Protein AF-0000000077058927 (afdb_homodimer)

InterPro domains:
  IPR011042 Six-bladed beta-propeller, TolB-like [G3DSA:2.120.10.30] (81-393)
  IPR013658 SMP-30/Gluconolactonase/LRE-like region [PF08450] (187-383)
  IPR052988 Oryzine biosynthesis lactonohydrolase [PTHR47064] (42-397)

pLDDT: mean 92.75, std 12.73, range [26.16, 98.88]

Sequence (802 aa):
MLQAVSLPLALSSAQLLPESVQLPLVRECGPSSARVVCVERYASVMPYHFSREPIINDTEVQFGNTSVPNDPSFDLVSSANFVVFDEERALDILGNNPTYEVVLNVSNTPHEAPVYVPSLNKIFLNDLAATLSQLVIDLNSEPPTISDFTSDPPVLIPNGGTFHNGLIYWATAAGNTTAPGGEQRPGIVTLDPHTNKSTVLLNNFFGYYFNSLDDLTVDSNGVVWFTDTEYGYLFHASDTAPVLKPSTYRFDPKTGNVRVVEDTLTVPNGIALSSDGKYAYIGDTGAHTLENPAVNQKGPRTVYKFDVVDDGTNLCCRRPFYFSQDWLPDGLREARNGMVVIAAGSGVDVVDSYGQLVLRIQTDFMVQNFVWAGNELKDLWLTGNGKIARVKWELQGPVLTMLQAVSLPLALSSAQLLPESVQLPLVRECGPSSARVVCVERYASVMPYHFSREPIINDTEVQFGNTSVPNDPSFDLVSSANFVVFDEERALDILGNNPTYEVVLNVSNTPHEAPVYVPSLNKIFLNDLAATLSQLVIDLNSEPPTISDFTSDPPVLIPNGGTFHNGLIYWATAAGNTTAPGGEQRPGIVTLDPHTNKSTVLLNNFFGYYFNSLDDLTVDSNGVVWFTDTEYGYLFHASDTAPVLKPSTYRFDPKTGNVRVVEDTLTVPNGIALSSDGKYAYIGDTGAHTLENPAVNQKGPRTVYKFDVVDDGTNLCCRRPFYFSQDWLPDGLREARNGMVVIAAGSGVDVVDSYGQLVLRIQTDFMVQNFVWAGNELKDLWLTGNGKIARVKWELQGPVLT

Solvent-accessible surface area (backbone atoms only — not comparable to full-atom values): 40060 Å² total; per-residue (Å²): 134,81,80,79,78,75,73,78,77,76,71,79,74,72,65,46,51,57,89,57,49,66,79,65,43,28,43,80,40,84,44,82,64,39,49,32,31,36,36,40,40,50,46,16,45,68,45,50,64,62,47,40,71,72,55,55,92,74,38,84,52,47,64,47,63,37,43,38,79,76,45,72,40,47,61,53,52,62,72,26,40,32,45,24,45,33,62,73,64,32,46,60,35,33,43,80,64,29,40,76,43,80,75,44,81,54,66,79,39,56,24,26,24,42,27,50,39,77,95,74,41,29,35,37,31,22,42,67,80,38,66,49,50,32,34,34,37,40,62,86,42,88,74,62,45,74,45,80,39,66,42,44,61,62,54,53,34,44,34,9,32,35,54,46,76,80,25,37,42,28,17,13,17,25,23,34,74,79,39,89,94,40,64,46,52,12,29,35,34,35,32,34,78,90,76,34,40,42,49,81,79,42,53,57,59,94,81,39,62,47,37,6,22,35,13,32,39,66,50,98,85,62,35,34,37,34,17,26,15,60,56,16,38,70,70,66,52,21,79,57,76,66,80,58,77,33,26,29,35,41,35,34,74,89,79,64,52,70,47,81,45,45,68,84,51,72,24,29,29,15,34,28,57,40,95,85,55,50,34,37,39,39,15,19,32,35,17,50,35,86,89,40,75,58,53,37,63,53,38,47,23,30,31,30,32,27,37,42,33,83,92,69,72,36,56,42,51,63,23,52,31,37,66,46,82,31,56,41,37,32,28,40,42,45,31,61,85,47,35,35,37,33,17,23,28,44,18,34,39,35,21,42,84,79,34,50,70,25,33,31,43,48,50,99,39,44,23,42,22,58,36,49,33,71,97,75,19,28,34,37,36,38,27,13,36,28,38,29,31,42,33,41,40,56,58,33,38,51,84,81,75,135,82,77,78,78,73,72,80,76,73,70,72,77,78,66,55,57,58,89,80,47,64,79,65,40,29,44,78,42,85,44,82,64,41,49,33,32,37,34,40,75,66,49,75,56,69,44,50,65,62,51,68,72,72,58,55,92,76,38,85,54,49,73,48,63,42,44,40,80,75,44,69,41,46,61,54,53,63,74,26,40,30,46,26,46,32,62,72,64,33,46,61,35,33,43,80,66,27,41,75,44,81,74,45,82,52,65,80,38,56,24,25,24,42,26,49,39,75,95,73,42,30,34,37,29,21,45,68,80,38,59,49,50,33,35,34,35,39,62,84,41,87,74,63,47,76,45,81,38,67,42,46,59,61,53,55,32,42,34,8,31,35,53,46,76,81,25,38,41,27,17,12,18,25,23,34,75,79,38,88,80,37,62,46,52,11,29,36,32,34,32,34,78,88,76,33,41,42,42,56,66,31,40,39,61,75,49,30,62,49,39,6,23,35,14,32,39,66,50,98,86,61,34,35,37,35,18,25,16,62,55,16,39,68,70,65,53,21,79,55,76,66,58,55,52,35,27,29,35,41,33,35,76,91,58,29,49,68,46,60,29,41,67,83,49,72,25,30,29,14,35,28,57,40,94,85,55,52,35,36,40,39,15,20,29,35,17,50,37,84,91,39,76,58,54,38,78,86,38,47,24,30,31,31,33,27,39,42,34,82,92,71,69,35,39,23,58,77,39,86,34,35,69,46,82,30,56,40,34,32,28,42,41,44,31,60,86,48,35,33,37,33,16,23,27,44,18,35,39,35,22,42,83,81,35,48,70,25,34,31,42,47,50,97,39,45,25,43,22,60,34,49,33,72,96,74,19,27,34,38,34,38,26,14,36,27,37,31,32,42,32,41,40,56,56,33,40,49,85,82,75

Foldseek 3Di:
DDDPPPPPPPPVPPPFADPPDDPPQKDFDAAPLFGEMEGDQQCPDATPPKDWDFDDPQDWTAPLNIDRPVHPNSVSVVRGQKYFHAPVVVNQFFDRRKDKDFQDFDAQAWKAAWEAQAVQQKIWIAGQVDAFWTKIWRVVDVVIDMDIDAAVVTDGAFQAWYFAPQKIKTFFFEFDQPGVSGTAATAIKIANPVVSYIDGQTQADVPHTQQGWAYWDAAPLRKIKTWTFHVCVLVVRYPDGHDDQTFIWIADSVVGDIDGAGRPARGWAAWEAFNVLFKIKIWGQNLDHSVDNHRHRPGGQFIWMWTQDPVNHHTDDIDTQEGDNIAHWHYWYAFPVQWIWTQGFQWIFTAHNRNHTGMIRGHPFRFRYWAFGDPQSQWIWTTTRGTIMIMGTNTHHHDRD/DPPPPPPPPPVPVPPWADPPDDPDQKDFDAAPLFGEMEGDQQPPGATPPKDWDFDDPQDWTAPLNIDRPVHPNSVSVVRGQKYFHAPVVVNQFFDRRKDKDFQDFDAQAWKAAWEAQAVQQKIWIAGQVDFQWTKIWHPVDVVIDMDIHAAVPTDGAFQAWYFAPQKIKTFFFEFDQPGVSGTAATAIKIANPVRSYIDGLTQADVPHTQAGWAYWDAAPLRKIKTWTFHVCVLVVRYPDGHDDQTFIWIADSVVRDIDGAGRPARGWAAWEAFNVLFKIKIWGQNLDHSVDNHRNSPGGQFIWMWTQDDVNHHTDDIDTQERDNMAHWHYWYAFPVQWIWTQGFQWIFTAHNRRHTGMIRGHPFRFRYWAFGDPQSQWIWTTTRGTIMIIGTNTHHDDRD

Radius of gyration: 30.83 Å; Cα contacts (8 Å, |Δi|>4): 2250; chains: 2; bounding box: 111×86×82 Å

Organism: Zymoseptoria tritici (strain CBS 115943 / IPO323) (NCBI:txid336722)

Nearest PDB structures (foldseek):
  3e5z-assembly2_B  TM=8.982E-01  e=2.829E-19  Deinococcus radiodurans
  3dr2-assembly1_B  TM=8.988E-01  e=4.084E-18  Xanthomonas campestris pv. campestris
  3dr2-assembly1_A  TM=8.978E-01  e=1.679E-17  Xanthomonas campestris pv. campestris
  8dk0-assembly1_A  TM=8.236E-01  e=3.684E-16  Rhodopseudomonas palustris CGA009
  7riz-assembly1_A  TM=7.817E-01  e=1.773E-14  Rhodopseudomonas palustris CGA009

Secondary structure (DSSP, 8-state):
-------------GGGS-TT--S-SEEE-S-TTS-EEEEGGGG-S-PSS-B-PPPBTTB---GGG-B-TT-GGGGHHHH-SEEESSHHHHHHHH-SS-EEEEEEE--SS-EEEEEEETTTTEEEEEETT-SS-EEEEETTSSS-EEEEE--BS----EEEEEEETTEEEEEE---BTT-TTS-B-S-EEEEETTTTEEEEEE--BTTBPPS-EEEEEE-TTS-EEEEE-SHHHHTT--SS---SPPEEEEEETTTTEEEEEE---SSEEEEEE-TTSSEEEEEE-TTS-SS--S--TTS--EEEEEEEETTTTEEEEEEEEEE-SSS-EEEEEE-TTS-EEEEESSEEEEE-TTS-EEEEEE-SS-EEEEEEETTTT-EEEEEESSEEEEEE-S-PPPP--/----------------S-TT--S-SEEE-S-TTS-EEEEGGGG-SPPSS-B-PPPBTTB---GGG-B-TT-GGGGHHHH-SEEESSHHHHHHHH-SS-EEEEEEE--SS-EEEEEEETTTTEEEEEETT-SS-EEEEETTSSS-EEEEE--BS----EEEEEEETTEEEEEE---BTT-TTS-B-S-EEEEETTTTEEEEEE--BTTBPP-EEEEEEE-TTS-EEEEEESHHHHTT--SS---S--EEEEEETTTTEEEEEE---SSEEEEEE-TTSSEEEEEE-TTS-SS--S--TTS--EEEEEEEETTTTEEEEEEEEEE-SSS-EEEEEE-TTS-EEEEESSEEEEE-TTS-EEEEEE-SS-EEEEEEETTTT-EEEEEESSEEEEEE-S-PPPP--

Structure (mmCIF, N/CA/C/O backbone):
data_AF-0000000077058927-model_v1
#
loop_
_entity.id
_entity.type
_entity.pdbx_description
1 polymer 'SMP-30/Gluconolactonase/LRE-like region domain-containing protein'
#
loop_
_atom_site.group_PDB
_atom_site.id
_atom_site.type_symbol
_atom_site.label_atom_id
_atom_site.label_alt_id
_atom_site.label_comp_id
_atom_site.label_asym_id
_atom_site.label_entity_id
_atom_site.label_seq_id
_atom_site.pdbx_PDB_ins_code
_atom_site.Cartn_x
_atom_site.Cartn_y
_atom_site.Cartn_z
_atom_site.occupancy
_atom_site.B_iso_or_equiv
_atom_site.auth_seq_id
_atom_site.auth_comp_id
_atom_site.auth_asym_id
_atom_site.auth_atom_id
_atom_site.pdbx_PDB_model_num
ATOM 1 N N . MET A 1 1 ? -42 -10.852 53.938 1 26.16 1 MET A N 1
ATOM 2 C CA . MET A 1 1 ? -42.25 -11.438 52.625 1 26.16 1 MET A CA 1
ATOM 3 C C . MET A 1 1 ? -41.938 -10.445 51.5 1 26.16 1 MET A C 1
ATOM 5 O O . MET A 1 1 ? -42.781 -9.609 51.156 1 26.16 1 MET A O 1
ATOM 9 N N . LEU A 1 2 ? -40.781 -9.812 51.531 1 30.83 2 LEU A N 1
ATOM 10 C CA . LEU A 1 2 ? -40.312 -8.695 50.688 1 30.83 2 LEU A CA 1
ATOM 11 C C . LEU A 1 2 ? -40.219 -9.102 49.219 1 30.83 2 LEU A C 1
ATOM 13 O O . LEU A 1 2 ? -39.531 -10.07 48.906 1 30.83 2 LEU A O 1
ATOM 17 N N . GLN A 1 3 ? -41.25 -8.727 48.406 1 28.47 3 GLN A N 1
ATOM 18 C CA . GLN A 1 3 ? -41.406 -9.031 47 1 28.47 3 GLN A CA 1
ATOM 19 C C . GLN A 1 3 ? -40.25 -8.469 46.188 1 28.47 3 GLN A C 1
ATOM 21 O O . GLN A 1 3 ? -39.938 -7.277 46.281 1 28.47 3 GLN A O 1
ATOM 26 N N . ALA A 1 4 ? -39.312 -9.383 45.688 1 32.81 4 ALA A N 1
ATOM 27 C CA . ALA A 1 4 ? -38.188 -9.18 44.812 1 32.81 4 ALA A CA 1
ATOM 28 C C . ALA A 1 4 ? -38.625 -8.547 43.5 1 32.81 4 ALA A C 1
ATOM 30 O O . ALA A 1 4 ? -39.344 -9.164 42.719 1 32.81 4 ALA A O 1
ATOM 31 N N . VAL A 1 5 ? -38.812 -7.219 43.469 1 34.38 5 VAL A N 1
ATOM 32 C CA . VAL A 1 5 ? -39.125 -6.559 42.188 1 34.38 5 VAL A CA 1
ATOM 33 C C . VAL A 1 5 ? -38 -6.816 41.188 1 34.38 5 VAL A C 1
ATOM 35 O O . VAL A 1 5 ? -36.875 -6.395 41.375 1 34.38 5 VAL A O 1
ATOM 38 N N . SER A 1 6 ? -38.031 -7.961 40.5 1 29.97 6 SER A N 1
ATOM 39 C CA . SER A 1 6 ? -37.125 -8.289 39.406 1 29.97 6 SER A CA 1
ATOM 40 C C . SER A 1 6 ? -37.25 -7.305 38.25 1 29.97 6 SER A C 1
ATOM 42 O O . SER A 1 6 ? -38.312 -7.266 37.594 1 29.97 6 SER A O 1
ATOM 44 N N . LEU A 1 7 ? -36.812 -6.074 38.406 1 32.19 7 LEU A N 1
ATOM 45 C CA . LEU A 1 7 ? -36.938 -5.234 37.219 1 32.19 7 LEU A CA 1
ATOM 46 C C . LEU A 1 7 ? -36.188 -5.863 36.031 1 32.19 7 LEU A C 1
ATOM 48 O O . LEU A 1 7 ? -35 -6.176 36.125 1 32.19 7 LEU A O 1
ATOM 52 N N . PRO A 1 8 ? -36.938 -6.379 35 1 33.81 8 PRO A N 1
ATOM 53 C CA . PRO A 1 8 ? -36.25 -6.875 33.781 1 33.81 8 PRO A CA 1
ATOM 54 C C . PRO A 1 8 ? -35.438 -5.805 33.094 1 33.81 8 PRO A C 1
ATOM 56 O O . PRO A 1 8 ? -35.938 -4.734 32.75 1 33.81 8 PRO A O 1
ATOM 59 N N . LEU A 1 9 ? -34.25 -5.555 33.469 1 28.72 9 LEU A N 1
ATOM 60 C CA . LEU A 1 9 ? -33.438 -4.68 32.625 1 28.72 9 LEU A CA 1
ATOM 61 C C . LEU A 1 9 ? -33.344 -5.234 31.203 1 28.72 9 LEU A C 1
ATOM 63 O O . LEU A 1 9 ? -32.656 -6.234 30.984 1 28.72 9 LEU A O 1
ATOM 67 N N . ALA A 1 10 ? -34.406 -5.18 30.359 1 31.91 10 ALA A N 1
ATOM 68 C CA . ALA A 1 10 ? -34.25 -5.363 28.922 1 31.91 10 ALA A CA 1
ATOM 69 C C . ALA A 1 10 ? -33.125 -4.488 28.391 1 31.91 10 ALA A C 1
ATOM 71 O O . ALA A 1 10 ? -33.25 -3.264 28.328 1 31.91 10 ALA A O 1
ATOM 72 N N . LEU A 1 11 ? -31.875 -4.816 28.594 1 32.41 11 LEU A N 1
ATOM 73 C CA . LEU A 1 11 ? -30.797 -4.219 27.812 1 32.41 11 LEU A CA 1
ATOM 74 C C . LEU A 1 11 ? -31.125 -4.258 26.312 1 32.41 11 LEU A C 1
ATOM 76 O O . LEU A 1 11 ? -31.344 -5.332 25.75 1 32.41 11 LEU A O 1
ATOM 80 N N . SER A 1 12 ? -31.812 -3.332 25.797 1 34.62 12 SER A N 1
ATOM 81 C CA . SER A 1 12 ? -31.984 -3.174 24.359 1 34.62 12 SER A CA 1
ATOM 82 C C . SER A 1 12 ? -30.672 -3.418 23.625 1 34.62 12 SER A C 1
ATOM 84 O O . SER A 1 12 ? -29.672 -2.752 23.891 1 34.62 12 SER A O 1
ATOM 86 N N . SER A 1 13 ? -30.297 -4.609 23.188 1 37.56 13 SER A N 1
ATOM 87 C CA . SER A 1 13 ? -29.234 -5.203 22.375 1 37.56 13 SER A CA 1
ATOM 88 C C . SER A 1 13 ? -29.016 -4.422 21.078 1 37.56 13 SER A C 1
ATOM 90 O O . SER A 1 13 ? -28.547 -4.977 20.094 1 37.56 13 SER A O 1
ATOM 92 N N . ALA A 1 14 ? -29.797 -3.328 20.734 1 37.75 14 ALA A N 1
ATOM 93 C CA . ALA A 1 14 ? -29.828 -2.779 19.375 1 37.75 14 ALA A CA 1
ATOM 94 C C . ALA A 1 14 ? -28.438 -2.342 18.938 1 37.75 14 ALA A C 1
ATOM 96 O O . ALA A 1 14 ? -28.25 -1.887 17.812 1 37.75 14 ALA A O 1
ATOM 97 N N . GLN A 1 15 ? -27.484 -1.947 19.703 1 48.22 15 GLN A N 1
ATOM 98 C CA . GLN A 1 15 ? -26.422 -1.093 19.172 1 48.22 15 GLN A CA 1
ATOM 99 C C . GLN A 1 15 ? -25.453 -1.893 18.312 1 48.22 15 GLN A C 1
ATOM 101 O O . GLN A 1 15 ? -24.328 -1.458 18.062 1 48.22 15 GLN A O 1
ATOM 106 N N . LEU A 1 16 ? -25.719 -3.156 17.859 1 54.84 16 LEU A N 1
ATOM 107 C CA . LEU A 1 16 ? -24.719 -4.082 17.344 1 54.84 16 LEU A CA 1
ATOM 108 C C . LEU A 1 16 ? -24.391 -3.768 15.883 1 54.84 16 LEU A C 1
ATOM 110 O O . LEU A 1 16 ? -23.422 -4.297 15.336 1 54.84 16 LEU A O 1
ATOM 114 N N . LEU A 1 17 ? -25.094 -2.914 15.18 1 61.5 17 LEU A N 1
ATOM 115 C CA . LEU A 1 17 ? -24.859 -2.828 13.75 1 61.5 17 LEU A CA 1
ATOM 116 C C . LEU A 1 17 ? -24.578 -1.388 13.328 1 61.5 17 LEU A C 1
ATOM 118 O O . LEU A 1 17 ? -25.344 -0.479 13.672 1 61.5 17 LEU A O 1
ATOM 122 N N . PRO A 1 18 ? -23.438 -1.275 12.727 1 69.62 18 PRO A N 1
ATOM 123 C CA . PRO A 1 18 ? -23.422 0.001 12.008 1 69.62 18 PRO A CA 1
ATOM 124 C C . PRO A 1 18 ? -24.594 0.131 11.023 1 69.62 18 PRO A C 1
ATOM 126 O O . PRO A 1 18 ? -24.984 -0.855 10.398 1 69.62 18 PRO A O 1
ATOM 129 N N . GLU A 1 19 ? -25.375 1.129 11.055 1 65.5 19 GLU A N 1
ATOM 130 C CA . GLU A 1 19 ? -26.562 1.355 10.227 1 65.5 19 GLU A CA 1
ATOM 131 C C . GLU A 1 19 ? -26.25 1.104 8.75 1 65.5 19 GLU A C 1
ATOM 133 O O . GLU A 1 19 ? -27.156 0.812 7.969 1 65.5 19 GLU A O 1
ATOM 138 N N . SER A 1 20 ? -24.969 1.075 8.391 1 74.5 20 SER A N 1
ATOM 139 C CA . SER A 1 20 ? -24.625 1.029 6.973 1 74.5 20 SER A CA 1
ATOM 140 C C . SER A 1 20 ? -24.344 -0.4 6.516 1 74.5 20 SER A C 1
ATOM 142 O O . SER A 1 20 ? -24.156 -0.65 5.324 1 74.5 20 SER A O 1
ATOM 144 N N . VAL A 1 21 ? -24.484 -1.238 7.426 1 80.81 21 VAL A N 1
ATOM 145 C CA . VAL A 1 21 ? -24.219 -2.621 7.043 1 80.81 21 VAL A CA 1
ATOM 146 C C . VAL A 1 21 ? -25.344 -3.131 6.141 1 80.81 21 VAL A C 1
ATOM 148 O O . VAL A 1 21 ? -26.531 -2.961 6.453 1 80.81 21 VAL A O 1
ATOM 151 N N . GLN A 1 22 ? -25 -3.621 5 1 85.06 22 GLN A N 1
ATOM 152 C CA . GLN A 1 22 ? -25.953 -4.293 4.117 1 85.06 22 GLN A CA 1
ATOM 153 C C . GLN A 1 22 ? -25.891 -5.805 4.305 1 85.06 22 GLN A C 1
ATOM 155 O O . GLN A 1 22 ? -24.891 -6.441 3.988 1 85.06 22 GLN A O 1
ATOM 160 N N . LEU A 1 23 ? -26.938 -6.316 4.832 1 91.31 23 LEU A N 1
ATOM 161 C CA . LEU A 1 23 ? -27.016 -7.754 5.07 1 91.31 23 LEU A CA 1
ATOM 162 C C . LEU A 1 23 ? -27.938 -8.422 4.051 1 91.31 23 LEU A C 1
ATOM 164 O O . LEU A 1 23 ? -28.891 -7.805 3.572 1 91.31 23 LEU A O 1
ATOM 168 N N . PRO A 1 24 ? -27.688 -9.734 3.684 1 96.81 24 PRO A N 1
ATOM 169 C CA . PRO A 1 24 ? -26.578 -10.555 4.168 1 96.81 24 PRO A CA 1
ATOM 170 C C . PRO A 1 24 ? -25.234 -10.164 3.525 1 96.81 24 PRO A C 1
ATOM 172 O O . PRO A 1 24 ? -25.203 -9.742 2.367 1 96.81 24 PRO A O 1
ATOM 175 N N . LEU A 1 25 ? -24.172 -10.352 4.219 1 97.81 25 LEU A N 1
ATOM 176 C CA . LEU A 1 25 ? -22.844 -10.07 3.682 1 97.81 25 LEU A CA 1
ATOM 177 C C . LEU A 1 25 ? -22.516 -11 2.514 1 97.81 25 LEU A C 1
ATOM 179 O O . LEU A 1 25 ? -21.766 -10.633 1.615 1 97.81 25 LEU A O 1
ATOM 183 N N . VAL A 1 26 ? -23.047 -12.211 2.637 1 98.56 26 VAL A N 1
ATOM 184 C CA . VAL A 1 26 ? -22.719 -13.227 1.639 1 98.56 26 VAL A CA 1
ATOM 185 C C . VAL A 1 26 ? -24 -13.945 1.197 1 98.56 26 VAL A C 1
ATOM 187 O O . VAL A 1 26 ? -24.875 -14.219 2.016 1 98.56 26 VAL A O 1
ATOM 190 N N . ARG A 1 27 ? -24.125 -14.195 -0.03 1 98.38 27 ARG A N 1
ATOM 191 C CA . ARG A 1 27 ? -25.234 -14.961 -0.575 1 98.38 27 ARG A CA 1
ATOM 192 C C . ARG A 1 27 ? -24.766 -15.906 -1.674 1 98.38 27 ARG A C 1
ATOM 194 O O . ARG A 1 27 ? -23.75 -15.656 -2.316 1 98.38 27 ARG A O 1
ATOM 201 N N . GLU A 1 28 ? -25.453 -17 -1.863 1 98.06 28 GLU A N 1
ATOM 202 C CA . GLU A 1 28 ? -25.219 -17.828 -3.041 1 98.06 28 GLU A CA 1
ATOM 203 C C . GLU A 1 28 ? -25.562 -17.078 -4.324 1 98.06 28 GLU A C 1
ATOM 205 O O . GLU A 1 28 ? -26.5 -16.281 -4.352 1 98.06 28 GLU A O 1
ATOM 210 N N . CYS A 1 29 ? -24.766 -17.297 -5.312 1 97.88 29 CYS A N 1
ATOM 211 C CA . CYS A 1 29 ? -25.016 -16.641 -6.586 1 97.88 29 CYS A CA 1
ATOM 212 C C . CYS A 1 29 ? -24.484 -17.469 -7.75 1 97.88 29 CYS A C 1
ATOM 214 O O . CYS A 1 29 ? -23.891 -18.531 -7.539 1 97.88 29 CYS A O 1
ATOM 216 N N . GLY A 1 30 ? -24.828 -17.016 -9.016 1 96.56 30 GLY A N 1
ATOM 217 C CA . GLY A 1 30 ? -24.234 -17.609 -10.211 1 96.56 30 GLY A CA 1
ATOM 218 C C . GLY A 1 30 ? -24.75 -19.016 -10.492 1 96.56 30 GLY A C 1
ATOM 219 O O . GLY A 1 30 ? -25.828 -19.391 -10.016 1 96.56 30 GLY A O 1
ATOM 220 N N . PRO A 1 31 ? -23.969 -19.734 -11.297 1 96.88 31 PRO A N 1
ATOM 221 C CA . PRO A 1 31 ? -24.391 -21.078 -11.719 1 96.88 31 PRO A CA 1
ATOM 222 C C . PRO A 1 31 ? -24.328 -22.094 -10.586 1 96.88 31 PRO A C 1
ATOM 224 O O . PRO A 1 31 ? -23.5 -21.969 -9.68 1 96.88 31 PRO A O 1
ATOM 227 N N . SER A 1 32 ? -25.094 -23.188 -10.742 1 96.5 32 SER A N 1
ATOM 228 C CA . SER A 1 32 ? -25.234 -24.172 -9.672 1 96.5 32 SER A CA 1
ATOM 229 C C . SER A 1 32 ? -24.266 -25.344 -9.875 1 96.5 32 SER A C 1
ATOM 231 O O . SER A 1 32 ? -24.188 -26.25 -9.039 1 96.5 32 SER A O 1
ATOM 233 N N . SER A 1 33 ? -23.484 -25.266 -10.961 1 97.31 33 SER A N 1
ATOM 234 C CA . SER A 1 33 ? -22.531 -26.344 -11.258 1 97.31 33 SER A CA 1
ATOM 235 C C . SER A 1 33 ? -21.391 -26.375 -10.25 1 97.31 33 SER A C 1
ATOM 237 O O . SER A 1 33 ? -20.625 -27.328 -10.195 1 97.31 33 SER A O 1
ATOM 239 N N . ALA A 1 34 ? -21.234 -25.359 -9.461 1 97.75 34 ALA A N 1
ATOM 240 C CA . ALA A 1 34 ? -20.281 -25.234 -8.359 1 97.75 34 ALA A CA 1
ATOM 241 C C . ALA A 1 34 ? -20.875 -24.406 -7.219 1 97.75 34 ALA A C 1
ATOM 243 O O . ALA A 1 34 ? -21.938 -23.812 -7.359 1 97.75 34 ALA A O 1
ATOM 244 N N . ARG A 1 35 ? -20.172 -24.469 -6.094 1 98.31 35 ARG A N 1
ATOM 245 C CA . ARG A 1 35 ? -20.578 -23.609 -4.988 1 98.31 35 ARG A CA 1
ATOM 246 C C . ARG A 1 35 ? -19.984 -22.203 -5.145 1 98.31 35 ARG A C 1
ATOM 248 O O . ARG A 1 35 ? -18.812 -21.969 -4.793 1 98.31 35 ARG A O 1
ATOM 255 N N . VAL A 1 36 ? -20.828 -21.328 -5.648 1 98.75 36 VAL A N 1
ATOM 256 C CA . VAL A 1 36 ? -20.422 -19.938 -5.895 1 98.75 36 VAL A CA 1
ATOM 257 C C . VAL A 1 36 ? -21.109 -19.016 -4.902 1 98.75 36 VAL A C 1
ATOM 259 O O . VAL A 1 36 ? -22.328 -19.094 -4.719 1 98.75 36 VAL A O 1
ATOM 262 N N . VAL A 1 37 ? -20.344 -18.172 -4.215 1 98.81 37 VAL A N 1
ATOM 263 C CA . VAL A 1 37 ? -20.953 -17.203 -3.314 1 98.81 37 VAL A CA 1
ATOM 264 C C . VAL A 1 37 ? -20.484 -15.789 -3.688 1 98.81 37 VAL A C 1
ATOM 266 O O . VAL A 1 37 ? -19.359 -15.617 -4.188 1 98.81 37 VAL A O 1
ATOM 269 N N . CYS A 1 38 ? -21.344 -14.797 -3.5 1 98.62 38 CYS A N 1
ATOM 270 C CA . CYS A 1 38 ? -21.047 -13.383 -3.727 1 98.62 38 CYS A CA 1
ATOM 271 C C . CYS A 1 38 ? -20.938 -12.633 -2.406 1 98.62 38 CYS A C 1
ATOM 273 O O . CYS A 1 38 ? -21.812 -12.742 -1.55 1 98.62 38 CYS A O 1
ATOM 275 N N . VAL A 1 39 ? -19.859 -11.953 -2.205 1 98.44 39 VAL A N 1
ATOM 276 C CA . VAL A 1 39 ? -19.641 -11.109 -1.034 1 98.44 39 VAL A CA 1
ATOM 277 C C . VAL A 1 39 ? -20.141 -9.703 -1.307 1 98.44 39 VAL A C 1
ATOM 279 O O . VAL A 1 39 ? -19.719 -9.047 -2.258 1 98.44 39 VAL A O 1
ATOM 282 N N . GLU A 1 40 ? -21.016 -9.281 -0.471 1 97.25 40 GLU A N 1
ATOM 283 C CA . GLU A 1 40 ? -21.609 -7.961 -0.641 1 97.25 40 GLU A CA 1
ATOM 284 C C . GLU A 1 40 ? -20.594 -6.855 -0.365 1 97.25 40 GLU A C 1
ATOM 286 O O . GLU A 1 40 ? -20.047 -6.773 0.735 1 97.25 40 GLU A O 1
ATOM 291 N N . ARG A 1 41 ? -20.328 -6.004 -1.386 1 96.88 41 ARG A N 1
ATOM 292 C CA . ARG A 1 41 ? -19.469 -4.82 -1.282 1 96.88 41 ARG A CA 1
ATOM 293 C C . ARG A 1 41 ? -18.156 -5.156 -0.598 1 96.88 41 ARG A C 1
ATOM 295 O O . ARG A 1 41 ? -17.734 -4.457 0.324 1 96.88 41 ARG A O 1
ATOM 302 N N . TYR A 1 42 ? -17.594 -6.27 -0.958 1 97.38 42 TYR A N 1
ATOM 303 C CA . TYR A 1 42 ? -16.312 -6.711 -0.441 1 97.38 42 TYR A CA 1
ATOM 304 C C . TYR A 1 42 ? -16.344 -6.832 1.078 1 97.38 42 TYR A C 1
ATOM 306 O O . TYR A 1 42 ? -15.297 -6.766 1.736 1 97.38 42 TYR A O 1
ATOM 314 N N . ALA A 1 43 ? -17.547 -6.883 1.663 1 97.06 43 ALA A N 1
ATOM 315 C CA . ALA A 1 43 ? -17.719 -6.918 3.113 1 97.06 43 ALA A CA 1
ATOM 316 C C . ALA A 1 43 ? -17.047 -5.723 3.777 1 97.06 43 ALA A C 1
ATOM 318 O O . ALA A 1 43 ? -16.438 -5.855 4.848 1 97.06 43 ALA A O 1
ATOM 319 N N . SER A 1 44 ? -17.109 -4.652 3.162 1 96.81 44 SER A N 1
ATOM 320 C CA . SER A 1 44 ? -16.422 -3.455 3.619 1 96.81 44 SER A CA 1
ATOM 321 C C . SER A 1 44 ? -16.891 -3.039 5.008 1 96.81 44 SER A C 1
ATOM 323 O O . SER A 1 44 ? -16.141 -2.389 5.75 1 96.81 44 SER A O 1
ATOM 325 N N . VAL A 1 45 ? -18.109 -3.258 5.336 1 97.06 45 VAL A N 1
ATOM 326 C CA . VAL A 1 45 ? -18.641 -3.035 6.68 1 97.06 45 VAL A CA 1
ATOM 327 C C . VAL A 1 45 ? -19.172 -4.348 7.246 1 97.06 45 VAL A C 1
ATOM 329 O O . VAL A 1 45 ? -20.125 -4.926 6.711 1 97.06 45 VAL A O 1
ATOM 332 N N . MET A 1 46 ? -18.578 -4.816 8.305 1 96.31 46 MET A N 1
ATOM 333 C CA . MET A 1 46 ? -19.047 -6.016 9 1 96.31 46 MET A CA 1
ATOM 334 C C . MET A 1 46 ? -19.75 -5.648 10.305 1 96.31 46 MET A C 1
ATOM 336 O O . MET A 1 46 ? -19.344 -4.699 10.984 1 96.31 46 MET A O 1
ATOM 340 N N . PRO A 1 47 ? -20.797 -6.379 10.609 1 95 47 PRO A N 1
ATOM 341 C CA . PRO A 1 47 ? -21.422 -6.133 11.906 1 95 47 PRO A CA 1
ATOM 342 C C . PRO A 1 47 ? -20.531 -6.527 13.078 1 95 47 PRO A C 1
ATOM 344 O O . PRO A 1 47 ? -19.812 -7.523 13 1 95 47 PRO A O 1
ATOM 347 N N . TYR A 1 48 ? -20.641 -5.68 14.125 1 91.69 48 TYR A N 1
ATOM 348 C CA . TYR A 1 48 ? -19.906 -6.008 15.336 1 91.69 48 TYR A CA 1
ATOM 349 C C . TYR A 1 48 ? -20.578 -7.141 16.094 1 91.69 48 TYR A C 1
ATOM 351 O O . TYR A 1 48 ? -21.797 -7.238 16.125 1 91.69 48 TYR A O 1
ATOM 359 N N . HIS A 1 49 ? -20 -8.062 16.703 1 93.19 49 HIS A N 1
ATOM 360 C CA . HIS A 1 49 ? -18.562 -8.234 16.75 1 93.19 49 HIS A CA 1
ATOM 361 C C . HIS A 1 49 ? -18.078 -9.07 15.562 1 93.19 49 HIS A C 1
ATOM 363 O O . HIS A 1 49 ? -18.75 -10.016 15.148 1 93.19 49 HIS A O 1
ATOM 369 N N . PHE A 1 50 ? -16.938 -8.719 14.961 1 96 50 PHE A N 1
ATOM 370 C CA . PHE A 1 50 ? -16.234 -9.586 14.023 1 96 50 PHE A CA 1
ATOM 371 C C . PHE A 1 50 ? -14.758 -9.688 14.398 1 96 50 PHE A C 1
ATOM 373 O O . PHE A 1 50 ? -14.234 -8.844 15.133 1 96 50 PHE A O 1
ATOM 380 N N . SER A 1 51 ? -14.125 -10.789 13.961 1 95.62 51 SER A N 1
ATOM 381 C CA . SER A 1 51 ? -12.703 -10.93 14.227 1 95.62 51 SER A CA 1
ATOM 382 C C . SER A 1 51 ? -12.062 -11.953 13.297 1 95.62 51 SER A C 1
ATOM 384 O O . SER A 1 51 ? -12.641 -13 13.023 1 95.62 51 SER A O 1
ATOM 386 N N . ARG A 1 52 ? -10.938 -11.625 12.789 1 96.31 52 ARG A N 1
ATOM 387 C CA . ARG A 1 52 ? -10.055 -12.547 12.07 1 96.31 52 ARG A CA 1
ATOM 388 C C . ARG A 1 52 ? -8.695 -12.633 12.742 1 96.31 52 ARG A C 1
ATOM 390 O O . ARG A 1 52 ? -8.008 -11.625 12.898 1 96.31 52 ARG A O 1
ATOM 397 N N . GLU A 1 53 ? -8.297 -13.828 13.125 1 94.62 53 GLU A N 1
ATOM 398 C CA . GLU A 1 53 ? -7.043 -14.031 13.844 1 94.62 53 GLU A CA 1
ATOM 399 C C . GLU A 1 53 ? -5.84 -13.828 12.922 1 94.62 53 GLU A C 1
ATOM 401 O O . GLU A 1 53 ? -5.91 -14.117 11.734 1 94.62 53 GLU A O 1
ATOM 406 N N . PRO A 1 54 ? -4.781 -13.258 13.492 1 92.19 54 PRO A N 1
ATOM 407 C CA . PRO A 1 54 ? -3.551 -13.211 12.695 1 92.19 54 PRO A CA 1
ATOM 408 C C . PRO A 1 54 ? -2.938 -14.594 12.477 1 92.19 54 PRO A C 1
ATOM 410 O O . PRO A 1 54 ? -3.379 -15.57 13.086 1 92.19 54 PRO A O 1
ATOM 413 N N . ILE A 1 55 ? -1.941 -14.625 11.57 1 89.19 55 ILE A N 1
ATOM 414 C CA . ILE A 1 55 ? -1.191 -15.852 11.336 1 89.19 55 ILE A CA 1
ATOM 415 C C . ILE A 1 55 ? -0.395 -16.219 12.586 1 89.19 55 ILE A C 1
ATOM 417 O O . ILE A 1 55 ? 0.395 -15.414 13.086 1 89.19 55 ILE A O 1
ATOM 421 N N . ILE A 1 56 ? -0.715 -17.359 13.125 1 84.88 56 ILE A N 1
ATOM 422 C CA . ILE A 1 56 ? 0.024 -17.891 14.273 1 84.88 56 ILE A CA 1
ATOM 423 C C . ILE A 1 56 ? 0.589 -19.266 13.93 1 84.88 56 ILE A C 1
ATOM 425 O O . ILE A 1 56 ? -0.103 -20.094 13.336 1 84.88 56 ILE A O 1
ATOM 429 N N . ASN A 1 57 ? 1.841 -19.5 14.234 1 83.5 57 ASN A N 1
ATOM 430 C CA . ASN A 1 57 ? 2.498 -20.781 14.055 1 83.5 57 ASN A CA 1
ATOM 431 C C . ASN A 1 57 ? 2.459 -21.234 12.602 1 83.5 57 ASN A C 1
ATOM 433 O O . ASN A 1 57 ? 2.154 -22.391 12.312 1 83.5 57 ASN A O 1
ATOM 437 N N . ASP A 1 58 ? 2.561 -20.297 11.719 1 88.06 58 ASP A N 1
ATOM 438 C CA . ASP A 1 58 ? 2.693 -20.578 10.297 1 88.06 58 ASP A CA 1
ATOM 439 C C . ASP A 1 58 ? 1.457 -21.297 9.75 1 88.06 58 ASP A C 1
ATOM 441 O O . ASP A 1 58 ? 1.569 -22.203 8.93 1 88.06 58 ASP A O 1
ATOM 445 N N . THR A 1 59 ? 0.365 -20.969 10.375 1 90.06 59 THR A N 1
ATOM 446 C CA . THR A 1 59 ? -0.906 -21.5 9.891 1 90.06 59 THR A CA 1
ATOM 447 C C . THR A 1 59 ? -1.701 -20.422 9.164 1 90.06 59 THR A C 1
ATOM 449 O O . THR A 1 59 ? -1.903 -19.328 9.688 1 90.06 59 THR A O 1
ATOM 452 N N . GLU A 1 60 ? -2.129 -20.844 8.047 1 92.94 60 GLU A N 1
ATOM 453 C CA . GLU A 1 60 ? -2.922 -19.906 7.242 1 92.94 60 GLU A CA 1
ATOM 454 C C . GLU A 1 60 ? -4.266 -19.609 7.906 1 92.94 60 GLU A C 1
ATOM 456 O O . GLU A 1 60 ? -4.945 -20.531 8.367 1 92.94 60 GLU A O 1
ATOM 461 N N . VAL A 1 61 ? -4.633 -18.359 8.016 1 94.88 61 VAL A N 1
ATOM 462 C CA . VAL A 1 61 ? -5.969 -17.922 8.398 1 94.88 61 VAL A CA 1
ATOM 463 C C . VAL A 1 61 ? -6.676 -17.297 7.195 1 94.88 61 VAL A C 1
ATOM 465 O O . VAL A 1 61 ? -6.32 -16.203 6.758 1 94.88 61 VAL A O 1
ATOM 468 N N . GLN A 1 62 ? -7.656 -17.969 6.734 1 96.38 62 GLN A N 1
ATOM 469 C CA . GLN A 1 62 ? -8.336 -17.562 5.512 1 96.38 62 GLN A CA 1
ATOM 470 C C . GLN A 1 62 ? -9.43 -16.531 5.809 1 96.38 62 GLN A C 1
ATOM 472 O O . GLN A 1 62 ? -9.891 -16.422 6.945 1 96.38 62 GLN A O 1
ATOM 477 N N . PHE A 1 63 ? -9.836 -15.75 4.738 1 97.88 63 PHE A N 1
ATOM 478 C CA . PHE A 1 63 ? -10.945 -14.812 4.836 1 97.88 63 PHE A CA 1
ATOM 479 C C . PHE A 1 63 ? -12.188 -15.492 5.398 1 97.88 63 PHE A C 1
ATOM 481 O O . PHE A 1 63 ? -12.891 -14.922 6.23 1 97.88 63 PHE A O 1
ATOM 488 N N . GLY A 1 64 ? -12.406 -16.719 5.027 1 97.12 64 GLY A N 1
ATOM 489 C CA . GLY A 1 64 ? -13.562 -17.469 5.48 1 97.12 64 GLY A CA 1
ATOM 490 C C . GLY A 1 64 ? -13.484 -17.859 6.949 1 97.12 64 GLY A C 1
ATOM 491 O O . GLY A 1 64 ? -14.484 -18.266 7.543 1 97.12 64 GLY A O 1
ATOM 492 N N . ASN A 1 65 ? -12.344 -17.719 7.512 1 96.62 65 ASN A N 1
ATOM 493 C CA . ASN A 1 65 ? -12.172 -18.031 8.93 1 96.62 65 ASN A CA 1
ATOM 494 C C . ASN A 1 65 ? -12.578 -16.859 9.812 1 96.62 65 ASN A C 1
ATOM 496 O O . ASN A 1 65 ? -12.547 -16.953 11.039 1 96.62 65 ASN A O 1
ATOM 500 N N . THR A 1 66 ? -12.992 -15.742 9.242 1 97.75 66 THR A N 1
ATOM 501 C CA . THR A 1 66 ? -13.438 -14.586 10.016 1 97.75 66 THR A CA 1
ATOM 502 C C . THR A 1 66 ? -14.695 -14.922 10.812 1 97.75 66 THR A C 1
ATOM 504 O O . THR A 1 66 ? -15.656 -15.477 10.266 1 97.75 66 THR A O 1
ATOM 507 N N . SER A 1 67 ? -14.617 -14.617 12.078 1 97.56 67 SER A N 1
ATOM 508 C CA . SER A 1 67 ? -15.805 -14.766 12.914 1 97.56 67 SER A CA 1
ATOM 509 C C . SER A 1 67 ? -16.75 -13.586 12.75 1 97.56 67 SER A C 1
ATOM 511 O O . SER A 1 67 ? -16.359 -12.438 12.961 1 97.56 67 SER A O 1
ATOM 513 N N . VAL A 1 68 ? -17.938 -13.8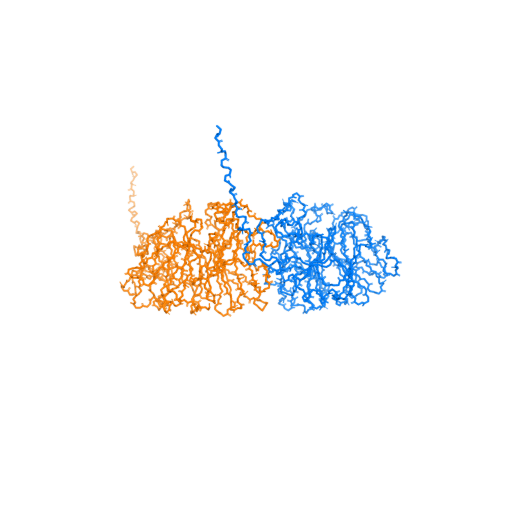67 12.258 1 96.94 68 VAL A N 1
ATOM 514 C CA . VAL A 1 68 ? -18.984 -12.867 12.125 1 96.94 68 VAL A CA 1
ATOM 515 C C . VAL A 1 68 ? -20.281 -13.398 12.734 1 96.94 68 VAL A C 1
ATOM 517 O O . VAL A 1 68 ? -21.266 -13.609 12.023 1 96.94 68 VAL A O 1
ATOM 520 N N . PRO A 1 69 ? -20.391 -13.422 13.992 1 96.06 69 PRO A N 1
ATOM 521 C CA . PRO A 1 69 ? -21.516 -14.109 14.641 1 96.06 69 PRO A CA 1
ATOM 522 C C . PRO A 1 69 ? -22.859 -13.43 14.367 1 96.06 69 PRO A C 1
ATOM 524 O O . PRO A 1 69 ? -23.891 -14.086 14.359 1 96.06 69 PRO A O 1
ATOM 527 N N . ASN A 1 70 ? -22.859 -12.141 14.094 1 94.62 70 ASN A N 1
ATOM 528 C CA . ASN A 1 70 ? -24.109 -11.414 13.922 1 94.62 70 ASN A CA 1
ATOM 529 C C . ASN A 1 70 ? -24.562 -11.43 12.469 1 94.62 70 ASN A C 1
ATOM 531 O O . ASN A 1 70 ? -25.5 -10.719 12.102 1 94.62 70 ASN A O 1
ATOM 535 N N . ASP A 1 71 ? -23.891 -12.188 11.562 1 96.38 71 ASP A N 1
ATOM 536 C CA . ASP A 1 71 ? -24.344 -12.477 10.203 1 96.38 71 ASP A CA 1
ATOM 537 C C . ASP A 1 71 ? -23.984 -13.898 9.797 1 96.38 71 ASP A C 1
ATOM 539 O O . ASP A 1 71 ? -22.969 -14.125 9.125 1 96.38 71 ASP A O 1
ATOM 543 N N . PRO A 1 72 ? -24.828 -14.805 10.016 1 96.38 72 PRO A N 1
ATOM 544 C CA . PRO A 1 72 ? -24.531 -16.219 9.742 1 96.38 72 PRO A CA 1
ATOM 545 C C . PRO A 1 72 ? -24.312 -16.5 8.258 1 96.38 72 PRO A C 1
ATOM 547 O O . PRO A 1 72 ? -23.781 -17.547 7.898 1 96.38 72 PRO A O 1
ATOM 550 N N . SER A 1 73 ? -24.703 -15.547 7.395 1 97.69 73 SER A N 1
ATOM 551 C CA . SER A 1 73 ? -24.469 -15.75 5.969 1 97.69 73 SER A CA 1
ATOM 552 C C . SER A 1 73 ? -22.984 -15.883 5.656 1 97.69 73 SER A C 1
ATOM 554 O O . SER A 1 73 ? -22.609 -16.5 4.664 1 97.69 73 SER A O 1
ATOM 556 N N . PHE A 1 74 ? -22.141 -15.375 6.496 1 98.25 74 PHE A N 1
ATOM 557 C CA . PHE A 1 74 ? -20.703 -15.352 6.234 1 98.25 74 PHE A CA 1
ATOM 558 C C . PHE A 1 74 ? -20.141 -16.766 6.223 1 98.25 74 PHE A C 1
ATOM 560 O O . PHE A 1 74 ? -19.094 -17 5.617 1 98.25 74 PHE A O 1
ATOM 567 N N . ASP A 1 75 ? -20.781 -17.703 6.816 1 97.31 75 ASP A N 1
ATOM 568 C CA . ASP A 1 75 ? -20.328 -19.094 6.891 1 97.31 75 ASP A CA 1
ATOM 569 C C . ASP A 1 75 ? -20.297 -19.734 5.504 1 97.31 75 ASP A C 1
ATOM 571 O O . ASP A 1 75 ? -19.625 -20.75 5.297 1 97.31 75 ASP A O 1
ATOM 575 N N . LEU A 1 76 ? -20.984 -19.109 4.598 1 98 76 LEU A N 1
ATOM 576 C CA . LEU A 1 76 ? -21.031 -19.641 3.238 1 98 76 LEU A CA 1
ATOM 577 C C . LEU A 1 76 ? -19.656 -19.562 2.582 1 98 76 LEU A C 1
ATOM 579 O O . LEU A 1 76 ? -19.359 -20.312 1.656 1 98 76 LEU A O 1
ATOM 583 N N . VAL A 1 77 ? -18.812 -18.656 3.025 1 98.44 77 VAL A N 1
ATOM 584 C CA . VAL A 1 77 ? -17.531 -18.406 2.391 1 98.44 77 VAL A CA 1
ATOM 585 C C . VAL A 1 77 ? -16.641 -19.656 2.5 1 98.44 77 VAL A C 1
ATOM 587 O O . VAL A 1 77 ? -16.031 -20.078 1.517 1 98.44 77 VAL A O 1
ATOM 590 N N . SER A 1 78 ? -16.625 -20.328 3.604 1 96.69 78 SER A N 1
ATOM 591 C CA . SER A 1 78 ? -15.672 -21.391 3.877 1 96.69 78 SER A CA 1
ATOM 592 C C . SER A 1 78 ? -15.961 -22.625 3.029 1 96.69 78 SER A C 1
ATOM 594 O O . SER A 1 78 ? -15.062 -23.406 2.746 1 96.69 78 SER A O 1
ATOM 596 N N . SER A 1 79 ? -17.156 -22.781 2.596 1 95.62 79 SER A N 1
ATOM 597 C CA . SER A 1 79 ? -17.5 -24 1.865 1 95.62 79 SER A CA 1
ATOM 598 C C . SER A 1 79 ? -17.562 -23.75 0.362 1 95.62 79 SER A C 1
ATOM 600 O O . SER A 1 79 ? -17.812 -24.672 -0.42 1 95.62 79 SER A O 1
ATOM 602 N N . ALA A 1 80 ? -17.312 -22.562 -0.018 1 98.38 80 ALA A N 1
ATOM 603 C CA . ALA A 1 80 ? -17.469 -22.188 -1.425 1 98.38 80 ALA A CA 1
ATOM 604 C C . ALA A 1 80 ? -16.25 -22.641 -2.24 1 98.38 80 ALA A C 1
ATOM 606 O O . ALA A 1 80 ? -15.141 -22.703 -1.72 1 98.38 80 ALA A O 1
ATOM 607 N N . ASN A 1 81 ? -16.484 -22.984 -3.51 1 98.62 81 ASN A N 1
ATOM 608 C CA . ASN A 1 81 ? -15.406 -23.172 -4.477 1 98.62 81 ASN A CA 1
ATOM 609 C C . ASN A 1 81 ? -14.906 -21.844 -5.023 1 98.62 81 ASN A C 1
ATOM 611 O O . ASN A 1 81 ? -13.703 -21.656 -5.227 1 98.62 81 ASN A O 1
ATOM 615 N N . PHE A 1 82 ? -15.922 -21 -5.301 1 98.88 82 PHE A N 1
ATOM 616 C CA . PHE A 1 82 ? -15.641 -19.688 -5.871 1 98.88 82 PHE A CA 1
ATOM 617 C C . PHE A 1 82 ? -16.234 -18.578 -5.004 1 98.88 82 PHE A C 1
ATOM 619 O O . PHE A 1 82 ? -17.422 -18.578 -4.707 1 98.88 82 PHE A O 1
ATOM 626 N N . VAL A 1 83 ? -15.406 -17.672 -4.535 1 98.81 83 VAL A N 1
ATOM 627 C CA . VAL A 1 83 ? -15.836 -16.484 -3.799 1 98.81 83 VAL A CA 1
ATOM 628 C C . VAL A 1 83 ? -15.766 -15.258 -4.703 1 98.81 83 VAL A C 1
ATOM 630 O O . VAL A 1 83 ? -14.68 -14.875 -5.156 1 98.81 83 VAL A O 1
ATOM 633 N N . VAL A 1 84 ? -16.906 -14.617 -4.914 1 98.81 84 VAL A N 1
ATOM 634 C CA . VAL A 1 84 ? -17.078 -13.555 -5.895 1 98.81 84 VAL A CA 1
ATOM 635 C C . VAL A 1 84 ? -17.125 -12.203 -5.184 1 98.81 84 VAL A C 1
ATOM 637 O O . VAL A 1 84 ? -17.922 -12.016 -4.254 1 98.81 84 VAL A O 1
ATOM 640 N N . PHE A 1 85 ? -16.359 -11.242 -5.633 1 98.56 85 PHE A N 1
ATOM 641 C CA . PHE A 1 85 ? -16.312 -9.914 -5.039 1 98.56 85 PHE A CA 1
ATOM 642 C C . PHE A 1 85 ? -16.859 -8.875 -6.004 1 98.56 85 PHE A C 1
ATOM 644 O O . PHE A 1 85 ? -17.391 -7.836 -5.582 1 98.56 85 PHE A O 1
ATOM 651 N N . ASP A 1 86 ? -16.688 -9.039 -7.254 1 98.31 86 ASP A N 1
ATOM 652 C CA . ASP A 1 86 ? -17.312 -8.289 -8.336 1 98.31 86 ASP A CA 1
ATOM 653 C C . ASP A 1 86 ? -18.219 -9.188 -9.172 1 98.31 86 ASP A C 1
ATOM 655 O O . ASP A 1 86 ? -17.734 -9.898 -10.062 1 98.31 86 ASP A O 1
ATOM 659 N N . GLU A 1 87 ? -19.469 -9.141 -8.969 1 97.88 87 GLU A N 1
ATOM 660 C CA . GLU A 1 87 ? -20.406 -10.141 -9.453 1 97.88 87 GLU A CA 1
ATOM 661 C C . GLU A 1 87 ? -20.469 -10.156 -10.977 1 97.88 87 GLU A C 1
ATOM 663 O O . GLU A 1 87 ? -20.344 -11.219 -11.602 1 97.88 87 GLU A O 1
ATOM 668 N N . GLU A 1 88 ? -20.609 -8.977 -11.531 1 97.69 88 GLU A N 1
ATOM 669 C CA . GLU A 1 88 ? -20.75 -8.914 -12.984 1 97.69 88 GLU A CA 1
ATOM 670 C C . GLU A 1 88 ? -19.531 -9.508 -13.68 1 97.69 88 GLU A C 1
ATOM 672 O O . GLU A 1 88 ? -19.656 -10.422 -14.492 1 97.69 88 GLU A O 1
ATOM 677 N N . ARG A 1 89 ? -18.406 -9.133 -13.375 1 98.12 89 ARG A N 1
ATOM 678 C CA . ARG A 1 89 ? -17.188 -9.578 -14.047 1 98.12 89 ARG A CA 1
ATOM 679 C C . ARG A 1 89 ? -16.859 -11.031 -13.695 1 98.12 89 ARG A C 1
ATOM 681 O O . ARG A 1 89 ? -16.391 -11.789 -14.547 1 98.12 89 ARG A O 1
ATOM 688 N N . ALA A 1 90 ? -17.047 -11.383 -12.453 1 98.75 90 ALA A N 1
ATOM 689 C CA . ALA A 1 90 ? -16.766 -12.75 -12.023 1 98.75 90 ALA A CA 1
ATOM 690 C C . ALA A 1 90 ? -17.656 -13.758 -12.758 1 98.75 90 ALA A C 1
ATOM 692 O O . ALA A 1 90 ? -17.188 -14.828 -13.148 1 98.75 90 ALA A O 1
ATOM 693 N N . LEU A 1 91 ? -18.891 -13.398 -12.906 1 98.19 91 LEU A N 1
ATOM 694 C CA . LEU A 1 91 ? -19.797 -14.336 -13.57 1 98.19 91 LEU A CA 1
ATOM 695 C C . LEU A 1 91 ? -19.438 -14.484 -15.047 1 98.19 91 LEU A C 1
ATOM 697 O O . LEU A 1 91 ? -19.594 -15.562 -15.617 1 98.19 91 LEU A O 1
ATOM 701 N N . ASP A 1 92 ? -18.922 -13.398 -15.633 1 98.25 92 ASP A N 1
ATOM 702 C CA . ASP A 1 92 ? -18.406 -13.5 -17 1 98.25 92 ASP A CA 1
ATOM 703 C C . ASP A 1 92 ? -17.219 -14.453 -17.062 1 98.25 92 ASP A C 1
ATOM 705 O O . ASP A 1 92 ? -17.094 -15.234 -18 1 98.25 92 ASP A O 1
ATOM 709 N N . ILE A 1 93 ? -16.375 -14.461 -16.109 1 98.56 93 ILE A N 1
ATOM 710 C CA . ILE A 1 93 ? -15.18 -15.297 -16.031 1 98.56 93 ILE A CA 1
ATOM 711 C C . ILE A 1 93 ? -15.586 -16.75 -15.812 1 98.56 93 ILE A C 1
ATOM 713 O O . ILE A 1 93 ? -15.031 -17.656 -16.438 1 98.56 93 ILE A O 1
ATOM 717 N N . LEU A 1 94 ? -16.516 -16.969 -14.953 1 98.56 94 LEU A N 1
ATOM 718 C CA . LEU A 1 94 ? -16.938 -18.312 -14.602 1 98.56 94 LEU A CA 1
ATOM 719 C C . LEU A 1 94 ? -17.688 -18.969 -15.75 1 98.56 94 LEU A C 1
ATOM 721 O O . LEU A 1 94 ? -17.547 -20.172 -15.992 1 98.56 94 LEU A O 1
ATOM 725 N N . GLY A 1 95 ? -18.531 -18.188 -16.438 1 98.25 95 GLY A N 1
ATOM 726 C CA . GLY A 1 95 ? -19.391 -18.75 -17.453 1 98.25 95 GLY A CA 1
ATOM 727 C C . GLY A 1 95 ? -20.594 -19.484 -16.891 1 98.25 95 GLY A C 1
ATOM 728 O O . GLY A 1 95 ? -20.953 -19.297 -15.727 1 98.25 95 GLY A O 1
ATOM 729 N N . ASN A 1 96 ? -21.188 -20.328 -17.734 1 97.69 96 ASN A N 1
ATOM 730 C CA . ASN A 1 96 ? -22.469 -20.922 -17.406 1 97.69 96 ASN A CA 1
ATOM 731 C C . ASN A 1 96 ? -22.312 -22.219 -16.609 1 97.69 96 ASN A C 1
ATOM 733 O O . ASN A 1 96 ? -23.234 -22.641 -15.906 1 97.69 96 ASN A O 1
ATOM 737 N N . ASN A 1 97 ? -21.156 -22.812 -16.734 1 98.19 97 ASN A N 1
ATOM 738 C CA . ASN A 1 97 ? -20.984 -24.109 -16.078 1 98.19 97 ASN A CA 1
ATOM 739 C C . ASN A 1 97 ? -19.562 -24.266 -15.516 1 98.19 97 ASN A C 1
ATOM 741 O O . ASN A 1 97 ? -18.859 -25.219 -15.844 1 98.19 97 ASN A O 1
ATOM 745 N N . PRO A 1 98 ? -19.141 -23.391 -14.641 1 98.62 98 PRO A N 1
ATOM 746 C CA . PRO A 1 98 ? -17.828 -23.578 -14.031 1 98.62 98 PRO A CA 1
ATOM 747 C C . PRO A 1 98 ? -17.734 -24.828 -13.164 1 98.62 98 PRO A C 1
ATOM 749 O O . PRO A 1 98 ? -18.734 -25.234 -12.562 1 98.62 98 PRO A O 1
ATOM 752 N N . THR A 1 99 ? -16.578 -25.469 -13.102 1 98.5 99 THR A N 1
ATOM 753 C CA . THR A 1 99 ? -16.391 -26.625 -12.242 1 98.5 99 THR A CA 1
ATOM 754 C C . THR A 1 99 ? -15.055 -26.531 -11.492 1 98.5 99 THR A C 1
ATOM 756 O O . THR A 1 99 ? -14.148 -25.812 -11.93 1 98.5 99 THR A O 1
ATOM 759 N N . TYR A 1 100 ? -14.945 -27.094 -10.422 1 98.44 100 TYR A N 1
ATOM 760 C CA . TYR A 1 100 ? -13.758 -27.375 -9.617 1 98.44 100 TYR A CA 1
ATOM 761 C C . TYR A 1 100 ? -13.68 -28.844 -9.242 1 98.44 100 TYR A C 1
ATOM 763 O O . TYR A 1 100 ? -14.648 -29.406 -8.719 1 98.44 100 TYR A O 1
ATOM 771 N N . GLU A 1 101 ? -12.555 -29.453 -9.516 1 97.69 101 GLU A N 1
ATOM 772 C CA . GLU A 1 101 ? -12.398 -30.859 -9.18 1 97.69 101 GLU A CA 1
ATOM 773 C C . GLU A 1 101 ? -10.961 -31.203 -8.82 1 97.69 101 GLU A C 1
ATOM 775 O O . GLU A 1 101 ? -10.031 -30.812 -9.531 1 97.69 101 GLU A O 1
ATOM 780 N N . VAL A 1 102 ? -10.734 -31.859 -7.703 1 98.12 102 VAL A N 1
ATOM 781 C CA . VAL A 1 102 ? -9.445 -32.5 -7.441 1 98.12 102 VAL A CA 1
ATOM 782 C C . VAL A 1 102 ? -9.266 -33.719 -8.352 1 98.12 102 VAL A C 1
ATOM 784 O O . VAL A 1 102 ? -10.039 -34.656 -8.281 1 98.12 102 VAL A O 1
ATOM 787 N N . VAL A 1 103 ? -8.258 -33.719 -9.125 1 98 103 VAL A N 1
ATOM 788 C CA . VAL A 1 103 ? -8.109 -34.719 -10.164 1 98 103 VAL A CA 1
ATOM 789 C C . VAL A 1 103 ? -7.078 -35.781 -9.727 1 98 103 VAL A C 1
ATOM 791 O O . VAL A 1 103 ? -7.219 -36.969 -10.023 1 98 103 VAL A O 1
ATOM 794 N N . LEU A 1 104 ? -6.027 -35.312 -9.086 1 97.75 104 LEU A N 1
ATOM 795 C CA . LEU A 1 104 ? -4.934 -36.219 -8.711 1 97.75 104 LEU A CA 1
ATOM 796 C C . LEU A 1 104 ? -4.512 -35.969 -7.266 1 97.75 104 LEU A C 1
ATOM 798 O O . LEU A 1 104 ? -4.5 -34.812 -6.801 1 97.75 104 LEU A O 1
ATOM 802 N N . ASN A 1 105 ? -4.141 -37.031 -6.574 1 97.19 105 ASN A N 1
ATOM 803 C CA . ASN A 1 105 ? -3.428 -36.969 -5.305 1 97.19 105 ASN A CA 1
ATOM 804 C C . ASN A 1 105 ? -1.926 -37.156 -5.488 1 97.19 105 ASN A C 1
ATOM 806 O O . ASN A 1 105 ? -1.497 -38.062 -6.215 1 97.19 105 ASN A O 1
ATOM 810 N N . VAL A 1 106 ? -1.205 -36.25 -4.914 1 95.81 106 VAL A N 1
ATOM 811 C CA . VAL A 1 106 ? 0.25 -36.312 -5.02 1 95.81 106 VAL A CA 1
ATOM 812 C C . VAL A 1 106 ? 0.873 -36.156 -3.631 1 95.81 106 VAL A C 1
ATOM 814 O O . VAL A 1 106 ? 0.167 -36.219 -2.619 1 95.81 106 VAL A O 1
ATOM 817 N N . SER A 1 107 ? 2.256 -36.156 -3.588 1 94.38 107 SER A N 1
ATOM 818 C CA . SER A 1 107 ? 2.941 -36 -2.311 1 94.38 107 SER A CA 1
ATOM 819 C C . SER A 1 107 ? 2.57 -34.688 -1.638 1 94.38 107 SER A C 1
ATOM 821 O O . SER A 1 107 ? 2.201 -33.719 -2.311 1 94.38 107 SER A O 1
ATOM 823 N N . ASN A 1 108 ? 2.66 -34.656 -0.302 1 94.94 108 ASN A N 1
ATOM 824 C CA . ASN A 1 108 ? 2.328 -33.438 0.443 1 94.94 108 ASN A CA 1
ATOM 825 C C . ASN A 1 108 ? 3.498 -32.469 0.479 1 94.94 108 ASN A C 1
ATOM 827 O O . ASN A 1 108 ? 3.861 -31.953 1.544 1 94.94 108 ASN A O 1
ATOM 831 N N . THR A 1 109 ? 4.203 -32.281 -0.597 1 93.5 109 THR A N 1
ATOM 832 C CA . THR A 1 109 ? 5.238 -31.281 -0.856 1 93.5 109 THR A CA 1
ATOM 833 C C . THR A 1 109 ? 4.773 -30.281 -1.911 1 93.5 109 THR A C 1
ATOM 835 O O . THR A 1 109 ? 3.781 -30.516 -2.604 1 93.5 109 THR A O 1
ATOM 838 N N . PRO A 1 110 ? 5.449 -29.172 -1.944 1 94.25 110 PRO A N 1
ATOM 839 C CA . PRO A 1 110 ? 5.059 -28.219 -2.988 1 94.25 110 PRO A CA 1
ATOM 840 C C . PRO A 1 110 ? 5.289 -28.766 -4.398 1 94.25 110 PRO A C 1
ATOM 842 O O . PRO A 1 110 ? 6.293 -29.438 -4.648 1 94.25 110 PRO A O 1
ATOM 845 N N . HIS A 1 111 ? 4.344 -28.562 -5.27 1 96.81 111 HIS A N 1
ATOM 846 C CA . HIS A 1 111 ? 4.469 -28.875 -6.688 1 96.81 111 HIS A CA 1
ATOM 847 C C . HIS A 1 111 ? 4.543 -27.609 -7.527 1 96.81 111 HIS A C 1
ATOM 849 O O . HIS A 1 111 ? 3.6 -26.812 -7.547 1 96.81 111 HIS A O 1
ATOM 855 N N . GLU A 1 112 ? 5.605 -27.469 -8.281 1 97.25 112 GLU A N 1
ATOM 856 C CA . GLU A 1 112 ? 5.973 -26.203 -8.93 1 97.25 112 GLU A CA 1
ATOM 857 C C . GLU A 1 112 ? 6.297 -26.422 -10.406 1 97.25 112 GLU A C 1
ATOM 859 O O . GLU A 1 112 ? 6.332 -27.562 -10.883 1 97.25 112 GLU A O 1
ATOM 864 N N . ALA A 1 113 ? 6.422 -25.344 -11.117 1 97.88 113 ALA A N 1
ATOM 865 C CA . ALA A 1 113 ? 6.891 -25.25 -12.5 1 97.88 113 ALA A CA 1
ATOM 866 C C . ALA A 1 113 ? 5.953 -26 -13.453 1 97.88 113 ALA A C 1
ATOM 868 O O . ALA A 1 113 ? 6.406 -26.75 -14.312 1 97.88 113 ALA A O 1
ATOM 869 N N . PRO A 1 114 ? 4.723 -25.844 -13.234 1 98.56 114 PRO A N 1
ATOM 870 C CA . PRO A 1 114 ? 3.834 -26.453 -14.227 1 98.56 114 PRO A CA 1
ATOM 871 C C . PRO A 1 114 ? 3.936 -25.781 -15.602 1 98.56 114 PRO A C 1
ATOM 873 O O . PRO A 1 114 ? 3.936 -24.562 -15.695 1 98.56 114 PRO A O 1
ATOM 876 N N . VAL A 1 115 ? 4.035 -26.625 -16.625 1 98.62 115 VAL A N 1
ATOM 877 C CA . VAL A 1 115 ? 4.102 -26.156 -18.016 1 98.62 115 VAL A CA 1
ATOM 878 C C . VAL A 1 115 ? 3.238 -27.047 -18.906 1 98.62 115 VAL A C 1
ATOM 880 O O . VAL A 1 115 ? 3.41 -28.266 -18.922 1 98.62 115 VAL A O 1
ATOM 883 N N . TYR A 1 116 ? 2.311 -26.422 -19.594 1 98.69 116 TYR A N 1
ATOM 884 C CA . TYR A 1 116 ? 1.496 -27.125 -20.562 1 98.69 116 TYR A CA 1
ATOM 885 C C . TYR A 1 116 ? 2.178 -27.141 -21.938 1 98.69 116 TYR A C 1
ATOM 887 O O . TYR A 1 116 ? 2.627 -26.094 -22.422 1 98.69 116 TYR A O 1
ATOM 895 N N . VAL A 1 117 ? 2.246 -28.297 -22.484 1 98.31 117 VAL A N 1
ATOM 896 C CA . VAL A 1 117 ? 2.758 -28.484 -23.844 1 98.31 117 VAL A CA 1
ATOM 897 C C . VAL A 1 117 ? 1.617 -28.875 -24.766 1 98.31 117 VAL A C 1
ATOM 899 O O . VAL A 1 117 ? 1.232 -30.047 -24.828 1 98.31 117 VAL A O 1
ATOM 902 N N . PRO A 1 118 ? 1.223 -27.953 -25.609 1 97.5 118 PRO A N 1
ATOM 903 C CA . PRO A 1 118 ? 0.02 -28.203 -26.406 1 97.5 118 PRO A CA 1
ATOM 904 C C . PRO A 1 118 ? 0.201 -29.359 -27.391 1 97.5 118 PRO A C 1
ATOM 906 O O . PRO A 1 118 ? -0.706 -30.172 -27.578 1 97.5 118 PRO A O 1
ATOM 909 N N . SER A 1 119 ? 1.3 -29.484 -28.078 1 97.25 119 SER A N 1
ATOM 910 C CA . SER A 1 119 ? 1.512 -30.484 -29.109 1 97.25 119 SER A CA 1
ATOM 911 C C . SER A 1 119 ? 1.459 -31.891 -28.547 1 97.25 119 SER A C 1
ATOM 913 O O . SER A 1 119 ? 1.197 -32.844 -29.281 1 97.25 119 SER A O 1
ATOM 915 N N . LEU A 1 120 ? 1.711 -32 -27.266 1 97.81 120 LEU A N 1
ATOM 916 C CA . LEU A 1 120 ? 1.677 -33.312 -26.625 1 97.81 120 LEU A CA 1
ATOM 917 C C . LEU A 1 120 ? 0.419 -33.469 -25.781 1 97.81 120 LEU A C 1
ATOM 919 O O . LEU A 1 120 ? 0.095 -34.594 -25.344 1 97.81 120 LEU A O 1
ATOM 923 N N . ASN A 1 121 ? -0.239 -32.344 -25.531 1 98.12 121 ASN A N 1
ATOM 924 C CA . ASN A 1 121 ? -1.36 -32.281 -24.594 1 98.12 121 ASN A CA 1
ATOM 925 C C . ASN A 1 121 ? -0.99 -32.875 -23.234 1 98.12 121 ASN A C 1
ATOM 927 O O . ASN A 1 121 ? -1.68 -33.75 -22.719 1 98.12 121 ASN A O 1
ATOM 931 N N . LYS A 1 122 ? 0.111 -32.375 -22.734 1 98.5 122 LYS A N 1
ATOM 932 C CA . LYS A 1 122 ? 0.655 -32.812 -21.453 1 98.5 122 LYS A CA 1
ATOM 933 C C . LYS A 1 122 ? 1.07 -31.625 -20.594 1 98.5 122 LYS A C 1
ATOM 935 O O . LYS A 1 122 ? 1.375 -30.547 -21.109 1 98.5 122 LYS A O 1
ATOM 940 N N . ILE A 1 123 ? 1.044 -31.844 -19.281 1 98.62 123 ILE A N 1
ATOM 941 C CA . ILE A 1 123 ? 1.561 -30.875 -18.328 1 98.62 123 ILE A CA 1
ATOM 942 C C . ILE A 1 123 ? 2.801 -31.438 -17.641 1 98.62 123 ILE A C 1
ATOM 944 O O . ILE A 1 123 ? 2.754 -32.5 -17.047 1 98.62 123 ILE A O 1
ATOM 948 N N . PHE A 1 124 ? 3.883 -30.719 -17.781 1 98.25 124 PHE A N 1
ATOM 949 C CA . PHE A 1 124 ? 5.094 -31.031 -17.031 1 98.25 124 PHE A CA 1
ATOM 950 C C . PHE A 1 124 ? 5.141 -30.234 -15.734 1 98.25 124 PHE A C 1
ATOM 952 O O . PHE A 1 124 ? 4.754 -29.062 -15.703 1 98.25 124 PHE A O 1
ATOM 959 N N . LEU A 1 125 ? 5.602 -30.844 -14.617 1 97.81 125 LEU A N 1
ATOM 960 C CA . LEU A 1 125 ? 5.727 -30.156 -13.336 1 97.81 125 LEU A CA 1
ATOM 961 C C . LEU A 1 125 ? 6.762 -30.828 -12.453 1 97.81 125 LEU A C 1
ATOM 963 O O . LEU A 1 125 ? 7.324 -31.859 -12.828 1 97.81 125 LEU A O 1
ATOM 967 N N . ASN A 1 126 ? 7.023 -30.156 -11.336 1 96.12 126 ASN A N 1
ATOM 968 C CA . ASN A 1 126 ? 8.062 -30.688 -10.453 1 96.12 126 ASN A CA 1
ATOM 969 C C . ASN A 1 126 ? 7.574 -30.781 -9.016 1 96.12 126 ASN A C 1
ATOM 971 O O . ASN A 1 126 ? 6.883 -29.891 -8.523 1 96.12 126 ASN A O 1
ATOM 975 N N . ASP A 1 127 ? 7.906 -31.906 -8.406 1 93.75 127 ASP A N 1
ATOM 976 C CA . ASP A 1 127 ? 7.809 -32.062 -6.961 1 93.75 127 ASP A CA 1
ATOM 977 C C . ASP A 1 127 ? 9.078 -31.578 -6.258 1 93.75 127 ASP A C 1
ATOM 979 O O . ASP A 1 127 ? 10.164 -32.125 -6.48 1 93.75 127 ASP A O 1
ATOM 983 N N . LEU A 1 128 ? 8.984 -30.656 -5.34 1 89.56 128 LEU A N 1
ATOM 984 C CA . LEU A 1 128 ? 10.172 -30.031 -4.766 1 89.56 128 LEU A CA 1
ATOM 985 C C . LEU A 1 128 ? 10.891 -31 -3.828 1 89.56 128 LEU A C 1
ATOM 987 O O . LEU A 1 128 ? 12.023 -30.75 -3.42 1 89.56 128 LEU A O 1
ATOM 991 N N . ALA A 1 129 ? 10.242 -32.094 -3.5 1 78.38 129 ALA A N 1
ATOM 992 C CA . ALA A 1 129 ? 10.906 -33.125 -2.711 1 78.38 129 ALA A CA 1
ATOM 993 C C . ALA A 1 129 ? 11.758 -34.031 -3.596 1 78.38 129 ALA A C 1
ATOM 995 O O . ALA A 1 129 ? 12.625 -34.75 -3.102 1 78.38 129 ALA A O 1
ATOM 996 N N . ALA A 1 130 ? 11.406 -34 -4.859 1 63.75 130 ALA A N 1
ATOM 997 C CA . ALA A 1 130 ? 12.031 -34.938 -5.777 1 63.75 130 ALA A CA 1
ATOM 998 C C . ALA A 1 130 ? 13.43 -34.469 -6.184 1 63.75 130 ALA A C 1
ATOM 1000 O O . ALA A 1 130 ? 13.664 -33.25 -6.32 1 63.75 130 ALA A O 1
ATOM 1001 N N . THR A 1 131 ? 14.305 -35.406 -6.203 1 66.06 131 THR A N 1
ATOM 1002 C CA . THR A 1 131 ? 15.688 -35.031 -6.453 1 66.06 131 THR A CA 1
ATOM 1003 C C . THR A 1 131 ? 15.953 -34.938 -7.953 1 66.06 131 THR A C 1
ATOM 1005 O O . THR A 1 131 ? 16.453 -33.906 -8.43 1 66.06 131 THR A O 1
ATOM 1008 N N . LEU A 1 132 ? 15.609 -35.875 -8.805 1 75.81 132 LEU A N 1
ATOM 1009 C CA . LEU A 1 132 ? 16.031 -35.719 -10.195 1 75.81 132 LEU A CA 1
ATOM 1010 C C . LEU A 1 132 ? 14.875 -36.031 -11.148 1 75.81 132 LEU A C 1
ATOM 1012 O O . LEU A 1 132 ? 14.93 -35.656 -12.32 1 75.81 132 LEU A O 1
ATOM 1016 N N . SER A 1 133 ? 13.797 -36.594 -10.664 1 85.69 133 SER A N 1
ATOM 1017 C CA . SER A 1 133 ? 12.656 -36.844 -11.531 1 85.69 133 SER A CA 1
ATOM 1018 C C . SER A 1 133 ? 11.594 -35.781 -11.414 1 85.69 133 SER A C 1
ATOM 1020 O O . SER A 1 133 ? 11.312 -35.281 -10.32 1 85.69 133 SER A O 1
ATOM 1022 N N . GLN A 1 134 ? 11.094 -35.438 -12.617 1 93.25 134 GLN A N 1
ATOM 1023 C CA . GLN A 1 134 ? 9.922 -34.562 -12.695 1 93.25 134 GLN A CA 1
ATOM 1024 C C . GLN A 1 134 ? 8.648 -35.375 -12.891 1 93.25 134 GLN A C 1
ATOM 1026 O O . GLN A 1 134 ? 8.648 -36.594 -12.703 1 93.25 134 GLN A O 1
ATOM 1031 N N . LEU A 1 135 ? 7.582 -34.656 -12.945 1 96.75 135 LEU A N 1
ATOM 1032 C CA . LEU A 1 135 ? 6.293 -35.312 -13.164 1 96.75 135 LEU A CA 1
ATOM 1033 C C . LEU A 1 135 ? 5.66 -34.844 -14.469 1 96.75 135 LEU A C 1
ATOM 1035 O O . LEU A 1 135 ? 5.887 -33.719 -14.906 1 96.75 135 LEU A O 1
ATOM 1039 N N . VAL A 1 136 ? 4.883 -35.75 -15.094 1 97.81 136 VAL A N 1
ATOM 1040 C CA . VAL A 1 136 ? 4.117 -35.406 -16.297 1 97.81 136 VAL A CA 1
ATOM 1041 C C . VAL A 1 136 ? 2.678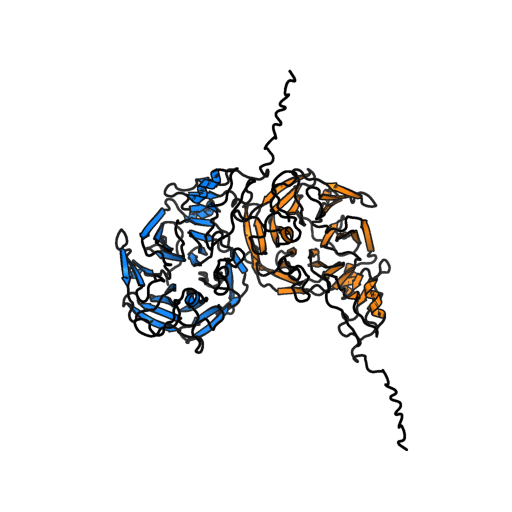 -35.875 -16.125 1 97.81 136 VAL A C 1
ATOM 1043 O O . VAL A 1 136 ? 2.434 -37.031 -15.766 1 97.81 136 VAL A O 1
ATOM 1046 N N . ILE A 1 137 ? 1.788 -35 -16.344 1 98.44 137 ILE A N 1
ATOM 1047 C CA . ILE A 1 137 ? 0.373 -35.344 -16.406 1 98.44 137 ILE A CA 1
ATOM 1048 C C . ILE A 1 137 ? -0.049 -35.531 -17.859 1 98.44 137 ILE A C 1
ATOM 1050 O O . ILE A 1 137 ? 0.084 -34.594 -18.656 1 98.44 137 ILE A O 1
ATOM 1054 N N . ASP A 1 138 ? -0.56 -36.688 -18.219 1 98.56 138 ASP A N 1
ATOM 1055 C CA . ASP A 1 138 ? -1.051 -36.969 -19.562 1 98.56 138 ASP A CA 1
ATOM 1056 C C . ASP A 1 138 ? -2.541 -36.656 -19.688 1 98.56 138 ASP A C 1
ATOM 1058 O O . ASP A 1 138 ? -3.373 -37.344 -19.078 1 98.56 138 ASP A O 1
ATOM 1062 N N . LEU A 1 139 ? -2.848 -35.656 -20.516 1 98.19 139 LEU A N 1
ATOM 1063 C CA . LEU A 1 139 ? -4.227 -35.219 -20.641 1 98.19 139 LEU A CA 1
ATOM 1064 C C . LEU A 1 139 ? -4.934 -35.938 -21.781 1 98.19 139 LEU A C 1
ATOM 1066 O O . LEU A 1 139 ? -6.102 -35.625 -22.078 1 98.19 139 LEU A O 1
ATOM 1070 N N . ASN A 1 140 ? -4.27 -36.844 -22.406 1 97.25 140 ASN A N 1
ATOM 1071 C CA . ASN A 1 140 ? -4.879 -37.625 -23.5 1 97.25 140 ASN A CA 1
ATOM 1072 C C . ASN A 1 140 ? -5.742 -38.75 -22.953 1 97.25 140 ASN A C 1
ATOM 1074 O O . ASN A 1 140 ? -6.473 -39.406 -23.719 1 97.25 140 ASN A O 1
ATOM 1078 N N . SER A 1 141 ? -5.656 -38.969 -21.734 1 92.81 141 SER A N 1
ATOM 1079 C CA . SER A 1 141 ? -6.477 -39.969 -21.078 1 92.81 141 SER A CA 1
ATOM 1080 C C . SER A 1 141 ? -7.484 -39.344 -20.125 1 92.81 141 SER A C 1
ATOM 1082 O O . SER A 1 141 ? -7.25 -38.219 -19.625 1 92.81 141 SER A O 1
ATOM 1084 N N . GLU A 1 142 ? -8.641 -39.969 -19.969 1 90.19 142 GLU A N 1
ATOM 1085 C CA . GLU A 1 142 ? -9.641 -39.562 -18.984 1 90.19 142 GLU A CA 1
ATOM 1086 C C . GLU A 1 142 ? -10.023 -40.719 -18.062 1 90.19 142 GLU A C 1
ATOM 1088 O O . GLU A 1 142 ? -10.578 -41.719 -18.5 1 90.19 142 GLU A O 1
ATOM 1093 N N . PRO A 1 143 ? -9.695 -40.719 -16.797 1 93.31 143 PRO A N 1
ATOM 1094 C CA . PRO A 1 143 ? -9.07 -39.562 -16.125 1 93.31 143 PRO A CA 1
ATOM 1095 C C . PRO A 1 143 ? -7.594 -39.406 -16.484 1 93.31 143 PRO A C 1
ATOM 1097 O O . PRO A 1 143 ? -6.957 -40.375 -16.922 1 93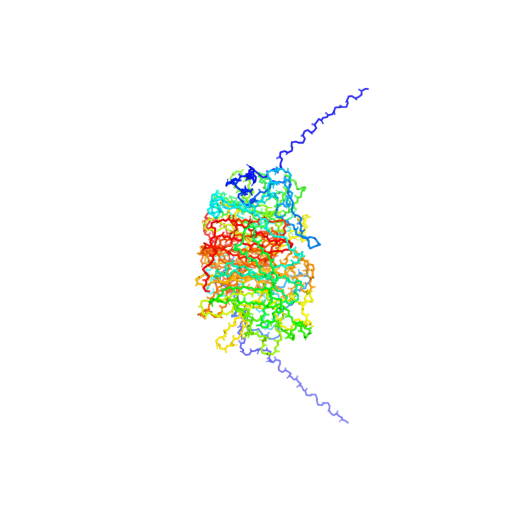.31 143 PRO A O 1
ATOM 1100 N N . PRO A 1 144 ? -7.094 -38.188 -16.328 1 96.94 144 PRO A N 1
ATOM 1101 C CA . PRO A 1 144 ? -5.672 -37.969 -16.594 1 96.94 144 PRO A CA 1
ATOM 1102 C C . PRO A 1 144 ? -4.77 -38.844 -15.734 1 96.94 144 PRO A C 1
ATOM 1104 O O . PRO A 1 144 ? -5.152 -39.25 -14.633 1 96.94 144 PRO A O 1
ATOM 1107 N N . THR A 1 145 ? -3.615 -39.188 -16.328 1 97.31 145 THR A N 1
ATOM 1108 C CA . THR A 1 145 ? -2.633 -39.969 -15.586 1 97.31 145 THR A CA 1
ATOM 1109 C C . THR A 1 145 ? -1.377 -39.156 -15.312 1 97.31 145 THR A C 1
ATOM 1111 O O . THR A 1 145 ? -1.089 -38.188 -16.016 1 97.31 145 THR A O 1
ATOM 1114 N N . ILE A 1 146 ? -0.698 -39.531 -14.219 1 97.12 146 ILE A N 1
ATOM 1115 C CA . ILE A 1 146 ? 0.544 -38.875 -13.844 1 97.12 146 ILE A CA 1
ATOM 1116 C C . ILE A 1 146 ? 1.678 -39.906 -13.781 1 97.12 146 ILE A C 1
ATOM 1118 O O . ILE A 1 146 ? 1.482 -41.031 -13.312 1 97.12 146 ILE A O 1
ATOM 1122 N N . SER A 1 147 ? 2.842 -39.562 -14.297 1 96.19 147 SER A N 1
ATOM 1123 C CA . SER A 1 147 ? 4 -40.469 -14.281 1 96.19 147 SER A CA 1
ATOM 1124 C C . SER A 1 147 ? 5.289 -39.688 -14.031 1 96.19 147 SER A C 1
ATOM 1126 O O . SER A 1 147 ? 5.32 -38.469 -14.195 1 96.19 147 SER A O 1
ATOM 1128 N N . ASP A 1 148 ? 6.344 -40.375 -13.641 1 94.88 148 ASP A N 1
ATOM 1129 C CA . ASP A 1 148 ? 7.68 -39.781 -13.523 1 94.88 148 ASP A CA 1
ATOM 1130 C C . ASP A 1 148 ? 8.281 -39.5 -14.898 1 94.88 148 ASP A C 1
ATOM 1132 O O . ASP A 1 148 ? 7.973 -40.219 -15.867 1 94.88 148 ASP A O 1
ATOM 1136 N N . PHE A 1 149 ? 9.047 -38.469 -14.852 1 93.44 149 PHE A N 1
ATOM 1137 C CA . PHE A 1 149 ? 9.758 -38.062 -16.062 1 93.44 149 PHE A CA 1
ATOM 1138 C C . PHE A 1 149 ? 11.172 -37.594 -15.727 1 93.44 149 PHE A C 1
ATOM 1140 O O . PHE A 1 149 ? 11.391 -36.906 -14.742 1 93.44 149 PHE A O 1
ATOM 1147 N N . THR A 1 150 ? 12.156 -38.094 -16.5 1 93.62 150 THR A N 1
ATOM 1148 C CA . THR A 1 150 ? 13.523 -37.594 -16.344 1 93.62 150 THR A CA 1
ATOM 1149 C C . THR A 1 150 ? 14.078 -37.094 -17.672 1 93.62 150 THR A C 1
ATOM 1151 O O . THR A 1 150 ? 14.047 -37.781 -18.672 1 93.62 150 THR A O 1
ATOM 1154 N N . SER A 1 151 ? 14.516 -35.906 -17.625 1 94.25 151 SER A N 1
ATOM 1155 C CA . SER A 1 151 ? 15.156 -35.312 -18.781 1 94.25 151 SER A CA 1
ATOM 1156 C C . SER A 1 151 ? 16.562 -35.875 -19 1 94.25 151 SER A C 1
ATOM 1158 O O . SER A 1 151 ? 17.094 -36.562 -18.125 1 94.25 151 SER A O 1
ATOM 1160 N N . ASP A 1 152 ? 17.094 -35.562 -20.188 1 94 152 ASP A N 1
ATOM 1161 C CA . ASP A 1 152 ? 18.453 -35.938 -20.531 1 94 152 ASP A CA 1
ATOM 1162 C C . ASP A 1 152 ? 19.297 -34.75 -20.938 1 94 152 ASP A C 1
ATOM 1164 O O . ASP A 1 152 ? 19.125 -34.219 -22.047 1 94 152 ASP A O 1
ATOM 1168 N N . PRO A 1 153 ? 20.312 -34.406 -20.25 1 93.06 153 PRO A N 1
ATOM 1169 C CA . PRO A 1 153 ? 20.594 -34.844 -18.891 1 93.06 153 PRO A CA 1
ATOM 1170 C C . PRO A 1 153 ? 19.5 -34.5 -17.891 1 93.06 153 PRO A C 1
ATOM 1172 O O . PRO A 1 153 ? 18.625 -33.688 -18.203 1 93.06 153 PRO A O 1
ATOM 1175 N N . PRO A 1 154 ? 19.562 -35.094 -16.703 1 93.31 154 PRO A N 1
ATOM 1176 C CA . PRO A 1 154 ? 18.578 -34.781 -15.672 1 93.31 154 PRO A CA 1
ATOM 1177 C C . PRO A 1 154 ? 18.703 -33.344 -15.172 1 93.31 154 PRO A C 1
ATOM 1179 O O . PRO A 1 154 ? 19.797 -32.781 -15.172 1 93.31 154 PRO A O 1
ATOM 1182 N N . VAL A 1 155 ? 17.594 -32.75 -14.766 1 93.19 155 VAL A N 1
ATOM 1183 C CA . VAL A 1 155 ? 17.562 -31.391 -14.258 1 93.19 155 VAL A CA 1
ATOM 1184 C C . VAL A 1 155 ? 17.156 -31.391 -12.789 1 93.19 155 VAL A C 1
ATOM 1186 O O . VAL A 1 155 ? 16.172 -32.031 -12.406 1 93.19 155 VAL A O 1
ATOM 1189 N N . LEU A 1 156 ? 17.938 -30.672 -12.023 1 91.88 156 LEU A N 1
ATOM 1190 C CA . LEU A 1 156 ? 17.75 -30.656 -10.578 1 91.88 156 LEU A CA 1
ATOM 1191 C C . LEU A 1 156 ? 16.719 -29.594 -10.188 1 91.88 156 LEU A C 1
ATOM 1193 O O . LEU A 1 156 ? 16.953 -28.406 -10.344 1 91.88 156 LEU A O 1
ATOM 1197 N N . ILE A 1 157 ? 15.539 -29.906 -9.719 1 92.25 157 ILE A N 1
ATOM 1198 C CA . ILE A 1 157 ? 14.477 -29.219 -9 1 92.25 157 ILE A CA 1
ATOM 1199 C C . ILE A 1 157 ? 14.07 -27.969 -9.773 1 92.25 157 ILE A C 1
ATOM 1201 O O . ILE A 1 157 ? 14.281 -26.844 -9.305 1 92.25 157 ILE A O 1
ATOM 1205 N N . PRO A 1 158 ? 13.422 -28.016 -10.883 1 95.75 158 PRO A N 1
ATOM 1206 C CA . PRO A 1 158 ? 12.711 -26.891 -11.477 1 95.75 158 PRO A CA 1
ATOM 1207 C C . PRO A 1 158 ? 11.648 -26.297 -10.547 1 95.75 158 PRO A C 1
ATOM 1209 O O . PRO A 1 158 ? 10.812 -27.047 -10.016 1 95.75 158 PRO A O 1
ATOM 1212 N N . ASN A 1 159 ? 11.742 -25.016 -10.328 1 96.81 159 ASN A N 1
ATOM 1213 C CA . ASN A 1 159 ? 10.758 -24.344 -9.484 1 96.81 159 ASN A CA 1
ATOM 1214 C C . ASN A 1 159 ? 9.836 -23.438 -10.297 1 96.81 159 ASN A C 1
ATOM 1216 O O . ASN A 1 159 ? 8.641 -23.344 -10.008 1 96.81 159 ASN A O 1
ATOM 1220 N N . GLY A 1 160 ? 10.352 -22.75 -11.25 1 98.19 160 GLY A N 1
ATOM 1221 C CA . GLY A 1 160 ? 9.586 -21.969 -12.211 1 98.19 160 GLY A CA 1
ATOM 1222 C C . GLY A 1 160 ? 9.586 -22.578 -13.602 1 98.19 160 GLY A C 1
ATOM 1223 O O . GLY A 1 160 ? 10.539 -23.266 -13.984 1 98.19 160 GLY A O 1
ATOM 1224 N N . GLY A 1 161 ? 8.531 -22.25 -14.398 1 98.25 161 GLY A N 1
ATOM 1225 C CA . GLY A 1 161 ? 8.484 -22.797 -15.75 1 98.25 161 GLY A CA 1
ATOM 1226 C C . GLY A 1 161 ? 7.559 -22.016 -16.672 1 98.25 161 GLY A C 1
ATOM 1227 O O . GLY A 1 161 ? 6.562 -21.453 -16.219 1 98.25 161 GLY A O 1
ATOM 1228 N N . THR A 1 162 ? 7.934 -22.031 -17.906 1 98.12 162 THR A N 1
ATOM 1229 C CA . THR A 1 162 ? 7.066 -21.5 -18.953 1 98.12 162 THR A CA 1
ATOM 1230 C C . THR A 1 162 ? 7.336 -22.172 -20.297 1 98.12 162 THR A C 1
ATOM 1232 O O . THR A 1 162 ? 8.352 -22.859 -20.453 1 98.12 162 THR A O 1
ATOM 1235 N N . PHE A 1 163 ? 6.375 -22.141 -21.156 1 97.94 163 PHE A N 1
ATOM 1236 C CA . PHE A 1 163 ? 6.504 -22.672 -22.5 1 97.94 163 PHE A CA 1
ATOM 1237 C C . PHE A 1 163 ? 6.781 -21.547 -23.5 1 97.94 163 PHE A C 1
ATOM 1239 O O . PHE A 1 163 ? 6.074 -20.531 -23.516 1 97.94 163 PHE A O 1
ATOM 1246 N N . HIS A 1 164 ? 7.762 -21.719 -24.328 1 97.38 164 HIS A N 1
ATOM 1247 C CA . HIS A 1 164 ? 8.102 -20.719 -25.328 1 97.38 164 HIS A CA 1
ATOM 1248 C C . HIS A 1 164 ? 8.789 -21.344 -26.531 1 97.38 164 HIS A C 1
ATOM 1250 O O . HIS A 1 164 ? 9.766 -22.094 -26.375 1 97.38 164 HIS A O 1
ATOM 1256 N N . ASN A 1 165 ? 8.273 -21.078 -27.719 1 96.12 165 ASN A N 1
ATOM 1257 C CA . ASN A 1 165 ? 8.844 -21.516 -28.984 1 96.12 165 ASN A CA 1
ATOM 1258 C C . ASN A 1 165 ? 9.141 -23.016 -28.969 1 96.12 165 ASN A C 1
ATOM 1260 O O . ASN A 1 165 ? 10.242 -23.438 -29.328 1 96.12 165 ASN A O 1
ATOM 1264 N N . GLY A 1 166 ? 8.266 -23.734 -28.469 1 97 166 GLY A N 1
ATOM 1265 C CA . GLY A 1 166 ? 8.32 -25.188 -28.547 1 97 166 GLY A CA 1
ATOM 1266 C C . GLY A 1 166 ? 9.148 -25.812 -27.438 1 97 166 GLY A C 1
ATOM 1267 O O . GLY A 1 166 ? 9.289 -27.047 -27.391 1 97 166 GLY A O 1
ATOM 1268 N N . LEU A 1 167 ? 9.656 -24.984 -26.578 1 98.31 167 LEU A N 1
ATOM 1269 C CA . LEU A 1 167 ? 10.492 -25.484 -25.516 1 98.31 167 LEU A CA 1
ATOM 1270 C C . LEU A 1 167 ? 9.906 -25.141 -24.141 1 98.31 167 LEU A C 1
ATOM 1272 O O . LEU A 1 167 ? 9.18 -24.156 -24.016 1 98.31 167 LEU A O 1
ATOM 1276 N N . ILE A 1 168 ? 10.25 -25.984 -23.188 1 98.5 168 ILE A N 1
ATOM 1277 C CA . ILE A 1 168 ? 10.031 -25.656 -21.781 1 98.5 168 ILE A CA 1
ATOM 1278 C C . ILE A 1 168 ? 11.25 -24.906 -21.234 1 98.5 168 ILE A C 1
ATOM 1280 O O . ILE A 1 168 ? 12.391 -25.328 -21.438 1 98.5 168 ILE A O 1
ATOM 1284 N N . TYR A 1 169 ? 11.031 -23.75 -20.672 1 98.69 169 TYR A N 1
ATOM 1285 C CA . TYR A 1 169 ? 12.039 -23.047 -19.906 1 98.69 169 TYR A CA 1
ATOM 1286 C C . TYR A 1 169 ? 11.828 -23.234 -18.406 1 98.69 169 TYR A C 1
ATOM 1288 O O . TYR A 1 169 ? 10.719 -23.031 -17.906 1 98.69 169 TYR A O 1
ATOM 1296 N N . TRP A 1 170 ? 12.891 -23.641 -17.703 1 98.44 170 TRP A N 1
ATOM 1297 C CA . TRP A 1 170 ? 12.82 -23.859 -16.25 1 98.44 170 TRP A CA 1
ATOM 1298 C C . TRP A 1 170 ? 13.789 -22.938 -15.523 1 98.44 170 TRP A C 1
ATOM 1300 O O . TRP A 1 170 ? 14.922 -22.734 -15.977 1 98.44 170 TRP A O 1
ATOM 1310 N N . ALA A 1 171 ? 13.375 -22.359 -14.43 1 98.56 171 ALA A N 1
ATOM 1311 C CA . ALA A 1 171 ? 14.219 -21.828 -13.367 1 98.56 171 ALA A CA 1
ATOM 1312 C C . ALA A 1 171 ? 14.461 -22.875 -12.281 1 98.56 171 ALA A C 1
ATOM 1314 O O . ALA A 1 171 ? 13.508 -23.391 -11.68 1 98.56 171 ALA A O 1
ATOM 1315 N N . THR A 1 172 ? 15.711 -23.156 -12.008 1 96.19 172 THR A N 1
ATOM 1316 C CA . THR A 1 172 ? 16 -24.234 -11.062 1 96.19 172 THR A CA 1
ATOM 1317 C C . THR A 1 172 ? 16.406 -23.656 -9.703 1 96.19 172 THR A C 1
ATOM 1319 O O . THR A 1 172 ? 17.109 -22.656 -9.641 1 96.19 172 THR A O 1
ATOM 1322 N N . ALA A 1 173 ? 16.047 -24.344 -8.641 1 94.56 173 ALA A N 1
ATOM 1323 C CA . ALA A 1 173 ? 16.141 -23.766 -7.312 1 94.56 173 ALA A CA 1
ATOM 1324 C C . ALA A 1 173 ? 17.312 -24.359 -6.531 1 94.56 173 ALA A C 1
ATOM 1326 O O . ALA A 1 173 ? 17.75 -23.797 -5.531 1 94.56 173 ALA A O 1
ATOM 1327 N N . ALA A 1 174 ? 17.859 -25.438 -6.988 1 90.88 174 ALA A N 1
ATOM 1328 C CA . ALA A 1 174 ? 18.781 -26.172 -6.113 1 90.88 174 ALA A CA 1
ATOM 1329 C C . ALA A 1 174 ? 20.188 -26.219 -6.719 1 90.88 174 ALA A C 1
ATOM 1331 O O . ALA A 1 174 ? 20.344 -26.266 -7.941 1 90.88 174 ALA A O 1
ATOM 1332 N N . GLY A 1 175 ? 21.125 -26.219 -5.777 1 90 175 GLY A N 1
ATOM 1333 C CA . GLY A 1 175 ? 22.516 -26.484 -6.109 1 90 175 GLY A CA 1
ATOM 1334 C C . GLY A 1 175 ? 23.141 -27.547 -5.238 1 90 175 GLY A C 1
ATOM 1335 O O . GLY A 1 175 ? 23.031 -27.5 -4.012 1 90 175 GLY A O 1
ATOM 1336 N N . ASN A 1 176 ? 23.703 -28.438 -5.977 1 89.81 176 ASN A N 1
ATOM 1337 C CA . ASN A 1 176 ? 24.312 -29.531 -5.238 1 89.81 176 ASN A CA 1
ATOM 1338 C C . ASN A 1 176 ? 25.484 -30.141 -6.008 1 89.81 176 ASN A C 1
ATOM 1340 O O . ASN A 1 176 ? 25.391 -30.375 -7.211 1 89.81 176 ASN A O 1
ATOM 1344 N N . THR A 1 177 ? 26.547 -30.438 -5.344 1 88.31 177 THR A N 1
ATOM 1345 C CA . THR A 1 177 ? 27.75 -31.016 -5.949 1 88.31 177 THR A CA 1
ATOM 1346 C C . THR A 1 177 ? 27.609 -32.531 -6.109 1 88.31 177 THR A C 1
ATOM 1348 O O . THR A 1 177 ? 28.297 -33.125 -6.926 1 88.31 177 THR A O 1
ATOM 1351 N N . THR A 1 178 ? 26.812 -33.156 -5.363 1 79.75 178 THR A N 1
ATOM 1352 C CA . THR A 1 178 ? 26.75 -34.594 -5.328 1 79.75 178 THR A CA 1
ATOM 1353 C C . THR A 1 178 ? 25.391 -35.094 -5.793 1 79.75 178 THR A C 1
ATOM 1355 O O . THR A 1 178 ? 24.938 -36.156 -5.379 1 79.75 178 THR A O 1
ATOM 1358 N N . ALA A 1 179 ? 24.719 -34.312 -6.605 1 73.69 179 ALA A N 1
ATOM 1359 C CA . ALA A 1 179 ? 23.422 -34.75 -7.129 1 73.69 179 ALA A CA 1
ATOM 1360 C C . ALA A 1 179 ? 23.594 -35.906 -8.102 1 73.69 179 ALA A C 1
ATOM 1362 O O . ALA A 1 179 ? 24.656 -36.094 -8.695 1 73.69 179 ALA A O 1
ATOM 1363 N N . PRO A 1 180 ? 22.5 -36.75 -8.117 1 72.25 180 PRO A N 1
ATOM 1364 C CA . PRO A 1 180 ? 22.547 -37.75 -9.203 1 72.25 180 PRO A CA 1
ATOM 1365 C C . PRO A 1 180 ? 22.703 -37.094 -10.578 1 72.25 180 PRO A C 1
ATOM 1367 O O . PRO A 1 180 ? 22.031 -36.125 -10.883 1 72.25 180 PRO A O 1
ATOM 1370 N N . GLY A 1 181 ? 23.641 -37.469 -11.352 1 75.06 181 GLY A N 1
ATOM 1371 C CA . GLY A 1 181 ? 23.875 -36.875 -12.664 1 75.06 181 GLY A CA 1
ATOM 1372 C C . GLY A 1 181 ? 25.016 -35.875 -12.68 1 75.06 181 GLY A C 1
ATOM 1373 O O . GLY A 1 181 ? 25.391 -35.375 -13.742 1 75.06 181 GLY A O 1
ATOM 1374 N N . GLY A 1 182 ? 25.391 -35.531 -11.469 1 85.06 182 GLY A N 1
ATOM 1375 C CA . GLY A 1 182 ? 26.531 -34.656 -11.344 1 85.06 182 GLY A CA 1
ATOM 1376 C C . GLY A 1 182 ? 26.172 -33.281 -10.758 1 85.06 182 GLY A C 1
ATOM 1377 O O . GLY A 1 182 ? 25.031 -33.062 -10.391 1 85.06 182 GLY A O 1
ATOM 1378 N N . GLU A 1 183 ? 27.188 -32.531 -10.672 1 91.19 183 GLU A N 1
ATOM 1379 C CA . GLU A 1 183 ? 27.016 -31.203 -10.062 1 91.19 183 GLU A CA 1
ATOM 1380 C C . GLU A 1 183 ? 26.047 -30.344 -10.875 1 91.19 183 GLU A C 1
ATOM 1382 O O . GLU A 1 183 ? 26.125 -30.328 -12.102 1 91.19 183 GLU A O 1
ATOM 1387 N N . GLN A 1 184 ? 25.172 -29.688 -10.203 1 92.69 184 GLN A N 1
ATOM 1388 C CA . GLN A 1 184 ? 24.281 -28.688 -10.781 1 92.69 184 GLN A CA 1
ATOM 1389 C C . GLN A 1 184 ? 24.125 -27.484 -9.867 1 92.69 184 GLN A C 1
ATOM 1391 O O . GLN A 1 184 ? 24.234 -27.609 -8.641 1 92.69 184 GLN A O 1
ATOM 1396 N N . ARG A 1 185 ? 23.984 -26.359 -10.438 1 94.69 185 ARG A N 1
ATOM 1397 C CA . ARG A 1 185 ? 23.75 -25.094 -9.734 1 94.69 185 ARG A CA 1
ATOM 1398 C C . ARG A 1 185 ? 22.5 -24.391 -10.266 1 94.69 185 ARG A C 1
ATOM 1400 O O . ARG A 1 185 ? 22.109 -24.594 -11.414 1 94.69 185 ARG A O 1
ATOM 1407 N N . PRO A 1 186 ? 21.891 -23.578 -9.359 1 96.38 186 PRO A N 1
ATOM 1408 C CA . PRO A 1 186 ? 20.688 -22.891 -9.828 1 96.38 186 PRO A CA 1
ATOM 1409 C C . PRO A 1 186 ? 20.922 -22.109 -11.117 1 96.38 186 PRO A C 1
ATOM 1411 O O . PRO A 1 186 ? 21.984 -21.516 -11.297 1 96.38 186 PRO A O 1
ATOM 1414 N N . GLY A 1 187 ? 19.938 -22.172 -11.992 1 98.06 187 GLY A N 1
ATOM 1415 C CA . GLY A 1 187 ? 20.078 -21.5 -13.281 1 98.06 187 GLY A CA 1
ATOM 1416 C C . GLY A 1 187 ? 18.859 -21.688 -14.172 1 98.06 187 GLY A C 1
ATOM 1417 O O . GLY A 1 187 ? 17.766 -21.953 -13.68 1 98.06 187 GLY A O 1
ATOM 1418 N N . ILE A 1 188 ? 19.047 -21.359 -15.469 1 98.81 188 ILE A N 1
ATOM 1419 C CA . ILE A 1 188 ? 18.016 -21.484 -16.484 1 98.81 188 ILE A CA 1
ATOM 1420 C C . ILE A 1 188 ? 18.328 -22.656 -17.406 1 98.81 188 ILE A C 1
ATOM 1422 O O . ILE A 1 188 ? 19.422 -22.75 -17.953 1 98.81 188 ILE A O 1
ATOM 1426 N N . VAL A 1 189 ? 17.312 -23.516 -17.5 1 98.25 189 VAL A N 1
ATOM 1427 C CA . VAL A 1 189 ? 17.453 -24.719 -18.312 1 98.25 189 VAL A CA 1
ATOM 1428 C C . VAL A 1 189 ? 16.266 -24.844 -19.266 1 98.25 189 VAL A C 1
ATOM 1430 O O . VAL A 1 189 ? 15.125 -24.562 -18.875 1 98.25 189 VAL A O 1
ATOM 1433 N N . THR A 1 190 ? 16.531 -25.281 -20.516 1 98.69 190 THR A N 1
ATOM 1434 C CA . THR A 1 190 ? 15.438 -25.609 -21.406 1 98.69 190 THR A CA 1
ATOM 1435 C C . THR A 1 190 ? 15.281 -27.125 -21.547 1 98.69 190 THR A C 1
ATOM 1437 O O . THR A 1 190 ? 16.219 -27.875 -21.312 1 98.69 190 THR A O 1
ATOM 1440 N N . LEU A 1 191 ? 14.094 -27.484 -21.875 1 98.56 191 LEU A N 1
ATOM 1441 C CA . LEU A 1 191 ? 13.742 -28.859 -22.203 1 98.56 191 LEU A CA 1
ATOM 1442 C C . LEU A 1 191 ? 12.953 -28.938 -23.5 1 98.56 191 LEU A C 1
ATOM 1444 O O . LEU A 1 191 ? 11.961 -28.219 -23.672 1 98.56 191 LEU A O 1
ATOM 1448 N N . ASP A 1 192 ? 13.438 -29.734 -24.406 1 98.62 192 ASP A N 1
ATOM 1449 C CA . ASP A 1 192 ? 12.609 -30.156 -25.531 1 98.62 192 ASP A CA 1
ATOM 1450 C C . ASP A 1 192 ? 11.68 -31.297 -25.141 1 98.62 192 ASP A C 1
ATOM 1452 O O . ASP A 1 192 ? 12.133 -32.438 -24.938 1 98.62 192 ASP A O 1
ATOM 1456 N N . PRO A 1 193 ? 10.445 -30.969 -25.031 1 97.62 193 PRO A N 1
ATOM 1457 C CA . PRO A 1 193 ? 9.539 -31.984 -24.484 1 97.62 193 PRO A CA 1
ATOM 1458 C C . PRO A 1 193 ? 9.344 -33.188 -25.438 1 97.62 193 PRO A C 1
ATOM 1460 O O . PRO A 1 193 ? 8.844 -34.219 -25.031 1 97.62 193 PRO A O 1
ATOM 1463 N N . HIS A 1 194 ? 9.727 -33.062 -26.672 1 97.62 194 HIS A N 1
ATOM 1464 C CA . HIS A 1 194 ? 9.562 -34.125 -27.641 1 97.62 194 HIS A CA 1
ATOM 1465 C C . HIS A 1 194 ? 10.766 -35.094 -27.625 1 97.62 194 HIS A C 1
ATOM 1467 O O . HIS A 1 194 ? 10.625 -36.281 -27.922 1 97.62 194 HIS A O 1
ATOM 1473 N N . THR A 1 195 ? 11.898 -34.562 -27.234 1 97.94 195 THR A N 1
ATOM 1474 C CA . THR A 1 195 ? 13.109 -35.375 -27.297 1 97.94 195 THR A CA 1
ATOM 1475 C C . THR A 1 195 ? 13.633 -35.688 -25.891 1 97.94 195 THR A C 1
ATOM 1477 O O . THR A 1 195 ? 14.492 -36.531 -25.703 1 97.94 195 THR A O 1
ATOM 1480 N N . ASN A 1 196 ? 13.18 -34.969 -24.922 1 97 196 ASN A N 1
ATOM 1481 C CA . ASN A 1 196 ? 13.586 -35.062 -23.531 1 97 196 ASN A CA 1
ATOM 1482 C C . ASN A 1 196 ? 14.977 -34.469 -23.312 1 97 196 ASN A C 1
ATOM 1484 O O . ASN A 1 196 ? 15.594 -34.688 -22.266 1 97 196 ASN A O 1
ATOM 1488 N N . LYS A 1 197 ? 15.453 -33.75 -24.312 1 98.06 197 LYS A N 1
ATOM 1489 C CA . LYS A 1 197 ? 16.781 -33.156 -24.203 1 98.06 197 LYS A CA 1
ATOM 1490 C C . LYS A 1 197 ? 16.719 -31.844 -23.422 1 98.06 197 LYS A C 1
ATOM 1492 O O . LYS A 1 197 ? 15.922 -30.953 -23.734 1 98.06 197 LYS A O 1
ATOM 1497 N N . SER A 1 198 ? 17.562 -31.812 -22.391 1 97.06 198 SER A N 1
ATOM 1498 C CA . SER A 1 198 ? 17.672 -30.562 -21.625 1 97.06 198 SER A CA 1
ATOM 1499 C C . SER A 1 198 ? 18.984 -29.844 -21.938 1 97.06 198 SER A C 1
ATOM 1501 O O . SER A 1 198 ? 19.969 -30.469 -22.297 1 97.06 198 SER A O 1
ATOM 1503 N N . THR A 1 199 ? 18.969 -28.484 -21.891 1 97.88 199 THR A N 1
ATOM 1504 C CA . THR A 1 199 ? 20.125 -27.641 -22.172 1 97.88 199 THR A CA 1
ATOM 1505 C C . THR A 1 199 ? 20.234 -26.516 -21.141 1 97.88 199 THR A C 1
ATOM 1507 O O . THR A 1 199 ? 19.281 -25.766 -20.922 1 97.88 199 THR A O 1
ATOM 1510 N N . VAL A 1 200 ? 21.438 -26.391 -20.484 1 97.88 200 VAL A N 1
ATOM 1511 C CA . VAL A 1 200 ? 21.703 -25.281 -19.562 1 97.88 200 VAL A CA 1
ATOM 1512 C C . VAL A 1 200 ? 21.984 -24.016 -20.359 1 97.88 200 VAL A C 1
ATOM 1514 O O . VAL A 1 200 ? 22.891 -24 -21.188 1 97.88 200 VAL A O 1
ATOM 1517 N N . LEU A 1 201 ? 21.25 -22.938 -20.062 1 98.62 201 LEU A N 1
ATOM 1518 C CA . LEU A 1 201 ? 21.469 -21.656 -20.75 1 98.62 201 LEU A CA 1
ATOM 1519 C C . LEU A 1 201 ? 22.234 -20.703 -19.859 1 98.62 201 LEU A C 1
ATOM 1521 O O . LEU A 1 201 ? 22.969 -19.828 -20.359 1 98.62 201 LEU A O 1
ATOM 1525 N N . LEU A 1 202 ? 22.047 -20.781 -18.547 1 98.75 202 LEU A N 1
ATOM 1526 C CA . LEU A 1 202 ? 22.625 -19.891 -17.547 1 98.75 202 LEU A CA 1
ATOM 1527 C C . LEU A 1 202 ? 22.812 -20.625 -16.219 1 98.75 202 LEU A C 1
ATOM 1529 O O . LEU A 1 202 ? 21.906 -21.312 -15.758 1 98.75 202 LEU A O 1
ATOM 1533 N N . ASN A 1 203 ? 24.062 -20.484 -15.617 1 98 203 ASN A N 1
ATOM 1534 C CA . ASN A 1 203 ? 24.25 -21.219 -14.367 1 98 203 ASN A CA 1
ATOM 1535 C C . ASN A 1 203 ? 25.062 -20.406 -13.359 1 98 203 ASN A C 1
ATOM 1537 O O . ASN A 1 203 ? 25.516 -20.938 -12.344 1 98 203 ASN A O 1
ATOM 1541 N N . ASN A 1 204 ? 25.281 -19.156 -13.625 1 97.5 204 ASN A N 1
ATOM 1542 C CA . ASN A 1 204 ? 26.031 -18.297 -12.695 1 97.5 204 ASN A CA 1
ATOM 1543 C C . ASN A 1 204 ? 25.828 -16.828 -13.008 1 97.5 204 ASN A C 1
ATOM 1545 O O . ASN A 1 204 ? 25.312 -16.469 -14.07 1 97.5 204 ASN A O 1
ATOM 1549 N N . PHE A 1 205 ? 26.156 -15.969 -12.109 1 97.56 205 PHE A N 1
ATOM 1550 C CA . PHE A 1 205 ? 26.266 -14.523 -12.273 1 97.56 205 PHE A CA 1
ATOM 1551 C C . PHE A 1 205 ? 27.703 -14.055 -12.094 1 97.56 205 PHE A C 1
ATOM 1553 O O . PHE A 1 205 ? 28.125 -13.766 -10.977 1 97.56 205 PHE A O 1
ATOM 1560 N N . PHE A 1 206 ? 28.422 -13.969 -13.102 1 95.5 206 PHE A N 1
ATOM 1561 C CA . PHE A 1 206 ? 29.828 -13.594 -13.109 1 95.5 206 PHE A CA 1
ATOM 1562 C C . PHE A 1 206 ? 30.625 -14.445 -12.117 1 95.5 206 PHE A C 1
ATOM 1564 O O . PHE A 1 206 ? 31.391 -13.914 -11.32 1 95.5 206 PHE A O 1
ATOM 1571 N N . GLY A 1 207 ? 30.344 -15.641 -12.055 1 96.56 207 GLY A N 1
ATOM 1572 C CA . GLY A 1 207 ? 31.109 -16.594 -11.258 1 96.56 207 GLY A CA 1
ATOM 1573 C C . GLY A 1 207 ? 30.453 -16.906 -9.93 1 96.56 207 GLY A C 1
ATOM 1574 O O . GLY A 1 207 ? 30.828 -17.891 -9.273 1 96.56 207 GLY A O 1
ATOM 1575 N N . TYR A 1 208 ? 29.531 -16.141 -9.508 1 96.69 208 TYR A N 1
ATOM 1576 C CA . TYR A 1 208 ? 28.781 -16.453 -8.297 1 96.69 208 TYR A CA 1
ATOM 1577 C C . TYR A 1 208 ? 27.625 -17.406 -8.594 1 96.69 208 TYR A C 1
ATOM 1579 O O . TYR A 1 208 ? 26.969 -17.297 -9.633 1 96.69 208 TYR A O 1
ATOM 1587 N N . TYR A 1 209 ? 27.391 -18.344 -7.645 1 96.56 209 TYR A N 1
ATOM 1588 C CA . TYR A 1 209 ? 26.172 -19.125 -7.734 1 96.56 209 TYR A CA 1
ATOM 1589 C C . TYR A 1 209 ? 24.953 -18.234 -7.52 1 96.56 209 TYR A C 1
ATOM 1591 O O . TYR A 1 209 ? 24.938 -17.391 -6.621 1 96.56 209 TYR A O 1
ATOM 1599 N N . PHE A 1 210 ? 23.938 -18.422 -8.406 1 97.69 210 PHE A N 1
ATOM 1600 C CA . PHE A 1 210 ? 22.641 -17.906 -8.016 1 97.69 210 PHE A CA 1
ATOM 1601 C C . PHE A 1 210 ? 22.156 -18.547 -6.719 1 97.69 210 PHE A C 1
ATOM 1603 O O . PHE A 1 210 ? 22.625 -19.625 -6.348 1 97.69 210 PHE A O 1
ATOM 1610 N N . ASN A 1 211 ? 21.281 -17.875 -5.996 1 96.62 211 ASN A N 1
ATOM 1611 C CA . ASN A 1 211 ? 20.797 -18.391 -4.719 1 96.62 211 ASN A CA 1
ATOM 1612 C C . ASN A 1 211 ? 19.828 -19.562 -4.91 1 96.62 211 ASN A C 1
ATOM 1614 O O . ASN A 1 211 ? 20.141 -20.688 -4.551 1 96.62 211 ASN A O 1
ATOM 1618 N N . SER A 1 212 ? 18.719 -19.297 -5.445 1 96.75 212 SER A N 1
ATOM 1619 C CA . SER A 1 212 ? 17.609 -20.219 -5.691 1 96.75 212 SER A CA 1
ATOM 1620 C C . SER A 1 212 ? 16.578 -19.609 -6.641 1 96.75 212 SER A C 1
ATOM 1622 O O . SER A 1 212 ? 15.648 -18.922 -6.199 1 96.75 212 SER A O 1
ATOM 1624 N N . LEU A 1 213 ? 16.734 -19.906 -7.922 1 98.12 213 LEU A N 1
ATOM 1625 C CA . LEU A 1 213 ? 15.789 -19.297 -8.852 1 98.12 213 LEU A CA 1
ATOM 1626 C C . LEU A 1 213 ? 14.367 -19.766 -8.562 1 98.12 213 LEU A C 1
ATOM 1628 O O . LEU A 1 213 ? 14.133 -20.953 -8.336 1 98.12 213 LEU A O 1
ATOM 1632 N N . ASP A 1 214 ? 13.477 -18.812 -8.5 1 98.06 214 ASP A N 1
ATOM 1633 C CA . ASP A 1 214 ? 12.125 -19.109 -8.055 1 98.06 214 ASP A CA 1
ATOM 1634 C C . ASP A 1 214 ? 11.164 -19.219 -9.234 1 98.06 214 ASP A C 1
ATOM 1636 O O . ASP A 1 214 ? 10.359 -20.156 -9.305 1 98.06 214 ASP A O 1
ATOM 1640 N N . ASP A 1 215 ? 11.156 -18.266 -10.125 1 98.81 215 ASP A N 1
ATOM 1641 C CA . ASP A 1 215 ? 10.242 -18.234 -11.266 1 98.81 215 ASP A CA 1
ATOM 1642 C C . ASP A 1 215 ? 10.859 -17.5 -12.453 1 98.81 215 ASP A C 1
ATOM 1644 O O . ASP A 1 215 ? 11.906 -16.859 -12.32 1 98.81 215 ASP A O 1
ATOM 1648 N N . LEU A 1 216 ? 10.188 -17.688 -13.648 1 98.81 216 LEU A N 1
ATOM 1649 C CA . LEU A 1 216 ? 10.664 -16.984 -14.836 1 98.81 216 LEU A CA 1
ATOM 1650 C C . LEU A 1 216 ? 9.523 -16.766 -15.828 1 98.81 216 LEU A C 1
ATOM 1652 O O . LEU A 1 216 ? 8.477 -17.406 -15.719 1 98.81 216 LEU A O 1
ATOM 1656 N N . THR A 1 217 ? 9.711 -15.859 -16.703 1 98.19 217 THR A N 1
ATOM 1657 C CA . THR A 1 217 ? 8.922 -15.648 -17.906 1 98.19 217 THR A CA 1
ATOM 1658 C C . THR A 1 217 ? 9.812 -15.266 -19.078 1 98.19 217 THR A C 1
ATOM 1660 O O . THR A 1 217 ? 10.977 -14.898 -18.891 1 98.19 217 THR A O 1
ATOM 1663 N N . VAL A 1 218 ? 9.344 -15.508 -20.281 1 97.75 218 VAL A N 1
ATOM 1664 C CA . VAL A 1 218 ? 10.086 -15.172 -21.5 1 97.75 218 VAL A CA 1
ATOM 1665 C C . VAL A 1 218 ? 9.289 -14.156 -22.312 1 97.75 218 VAL A C 1
ATOM 1667 O O . VAL A 1 218 ? 8.109 -14.359 -22.594 1 97.75 218 VAL A O 1
ATOM 1670 N N . ASP A 1 219 ? 9.93 -13.055 -22.656 1 96 219 ASP A N 1
ATOM 1671 C CA . ASP A 1 219 ? 9.211 -12.031 -23.406 1 96 219 ASP A CA 1
ATOM 1672 C C . ASP A 1 219 ? 9.211 -12.359 -24.906 1 96 219 ASP A C 1
ATOM 1674 O O . ASP A 1 219 ? 9.719 -13.398 -25.328 1 96 219 ASP A O 1
ATOM 1678 N N . SER A 1 220 ? 8.609 -11.484 -25.719 1 93.44 220 SER A N 1
ATOM 1679 C CA . SER A 1 220 ? 8.383 -11.75 -27.141 1 93.44 220 SER A CA 1
ATOM 1680 C C . SER A 1 220 ? 9.703 -11.789 -27.906 1 93.44 220 SER A C 1
ATOM 1682 O O . SER A 1 220 ? 9.773 -12.344 -29 1 93.44 220 SER A O 1
ATOM 1684 N N . ASN A 1 221 ? 10.75 -11.25 -27.328 1 93.62 221 ASN A N 1
ATOM 1685 C CA . ASN A 1 221 ? 12.062 -11.242 -27.984 1 93.62 221 ASN A CA 1
ATOM 1686 C C . ASN A 1 221 ? 12.922 -12.422 -27.531 1 93.62 221 ASN A C 1
ATOM 1688 O O . ASN A 1 221 ? 14.086 -12.531 -27.922 1 93.62 221 ASN A O 1
ATOM 1692 N N . GLY A 1 222 ? 12.352 -13.242 -26.719 1 96.38 222 GLY A N 1
ATOM 1693 C CA . GLY A 1 222 ? 13.07 -14.414 -26.25 1 96.38 222 GLY A CA 1
ATOM 1694 C C . GLY A 1 222 ? 13.945 -14.133 -25.031 1 96.38 222 GLY A C 1
ATOM 1695 O O . GLY A 1 222 ? 14.742 -14.977 -24.625 1 96.38 222 GLY A O 1
ATOM 1696 N N . VAL A 1 223 ? 13.844 -12.969 -24.484 1 97.94 223 VAL A N 1
ATOM 1697 C CA . VAL A 1 223 ? 14.609 -12.602 -23.297 1 97.94 223 VAL A CA 1
ATOM 1698 C C . VAL A 1 223 ? 13.938 -13.172 -22.047 1 97.94 223 VAL A C 1
ATOM 1700 O O . VAL A 1 223 ? 12.711 -13.125 -21.922 1 97.94 223 VAL A O 1
ATOM 1703 N N . VAL A 1 224 ? 14.758 -13.688 -21.141 1 98.69 224 VAL A N 1
ATOM 1704 C CA . VAL A 1 224 ? 14.25 -14.352 -19.938 1 98.69 224 VAL A CA 1
ATOM 1705 C C . VAL A 1 224 ? 14.297 -13.398 -18.75 1 98.69 224 VAL A C 1
ATOM 1707 O O . VAL A 1 224 ? 15.336 -12.781 -18.484 1 98.69 224 VAL A O 1
ATOM 1710 N N . TRP A 1 225 ? 13.203 -13.211 -18.094 1 98.88 225 TRP A N 1
ATOM 1711 C CA . TRP A 1 225 ? 13.102 -12.516 -16.812 1 98.88 225 TRP A CA 1
ATOM 1712 C C . TRP A 1 225 ? 12.883 -13.508 -15.672 1 98.88 225 TRP A C 1
ATOM 1714 O O . TRP A 1 225 ? 12.016 -14.383 -15.758 1 98.88 225 TRP A O 1
ATOM 1724 N N . PHE A 1 226 ? 13.719 -13.359 -14.602 1 98.88 226 PHE A N 1
ATOM 1725 C CA . PHE A 1 226 ? 13.586 -14.391 -13.586 1 98.88 226 PHE A CA 1
ATOM 1726 C C . PHE A 1 226 ? 13.883 -13.836 -12.195 1 98.88 226 PHE A C 1
ATOM 1728 O O . PHE A 1 226 ? 14.523 -12.781 -12.07 1 98.88 226 PHE A O 1
ATOM 1735 N N . THR A 1 227 ? 13.344 -14.461 -11.188 1 98.88 227 THR A N 1
ATOM 1736 C CA . THR A 1 227 ? 13.555 -14.086 -9.797 1 98.88 227 THR A CA 1
ATOM 1737 C C . THR A 1 227 ? 14.492 -15.062 -9.102 1 98.88 227 THR A C 1
ATOM 1739 O O . THR A 1 227 ? 14.438 -16.266 -9.352 1 98.88 227 THR A O 1
ATOM 1742 N N . ASP A 1 228 ? 15.391 -14.539 -8.312 1 98.44 228 ASP A N 1
ATOM 1743 C CA . ASP A 1 228 ? 16.344 -15.289 -7.504 1 98.44 228 ASP A CA 1
ATOM 1744 C C . ASP A 1 228 ? 16.141 -15.023 -6.016 1 98.44 228 ASP A C 1
ATOM 1746 O O . ASP A 1 228 ? 16.359 -13.906 -5.543 1 98.44 228 ASP A O 1
ATOM 1750 N N . THR A 1 229 ? 15.695 -16.062 -5.297 1 96.62 229 THR A N 1
ATOM 1751 C CA . THR A 1 229 ? 15.336 -15.906 -3.893 1 96.62 229 THR A CA 1
ATOM 1752 C C . THR A 1 229 ? 16.25 -16.734 -3.002 1 96.62 229 THR A C 1
ATOM 1754 O O . THR A 1 229 ? 17.328 -17.156 -3.43 1 96.62 229 THR A O 1
ATOM 1757 N N . GLU A 1 230 ? 15.805 -17.016 -1.74 1 92.12 230 GLU A N 1
ATOM 1758 C CA . GLU A 1 230 ? 16.703 -17.703 -0.809 1 92.12 230 GLU A CA 1
ATOM 1759 C C . GLU A 1 230 ? 16.109 -19.047 -0.382 1 92.12 230 GLU A C 1
ATOM 1761 O O . GLU A 1 230 ? 16.641 -19.703 0.533 1 92.12 230 GLU A O 1
ATOM 1766 N N . TYR A 1 231 ? 15.188 -19.531 -0.976 1 89.06 231 TYR A N 1
ATOM 1767 C CA . TYR A 1 231 ? 14.398 -20.656 -0.472 1 89.06 231 TYR A CA 1
ATOM 1768 C C . TYR A 1 231 ? 15.148 -21.969 -0.627 1 89.06 231 TYR A C 1
ATOM 1770 O O . TYR A 1 231 ? 14.961 -22.891 0.16 1 89.06 231 TYR A O 1
ATOM 1778 N N . GLY A 1 232 ? 15.969 -22.062 -1.624 1 88.5 232 GLY A N 1
ATOM 1779 C CA . GLY A 1 232 ? 16.734 -23.281 -1.793 1 88.5 232 GLY A CA 1
ATOM 1780 C C . GLY A 1 232 ? 17.578 -23.641 -0.582 1 88.5 232 GLY A C 1
ATOM 1781 O O . GLY A 1 232 ? 17.672 -24.797 -0.193 1 88.5 232 GLY A O 1
ATOM 1782 N N . TYR A 1 233 ? 18.156 -22.656 -0.074 1 88 233 TYR A N 1
ATOM 1783 C CA . TYR A 1 233 ? 18.969 -22.875 1.119 1 88 233 TYR A CA 1
ATOM 1784 C C . TYR A 1 233 ? 18.094 -23.047 2.354 1 88 233 TYR A C 1
ATOM 1786 O O . TYR A 1 233 ? 18.359 -23.906 3.199 1 88 233 TYR A O 1
ATOM 1794 N N . LEU A 1 234 ? 17.078 -22.25 2.453 1 83.38 234 LEU A N 1
ATOM 1795 C CA . LEU A 1 234 ? 16.156 -22.281 3.59 1 83.38 234 LEU A CA 1
ATOM 1796 C C . LEU A 1 234 ? 15.547 -23.672 3.752 1 83.38 234 LEU A C 1
ATOM 1798 O O . LEU A 1 234 ? 15.383 -24.156 4.875 1 83.38 234 LEU A O 1
ATOM 1802 N N . PHE A 1 235 ? 15.289 -24.359 2.58 1 82.44 235 PHE A N 1
ATOM 1803 C CA . PHE A 1 235 ? 14.609 -25.641 2.637 1 82.44 235 PHE A CA 1
ATOM 1804 C C . PHE A 1 235 ? 15.586 -26.781 2.379 1 82.44 235 PHE A C 1
ATOM 1806 O O . PHE A 1 235 ? 15.18 -27.875 1.999 1 82.44 235 PHE A O 1
ATOM 1813 N N . HIS A 1 236 ? 16.859 -26.547 2.375 1 84.06 236 HIS A N 1
ATOM 1814 C CA . HIS A 1 236 ? 17.969 -27.5 2.359 1 84.06 236 HIS A CA 1
ATOM 1815 C C . HIS A 1 236 ? 18.062 -28.203 1.01 1 84.06 236 HIS A C 1
ATOM 1817 O O . HIS A 1 236 ? 18.469 -29.359 0.938 1 84.06 236 HIS A O 1
ATOM 1823 N N . ALA A 1 237 ? 17.625 -27.484 0.003 1 85.31 237 ALA A N 1
ATOM 1824 C CA . ALA A 1 237 ? 17.766 -28 -1.354 1 85.31 237 ALA A CA 1
ATOM 1825 C C . ALA A 1 237 ? 19.125 -27.641 -1.94 1 85.31 237 ALA A C 1
ATOM 1827 O O . ALA A 1 237 ? 19.625 -28.328 -2.846 1 85.31 237 ALA A O 1
ATOM 1828 N N . SER A 1 238 ? 19.703 -26.594 -1.415 1 89.62 238 SER A N 1
ATOM 1829 C CA . SER A 1 238 ? 21.016 -26.156 -1.874 1 89.62 238 SER A CA 1
ATOM 1830 C C . SER A 1 238 ? 22.078 -26.359 -0.796 1 89.62 238 SER A C 1
ATOM 1832 O O . SER A 1 238 ? 21.828 -26.109 0.386 1 89.62 238 SER A O 1
ATOM 1834 N N . ASP A 1 239 ? 23.25 -26.656 -1.246 1 91.38 239 ASP A N 1
ATOM 1835 C CA . ASP A 1 239 ? 24.344 -26.938 -0.324 1 91.38 239 ASP A CA 1
ATOM 1836 C C . ASP A 1 239 ? 25.156 -25.688 -0.018 1 91.38 239 ASP A C 1
ATOM 1838 O O . ASP A 1 239 ? 26.109 -25.719 0.758 1 91.38 239 ASP A O 1
ATOM 1842 N N . THR A 1 240 ? 24.797 -24.625 -0.653 1 91.12 240 THR A N 1
ATOM 1843 C CA . THR A 1 240 ? 25.547 -23.375 -0.46 1 91.12 240 THR A CA 1
ATOM 1844 C C . THR A 1 240 ? 24.609 -22.266 0.008 1 91.12 240 THR A C 1
ATOM 1846 O O . THR A 1 240 ? 23.516 -22.078 -0.547 1 91.12 240 THR A O 1
ATOM 1849 N N . ALA A 1 241 ? 25.062 -21.484 0.974 1 92.88 241 ALA A N 1
ATOM 1850 C CA . ALA A 1 241 ? 24.297 -20.359 1.467 1 92.88 241 ALA A CA 1
ATOM 1851 C C . ALA A 1 241 ? 24.234 -19.234 0.422 1 92.88 241 ALA A C 1
ATOM 1853 O O . ALA A 1 241 ? 25.156 -19.062 -0.369 1 92.88 241 ALA A O 1
ATOM 1854 N N . PRO A 1 242 ? 23.172 -18.453 0.44 1 93.38 242 PRO A N 1
ATOM 1855 C CA . PRO A 1 242 ? 23.078 -17.344 -0.51 1 93.38 242 PRO A CA 1
ATOM 1856 C C . PRO A 1 242 ? 24.219 -16.359 -0.385 1 93.38 242 PRO A C 1
ATOM 1858 O O . PRO A 1 242 ? 24.625 -15.992 0.728 1 93.38 242 PRO A O 1
ATOM 1861 N N . VAL A 1 243 ? 24.719 -15.945 -1.562 1 93.06 243 VAL A N 1
ATOM 1862 C CA . VAL A 1 243 ? 25.797 -14.977 -1.545 1 93.06 243 VAL A CA 1
ATOM 1863 C C . VAL A 1 243 ? 25.375 -13.703 -2.279 1 93.06 243 VAL A C 1
ATOM 1865 O O . VAL A 1 243 ? 26.016 -12.656 -2.146 1 93.06 243 VAL A O 1
ATOM 1868 N N . LEU A 1 244 ? 24.312 -13.812 -3.062 1 94.81 244 LEU A N 1
ATOM 1869 C CA . LEU A 1 244 ? 23.75 -12.672 -3.779 1 94.81 244 LEU A CA 1
ATOM 1870 C C . LEU A 1 244 ? 22.484 -12.164 -3.09 1 94.81 244 LEU A C 1
ATOM 1872 O O . LEU A 1 244 ? 21.781 -12.93 -2.432 1 94.81 244 LEU A O 1
ATOM 1876 N N . LYS A 1 245 ? 22.188 -10.844 -3.197 1 95.5 245 LYS A N 1
ATOM 1877 C CA . LYS A 1 245 ? 20.906 -10.305 -2.729 1 95.5 245 LYS A CA 1
ATOM 1878 C C . LYS A 1 245 ? 19.75 -10.859 -3.543 1 95.5 245 LYS A C 1
ATOM 1880 O O . LYS A 1 245 ? 19.828 -10.945 -4.77 1 95.5 245 LYS A O 1
ATOM 1885 N N . PRO A 1 246 ? 18.703 -11.312 -2.877 1 97.12 246 PRO A N 1
ATOM 1886 C CA . PRO A 1 246 ? 17.531 -11.648 -3.672 1 97.12 246 PRO A CA 1
ATOM 1887 C C . PRO A 1 246 ? 17.141 -10.539 -4.648 1 97.12 246 PRO A C 1
ATOM 1889 O O . PRO A 1 246 ? 17.047 -9.367 -4.262 1 97.12 246 PRO A O 1
ATOM 1892 N N . SER A 1 247 ? 17 -10.898 -5.922 1 98.38 247 SER A N 1
ATOM 1893 C CA . SER A 1 247 ? 16.781 -9.898 -6.961 1 98.38 247 SER A CA 1
ATOM 1894 C C . SER A 1 247 ? 16.031 -10.492 -8.148 1 98.38 247 SER A C 1
ATOM 1896 O O . SER A 1 247 ? 15.844 -11.703 -8.227 1 98.38 247 SER A O 1
ATOM 1898 N N . THR A 1 248 ? 15.594 -9.633 -8.984 1 98.81 248 THR A N 1
ATOM 1899 C CA . THR A 1 248 ? 15.062 -10 -10.289 1 98.81 248 THR A CA 1
ATOM 1900 C C . THR A 1 248 ? 16.078 -9.695 -11.391 1 98.81 248 THR A C 1
ATOM 1902 O O . THR A 1 248 ? 16.703 -8.633 -11.383 1 98.81 248 THR A O 1
ATOM 1905 N N . TYR A 1 249 ? 16.188 -10.664 -12.281 1 98.81 249 TYR A N 1
ATOM 1906 C CA . TYR A 1 249 ? 17.203 -10.578 -13.328 1 98.81 249 TYR A CA 1
ATOM 1907 C C . TYR A 1 249 ? 16.562 -10.609 -14.711 1 98.81 249 TYR A C 1
ATOM 1909 O O . TYR A 1 249 ? 15.43 -11.078 -14.875 1 98.81 249 TYR A O 1
ATOM 1917 N N . ARG A 1 250 ? 17.281 -10.078 -15.664 1 98.62 250 ARG A N 1
ATOM 1918 C CA . ARG A 1 250 ? 17.031 -10.18 -17.109 1 98.62 250 ARG A CA 1
ATOM 1919 C C . ARG A 1 250 ? 18.203 -10.867 -17.812 1 98.62 250 ARG A C 1
ATOM 1921 O O . ARG A 1 250 ? 19.359 -10.469 -17.641 1 98.62 250 ARG A O 1
ATOM 1928 N N . PHE A 1 251 ? 17.891 -11.938 -18.578 1 98.75 251 PHE A N 1
ATOM 1929 C CA . PHE A 1 251 ? 18.906 -12.734 -19.266 1 98.75 251 PHE A CA 1
ATOM 1930 C C . PHE A 1 251 ? 18.594 -12.852 -20.75 1 98.75 251 PHE A C 1
ATOM 1932 O O . PHE A 1 251 ? 17.5 -13.312 -21.125 1 98.75 251 PHE A O 1
ATOM 1939 N N . ASP A 1 252 ? 19.516 -12.438 -21.594 1 97.88 252 ASP A N 1
ATOM 1940 C CA . ASP A 1 252 ? 19.406 -12.594 -23.047 1 97.88 252 ASP A CA 1
ATOM 1941 C C . ASP A 1 252 ? 20.172 -13.82 -23.531 1 97.88 252 ASP A C 1
ATOM 1943 O O . ASP A 1 252 ? 21.406 -13.797 -23.625 1 97.88 252 ASP A O 1
ATOM 1947 N N . PRO A 1 253 ? 19.453 -14.852 -23.859 1 97.94 253 PRO A N 1
ATOM 1948 C CA . PRO A 1 253 ? 20.141 -16.078 -24.266 1 97.94 253 PRO A CA 1
ATOM 1949 C C . PRO A 1 253 ? 20.969 -15.906 -25.531 1 97.94 253 PRO A C 1
ATOM 1951 O O . PRO A 1 253 ? 21.906 -16.672 -25.781 1 97.94 253 PRO A O 1
ATOM 1954 N N . LYS A 1 254 ? 20.703 -14.961 -26.344 1 96.81 254 LYS A N 1
ATOM 1955 C CA . LYS A 1 254 ? 21.438 -14.75 -27.594 1 96.81 254 LYS A CA 1
ATOM 1956 C C . LYS A 1 254 ? 22.844 -14.219 -27.344 1 96.81 254 LYS A C 1
ATOM 1958 O O . LYS A 1 254 ? 23.781 -14.586 -28.031 1 96.81 254 LYS A O 1
ATOM 1963 N N . THR A 1 255 ? 22.953 -13.406 -26.359 1 97.06 255 THR A N 1
ATOM 1964 C CA . THR A 1 255 ? 24.25 -12.758 -26.141 1 97.06 255 THR A CA 1
ATOM 1965 C C . THR A 1 255 ? 24.922 -13.312 -24.891 1 97.06 255 THR A C 1
ATOM 1967 O O . THR A 1 255 ? 26.125 -13.148 -24.703 1 97.06 255 THR A O 1
ATOM 1970 N N . GLY A 1 256 ? 24.109 -13.836 -24.016 1 97.75 256 GLY A N 1
ATOM 1971 C CA . GLY A 1 256 ? 24.609 -14.297 -22.734 1 97.75 256 GLY A CA 1
ATOM 1972 C C . GLY A 1 256 ? 24.578 -13.219 -21.656 1 97.75 256 GLY A C 1
ATOM 1973 O O . GLY A 1 256 ? 24.953 -13.469 -20.516 1 97.75 256 GLY A O 1
ATOM 1974 N N . ASN A 1 257 ? 24.062 -12.086 -21.969 1 97.38 257 ASN A N 1
ATOM 1975 C CA . ASN A 1 257 ? 24.016 -10.977 -21.031 1 97.38 257 ASN A CA 1
ATOM 1976 C C . ASN A 1 257 ? 22.984 -11.211 -19.938 1 97.38 257 ASN A C 1
ATOM 1978 O O . ASN A 1 257 ? 21.828 -11.531 -20.219 1 97.38 257 ASN A O 1
ATOM 1982 N N . VAL A 1 258 ? 23.391 -11.078 -18.641 1 98.38 258 VAL A N 1
ATOM 1983 C CA . VAL A 1 258 ? 22.516 -11.188 -17.484 1 98.38 258 VAL A CA 1
ATOM 1984 C C . VAL A 1 258 ? 22.734 -10 -16.547 1 98.38 258 VAL A C 1
ATOM 1986 O O . VAL A 1 258 ? 23.875 -9.594 -16.312 1 98.38 258 VAL A O 1
ATOM 1989 N N . ARG A 1 259 ? 21.688 -9.352 -16.094 1 97.62 259 ARG A N 1
ATOM 1990 C CA . ARG A 1 259 ? 21.812 -8.203 -15.203 1 97.62 259 ARG A CA 1
ATOM 1991 C C . ARG A 1 259 ? 20.625 -8.117 -14.242 1 97.62 259 ARG A C 1
ATOM 1993 O O . ARG A 1 259 ? 19.547 -8.633 -14.539 1 97.62 259 ARG A O 1
ATOM 2000 N N . VAL A 1 260 ? 20.844 -7.445 -13.117 1 98.31 260 VAL A N 1
ATOM 2001 C CA . VAL A 1 260 ? 19.797 -7.16 -12.148 1 98.31 260 VAL A CA 1
ATOM 2002 C C . VAL A 1 260 ? 18.906 -6.043 -12.672 1 98.31 260 VAL A C 1
ATOM 2004 O O . VAL A 1 260 ? 19.391 -5.023 -13.164 1 98.31 260 VAL A O 1
ATOM 2007 N N . VAL A 1 261 ? 17.547 -6.262 -12.562 1 98.25 261 VAL A N 1
ATOM 2008 C CA . VAL A 1 261 ? 16.641 -5.23 -13.055 1 98.25 261 VAL A CA 1
ATOM 2009 C C . VAL A 1 261 ? 15.727 -4.766 -11.93 1 98.25 261 VAL A C 1
ATOM 2011 O O . VAL A 1 261 ? 15.039 -3.746 -12.055 1 98.25 261 VAL A O 1
ATOM 2014 N N . GLU A 1 262 ? 15.68 -5.371 -10.891 1 97.81 262 GLU A N 1
ATOM 2015 C CA . GLU A 1 262 ? 14.906 -5.023 -9.703 1 97.81 262 GLU A CA 1
ATOM 2016 C C . GLU A 1 262 ? 15.492 -5.664 -8.453 1 97.81 262 GLU A C 1
ATOM 2018 O O . GLU A 1 262 ? 15.766 -6.867 -8.43 1 97.81 262 GLU A O 1
ATOM 2023 N N . ASP A 1 263 ? 15.766 -4.863 -7.375 1 97 263 ASP A N 1
ATOM 2024 C CA . ASP A 1 263 ? 16.453 -5.402 -6.203 1 97 263 ASP A CA 1
ATOM 2025 C C . ASP A 1 263 ? 15.812 -4.891 -4.914 1 97 263 ASP A C 1
ATOM 2027 O O . ASP A 1 263 ? 16.438 -4.93 -3.85 1 97 263 ASP A O 1
ATOM 2031 N N . THR A 1 264 ? 14.562 -4.367 -4.988 1 95.75 264 THR A N 1
ATOM 2032 C CA . THR A 1 264 ? 13.984 -3.721 -3.816 1 95.75 264 THR A CA 1
ATOM 2033 C C . THR A 1 264 ? 13.07 -4.688 -3.059 1 95.75 264 THR A C 1
ATOM 2035 O O . THR A 1 264 ? 12.695 -4.422 -1.915 1 95.75 264 THR A O 1
ATOM 2038 N N . LEU A 1 265 ? 12.688 -5.773 -3.604 1 97.31 265 LEU A N 1
ATOM 2039 C CA . LEU A 1 265 ? 11.789 -6.723 -2.945 1 97.31 265 LEU A CA 1
ATOM 2040 C C . LEU A 1 265 ? 12.555 -7.578 -1.938 1 97.31 265 LEU A C 1
ATOM 2042 O O . LEU A 1 265 ? 13.734 -7.871 -2.135 1 97.31 265 LEU A O 1
ATOM 2046 N N . THR A 1 266 ? 11.883 -7.961 -0.903 1 96.12 266 THR A N 1
ATOM 2047 C CA . THR A 1 266 ? 12.516 -8.758 0.142 1 96.12 266 THR A CA 1
ATOM 2048 C C . THR A 1 266 ? 12.781 -10.18 -0.347 1 96.12 266 THR A C 1
ATOM 2050 O O . THR A 1 266 ? 13.906 -10.672 -0.261 1 96.12 266 THR A O 1
ATOM 2053 N N . VAL A 1 267 ? 11.812 -10.875 -0.829 1 96.69 267 VAL A N 1
ATOM 2054 C CA . VAL A 1 267 ? 11.922 -12.211 -1.396 1 96.69 267 VAL A CA 1
ATOM 2055 C C . VAL A 1 267 ? 11.094 -12.305 -2.676 1 96.69 267 VAL A C 1
ATOM 2057 O O . VAL A 1 267 ? 9.93 -12.703 -2.643 1 96.69 267 VAL A O 1
ATOM 2060 N N . PRO A 1 268 ? 11.719 -11.938 -3.818 1 98.31 268 PRO A N 1
ATOM 2061 C CA . PRO A 1 268 ? 10.977 -12.047 -5.074 1 98.31 268 PRO A CA 1
ATOM 2062 C C . PRO A 1 268 ? 10.57 -13.484 -5.398 1 98.31 268 PRO A C 1
ATOM 2064 O O . PRO A 1 268 ? 11.359 -14.406 -5.199 1 98.31 268 PRO A O 1
ATOM 2067 N N . ASN A 1 269 ? 9.344 -13.656 -5.809 1 98.12 269 ASN A N 1
ATOM 2068 C CA . ASN A 1 269 ? 8.766 -14.977 -6.055 1 98.12 269 ASN A CA 1
ATOM 2069 C C . ASN A 1 269 ? 8.211 -15.094 -7.469 1 98.12 269 ASN A C 1
ATOM 2071 O O . ASN A 1 269 ? 8.938 -14.914 -8.445 1 98.12 269 ASN A O 1
ATOM 2075 N N . GLY A 1 270 ? 6.941 -15.203 -7.652 1 98.75 270 GLY A N 1
ATOM 2076 C CA . GLY A 1 270 ? 6.348 -15.297 -8.977 1 98.75 270 GLY A CA 1
ATOM 2077 C C . GLY A 1 270 ? 6.582 -14.062 -9.828 1 98.75 270 GLY A C 1
ATOM 2078 O O . GLY A 1 270 ? 6.59 -12.945 -9.312 1 98.75 270 GLY A O 1
ATOM 2079 N N . ILE A 1 271 ? 6.668 -14.289 -11.18 1 98.81 271 ILE A N 1
ATOM 2080 C CA . ILE A 1 271 ? 6.875 -13.172 -12.094 1 98.81 271 ILE A CA 1
ATOM 2081 C C . ILE A 1 271 ? 6.066 -13.398 -13.375 1 98.81 271 ILE A C 1
ATOM 2083 O O . ILE A 1 271 ? 5.977 -14.531 -13.867 1 98.81 271 ILE A O 1
ATOM 2087 N N . ALA A 1 272 ? 5.48 -12.352 -13.883 1 98.44 272 ALA A N 1
ATOM 2088 C CA . ALA A 1 272 ? 4.785 -12.344 -15.164 1 98.44 272 ALA A CA 1
ATOM 2089 C C . ALA A 1 272 ? 4.953 -11 -15.867 1 98.44 272 ALA A C 1
ATOM 2091 O O . ALA A 1 272 ? 5.109 -9.961 -15.219 1 98.44 272 ALA A O 1
ATOM 2092 N N . LEU A 1 273 ? 4.969 -11.055 -17.188 1 97.5 273 LEU A N 1
ATOM 2093 C CA . LEU A 1 273 ? 4.883 -9.859 -18.016 1 97.5 273 LEU A CA 1
ATOM 2094 C C . LEU A 1 273 ? 3.488 -9.711 -18.609 1 97.5 273 LEU A C 1
ATOM 2096 O O . LEU A 1 273 ? 2.838 -10.703 -18.938 1 97.5 273 LEU A O 1
ATOM 2100 N N . SER A 1 274 ? 3.09 -8.438 -18.688 1 97.19 274 SER A N 1
ATOM 2101 C CA . SER A 1 274 ? 1.84 -8.219 -19.406 1 97.19 274 SER A CA 1
ATOM 2102 C C . SER A 1 274 ? 1.973 -8.586 -20.891 1 97.19 274 SER A C 1
ATOM 2104 O O . SER A 1 274 ? 3.074 -8.562 -21.438 1 97.19 274 SER A O 1
ATOM 2106 N N . SER A 1 275 ? 0.825 -8.891 -21.484 1 93.62 275 SER A N 1
ATOM 2107 C CA . SER A 1 275 ? 0.823 -9.375 -22.859 1 93.62 275 SER A CA 1
ATOM 2108 C C . SER A 1 275 ? 1.39 -8.328 -23.812 1 93.62 275 SER A C 1
ATOM 2110 O O . SER A 1 275 ? 2 -8.672 -24.828 1 93.62 275 SER A O 1
ATOM 2112 N N . ASP A 1 276 ? 1.164 -7.047 -23.516 1 93.75 276 ASP A N 1
ATOM 2113 C CA . ASP A 1 276 ? 1.641 -5.98 -24.391 1 93.75 276 ASP A CA 1
ATOM 2114 C C . ASP A 1 276 ? 3.076 -5.59 -24.047 1 93.75 276 ASP A C 1
ATOM 2116 O O . ASP A 1 276 ? 3.65 -4.703 -24.672 1 93.75 276 ASP A O 1
ATOM 2120 N N . GLY A 1 277 ? 3.639 -6.211 -23.062 1 95 277 GLY A N 1
ATOM 2121 C CA . GLY A 1 277 ? 5.035 -6.012 -22.719 1 95 277 GLY A CA 1
ATOM 2122 C C . GLY A 1 277 ? 5.281 -4.723 -21.953 1 95 277 GLY A C 1
ATOM 2123 O O . GLY A 1 277 ? 6.43 -4.332 -21.734 1 95 277 GLY A O 1
ATOM 2124 N N . LYS A 1 278 ? 4.273 -4.047 -21.406 1 96.81 278 LYS A N 1
ATOM 2125 C CA . LYS A 1 278 ? 4.414 -2.721 -20.812 1 96.81 278 LYS A CA 1
ATOM 2126 C C . LYS A 1 278 ? 4.586 -2.809 -19.297 1 96.81 278 LYS A C 1
ATOM 2128 O O . LYS A 1 278 ? 5.047 -1.858 -18.672 1 96.81 278 LYS A O 1
ATOM 2133 N N . TYR A 1 279 ? 4.188 -3.938 -18.75 1 98.12 279 TYR A N 1
ATOM 2134 C CA . TYR A 1 279 ? 4.207 -4.062 -17.297 1 98.12 279 TYR A CA 1
ATOM 2135 C C . TYR A 1 279 ? 4.793 -5.402 -16.875 1 98.12 279 TYR A C 1
ATOM 2137 O O . TYR A 1 279 ? 4.754 -6.375 -17.641 1 98.12 279 TYR A O 1
ATOM 2145 N N . ALA A 1 280 ? 5.379 -5.395 -15.703 1 98.56 280 ALA A N 1
ATOM 2146 C CA . ALA A 1 280 ? 5.785 -6.617 -15.008 1 98.56 280 ALA A CA 1
ATOM 2147 C C . ALA A 1 280 ? 5.094 -6.734 -13.656 1 98.56 280 ALA A C 1
ATOM 2149 O O . ALA A 1 280 ? 4.898 -5.734 -12.961 1 98.56 280 ALA A O 1
ATOM 2150 N N . TYR A 1 281 ? 4.672 -7.902 -13.32 1 98.81 281 TYR A N 1
ATOM 2151 C CA . TYR A 1 281 ? 4.133 -8.258 -12.016 1 98.81 281 TYR A CA 1
ATOM 2152 C C . TYR A 1 281 ? 5.07 -9.211 -11.281 1 98.81 281 TYR A C 1
ATOM 2154 O O . TYR A 1 281 ? 5.445 -10.25 -11.812 1 98.81 281 TYR A O 1
ATOM 2162 N N . ILE A 1 282 ? 5.516 -8.852 -10.062 1 98.88 282 ILE A N 1
ATOM 2163 C CA . ILE A 1 282 ? 6.43 -9.695 -9.297 1 98.88 282 ILE A CA 1
ATOM 2164 C C . ILE A 1 282 ? 5.918 -9.836 -7.863 1 98.88 282 ILE A C 1
ATOM 2166 O O . ILE A 1 282 ? 5.648 -8.844 -7.188 1 98.88 282 ILE A O 1
ATOM 2170 N N . GLY A 1 283 ? 5.773 -11.078 -7.422 1 98.69 283 GLY A N 1
ATOM 2171 C CA . GLY A 1 283 ? 5.391 -11.328 -6.043 1 98.69 283 GLY A CA 1
ATOM 2172 C C . GLY A 1 283 ? 6.531 -11.141 -5.062 1 98.69 283 GLY A C 1
ATOM 2173 O O . GLY A 1 283 ? 7.691 -11.398 -5.395 1 98.69 283 GLY A O 1
ATOM 2174 N N . ASP A 1 284 ? 6.203 -10.688 -3.871 1 98.38 284 ASP A N 1
ATOM 2175 C CA . ASP A 1 284 ? 7.129 -10.625 -2.744 1 98.38 284 ASP A CA 1
ATOM 2176 C C . ASP A 1 284 ? 6.598 -11.43 -1.555 1 98.38 284 ASP A C 1
ATOM 2178 O O . ASP A 1 284 ? 5.574 -11.07 -0.966 1 98.38 284 ASP A O 1
ATOM 2182 N N . THR A 1 285 ? 7.273 -12.469 -1.214 1 97 285 THR A N 1
ATOM 2183 C CA . THR A 1 285 ? 6.887 -13.312 -0.094 1 97 285 THR A CA 1
ATOM 2184 C C . THR A 1 285 ? 7.801 -13.086 1.105 1 97 285 THR A C 1
ATOM 2186 O O . THR A 1 285 ? 8.125 -14.023 1.832 1 97 285 THR A O 1
ATOM 2189 N N . GLY A 1 286 ? 8.164 -11.867 1.316 1 95 286 GLY A N 1
ATOM 2190 C CA . GLY A 1 286 ? 9.094 -11.469 2.367 1 95 286 GLY A CA 1
ATOM 2191 C C . GLY A 1 286 ? 8.523 -11.648 3.762 1 95 286 GLY A C 1
ATOM 2192 O O . GLY A 1 286 ? 9.227 -11.445 4.754 1 95 286 GLY A O 1
ATOM 2193 N N . ALA A 1 287 ? 7.309 -11.977 3.887 1 93.12 287 ALA A N 1
ATOM 2194 C CA . ALA A 1 287 ? 6.754 -12.383 5.176 1 93.12 287 ALA A CA 1
ATOM 2195 C C . ALA A 1 287 ? 7.422 -13.656 5.688 1 93.12 287 ALA A C 1
ATOM 2197 O O . ALA A 1 287 ? 7.383 -13.945 6.887 1 93.12 287 ALA A O 1
ATOM 2198 N N . HIS A 1 288 ? 7.941 -14.383 4.793 1 90.62 288 HIS A N 1
ATOM 2199 C CA . HIS A 1 288 ? 8.727 -15.57 5.102 1 90.62 288 HIS A CA 1
ATOM 2200 C C . HIS A 1 288 ? 10.164 -15.422 4.613 1 90.62 288 HIS A C 1
ATOM 2202 O O . HIS A 1 288 ? 10.422 -15.438 3.406 1 90.62 288 HIS A O 1
ATOM 2208 N N . THR A 1 289 ? 11.086 -15.297 5.578 1 89.19 289 THR A N 1
ATOM 2209 C CA . THR A 1 289 ? 12.477 -15.062 5.203 1 89.19 289 THR A CA 1
ATOM 2210 C C . THR A 1 289 ? 13.398 -16.062 5.895 1 89.19 289 THR A C 1
ATOM 2212 O O . THR A 1 289 ? 12.977 -16.766 6.816 1 89.19 289 THR A O 1
ATOM 2215 N N . LEU A 1 290 ? 14.625 -16.141 5.336 1 85.19 290 LEU A N 1
ATOM 2216 C CA . LEU A 1 290 ? 15.664 -16.953 5.965 1 85.19 290 LEU A CA 1
ATOM 2217 C C . LEU A 1 290 ? 15.961 -16.453 7.375 1 85.19 290 LEU A C 1
ATOM 2219 O O . LEU A 1 290 ? 16.203 -17.25 8.281 1 85.19 290 LEU A O 1
ATOM 2223 N N . GLU A 1 291 ? 15.852 -15.188 7.551 1 83.75 291 GLU A N 1
ATOM 2224 C CA . GLU A 1 291 ? 16.156 -14.586 8.844 1 83.75 291 GLU A CA 1
ATOM 2225 C C . GLU A 1 291 ? 15.039 -14.852 9.852 1 83.75 291 GLU A C 1
ATOM 2227 O O . GLU A 1 291 ? 15.305 -15.023 11.047 1 83.75 291 GLU A O 1
ATOM 2232 N N . ASN A 1 292 ? 13.867 -14.852 9.414 1 82.25 292 ASN A N 1
ATOM 2233 C CA . ASN A 1 292 ? 12.688 -15.141 10.227 1 82.25 292 ASN A CA 1
ATOM 2234 C C . ASN A 1 292 ? 11.867 -16.281 9.633 1 82.25 292 ASN A C 1
ATOM 2236 O O . ASN A 1 292 ? 10.922 -16.047 8.883 1 82.25 292 ASN A O 1
ATOM 2240 N N . PRO A 1 293 ? 12.094 -17.422 10.125 1 79 293 PRO A N 1
ATOM 2241 C CA . PRO A 1 293 ? 11.469 -18.562 9.453 1 79 293 PRO A CA 1
ATOM 2242 C C . PRO A 1 293 ? 9.977 -18.688 9.773 1 79 293 PRO A C 1
ATOM 2244 O O . PRO A 1 293 ? 9.258 -19.406 9.086 1 79 293 PRO A O 1
ATOM 2247 N N . ALA A 1 294 ? 9.625 -17.953 10.82 1 86.19 294 ALA A N 1
ATOM 2248 C CA . ALA A 1 294 ? 8.18 -17.875 11.047 1 86.19 294 ALA A CA 1
ATOM 2249 C C . ALA A 1 294 ? 7.547 -16.797 10.188 1 86.19 294 ALA A C 1
ATOM 2251 O O . ALA A 1 294 ? 8.117 -15.711 10.023 1 86.19 294 ALA A O 1
ATOM 2252 N N . VAL A 1 295 ? 6.406 -17.125 9.695 1 90.06 295 VAL A N 1
ATOM 2253 C CA . VAL A 1 295 ? 5.734 -16.156 8.836 1 90.06 295 VAL A CA 1
ATOM 2254 C C . VAL A 1 295 ? 5.359 -14.922 9.648 1 90.06 295 VAL A C 1
ATOM 2256 O O . VAL A 1 295 ? 4.727 -15.023 10.703 1 90.06 295 VAL A O 1
ATOM 2259 N N . ASN A 1 296 ? 5.758 -13.797 9.18 1 90.06 296 ASN A N 1
ATOM 2260 C CA . ASN A 1 296 ? 5.484 -12.5 9.789 1 90.06 296 ASN A CA 1
ATOM 2261 C C . ASN A 1 296 ? 4.207 -11.883 9.227 1 90.06 296 ASN A C 1
ATOM 2263 O O . ASN A 1 296 ? 4.172 -11.477 8.062 1 90.06 296 ASN A O 1
ATOM 2267 N N . GLN A 1 297 ? 3.215 -11.719 10.055 1 88.25 297 GLN A N 1
ATOM 2268 C CA . GLN A 1 297 ? 1.899 -11.195 9.695 1 88.25 297 GLN A CA 1
ATOM 2269 C C . GLN A 1 297 ? 2.014 -9.828 9.023 1 88.25 297 GLN A C 1
ATOM 2271 O O . GLN A 1 297 ? 1.227 -9.5 8.133 1 88.25 297 GLN A O 1
ATOM 2276 N N . LYS A 1 298 ? 2.936 -9.055 9.398 1 90.06 298 LYS A N 1
ATOM 2277 C CA . LYS A 1 298 ? 3.047 -7.684 8.906 1 90.06 298 LYS A CA 1
ATOM 2278 C C . LYS A 1 298 ? 4.043 -7.59 7.754 1 90.06 298 LYS A C 1
ATOM 2280 O O . LYS A 1 298 ? 4.289 -6.508 7.223 1 90.06 298 LYS A O 1
ATOM 2285 N N . GLY A 1 299 ? 4.668 -8.75 7.375 1 92.5 299 GLY A N 1
ATOM 2286 C CA . GLY A 1 299 ? 5.641 -8.766 6.293 1 92.5 299 GLY A CA 1
ATOM 2287 C C . GLY A 1 299 ? 5 -8.711 4.918 1 92.5 299 GLY A C 1
ATOM 2288 O O . GLY A 1 299 ? 3.783 -8.852 4.789 1 92.5 299 GLY A O 1
ATOM 2289 N N . PRO A 1 300 ? 5.895 -8.539 3.963 1 94.56 300 PRO A N 1
ATOM 2290 C CA . PRO A 1 300 ? 5.367 -8.43 2.6 1 94.56 300 PRO A CA 1
ATOM 2291 C C . PRO A 1 300 ? 4.695 -9.719 2.127 1 94.56 300 PRO A C 1
ATOM 2293 O O . PRO A 1 300 ? 5.281 -10.797 2.219 1 94.56 300 PRO A O 1
ATOM 2296 N N . ARG A 1 301 ? 3.539 -9.664 1.643 1 96.81 301 ARG A N 1
ATOM 2297 C CA . ARG A 1 301 ? 2.775 -10.664 0.908 1 96.81 301 ARG A CA 1
ATOM 2298 C C . ARG A 1 301 ? 1.994 -10.031 -0.237 1 96.81 301 ARG A C 1
ATOM 2300 O O . ARG A 1 301 ? 0.779 -10.211 -0.343 1 96.81 301 ARG A O 1
ATOM 2307 N N . THR A 1 302 ? 2.771 -9.352 -1.03 1 98.31 302 THR A N 1
ATOM 2308 C CA . THR A 1 302 ? 2.223 -8.43 -2.016 1 98.31 302 THR A CA 1
ATOM 2309 C C . THR A 1 302 ? 2.756 -8.75 -3.41 1 98.31 302 THR A C 1
ATOM 2311 O O . THR A 1 302 ? 3.938 -9.055 -3.572 1 98.31 302 THR A O 1
ATOM 2314 N N . VAL A 1 303 ? 1.898 -8.75 -4.414 1 98.75 303 VAL A N 1
ATOM 2315 C CA . VAL A 1 303 ? 2.354 -8.625 -5.797 1 98.75 303 VAL A CA 1
ATOM 2316 C C . VAL A 1 303 ? 2.555 -7.156 -6.145 1 98.75 303 VAL A C 1
ATOM 2318 O O . VAL A 1 303 ? 1.668 -6.332 -5.918 1 98.75 303 VAL A O 1
ATOM 2321 N N . TYR A 1 304 ? 3.709 -6.863 -6.652 1 98.69 304 TYR A N 1
ATOM 2322 C CA . TYR A 1 304 ? 4.004 -5.504 -7.102 1 98.69 304 TYR A CA 1
ATOM 2323 C C . TYR A 1 304 ? 3.943 -5.406 -8.617 1 98.69 304 TYR A C 1
ATOM 2325 O O . TYR A 1 304 ? 4.23 -6.375 -9.32 1 98.69 304 TYR A O 1
ATOM 2333 N N . LYS A 1 305 ? 3.568 -4.215 -9.07 1 98.56 305 LYS A N 1
ATOM 2334 C CA . LYS A 1 305 ? 3.539 -3.877 -10.492 1 98.56 305 LYS A CA 1
ATOM 2335 C C . LYS A 1 305 ? 4.652 -2.898 -10.844 1 98.56 305 LYS A C 1
ATOM 2337 O O . LYS A 1 305 ? 4.977 -2.006 -10.062 1 98.56 305 LYS A O 1
ATOM 2342 N N . PHE A 1 306 ? 5.266 -3.064 -11.992 1 98.62 306 PHE A N 1
ATOM 2343 C CA . PHE A 1 306 ? 6.328 -2.217 -12.523 1 98.62 306 PHE A CA 1
ATOM 2344 C C . PHE A 1 306 ? 6.027 -1.806 -13.961 1 98.62 306 PHE A C 1
ATOM 2346 O O . PHE A 1 306 ? 5.355 -2.535 -14.695 1 98.62 306 PHE A O 1
ATOM 2353 N N . ASP A 1 307 ? 6.559 -0.641 -14.328 1 98.12 307 ASP A N 1
ATOM 2354 C CA . ASP A 1 307 ? 6.613 -0.294 -15.75 1 98.12 307 ASP A CA 1
ATOM 2355 C C . ASP A 1 307 ? 7.867 -0.866 -16.406 1 98.12 307 ASP A C 1
ATOM 2357 O O . ASP A 1 307 ? 8.953 -0.821 -15.82 1 98.12 307 ASP A O 1
ATOM 2361 N N . VAL A 1 308 ? 7.676 -1.448 -17.562 1 97.81 308 VAL A N 1
ATOM 2362 C CA . VAL A 1 308 ? 8.828 -1.787 -18.391 1 97.81 308 VAL A CA 1
ATOM 2363 C C . VAL A 1 308 ? 9.273 -0.558 -19.172 1 97.81 308 VAL A C 1
ATOM 2365 O O . VAL A 1 308 ? 8.5 0.017 -19.938 1 97.81 308 VAL A O 1
ATOM 2368 N N . VAL A 1 309 ? 10.539 -0.231 -18.906 1 97 309 VAL A N 1
ATOM 2369 C CA . VAL A 1 309 ? 11.008 1.038 -19.453 1 97 309 VAL A CA 1
ATOM 2370 C C . VAL A 1 309 ? 12.305 0.824 -20.219 1 97 309 VAL A C 1
ATOM 2372 O O . VAL A 1 309 ? 12.75 -0.313 -20.406 1 97 309 VAL A O 1
ATOM 2375 N N . ASP A 1 310 ? 12.883 1.93 -20.828 1 95.81 310 ASP A N 1
ATOM 2376 C CA . ASP A 1 310 ? 14.156 1.929 -21.531 1 95.81 310 ASP A CA 1
ATOM 2377 C C . ASP A 1 310 ? 14.164 0.903 -22.672 1 95.81 310 ASP A C 1
ATOM 2379 O O . ASP A 1 310 ? 15.062 0.064 -22.75 1 95.81 310 ASP A O 1
ATOM 2383 N N . ASP A 1 311 ? 13.094 0.936 -23.453 1 94.25 311 ASP A N 1
ATOM 2384 C CA . ASP A 1 311 ? 12.93 0.096 -24.641 1 94.25 311 ASP A CA 1
ATOM 2385 C C . ASP A 1 311 ? 12.852 -1.381 -24.266 1 94.25 311 ASP A C 1
ATOM 2387 O O . ASP A 1 311 ? 13.492 -2.225 -24.906 1 94.25 311 ASP A O 1
ATOM 2391 N N . GLY A 1 312 ? 12.258 -1.612 -23.109 1 94.56 312 GLY A N 1
ATOM 2392 C CA . GLY A 1 312 ? 11.961 -2.984 -22.734 1 94.56 312 GLY A CA 1
ATOM 2393 C C . GLY A 1 312 ? 13.07 -3.639 -21.938 1 94.56 312 GLY A C 1
ATOM 2394 O O . GLY A 1 312 ? 13.094 -4.863 -21.781 1 94.56 312 GLY A O 1
ATOM 2395 N N . THR A 1 313 ? 14.008 -2.85 -21.359 1 94.94 313 THR A N 1
ATOM 2396 C CA . THR A 1 313 ? 15.188 -3.504 -20.812 1 94.94 313 THR A CA 1
ATOM 2397 C C . THR A 1 313 ? 15.258 -3.303 -19.297 1 94.94 313 THR A C 1
ATOM 2399 O O . THR A 1 313 ? 16.047 -3.953 -18.609 1 94.94 313 THR A O 1
ATOM 2402 N N . ASN A 1 314 ? 14.43 -2.383 -18.766 1 96.69 314 ASN A N 1
ATOM 2403 C CA . ASN A 1 314 ? 14.5 -2.061 -17.359 1 96.69 314 ASN A CA 1
ATOM 2404 C C . ASN A 1 314 ? 13.109 -1.971 -16.734 1 96.69 314 ASN A C 1
ATOM 2406 O O . ASN A 1 314 ? 12.109 -1.926 -17.438 1 96.69 314 ASN A O 1
ATOM 2410 N N . LEU A 1 315 ? 13.062 -2.041 -15.375 1 97.88 315 LEU A N 1
ATOM 2411 C CA . LEU A 1 315 ? 11.836 -1.885 -14.609 1 97.88 315 LEU A CA 1
ATOM 2412 C C . LEU A 1 315 ? 11.898 -0.641 -13.727 1 97.88 315 LEU A C 1
ATOM 2414 O O . LEU A 1 315 ? 12.945 -0.325 -13.164 1 97.88 315 LEU A O 1
ATOM 2418 N N . CYS A 1 316 ? 10.797 0.042 -13.656 1 95.75 316 CYS A N 1
ATOM 2419 C CA . CYS A 1 316 ? 10.703 1.187 -12.758 1 95.75 316 CYS A CA 1
ATOM 2420 C C . CYS A 1 316 ? 9.273 1.367 -12.258 1 95.75 316 CYS A C 1
ATOM 2422 O O . CYS A 1 316 ? 8.391 0.561 -12.57 1 95.75 316 CYS A O 1
ATOM 2424 N N . CYS A 1 317 ? 9.07 2.307 -11.312 1 96.19 317 CYS A N 1
ATOM 2425 C CA . CYS A 1 317 ? 7.75 2.707 -10.836 1 96.19 317 CYS A CA 1
ATOM 2426 C C . CYS A 1 317 ? 7.078 1.57 -10.07 1 96.19 317 CYS A C 1
ATOM 2428 O O . CYS A 1 317 ? 5.938 1.203 -10.375 1 96.19 317 CYS A O 1
ATOM 2430 N N . ARG A 1 318 ? 7.805 1.068 -9.133 1 97.06 318 ARG A N 1
ATOM 2431 C CA . ARG A 1 318 ? 7.238 0.027 -8.281 1 97.06 318 ARG A CA 1
ATOM 2432 C C . ARG A 1 318 ? 6.012 0.536 -7.535 1 97.06 318 ARG A C 1
ATOM 2434 O O . ARG A 1 318 ? 6.023 1.638 -6.984 1 97.06 318 ARG A O 1
ATOM 2441 N N . ARG A 1 319 ? 4.973 -0.279 -7.555 1 97 319 ARG A N 1
ATOM 2442 C CA . ARG A 1 319 ? 3.787 0.031 -6.766 1 97 319 ARG A CA 1
ATOM 2443 C C . ARG A 1 319 ? 3.086 -1.244 -6.309 1 97 319 ARG A C 1
ATOM 2445 O O . ARG A 1 319 ? 3.072 -2.244 -7.027 1 97 319 ARG A O 1
ATOM 2452 N N . PRO A 1 320 ? 2.469 -1.195 -5.043 1 97.81 320 PRO A N 1
ATOM 2453 C CA . PRO A 1 320 ? 1.646 -2.352 -4.68 1 97.81 320 PRO A CA 1
ATOM 2454 C C . PRO A 1 320 ? 0.484 -2.574 -5.645 1 97.81 320 PRO A C 1
ATOM 2456 O O . PRO A 1 320 ? -0.247 -1.634 -5.965 1 97.81 320 PRO A O 1
ATOM 2459 N N . PHE A 1 321 ? 0.415 -3.729 -6.18 1 97.88 321 PHE A N 1
ATOM 2460 C CA . PHE A 1 321 ? -0.627 -4.098 -7.129 1 97.88 321 PHE A CA 1
ATOM 2461 C C . PHE A 1 321 ? -1.735 -4.883 -6.441 1 97.88 321 PHE A C 1
ATOM 2463 O O . PHE A 1 321 ? -2.916 -4.559 -6.582 1 97.88 321 PHE A O 1
ATOM 2470 N N . TYR A 1 322 ? -1.286 -5.836 -5.59 1 97.81 322 TYR A N 1
ATOM 2471 C CA . TYR A 1 322 ? -2.244 -6.684 -4.891 1 97.81 322 TYR A CA 1
ATOM 2472 C C . TYR A 1 322 ? -1.639 -7.242 -3.605 1 97.81 322 TYR A C 1
ATOM 2474 O O . TYR A 1 322 ? -0.664 -7.996 -3.648 1 97.81 322 TYR A O 1
ATOM 2482 N N . PHE A 1 323 ? -2.176 -6.84 -2.484 1 97.44 323 PHE A N 1
ATOM 2483 C CA . PHE A 1 323 ? -1.867 -7.434 -1.188 1 97.44 323 PHE A CA 1
ATOM 2484 C C . PHE A 1 323 ? -2.729 -8.664 -0.937 1 97.44 323 PHE A C 1
ATOM 2486 O O . PHE A 1 323 ? -3.947 -8.555 -0.788 1 97.44 323 PHE A O 1
ATOM 2493 N N . SER A 1 324 ? -2.121 -9.781 -0.872 1 95.5 324 SER A N 1
ATOM 2494 C CA . SER A 1 324 ? -2.854 -11.047 -0.825 1 95.5 324 SER A CA 1
ATOM 2495 C C . SER A 1 324 ? -3.791 -11.094 0.377 1 95.5 324 SER A C 1
ATOM 2497 O O . SER A 1 324 ? -3.377 -10.82 1.505 1 95.5 324 SER A O 1
ATOM 2499 N N . GLN A 1 325 ? -4.992 -11.5 0.035 1 91.38 325 GLN A N 1
ATOM 2500 C CA . GLN A 1 325 ? -6.004 -11.641 1.08 1 91.38 325 GLN A CA 1
ATOM 2501 C C . GLN A 1 325 ? -5.66 -12.781 2.031 1 91.38 325 GLN A C 1
ATOM 2503 O O . GLN A 1 325 ? -5.848 -12.664 3.244 1 91.38 325 GLN A O 1
ATOM 2508 N N . ASP A 1 326 ? -5.223 -13.844 1.428 1 92.06 326 ASP A N 1
ATOM 2509 C CA . ASP A 1 326 ? -4.852 -15.023 2.209 1 92.06 326 ASP A CA 1
ATOM 2510 C C . ASP A 1 326 ? -3.41 -15.438 1.926 1 92.06 326 ASP A C 1
ATOM 2512 O O . ASP A 1 326 ? -3.033 -15.641 0.77 1 92.06 326 ASP A O 1
ATOM 2516 N N . TRP A 1 327 ? -2.613 -15.508 2.936 1 94.19 327 TRP A N 1
ATOM 2517 C CA . TRP A 1 327 ? -1.267 -16.062 2.895 1 94.19 327 TRP A CA 1
ATOM 2518 C C . TRP A 1 327 ? -0.395 -15.32 1.89 1 94.19 327 TRP A C 1
ATOM 2520 O O . TRP A 1 327 ? -0.517 -14.102 1.735 1 94.19 327 TRP A O 1
ATOM 2530 N N . LEU A 1 328 ? 0.552 -16.031 1.227 1 96.31 328 LEU A N 1
ATOM 2531 C CA . LEU A 1 328 ? 1.568 -15.383 0.4 1 96.31 328 LEU A CA 1
ATOM 2532 C C . LEU A 1 328 ? 1.317 -15.664 -1.079 1 96.31 328 LEU A C 1
ATOM 2534 O O . LEU A 1 328 ? 0.922 -16.766 -1.451 1 96.31 328 LEU A O 1
ATOM 2538 N N . PRO A 1 329 ? 1.567 -14.633 -1.939 1 98 329 PRO A N 1
ATOM 2539 C CA . PRO A 1 329 ? 1.479 -14.883 -3.381 1 98 329 PRO A CA 1
ATOM 2540 C C . PRO A 1 329 ? 2.65 -15.711 -3.908 1 98 329 PRO A C 1
ATOM 2542 O O . PRO A 1 329 ? 3.797 -15.484 -3.514 1 98 329 PRO A O 1
ATOM 2545 N N . ASP A 1 330 ? 2.389 -16.688 -4.691 1 97.62 330 ASP A N 1
ATOM 2546 C CA . ASP A 1 330 ? 3.406 -17.562 -5.254 1 97.62 330 ASP A CA 1
ATOM 2547 C C . ASP A 1 330 ? 3.434 -17.469 -6.777 1 97.62 330 ASP A C 1
ATOM 2549 O O . ASP A 1 330 ? 3.758 -16.422 -7.332 1 97.62 330 ASP A O 1
ATOM 2553 N N . GLY A 1 331 ? 2.947 -18.453 -7.5 1 98.5 331 GLY A N 1
ATOM 2554 C CA . GLY A 1 331 ? 2.887 -18.359 -8.953 1 98.5 331 GLY A CA 1
ATOM 2555 C C . GLY A 1 331 ? 1.872 -17.344 -9.445 1 98.5 331 GLY A C 1
ATOM 2556 O O . GLY A 1 331 ? 0.796 -17.203 -8.859 1 98.5 331 GLY A O 1
ATOM 2557 N N . LEU A 1 332 ? 2.191 -16.625 -10.57 1 98.19 332 LEU A N 1
ATOM 2558 C CA . LEU A 1 332 ? 1.23 -15.703 -11.148 1 98.19 332 LEU A CA 1
ATOM 2559 C C . LEU A 1 332 ? 1.409 -15.609 -12.664 1 98.19 332 LEU A C 1
ATOM 2561 O O . LEU A 1 332 ? 2.492 -15.883 -13.18 1 98.19 332 LEU A O 1
ATOM 2565 N N . ARG A 1 333 ? 0.342 -15.328 -13.336 1 97.94 333 ARG A N 1
ATOM 2566 C CA . ARG A 1 333 ? 0.298 -15.156 -14.781 1 97.94 333 ARG A CA 1
ATOM 2567 C C . ARG A 1 333 ? -0.794 -14.164 -15.188 1 97.94 333 ARG A C 1
ATOM 2569 O O . ARG A 1 333 ? -1.762 -13.969 -14.445 1 97.94 333 ARG A O 1
ATOM 2576 N N . GLU A 1 334 ? -0.598 -13.516 -16.297 1 97.88 334 GLU A N 1
ATOM 2577 C CA . GLU A 1 334 ? -1.66 -12.695 -16.859 1 97.88 334 GLU A CA 1
ATOM 2578 C C . GLU A 1 334 ? -2.488 -13.484 -17.875 1 97.88 334 GLU A C 1
ATOM 2580 O O . GLU A 1 334 ? -1.936 -14.156 -18.734 1 97.88 334 GLU A O 1
ATOM 2585 N N . ALA A 1 335 ? -3.766 -13.438 -17.734 1 98.25 335 ALA A N 1
ATOM 2586 C CA . ALA A 1 335 ? -4.688 -14.023 -18.703 1 98.25 335 ALA A CA 1
ATOM 2587 C C . ALA A 1 335 ? -4.746 -13.195 -19.984 1 98.25 335 ALA A C 1
ATOM 2589 O O . ALA A 1 335 ? -4.219 -12.078 -20.031 1 98.25 335 ALA A O 1
ATOM 2590 N N . ARG A 1 336 ? -5.426 -13.773 -20.938 1 96.44 336 ARG A N 1
ATOM 2591 C CA . ARG A 1 336 ? -5.484 -13.164 -22.25 1 96.44 336 ARG A CA 1
ATOM 2592 C C . ARG A 1 336 ? -6.156 -11.797 -22.203 1 96.44 336 ARG A C 1
ATOM 2594 O O . ARG A 1 336 ? -5.789 -10.891 -22.938 1 96.44 336 ARG A O 1
ATOM 2601 N N . ASN A 1 337 ? -7.105 -11.625 -21.312 1 96.56 337 ASN A N 1
ATOM 2602 C CA . ASN A 1 337 ? -7.887 -10.391 -21.281 1 96.56 337 ASN A CA 1
ATOM 2603 C C . ASN A 1 337 ? -7.285 -9.375 -20.312 1 96.56 337 ASN A C 1
ATOM 2605 O O . ASN A 1 337 ? -7.918 -8.367 -19.984 1 96.56 337 ASN A O 1
ATOM 2609 N N . GLY A 1 338 ? -6.195 -9.688 -19.75 1 96.94 338 GLY A N 1
ATOM 2610 C CA . GLY A 1 338 ? -5.5 -8.719 -18.922 1 96.94 338 GLY A CA 1
ATOM 2611 C C . GLY A 1 338 ? -5.676 -8.969 -17.438 1 96.94 338 GLY A C 1
ATOM 2612 O O . GLY A 1 338 ? -5.016 -8.336 -16.609 1 96.94 338 GLY A O 1
ATOM 2613 N N . MET A 1 339 ? -6.559 -9.906 -17.062 1 98.25 339 MET A N 1
ATOM 2614 C CA . MET A 1 339 ? -6.652 -10.297 -15.648 1 98.25 339 MET A CA 1
ATOM 2615 C C . MET A 1 339 ? -5.367 -10.984 -15.195 1 98.25 339 MET A C 1
ATOM 2617 O O . MET A 1 339 ? -4.75 -11.734 -15.953 1 98.25 339 MET A O 1
ATOM 2621 N N . VAL A 1 340 ? -4.996 -10.672 -14.031 1 98.62 340 VAL A N 1
ATOM 2622 C CA . VAL A 1 340 ? -3.838 -11.336 -13.445 1 98.62 340 VAL A CA 1
ATOM 2623 C C . VAL A 1 340 ? -4.297 -12.414 -12.461 1 98.62 340 VAL A C 1
ATOM 2625 O O . VAL A 1 340 ? -5.094 -12.133 -11.562 1 98.62 340 VAL A O 1
ATOM 2628 N N . VAL A 1 341 ? -3.826 -13.586 -12.68 1 98.88 341 VAL A N 1
ATOM 2629 C CA . VAL A 1 341 ? -4.172 -14.742 -11.852 1 98.88 341 VAL A CA 1
ATOM 2630 C C . VAL A 1 341 ? -3.01 -15.078 -10.922 1 98.88 341 VAL A C 1
ATOM 2632 O O . VAL A 1 341 ? -1.861 -15.172 -11.359 1 98.88 341 VAL A O 1
ATOM 2635 N N . ILE A 1 342 ? -3.316 -15.234 -9.602 1 98.88 342 ILE A N 1
ATOM 2636 C CA . ILE A 1 342 ? -2.273 -15.32 -8.586 1 98.88 342 ILE A CA 1
ATOM 2637 C C . ILE A 1 342 ? -2.561 -16.5 -7.645 1 98.88 342 ILE A C 1
ATOM 2639 O O . ILE A 1 342 ? -3.588 -16.516 -6.965 1 98.88 342 ILE A O 1
ATOM 2643 N N . ALA A 1 343 ? -1.671 -17.484 -7.629 1 98.81 343 ALA A N 1
ATOM 2644 C CA . ALA A 1 343 ? -1.741 -18.484 -6.574 1 98.81 343 ALA A CA 1
ATOM 2645 C C . ALA A 1 343 ? -1.385 -17.875 -5.219 1 98.81 343 ALA A C 1
ATOM 2647 O O . ALA A 1 343 ? -0.343 -17.234 -5.07 1 98.81 343 ALA A O 1
ATOM 2648 N N . ALA A 1 344 ? -2.225 -18.062 -4.273 1 97.62 344 ALA A N 1
ATOM 2649 C CA . ALA A 1 344 ? -2.002 -17.516 -2.936 1 97.62 344 ALA A CA 1
ATOM 2650 C C . ALA A 1 344 ? -2.688 -18.375 -1.876 1 97.62 344 ALA A C 1
ATOM 2652 O O . ALA A 1 344 ? -3.916 -18.469 -1.84 1 97.62 344 ALA A O 1
ATOM 2653 N N . GLY A 1 345 ? -1.893 -18.938 -0.995 1 96.94 345 GLY A N 1
ATOM 2654 C CA . GLY A 1 345 ? -2.469 -19.781 0.032 1 96.94 345 GLY A CA 1
ATOM 2655 C C . GLY A 1 345 ? -3.307 -20.922 -0.535 1 96.94 345 GLY A C 1
ATOM 2656 O O . GLY A 1 345 ? -2.91 -21.562 -1.508 1 96.94 345 GLY A O 1
ATOM 2657 N N . SER A 1 346 ? -4.398 -21.156 0.152 1 97.62 346 SER A N 1
ATOM 2658 C CA . SER A 1 346 ? -5.301 -22.219 -0.269 1 97.62 346 SER A CA 1
ATOM 2659 C C . SER A 1 346 ? -6.258 -21.734 -1.355 1 97.62 346 SER A C 1
ATOM 2661 O O . SER A 1 346 ? -7.477 -21.781 -1.183 1 97.62 346 SER A O 1
ATOM 2663 N N . GLY A 1 347 ? -5.633 -21.344 -2.434 1 98.25 347 GLY A N 1
ATOM 2664 C CA . GLY A 1 347 ? -6.48 -20.891 -3.523 1 98.25 347 GLY A CA 1
ATOM 2665 C C . GLY A 1 347 ? -5.738 -20.047 -4.547 1 98.25 347 GLY A C 1
ATOM 2666 O O . GLY A 1 347 ? -4.508 -20.094 -4.617 1 98.25 347 GLY A O 1
ATOM 2667 N N . VAL A 1 348 ? -6.531 -19.469 -5.426 1 98.81 348 VAL A N 1
ATOM 2668 C CA . VAL A 1 348 ? -6.062 -18.625 -6.52 1 98.81 348 VAL A CA 1
ATOM 2669 C C . VAL A 1 348 ? -6.93 -17.375 -6.613 1 98.81 348 VAL A C 1
ATOM 2671 O O . VAL A 1 348 ? -8.156 -17.469 -6.59 1 98.81 348 VAL A O 1
ATOM 2674 N N . ASP A 1 349 ? -6.281 -16.25 -6.645 1 98.81 349 ASP A N 1
ATOM 2675 C CA . ASP A 1 349 ? -6.973 -14.969 -6.77 1 98.81 349 ASP A CA 1
ATOM 2676 C C . ASP A 1 349 ? -6.914 -14.453 -8.203 1 98.81 349 ASP A C 1
ATOM 2678 O O . ASP A 1 349 ? -5.875 -14.555 -8.859 1 98.81 349 ASP A O 1
ATOM 2682 N N . VAL A 1 350 ? -8.039 -13.953 -8.727 1 98.81 350 VAL A N 1
ATOM 2683 C CA . VAL A 1 350 ? -8.117 -13.281 -10.016 1 98.81 350 VAL A CA 1
ATOM 2684 C C . VAL A 1 350 ? -8.328 -11.781 -9.797 1 98.81 350 VAL A C 1
ATOM 2686 O O . VAL A 1 350 ? -9.328 -11.375 -9.195 1 98.81 350 VAL A O 1
ATOM 2689 N N . VAL A 1 351 ? -7.414 -11.008 -10.297 1 98.25 351 VAL A N 1
ATOM 2690 C CA . VAL A 1 351 ? -7.43 -9.562 -10.086 1 98.25 351 VAL A CA 1
ATOM 2691 C C . VAL A 1 351 ? -7.363 -8.844 -11.43 1 98.25 351 VAL A C 1
ATOM 2693 O O . VAL A 1 351 ? -6.805 -9.367 -12.391 1 98.25 351 VAL A O 1
ATOM 2696 N N . ASP A 1 352 ? -7.953 -7.641 -11.484 1 97.69 352 ASP A N 1
ATOM 2697 C CA . ASP A 1 352 ? -7.906 -6.926 -12.758 1 97.69 352 ASP A CA 1
ATOM 2698 C C . ASP A 1 352 ? -6.586 -6.176 -12.914 1 97.69 352 ASP A C 1
ATOM 2700 O O . ASP A 1 352 ? -5.703 -6.277 -12.062 1 97.69 352 ASP A O 1
ATOM 2704 N N . SER A 1 353 ? -6.453 -5.48 -14.055 1 95.94 353 SER A N 1
ATOM 2705 C CA . SER A 1 353 ? -5.172 -4.883 -14.43 1 95.94 353 SER A CA 1
ATOM 2706 C C . SER A 1 353 ? -4.805 -3.74 -13.484 1 95.94 353 SER A C 1
ATOM 2708 O O . SER A 1 353 ? -3.676 -3.246 -13.516 1 95.94 353 SER A O 1
ATOM 2710 N N . TYR A 1 354 ? -5.723 -3.41 -12.57 1 94.06 354 TYR A N 1
ATOM 2711 C CA . TYR A 1 354 ? -5.473 -2.322 -11.633 1 94.06 354 TYR A CA 1
ATOM 2712 C C . TYR A 1 354 ? -5.301 -2.855 -10.211 1 94.06 354 TYR A C 1
ATOM 2714 O O . TYR A 1 354 ? -5.07 -2.086 -9.281 1 94.06 354 TYR A O 1
ATOM 2722 N N . GLY A 1 355 ? -5.438 -4.141 -10.055 1 96.38 355 GLY A N 1
ATOM 2723 C CA . GLY A 1 355 ? -5.176 -4.746 -8.758 1 96.38 355 GLY A CA 1
ATOM 2724 C C . GLY A 1 355 ? -6.434 -5.008 -7.953 1 96.38 355 GLY A C 1
ATOM 2725 O O . GLY A 1 355 ? -6.363 -5.355 -6.773 1 96.38 355 GLY A O 1
ATOM 2726 N N . GLN A 1 356 ? -7.609 -4.832 -8.516 1 97 356 GLN A N 1
ATOM 2727 C CA . GLN A 1 356 ? -8.859 -5.094 -7.82 1 97 356 GLN A CA 1
ATOM 2728 C C . GLN A 1 356 ? -9.211 -6.578 -7.859 1 97 356 GLN A C 1
ATOM 2730 O O . GLN A 1 356 ? -9.273 -7.18 -8.93 1 97 356 GLN A O 1
ATOM 2735 N N . LEU A 1 357 ? -9.469 -7.168 -6.684 1 98.44 357 LEU A N 1
ATOM 2736 C CA . LEU A 1 357 ? -9.867 -8.562 -6.586 1 98.44 357 LEU A CA 1
ATOM 2737 C C . LEU A 1 357 ? -11.25 -8.773 -7.191 1 98.44 357 LEU A C 1
ATOM 2739 O O . LEU A 1 357 ? -12.203 -8.078 -6.836 1 98.44 357 LEU A O 1
ATOM 2743 N N . VAL A 1 358 ? -11.375 -9.727 -8.07 1 98.62 358 VAL A N 1
ATOM 2744 C CA . VAL A 1 358 ? -12.648 -10 -8.742 1 98.62 358 VAL A CA 1
ATOM 2745 C C . VAL A 1 358 ? -13.25 -11.297 -8.211 1 98.62 358 VAL A C 1
ATOM 2747 O O . VAL A 1 358 ? -14.453 -11.359 -7.93 1 98.62 358 VAL A O 1
ATOM 2750 N N . LEU A 1 359 ? -12.414 -12.281 -8.102 1 97.81 359 LEU A N 1
ATOM 2751 C CA . LEU A 1 359 ? -12.883 -13.586 -7.637 1 97.81 359 LEU A CA 1
ATOM 2752 C C . LEU A 1 359 ? -11.727 -14.406 -7.07 1 97.81 359 LEU A C 1
ATOM 2754 O O . LEU A 1 359 ? -10.562 -14.156 -7.398 1 97.81 359 LEU A O 1
ATOM 2758 N N . ARG A 1 360 ? -12.078 -15.328 -6.141 1 98.62 360 ARG A N 1
ATOM 2759 C CA . ARG A 1 360 ? -11.125 -16.281 -5.582 1 98.62 360 ARG A CA 1
ATOM 2760 C C . ARG A 1 360 ? -11.609 -17.719 -5.789 1 98.62 360 ARG A C 1
ATOM 2762 O O . ARG A 1 360 ? -12.781 -18.031 -5.555 1 98.62 360 ARG A O 1
ATOM 2769 N N . ILE A 1 361 ? -10.703 -18.578 -6.309 1 98.88 361 ILE A N 1
ATOM 2770 C CA . ILE A 1 361 ? -10.883 -20.016 -6.238 1 98.88 361 ILE A CA 1
ATOM 2771 C C . ILE A 1 361 ? -10.406 -20.531 -4.883 1 98.88 361 ILE A C 1
ATOM 2773 O O . ILE A 1 361 ? -9.266 -20.266 -4.477 1 98.88 361 ILE A O 1
ATOM 2777 N N . GLN A 1 362 ? -11.227 -21.25 -4.238 1 98.56 362 GLN A N 1
ATOM 2778 C CA . GLN A 1 362 ? -10.812 -21.797 -2.953 1 98.56 362 GLN A CA 1
ATOM 2779 C C . GLN A 1 362 ? -10.508 -23.281 -3.068 1 98.56 362 GLN A C 1
ATOM 2781 O O . GLN A 1 362 ? -11.203 -24.016 -3.779 1 98.56 362 GLN A O 1
ATOM 2786 N N . THR A 1 363 ? -9.477 -23.656 -2.445 1 98.25 363 THR A N 1
ATOM 2787 C CA . THR A 1 363 ? -9.07 -25.062 -2.344 1 98.25 363 THR A CA 1
ATOM 2788 C C . THR A 1 363 ? -8.891 -25.469 -0.885 1 98.25 363 THR A C 1
ATOM 2790 O O . THR A 1 363 ? -8.898 -24.609 0.008 1 98.25 363 THR A O 1
ATOM 2793 N N . ASP A 1 364 ? -8.805 -26.734 -0.647 1 96.62 364 ASP A N 1
ATOM 2794 C CA . ASP A 1 364 ? -8.531 -27.234 0.697 1 96.62 364 ASP A CA 1
ATOM 2795 C C . ASP A 1 364 ? -7.055 -27.609 0.848 1 96.62 364 ASP A C 1
ATOM 2797 O O . ASP A 1 364 ? -6.691 -28.359 1.746 1 96.62 364 ASP A O 1
ATOM 2801 N N . PHE A 1 365 ? -6.238 -27.188 -0.109 1 97.19 365 PHE A N 1
ATOM 2802 C CA . PHE A 1 365 ? -4.789 -27.359 -0.066 1 97.19 365 PHE A CA 1
ATOM 2803 C C . PHE A 1 365 ? -4.078 -26.094 -0.508 1 97.19 365 PHE A C 1
ATOM 2805 O O . PHE A 1 365 ? -4.672 -25.234 -1.18 1 97.19 365 PHE A O 1
ATOM 2812 N N . MET A 1 366 ? -2.816 -25.938 -0.131 1 97.12 366 MET A N 1
ATOM 2813 C CA . MET A 1 366 ? -2.016 -24.797 -0.552 1 97.12 366 MET A CA 1
ATOM 2814 C C . MET A 1 366 ? -1.649 -24.891 -2.029 1 97.12 366 MET A C 1
ATOM 2816 O O . MET A 1 366 ? -1.144 -25.922 -2.475 1 97.12 366 MET A O 1
ATOM 2820 N N . VAL A 1 367 ? -1.928 -23.859 -2.771 1 98.44 367 VAL A N 1
ATOM 2821 C CA . VAL A 1 367 ? -1.626 -23.828 -4.199 1 98.44 367 VAL A CA 1
ATOM 2822 C C . VAL A 1 367 ? -0.364 -23 -4.441 1 98.44 367 VAL A C 1
ATOM 2824 O O . VAL A 1 367 ? -0.332 -21.812 -4.148 1 98.44 367 VAL A O 1
ATOM 2827 N N . GLN A 1 368 ? 0.643 -23.594 -4.957 1 97.81 368 GLN A N 1
ATOM 2828 C CA . GLN A 1 368 ? 1.878 -22.875 -5.242 1 97.81 368 GLN A CA 1
ATOM 2829 C C . GLN A 1 368 ? 1.859 -22.281 -6.648 1 97.81 368 GLN A C 1
ATOM 2831 O O . GLN A 1 368 ? 2.463 -21.234 -6.898 1 97.81 368 GLN A O 1
ATOM 2836 N N . ASN A 1 369 ? 1.263 -23 -7.531 1 98.75 369 ASN A N 1
ATOM 2837 C CA . ASN A 1 369 ? 1.292 -22.562 -8.922 1 98.75 369 ASN A CA 1
ATOM 2838 C C . ASN A 1 369 ? 0.108 -23.125 -9.711 1 98.75 369 ASN A C 1
ATOM 2840 O O . ASN A 1 369 ? -0.734 -23.828 -9.148 1 98.75 369 ASN A O 1
ATOM 2844 N N . PHE A 1 370 ? 0.013 -22.688 -10.992 1 98.88 370 PHE A N 1
ATOM 2845 C CA . PHE A 1 370 ? -1.048 -23.141 -11.891 1 98.88 370 PHE A CA 1
ATOM 2846 C C . PHE A 1 370 ? -0.623 -22.984 -13.344 1 98.88 370 PHE A C 1
ATOM 2848 O O . PHE A 1 370 ? 0.38 -22.328 -13.641 1 98.88 370 PHE A O 1
ATOM 2855 N N . VAL A 1 371 ? -1.396 -23.641 -14.211 1 98.75 371 VAL A N 1
ATOM 2856 C CA . VAL A 1 371 ? -1.153 -23.5 -15.648 1 98.75 371 VAL A CA 1
ATOM 2857 C C . VAL A 1 371 ? -2.457 -23.719 -16.406 1 98.75 371 VAL A C 1
ATOM 2859 O O . VAL A 1 371 ? -3.271 -24.562 -16.047 1 98.75 371 VAL A O 1
ATOM 2862 N N . TRP A 1 372 ? -2.672 -22.891 -17.453 1 98.69 372 TRP A N 1
ATOM 2863 C CA . TRP A 1 372 ? -3.762 -23.156 -18.375 1 98.69 372 TRP A CA 1
ATOM 2864 C C . TRP A 1 372 ? -3.418 -24.312 -19.312 1 98.69 372 TRP A C 1
ATOM 2866 O O . TRP A 1 372 ? -2.268 -24.453 -19.734 1 98.69 372 TRP A O 1
ATOM 2876 N N . ALA A 1 373 ? -4.41 -25.109 -19.625 1 98.25 373 ALA A N 1
ATOM 2877 C CA . ALA A 1 373 ? -4.254 -26.219 -20.578 1 98.25 373 ALA A CA 1
ATOM 2878 C C . ALA A 1 373 ? -5.516 -26.406 -21.406 1 98.25 373 ALA A C 1
ATOM 2880 O O . ALA A 1 373 ? -6.496 -25.688 -21.234 1 98.25 373 ALA A O 1
ATOM 2881 N N . GLY A 1 374 ? -5.406 -27.297 -22.375 1 95.88 374 GLY A N 1
ATOM 2882 C CA . GLY A 1 374 ? -6.523 -27.594 -23.266 1 95.88 374 GLY A CA 1
ATOM 2883 C C . GLY A 1 374 ? -6.5 -26.781 -24.531 1 95.88 374 GLY A C 1
ATOM 2884 O O . GLY A 1 374 ? -5.793 -25.781 -24.625 1 95.88 374 GLY A O 1
ATOM 2885 N N . ASN A 1 375 ? -7.324 -27.125 -25.484 1 92.88 375 ASN A N 1
ATOM 2886 C CA . ASN A 1 375 ? -7.309 -26.531 -26.828 1 92.88 375 ASN A CA 1
ATOM 2887 C C . ASN A 1 375 ? -7.645 -25.047 -26.781 1 92.88 375 ASN A C 1
ATOM 2889 O O . ASN A 1 375 ? -7.082 -24.25 -27.547 1 92.88 375 ASN A O 1
ATOM 2893 N N . GLU A 1 376 ? -8.508 -24.641 -25.891 1 95.25 376 GLU A N 1
ATOM 2894 C CA . GLU A 1 376 ? -8.922 -23.25 -25.812 1 95.25 376 GLU A CA 1
ATOM 2895 C C . GLU A 1 376 ? -8.211 -22.5 -24.688 1 95.25 376 GLU A C 1
ATOM 2897 O O . GLU A 1 376 ? -8.43 -21.312 -24.484 1 95.25 376 GLU A O 1
ATOM 2902 N N . LEU A 1 377 ? -7.434 -23.234 -23.953 1 97.88 377 LEU A N 1
ATOM 2903 C CA . LEU A 1 377 ? -6.711 -22.688 -22.812 1 97.88 377 LEU A CA 1
ATOM 2904 C C . LEU A 1 377 ? -7.68 -22.094 -21.797 1 97.88 377 LEU A C 1
ATOM 2906 O O . LEU A 1 377 ? -7.484 -20.969 -21.328 1 97.88 377 LEU A O 1
ATOM 2910 N N . LYS A 1 378 ? -8.688 -22.875 -21.484 1 98.12 378 LYS A N 1
ATOM 2911 C CA . LYS A 1 378 ? -9.68 -22.422 -20.516 1 98.12 378 LYS A CA 1
ATOM 2912 C C . LYS A 1 378 ? -9.711 -23.328 -19.297 1 98.12 378 LYS A C 1
ATOM 2914 O O . LYS A 1 378 ? -10.422 -23.047 -18.328 1 98.12 378 LYS A O 1
ATOM 2919 N N . ASP A 1 379 ? -8.906 -24.438 -19.375 1 98.31 379 ASP A N 1
ATOM 2920 C CA . ASP A 1 379 ? -8.75 -25.297 -18.203 1 98.31 379 ASP A CA 1
ATOM 2921 C C . ASP A 1 379 ? -7.578 -24.828 -17.344 1 98.31 379 ASP A C 1
ATOM 2923 O O . ASP A 1 379 ? -6.434 -24.797 -17.797 1 98.31 379 ASP A O 1
ATOM 2927 N N . LEU A 1 380 ? -7.863 -24.5 -16.109 1 98.88 380 LEU A N 1
ATOM 2928 C CA . LEU A 1 380 ? -6.809 -24.094 -15.195 1 98.88 380 LEU A CA 1
ATOM 2929 C C . LEU A 1 380 ? -6.441 -25.234 -14.25 1 98.88 380 LEU A C 1
ATOM 2931 O O . LEU A 1 380 ? -7.289 -25.719 -13.492 1 98.88 380 LEU A O 1
ATOM 2935 N N . TRP A 1 381 ? -5.246 -25.672 -14.344 1 98.88 381 TRP A N 1
ATOM 2936 C CA . TRP A 1 381 ? -4.742 -26.719 -13.477 1 98.88 381 TRP A CA 1
ATOM 2937 C C . TRP A 1 381 ? -3.953 -26.141 -12.305 1 98.88 381 TRP A C 1
ATOM 2939 O O . TRP A 1 381 ? -2.975 -25.422 -12.516 1 98.88 381 TRP A O 1
ATOM 2949 N N . LEU A 1 382 ? -4.367 -26.438 -11.102 1 98.88 382 LEU A N 1
ATOM 2950 C CA . LEU A 1 382 ? -3.762 -25.953 -9.867 1 98.88 382 LEU A CA 1
ATOM 2951 C C . LEU A 1 382 ? -2.822 -27 -9.266 1 98.88 382 LEU A C 1
ATOM 2953 O O . LEU A 1 382 ? -3.205 -28.156 -9.094 1 98.88 382 LEU A O 1
ATOM 2957 N N . THR A 1 383 ? -1.604 -26.625 -9.008 1 98.69 383 THR A N 1
ATOM 2958 C CA . THR A 1 383 ? -0.617 -27.547 -8.453 1 98.69 383 THR A CA 1
ATOM 2959 C C . THR A 1 383 ? -0.208 -27.109 -7.047 1 98.69 383 THR A C 1
ATOM 2961 O O . THR A 1 383 ? 0.135 -25.953 -6.82 1 98.69 383 THR A O 1
ATOM 2964 N N . GLY A 1 384 ? -0.348 -28.031 -6.117 1 97.5 384 GLY A N 1
ATOM 2965 C CA . GLY A 1 384 ? -0.058 -27.625 -4.75 1 97.5 384 GLY A CA 1
ATOM 2966 C C . GLY A 1 384 ? 0.38 -28.797 -3.873 1 97.5 384 GLY A C 1
ATOM 2967 O O . GLY A 1 384 ? 0.967 -29.75 -4.363 1 97.5 384 GLY A O 1
ATOM 2968 N N . ASN A 1 385 ? 0.261 -28.609 -2.568 1 96.94 385 ASN A N 1
ATOM 2969 C CA . ASN A 1 385 ? 0.613 -29.625 -1.579 1 96.94 385 ASN A CA 1
ATOM 2970 C C . ASN A 1 385 ? -0.433 -30.734 -1.517 1 96.94 385 ASN A C 1
ATOM 2972 O O . ASN A 1 385 ? -1.574 -30.5 -1.119 1 96.94 385 ASN A O 1
ATOM 2976 N N . GLY A 1 386 ? -0.069 -31.875 -2.014 1 96.94 386 GLY A N 1
ATOM 2977 C CA . GLY A 1 386 ? -0.906 -33.031 -1.801 1 96.94 386 GLY A CA 1
ATOM 2978 C C . GLY A 1 386 ? -1.893 -33.281 -2.928 1 96.94 386 GLY A C 1
ATOM 2979 O O . GLY A 1 386 ? -2.359 -34.406 -3.121 1 96.94 386 GLY A O 1
ATOM 2980 N N . LYS A 1 387 ? -2.225 -32.25 -3.633 1 98.19 387 LYS A N 1
ATOM 2981 C CA . LYS A 1 387 ? -3.297 -32.406 -4.609 1 98.19 387 LYS A CA 1
ATOM 2982 C C . LYS A 1 387 ? -3.023 -31.578 -5.867 1 98.19 387 LYS A C 1
ATOM 2984 O O . LYS A 1 387 ? -2.285 -30.594 -5.828 1 98.19 387 LYS A O 1
ATOM 2989 N N . ILE A 1 388 ? -3.613 -32.031 -6.973 1 98.56 388 ILE A N 1
ATOM 2990 C CA . ILE A 1 388 ? -3.742 -31.297 -8.227 1 98.56 388 ILE A CA 1
ATOM 2991 C C . ILE A 1 388 ? -5.215 -31.188 -8.609 1 98.56 388 ILE A C 1
ATOM 2993 O O . ILE A 1 388 ? -5.926 -32.188 -8.656 1 98.56 388 ILE A O 1
ATOM 2997 N N . ALA A 1 389 ? -5.609 -29.953 -8.844 1 98.75 389 ALA A N 1
ATOM 2998 C CA . ALA A 1 389 ? -7.016 -29.719 -9.164 1 98.75 389 ALA A CA 1
ATOM 2999 C C . ALA A 1 389 ? -7.16 -29.078 -10.539 1 98.75 389 ALA A C 1
ATOM 3001 O O . ALA A 1 389 ? -6.188 -28.562 -11.102 1 98.75 389 ALA A O 1
ATOM 3002 N N . ARG A 1 390 ? -8.352 -29.219 -11.07 1 98.69 390 ARG A N 1
ATOM 3003 C CA . ARG A 1 390 ? -8.711 -28.625 -12.352 1 98.69 390 ARG A CA 1
ATOM 3004 C C . ARG A 1 390 ? -9.938 -27.719 -12.211 1 98.69 390 ARG A C 1
ATOM 3006 O O . ARG A 1 390 ? -10.922 -28.109 -11.562 1 98.69 390 ARG A O 1
ATOM 3013 N N . VAL A 1 391 ? -9.844 -26.516 -12.742 1 98.81 391 VAL A N 1
ATOM 3014 C CA . VAL A 1 391 ? -10.945 -25.562 -12.844 1 98.81 391 VAL A CA 1
ATOM 3015 C C . VAL A 1 391 ? -11.32 -25.359 -14.312 1 98.81 391 VAL A C 1
ATOM 3017 O O . VAL A 1 391 ? -10.453 -25.109 -15.148 1 98.81 391 VAL A O 1
ATOM 3020 N N . LYS A 1 392 ? -12.57 -25.562 -14.609 1 98.38 392 LYS A N 1
ATOM 3021 C CA . LYS A 1 392 ? -13.109 -25.203 -15.922 1 98.38 392 LYS A CA 1
ATOM 3022 C C . LYS A 1 392 ? -13.914 -23.922 -15.852 1 98.38 392 LYS A C 1
ATOM 3024 O O . LYS A 1 392 ? -14.844 -23.797 -15.055 1 98.38 392 LYS A O 1
ATOM 3029 N N . TRP A 1 393 ? -13.547 -22.953 -16.609 1 98.62 393 TRP A N 1
ATOM 3030 C CA . TRP A 1 393 ? -14.188 -21.641 -16.672 1 98.62 393 TRP A CA 1
ATOM 3031 C C . TRP A 1 393 ? -13.969 -20.984 -18.031 1 98.62 393 TRP A C 1
ATOM 3033 O O . TRP A 1 393 ? -13.656 -21.672 -19 1 98.62 393 TRP A O 1
ATOM 3043 N N . GLU A 1 394 ? -14.242 -19.625 -18.141 1 98.56 394 GLU A N 1
ATOM 3044 C CA . GLU A 1 394 ? -14.188 -18.969 -19.438 1 98.56 394 GLU A CA 1
ATOM 3045 C C . GLU A 1 394 ? -12.969 -18.062 -19.547 1 98.56 394 GLU A C 1
ATOM 3047 O O . GLU A 1 394 ? -12.742 -17.438 -20.578 1 98.56 394 GLU A O 1
ATOM 3052 N N . LEU A 1 395 ? -12.195 -17.984 -18.438 1 98.56 395 LEU A N 1
ATOM 3053 C CA . LEU A 1 395 ? -11.008 -17.125 -18.484 1 98.56 395 LEU A CA 1
ATOM 3054 C C . LEU A 1 395 ? -9.883 -17.797 -19.266 1 98.56 395 LEU A C 1
ATOM 3056 O O . LEU A 1 395 ? -9.273 -18.766 -18.781 1 98.56 395 LEU A O 1
ATOM 3060 N N . GLN A 1 396 ? -9.516 -17.234 -20.406 1 98.25 396 GLN A N 1
ATOM 3061 C CA . GLN A 1 396 ? -8.531 -17.828 -21.312 1 98.25 396 GLN A CA 1
ATOM 3062 C C . GLN A 1 396 ? -7.109 -17.453 -20.891 1 98.25 396 GLN A C 1
ATOM 3064 O O . GLN A 1 396 ? -6.844 -16.297 -20.562 1 98.25 396 GLN A O 1
ATOM 3069 N N . GLY A 1 397 ? -6.262 -18.484 -20.875 1 97.69 397 GLY A N 1
ATOM 3070 C CA . GLY A 1 397 ? -4.855 -18.219 -20.625 1 97.69 397 GLY A CA 1
ATOM 3071 C C . GLY A 1 397 ? -4.164 -17.484 -21.75 1 97.69 397 GLY A C 1
ATOM 3072 O O . GLY A 1 397 ? -4.738 -17.312 -22.828 1 97.69 397 GLY A O 1
ATOM 3073 N N . PRO A 1 398 ? -3 -17 -21.531 1 94.38 398 PRO A N 1
ATOM 3074 C CA . PRO A 1 398 ? -2.246 -16.281 -22.578 1 94.38 398 PRO A CA 1
ATOM 3075 C C . PRO A 1 398 ? -1.925 -17.172 -23.766 1 94.38 398 PRO A C 1
ATOM 3077 O O . PRO A 1 398 ? -1.902 -18.406 -23.656 1 94.38 398 PRO A O 1
ATOM 3080 N N . VAL A 1 399 ? -1.61 -16.5 -24.859 1 86.94 399 VAL A N 1
ATOM 3081 C CA . VAL A 1 399 ? -1.21 -17.234 -26.047 1 86.94 399 VAL A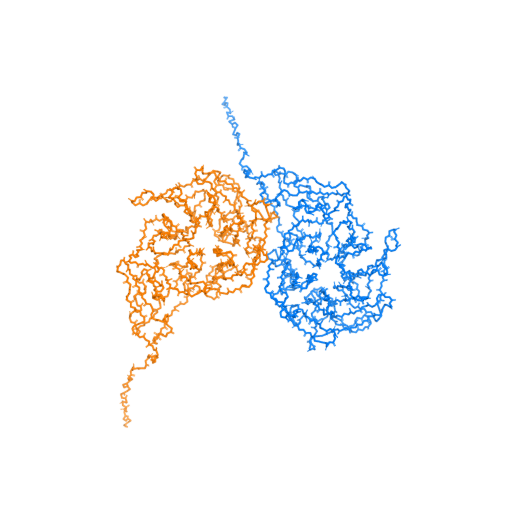 CA 1
ATOM 3082 C C . VAL A 1 399 ? 0.153 -17.891 -25.828 1 86.94 399 VAL A C 1
ATOM 3084 O O . VAL A 1 399 ? 1.08 -17.25 -25.328 1 86.94 399 VAL A O 1
ATOM 3087 N N . LEU A 1 400 ? 0.165 -19.172 -26.109 1 84.5 400 LEU A N 1
ATOM 3088 C CA . LEU A 1 400 ? 1.426 -19.891 -25.969 1 84.5 400 LEU A CA 1
ATOM 3089 C C . LEU A 1 400 ? 2.287 -19.719 -27.219 1 84.5 400 LEU A C 1
ATOM 3091 O O . LEU A 1 400 ? 1.809 -19.906 -28.328 1 84.5 400 LEU A O 1
ATOM 3095 N N . THR A 1 401 ? 3.359 -18.938 -27.172 1 72 401 THR A N 1
ATOM 3096 C CA . THR A 1 401 ? 4.23 -18.688 -28.312 1 72 401 THR A CA 1
ATOM 3097 C C . THR A 1 401 ? 5.379 -19.703 -28.344 1 72 401 THR A C 1
ATOM 3099 O O . THR A 1 401 ? 5.789 -20.219 -27.297 1 72 401 THR A O 1
ATOM 3102 N N . MET B 1 1 ? 69.375 32.344 33.062 1 31.09 1 MET B N 1
ATOM 3103 C CA . MET B 1 1 ? 68.562 33.531 32.938 1 31.09 1 MET B CA 1
ATOM 3104 C C . MET B 1 1 ? 67.688 33.531 31.672 1 31.09 1 MET B C 1
ATOM 3106 O O . MET B 1 1 ? 68.188 33.875 30.594 1 31.09 1 MET B O 1
ATOM 3110 N N . LEU B 1 2 ? 66.875 32.438 31.484 1 39.44 2 LEU B N 1
ATOM 3111 C CA . LEU B 1 2 ? 66 32.125 30.359 1 39.44 2 LEU B CA 1
ATOM 3112 C C . LEU B 1 2 ? 64.938 33.188 30.188 1 39.44 2 LEU B C 1
ATOM 3114 O O . LEU B 1 2 ? 64.188 33.438 31.094 1 39.44 2 LEU B O 1
ATOM 3118 N N . GLN B 1 3 ? 65.312 34.219 29.359 1 37.28 3 GLN B N 1
ATOM 3119 C CA . GLN B 1 3 ? 64.375 35.312 29.031 1 37.28 3 GLN B CA 1
ATOM 3120 C C . GLN B 1 3 ? 63.062 34.812 28.469 1 37.28 3 GLN B C 1
ATOM 3122 O O . GLN B 1 3 ? 63.062 33.969 27.562 1 37.28 3 GLN B O 1
ATOM 3127 N N . ALA B 1 4 ? 61.969 34.969 29.25 1 36.72 4 ALA B N 1
ATOM 3128 C CA . ALA B 1 4 ? 60.562 34.781 28.969 1 36.72 4 ALA B CA 1
ATOM 3129 C C . ALA B 1 4 ? 60.094 35.594 27.766 1 36.72 4 ALA B C 1
ATOM 3131 O O . ALA B 1 4 ? 60 36.812 27.828 1 36.72 4 ALA B O 1
ATOM 3132 N N . VAL B 1 5 ? 60.531 35.188 26.516 1 41.03 5 VAL B N 1
ATOM 3133 C CA . VAL B 1 5 ? 59.969 35.875 25.344 1 41.03 5 VAL B CA 1
ATOM 3134 C C . VAL B 1 5 ? 58.469 35.844 25.375 1 41.03 5 VAL B C 1
ATOM 3136 O O . VAL B 1 5 ? 57.844 34.75 25.312 1 41.03 5 VAL B O 1
ATOM 3139 N N . SER B 1 6 ? 57.875 36.75 26.125 1 33.88 6 SER B N 1
ATOM 3140 C CA . SER B 1 6 ? 56.406 36.875 26.109 1 33.88 6 SER B CA 1
ATOM 3141 C C . SER B 1 6 ? 55.906 37.281 24.734 1 33.88 6 SER B C 1
ATOM 3143 O O . SER B 1 6 ? 56.156 38.406 24.281 1 33.88 6 SER B O 1
ATOM 3145 N N . LEU B 1 7 ? 56 36.344 23.703 1 41.16 7 LEU B N 1
ATOM 3146 C CA . LEU B 1 7 ? 55.344 36.75 22.453 1 41.16 7 LEU B CA 1
ATOM 3147 C C . LEU B 1 7 ? 53.906 37.156 22.703 1 41.16 7 LEU B C 1
ATOM 3149 O O . LEU B 1 7 ? 53.125 36.406 23.281 1 41.16 7 LEU B O 1
ATOM 3153 N N . PRO B 1 8 ? 53.594 38.438 22.672 1 39.81 8 PRO B N 1
ATOM 3154 C CA . PRO B 1 8 ? 52.188 38.812 22.719 1 39.81 8 PRO B CA 1
ATOM 3155 C C . PRO B 1 8 ? 51.375 38.188 21.594 1 39.81 8 PRO B C 1
ATOM 3157 O O . PRO B 1 8 ? 51.719 38.344 20.422 1 39.81 8 PRO B O 1
ATOM 3160 N N . LEU B 1 9 ? 50.906 36.938 21.719 1 36.38 9 LEU B N 1
ATOM 3161 C CA . LEU B 1 9 ? 49.938 36.375 20.766 1 36.38 9 LEU B CA 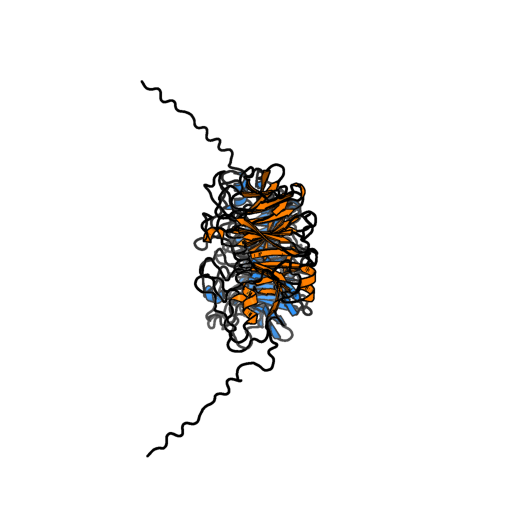1
ATOM 3162 C C . LEU B 1 9 ? 48.688 37.281 20.688 1 36.38 9 LEU B C 1
ATOM 3164 O O . LEU B 1 9 ? 47.875 37.281 21.594 1 36.38 9 LEU B O 1
ATOM 3168 N N . ALA B 1 10 ? 48.875 38.594 20.344 1 39.34 10 ALA B N 1
ATOM 3169 C CA . ALA B 1 10 ? 47.625 39.188 19.906 1 39.34 10 ALA B CA 1
ATOM 3170 C C . ALA B 1 10 ? 46.938 38.344 18.844 1 39.34 10 ALA B C 1
ATOM 3172 O O . ALA B 1 10 ? 47.438 38.219 17.719 1 39.34 10 ALA B O 1
ATOM 3173 N N . LEU B 1 11 ? 46.312 37.219 19.156 1 36.59 11 LEU B N 1
ATOM 3174 C CA . LEU B 1 11 ? 45.375 36.562 18.281 1 36.59 11 LEU B CA 1
ATOM 3175 C C . LEU B 1 11 ? 44.406 37.562 17.641 1 36.59 11 LEU B C 1
ATOM 3177 O O . LEU B 1 11 ? 43.688 38.25 18.328 1 36.59 11 LEU B O 1
ATOM 3181 N N . SER B 1 12 ? 44.875 38.344 16.672 1 39.62 12 SER B N 1
ATOM 3182 C CA . SER B 1 12 ? 43.844 38.969 15.859 1 39.62 12 SER B CA 1
ATOM 3183 C C . SER B 1 12 ? 42.656 38.031 15.641 1 39.62 12 SER B C 1
ATOM 3185 O O . SER B 1 12 ? 42.844 36.938 15.086 1 39.62 12 SER B O 1
ATOM 3187 N N . SER B 1 13 ? 41.75 37.844 16.469 1 41.16 13 SER B N 1
ATOM 3188 C CA . SER B 1 13 ? 40.469 37.125 16.438 1 41.16 13 SER B CA 1
ATOM 3189 C C . SER B 1 13 ? 39.75 37.375 15.109 1 41.16 13 SER B C 1
ATOM 3191 O O . SER B 1 13 ? 38.531 37.438 15.062 1 41.16 13 SER B O 1
ATOM 3193 N N . ALA B 1 14 ? 40.375 38.156 14.133 1 45.28 14 ALA B N 1
ATOM 3194 C CA . ALA B 1 14 ? 39.562 38.375 12.938 1 45.28 14 ALA B CA 1
ATOM 3195 C C . ALA B 1 14 ? 39.156 37.062 12.297 1 45.28 14 ALA B C 1
ATOM 3197 O O . ALA B 1 14 ? 39.188 36.938 11.07 1 45.28 14 ALA B O 1
ATOM 3198 N N . GLN B 1 15 ? 39.531 35.812 12.672 1 47.72 15 GLN B N 1
ATOM 3199 C CA . GLN B 1 15 ? 39.406 34.562 11.961 1 47.72 15 GLN B CA 1
ATOM 3200 C C . GLN B 1 15 ? 38 34.406 11.328 1 47.72 15 GLN B C 1
ATOM 3202 O O . GLN B 1 15 ? 37.875 33.875 10.227 1 47.72 15 GLN B O 1
ATOM 3207 N N . LEU B 1 16 ? 36.812 34.344 12.094 1 54.12 16 LEU B N 1
ATOM 3208 C CA . LEU B 1 16 ? 35.938 33.188 12.078 1 54.12 16 LEU B CA 1
ATOM 3209 C C . LEU B 1 16 ? 34.969 33.25 10.891 1 54.12 16 LEU B C 1
ATOM 3211 O O . LEU B 1 16 ? 34.062 32.438 10.797 1 54.12 16 LEU B O 1
ATOM 3215 N N . LEU B 1 17 ? 34.844 34.344 10.172 1 65.75 17 LEU B N 1
ATOM 3216 C CA . LEU B 1 17 ? 33.75 34.375 9.203 1 65.75 17 LEU B CA 1
ATOM 3217 C C . LEU B 1 17 ? 34.188 33.812 7.863 1 65.75 17 LEU B C 1
ATOM 3219 O O . LEU B 1 17 ? 35.25 34.156 7.344 1 65.75 17 LEU B O 1
ATOM 3223 N N . PRO B 1 18 ? 33.5 32.781 7.457 1 71.25 18 PRO B N 1
ATOM 3224 C CA . PRO B 1 18 ? 33.719 32.531 6.031 1 71.25 18 PRO B CA 1
ATOM 3225 C C . PRO B 1 18 ? 33.5 33.75 5.16 1 71.25 18 PRO B C 1
ATOM 3227 O O . PRO B 1 18 ? 32.625 34.562 5.465 1 71.25 18 PRO B O 1
ATOM 3230 N N . GLU B 1 19 ? 34.375 34.125 4.273 1 72.81 19 GLU B N 1
ATOM 3231 C CA . GLU B 1 19 ? 34.312 35.312 3.422 1 72.81 19 GLU B CA 1
ATOM 3232 C C . GLU B 1 19 ? 32.969 35.438 2.699 1 72.81 19 GLU B C 1
ATOM 3234 O O . GLU B 1 19 ? 32.562 36.531 2.346 1 72.81 19 GLU B O 1
ATOM 3239 N N . SER B 1 20 ? 32.25 34.344 2.646 1 78.75 20 SER B N 1
ATOM 3240 C CA . SER B 1 20 ? 31.047 34.312 1.823 1 78.75 20 SER B CA 1
ATOM 3241 C C . SER B 1 20 ? 29.797 34.562 2.664 1 78.75 20 SER B C 1
ATOM 3243 O O . SER B 1 20 ? 28.688 34.656 2.129 1 78.75 20 SER B O 1
ATOM 3245 N N . VAL B 1 21 ? 30.016 34.844 3.904 1 80.75 21 VAL B N 1
ATOM 3246 C CA . VAL B 1 21 ? 28.844 35.031 4.766 1 80.75 21 VAL B CA 1
ATOM 3247 C C . VAL B 1 21 ? 28.25 36.406 4.508 1 80.75 21 VAL B C 1
ATOM 3249 O O . VAL B 1 21 ? 28.969 37.406 4.426 1 80.75 21 VAL B O 1
ATOM 3252 N N . GLN B 1 22 ? 27 36.438 4.188 1 84.62 22 GLN B N 1
ATOM 3253 C CA . GLN B 1 22 ? 26.25 37.688 4.078 1 84.62 22 GLN B CA 1
ATOM 3254 C C . GLN B 1 22 ? 25.484 38 5.367 1 84.62 22 GLN B C 1
ATOM 3256 O O . GLN B 1 22 ? 24.562 37.281 5.73 1 84.62 22 GLN B O 1
ATOM 3261 N N . LEU B 1 23 ? 25.891 39 6.031 1 90.12 23 LEU B N 1
ATOM 3262 C CA . LEU B 1 23 ? 25.266 39.438 7.281 1 90.12 23 LEU B CA 1
ATOM 3263 C C . LEU B 1 23 ? 24.422 40.688 7.074 1 90.12 23 LEU B C 1
ATOM 3265 O O . LEU B 1 23 ? 24.734 41.5 6.207 1 90.12 23 LEU B O 1
ATOM 3269 N N . PRO B 1 24 ? 23.328 40.906 7.871 1 96 24 PRO B N 1
ATOM 3270 C CA . PRO B 1 24 ? 22.828 39.969 8.883 1 96 24 PRO B CA 1
ATOM 3271 C C . PRO B 1 24 ? 22.141 38.75 8.273 1 96 24 PRO B C 1
ATOM 3273 O O . PRO B 1 24 ? 21.547 38.844 7.195 1 96 24 PRO B O 1
ATOM 3276 N N . LEU B 1 25 ? 22.172 37.688 8.953 1 97.12 25 LEU B N 1
ATOM 3277 C CA . LEU B 1 25 ? 21.5 36.469 8.484 1 97.12 25 LEU B CA 1
ATOM 3278 C C . LEU B 1 25 ? 19.984 36.625 8.461 1 97.12 25 LEU B C 1
ATOM 3280 O O . LEU B 1 25 ? 19.297 36.031 7.648 1 97.12 25 LEU B O 1
ATOM 3284 N N . VAL B 1 26 ? 19.547 37.406 9.422 1 98.38 26 VAL B N 1
ATOM 3285 C CA . VAL B 1 26 ? 18.109 37.594 9.586 1 98.38 26 VAL B CA 1
ATOM 3286 C C . VAL B 1 26 ? 17.781 39.062 9.758 1 98.38 26 VAL B C 1
ATOM 3288 O O . VAL B 1 26 ? 18.531 39.812 10.414 1 98.38 26 VAL B O 1
ATOM 3291 N N . ARG B 1 27 ? 16.766 39.562 9.188 1 98.19 27 ARG B N 1
ATOM 3292 C CA . ARG B 1 27 ? 16.281 40.938 9.352 1 98.19 27 ARG B CA 1
ATOM 3293 C C . ARG B 1 27 ? 14.758 40.969 9.414 1 98.19 27 ARG B C 1
ATOM 3295 O O . ARG B 1 27 ? 14.086 40.094 8.883 1 98.19 27 ARG B O 1
ATOM 3302 N N . GLU B 1 28 ? 14.234 41.938 10.07 1 97.88 28 GLU B N 1
ATOM 3303 C CA . GLU B 1 28 ? 12.805 42.188 9.984 1 97.88 28 GLU B CA 1
ATOM 3304 C C . GLU B 1 28 ? 12.406 42.594 8.562 1 97.88 28 GLU B C 1
ATOM 3306 O O . GLU B 1 28 ? 13.156 43.281 7.871 1 97.88 28 GLU B O 1
ATOM 3311 N N . CYS B 1 29 ? 11.281 42.156 8.172 1 97.69 29 CYS B N 1
ATOM 3312 C CA . CYS B 1 29 ? 10.812 42.5 6.832 1 97.69 29 CYS B CA 1
ATOM 3313 C C . CYS B 1 29 ? 9.289 42.469 6.766 1 97.69 29 CYS B C 1
ATOM 3315 O O . CYS B 1 29 ? 8.625 42.125 7.75 1 97.69 29 CYS B O 1
ATOM 3317 N N . GLY B 1 30 ? 8.703 42.938 5.586 1 95.94 30 GLY B N 1
ATOM 3318 C CA . GLY B 1 30 ? 7.277 42.781 5.324 1 95.94 30 GLY B CA 1
ATOM 3319 C C . GLY B 1 30 ? 6.418 43.688 6.184 1 95.94 30 GLY B C 1
ATOM 3320 O O . GLY B 1 30 ? 6.906 44.719 6.715 1 95.94 30 GLY B O 1
ATOM 3321 N N . PRO B 1 31 ? 5.164 43.281 6.266 1 96.44 31 PRO B N 1
ATOM 3322 C CA . PRO B 1 31 ? 4.211 44.125 6.992 1 96.44 31 PRO B CA 1
ATOM 3323 C C . PRO B 1 31 ? 4.438 44.125 8.5 1 96.44 31 PRO B C 1
ATOM 3325 O O . PRO B 1 31 ? 4.906 43.125 9.047 1 96.44 31 PRO B O 1
ATOM 3328 N N . SER B 1 32 ? 3.934 45.188 9.211 1 96.25 32 SER B N 1
ATOM 3329 C CA . SER B 1 32 ? 4.199 45.344 10.633 1 96.25 32 SER B CA 1
ATOM 3330 C C . SER B 1 32 ? 3.053 44.781 11.477 1 96.25 32 SER B C 1
ATOM 3332 O O . SER B 1 32 ? 3.117 44.812 12.711 1 96.25 32 SER B O 1
ATOM 3334 N N . SER B 1 33 ? 2.037 44.281 10.789 1 96.81 33 SER B N 1
ATOM 3335 C CA . SER B 1 33 ? 0.877 43.75 11.492 1 96.81 33 SER B CA 1
ATOM 3336 C C . SER B 1 33 ? 1.226 42.469 12.242 1 96.81 33 SER B C 1
ATOM 3338 O O . SER B 1 33 ? 0.449 42 13.078 1 96.81 33 SER B O 1
ATOM 3340 N N . ALA B 1 34 ? 2.369 41.906 11.969 1 97.56 34 ALA B N 1
ATOM 3341 C CA . ALA B 1 34 ? 2.932 40.75 12.656 1 97.56 34 ALA B CA 1
ATOM 3342 C C . ALA B 1 34 ? 4.457 40.812 12.695 1 97.56 34 ALA B C 1
ATOM 3344 O O . ALA B 1 34 ? 5.059 41.688 12.07 1 97.56 34 ALA B O 1
ATOM 3345 N N . ARG B 1 35 ? 5.016 39.906 13.508 1 98.19 35 ARG B N 1
ATOM 3346 C CA . ARG B 1 35 ? 6.469 39.812 13.516 1 98.19 35 ARG B CA 1
ATOM 3347 C C . ARG B 1 35 ? 6.965 38.906 12.383 1 98.19 35 ARG B C 1
ATOM 3349 O O . ARG B 1 35 ? 6.969 37.688 12.508 1 98.19 35 ARG B O 1
ATOM 3356 N N . VAL B 1 36 ? 7.398 39.562 11.328 1 98.75 36 VAL B N 1
ATOM 3357 C CA . VAL B 1 36 ? 7.879 38.875 10.133 1 98.75 36 VAL B CA 1
ATOM 3358 C C . VAL B 1 36 ? 9.391 39.062 10 1 98.75 36 VAL B C 1
ATOM 3360 O O . VAL B 1 36 ? 9.891 40.188 10.086 1 98.75 36 VAL B O 1
ATOM 3363 N N . VAL B 1 37 ? 10.117 37.969 9.828 1 98.75 37 VAL B N 1
ATOM 3364 C CA . VAL B 1 37 ? 11.555 38.094 9.609 1 98.75 37 VAL B CA 1
ATOM 3365 C C . VAL B 1 37 ? 11.938 37.375 8.32 1 98.75 37 VAL B C 1
ATOM 3367 O O . VAL B 1 37 ? 11.297 36.375 7.941 1 98.75 37 VAL B O 1
ATOM 3370 N N . CYS B 1 38 ? 12.938 37.844 7.617 1 98.62 38 CYS B N 1
ATOM 3371 C CA . CYS B 1 38 ? 13.492 37.25 6.414 1 98.62 38 CYS B CA 1
ATOM 3372 C C . CYS B 1 38 ? 14.867 36.656 6.688 1 98.62 38 CYS B C 1
ATOM 3374 O O . CYS B 1 38 ? 15.727 37.312 7.273 1 98.62 38 CYS B O 1
ATOM 3376 N N . VAL B 1 39 ? 15.023 35.406 6.312 1 98.25 39 VAL B N 1
ATOM 3377 C CA . VAL B 1 39 ? 16.312 34.719 6.434 1 98.25 39 VAL B CA 1
ATOM 3378 C C . VAL B 1 39 ? 17.109 34.875 5.141 1 98.25 39 VAL B C 1
ATOM 3380 O O . VAL B 1 39 ? 16.672 34.438 4.074 1 98.25 39 VAL B O 1
ATOM 3383 N N . GLU B 1 40 ? 18.234 35.406 5.336 1 96.56 40 GLU B N 1
ATOM 3384 C CA . GLU B 1 40 ? 19.078 35.688 4.176 1 96.56 40 GLU B CA 1
ATOM 3385 C C . GLU B 1 40 ? 19.609 34.406 3.566 1 96.56 40 GLU B C 1
ATOM 3387 O O . GLU B 1 40 ? 20.297 33.625 4.242 1 96.56 40 GLU B O 1
ATOM 3392 N N . ARG B 1 41 ? 19.266 34.156 2.262 1 96.06 41 ARG B N 1
ATOM 3393 C CA . ARG B 1 41 ? 19.766 33 1.485 1 96.06 41 ARG B CA 1
ATOM 3394 C C . ARG B 1 41 ? 19.625 31.703 2.264 1 96.06 41 ARG B C 1
ATOM 3396 O O . ARG B 1 41 ? 20.562 30.906 2.324 1 96.06 41 ARG B O 1
ATOM 3403 N N . TYR B 1 42 ? 18.547 31.562 2.912 1 96.5 42 TYR B N 1
ATOM 3404 C CA . TYR B 1 42 ? 18.25 30.359 3.668 1 96.5 42 TYR B CA 1
ATOM 3405 C C . TYR B 1 42 ? 19.312 30.078 4.723 1 96.5 42 TYR B C 1
ATOM 3407 O O . TYR B 1 42 ? 19.5 28.938 5.137 1 96.5 42 TYR B O 1
ATOM 3415 N N . ALA B 1 43 ? 20.094 31.094 5.055 1 95.62 43 ALA B N 1
ATOM 3416 C CA . ALA B 1 43 ? 21.203 30.969 5.996 1 95.62 43 ALA B CA 1
ATOM 3417 C C . ALA B 1 43 ? 22.188 29.906 5.531 1 95.62 43 ALA B C 1
ATOM 3419 O O . ALA B 1 43 ? 22.734 29.156 6.348 1 95.62 43 ALA B O 1
ATOM 3420 N N . SER B 1 44 ? 22.438 29.828 4.297 1 94.94 44 SER B N 1
ATOM 3421 C CA . SER B 1 44 ? 23.234 28.766 3.699 1 94.94 44 SER B CA 1
ATOM 3422 C C . SER B 1 44 ? 24.672 28.797 4.207 1 94.94 44 SER B C 1
ATOM 3424 O O . SER B 1 44 ? 25.359 27.781 4.199 1 94.94 44 SER B O 1
ATOM 3426 N N . VAL B 1 45 ? 25.156 29.969 4.566 1 94.06 45 VAL B N 1
ATOM 3427 C CA . VAL B 1 45 ? 26.469 30.109 5.199 1 94.06 45 VAL B CA 1
ATOM 3428 C C . VAL B 1 45 ? 26.328 30.844 6.531 1 94.06 45 VAL B C 1
ATOM 3430 O O . VAL B 1 45 ? 25.953 32 6.562 1 94.06 45 VAL B O 1
ATOM 3433 N N . MET B 1 46 ? 26.594 30.203 7.641 1 93.81 46 MET B N 1
ATOM 3434 C CA . MET B 1 46 ? 26.578 30.781 8.984 1 93.81 46 MET B CA 1
ATOM 3435 C C . MET B 1 46 ? 28 31.047 9.469 1 93.81 46 MET B C 1
ATOM 3437 O O . MET B 1 46 ? 28.922 30.281 9.164 1 93.81 46 MET B O 1
ATOM 3441 N N . PRO B 1 47 ? 28.125 32.125 10.156 1 93.62 47 PRO B N 1
ATOM 3442 C CA . PRO B 1 47 ? 29.453 32.344 10.727 1 93.62 47 PRO B CA 1
ATOM 3443 C C . PRO B 1 47 ? 29.797 31.328 11.812 1 93.62 47 PRO B C 1
ATOM 3445 O O . PRO B 1 47 ? 28.922 30.922 12.594 1 93.62 47 PRO B O 1
ATOM 3448 N N . TYR B 1 48 ? 31.062 30.953 11.758 1 89.88 48 TYR B N 1
ATOM 3449 C CA . TYR B 1 48 ? 31.547 30.078 12.828 1 89.88 48 TYR B CA 1
ATOM 3450 C C . TYR B 1 48 ? 31.625 30.828 14.148 1 89.88 48 TYR B C 1
ATOM 3452 O O . TYR B 1 48 ? 31.984 32 14.18 1 89.88 48 TYR B O 1
ATOM 3460 N N . HIS B 1 49 ? 31.422 30.297 15.203 1 92.19 49 HIS B N 1
ATOM 3461 C CA . HIS B 1 49 ? 30.891 28.953 15.492 1 92.19 49 HIS B CA 1
ATOM 3462 C C . HIS B 1 49 ? 29.375 28.953 15.453 1 92.19 49 HIS B C 1
ATOM 3464 O O . HIS B 1 49 ? 28.734 29.906 15.914 1 92.19 49 HIS B O 1
ATOM 3470 N N . PHE B 1 50 ? 28.766 27.969 14.906 1 95.94 50 PHE B N 1
ATOM 3471 C CA . PHE B 1 50 ? 27.328 27.734 15.008 1 95.94 50 PHE B CA 1
ATOM 3472 C C . PHE B 1 50 ? 27.047 26.281 15.398 1 95.94 50 PHE B C 1
ATOM 3474 O O . PHE B 1 50 ? 27.891 25.406 15.203 1 95.94 50 PHE B O 1
ATOM 3481 N N . SER B 1 51 ? 25.812 26.094 16.094 1 96.75 51 SER B N 1
ATOM 3482 C CA . SER B 1 51 ? 25.422 24.734 16.469 1 96.75 51 SER B CA 1
ATOM 3483 C C . SER B 1 51 ? 23.922 24.641 16.734 1 96.75 51 SER B C 1
ATOM 3485 O O . SER B 1 51 ? 23.328 25.547 17.312 1 96.75 51 SER B O 1
ATOM 3487 N N . ARG B 1 52 ? 23.359 23.562 16.266 1 95.25 52 ARG B N 1
ATOM 3488 C CA . ARG B 1 52 ? 22 23.172 16.609 1 95.25 52 ARG B CA 1
ATOM 3489 C C . ARG B 1 52 ? 21.969 21.766 17.203 1 95.25 52 ARG B C 1
ATOM 3491 O O . ARG B 1 52 ? 22.422 20.812 16.562 1 95.25 52 ARG B O 1
ATOM 3498 N N . GLU B 1 53 ? 21.469 21.656 18.422 1 93.06 53 GLU B N 1
ATOM 3499 C CA . GLU B 1 53 ? 21.469 20.375 19.125 1 93.06 53 GLU B CA 1
ATOM 3500 C C . GLU B 1 53 ? 20.516 19.391 18.469 1 93.06 53 GLU B C 1
ATOM 3502 O O . GLU B 1 53 ? 19.5 19.781 17.906 1 93.06 53 GLU B O 1
ATOM 3507 N N . PRO B 1 54 ? 20.844 18.109 18.531 1 90.31 54 PRO B N 1
ATOM 3508 C CA . PRO B 1 54 ? 19.875 17.109 18.078 1 90.31 54 PRO B CA 1
ATOM 3509 C C . PRO B 1 54 ? 18.688 16.953 19.031 1 90.31 54 PRO B C 1
ATOM 3511 O O . PRO B 1 54 ? 18.719 17.5 20.141 1 90.31 54 PRO B O 1
ATOM 3514 N N . ILE B 1 55 ? 17.672 16.266 18.531 1 85.94 55 ILE B N 1
ATOM 3515 C CA . ILE B 1 55 ? 16.531 15.945 19.375 1 85.94 55 ILE B CA 1
ATOM 3516 C C . ILE B 1 55 ? 16.953 15.008 20.5 1 85.94 55 ILE B C 1
ATOM 3518 O O . ILE B 1 55 ? 17.531 13.945 20.25 1 85.94 55 ILE B O 1
ATOM 3522 N N . ILE B 1 56 ? 16.797 15.523 21.703 1 81.19 56 ILE B N 1
ATOM 3523 C CA . ILE B 1 56 ? 17.078 14.727 22.891 1 81.19 56 ILE B CA 1
ATOM 3524 C C . ILE B 1 56 ? 15.828 14.648 23.766 1 81.19 56 ILE B C 1
ATOM 3526 O O . ILE B 1 56 ? 15.141 15.656 23.969 1 81.19 56 ILE B O 1
ATOM 3530 N N . ASN B 1 57 ? 15.5 13.438 24.234 1 80.25 57 ASN B N 1
ATOM 3531 C CA . ASN B 1 57 ? 14.391 13.211 25.156 1 80.25 57 ASN B CA 1
ATOM 3532 C C . ASN B 1 57 ? 13.07 13.703 24.578 1 80.25 57 ASN B C 1
ATOM 3534 O O . ASN B 1 57 ? 12.289 14.359 25.266 1 80.25 57 ASN B O 1
ATOM 3538 N N . ASP B 1 58 ? 12.914 13.531 23.281 1 86.62 58 ASP B N 1
ATOM 3539 C CA . ASP B 1 58 ? 11.656 13.805 22.594 1 86.62 58 ASP B CA 1
ATOM 3540 C C . ASP B 1 58 ? 11.273 15.281 22.719 1 86.62 58 ASP B C 1
ATOM 3542 O O . ASP B 1 58 ? 10.102 15.609 22.891 1 86.62 58 ASP B O 1
ATOM 3546 N N . THR B 1 59 ? 12.336 16.109 22.766 1 88.56 59 THR B N 1
ATOM 3547 C CA . THR B 1 59 ? 12.109 17.547 22.781 1 88.56 59 THR B CA 1
ATOM 3548 C C . THR B 1 59 ? 12.461 18.156 21.438 1 88.56 59 THR B C 1
ATOM 3550 O O . THR B 1 59 ? 13.555 17.953 20.922 1 88.56 59 THR B O 1
ATOM 3553 N N . GLU B 1 60 ? 11.578 18.938 21 1 92 60 GLU B N 1
ATOM 3554 C CA . GLU B 1 60 ? 11.781 19.609 19.703 1 92 60 GLU B CA 1
ATOM 3555 C C . GLU B 1 60 ? 12.891 20.641 19.797 1 92 60 GLU B C 1
ATOM 3557 O O . GLU B 1 60 ? 12.953 21.422 20.766 1 92 60 GLU B O 1
ATOM 3562 N N . VAL B 1 61 ? 13.797 20.641 18.875 1 93.12 61 VAL B N 1
ATOM 3563 C CA . VAL B 1 61 ? 14.797 21.688 18.672 1 93.12 61 VAL B CA 1
ATOM 3564 C C . VAL B 1 61 ? 14.516 22.438 17.375 1 93.12 61 VAL B C 1
ATOM 3566 O O . VAL B 1 61 ? 14.742 21.906 16.281 1 93.12 61 VAL B O 1
ATOM 3569 N N . GLN B 1 62 ? 14.133 23.625 17.516 1 95.69 62 GLN B N 1
ATOM 3570 C CA . GLN B 1 62 ? 13.688 24.422 16.375 1 95.69 62 GLN B CA 1
ATOM 3571 C C . GLN B 1 62 ? 14.867 25.094 15.688 1 95.69 62 GLN B C 1
ATOM 3573 O O . GLN B 1 62 ? 15.945 25.219 16.266 1 95.69 62 GLN B O 1
ATOM 3578 N N . PHE B 1 63 ? 14.641 25.531 14.422 1 96.62 63 PHE B N 1
ATOM 3579 C CA . PHE B 1 63 ? 15.633 26.312 13.672 1 96.62 63 PHE B CA 1
ATOM 3580 C C . PHE B 1 63 ? 16.078 27.531 14.477 1 96.62 63 PHE B C 1
ATOM 3582 O O . PHE B 1 63 ? 17.266 27.844 14.516 1 96.62 63 PHE B O 1
ATOM 3589 N N . GLY B 1 64 ? 15.156 28.125 15.148 1 96.31 64 GLY B N 1
ATOM 3590 C CA . GLY B 1 64 ? 15.445 29.312 15.938 1 96.31 64 GLY B CA 1
ATOM 3591 C C . GLY B 1 64 ? 16.297 29.031 17.156 1 96.31 64 GLY B C 1
ATOM 3592 O O . GLY B 1 64 ? 16.828 29.953 17.781 1 96.31 64 GLY B O 1
ATOM 3593 N N . ASN B 1 65 ? 16.422 27.781 17.469 1 95.69 65 ASN B N 1
ATOM 3594 C CA . ASN B 1 65 ? 17.234 27.406 18.625 1 95.69 65 ASN B CA 1
ATOM 3595 C C . ASN B 1 65 ? 18.703 27.281 18.25 1 95.69 65 ASN B C 1
ATOM 3597 O O . ASN B 1 65 ? 19.547 27 19.109 1 95.69 65 ASN B O 1
ATOM 3601 N N . THR B 1 66 ? 19.062 27.5 17.047 1 96.69 66 THR B N 1
ATOM 3602 C CA . THR B 1 66 ? 20.469 27.438 16.625 1 96.69 66 THR B CA 1
ATOM 3603 C C . THR B 1 66 ? 21.281 28.531 17.297 1 96.69 66 THR B C 1
ATOM 3605 O O . THR B 1 66 ? 20.891 29.703 17.281 1 96.69 66 THR B O 1
ATOM 3608 N N . SER B 1 67 ? 22.359 28.094 17.812 1 96.69 67 SER B N 1
ATOM 3609 C CA . SER B 1 67 ? 23.297 29.062 18.375 1 96.69 67 SER B CA 1
ATOM 3610 C C . SER B 1 67 ? 24.172 29.688 17.297 1 96.69 67 SER B C 1
ATOM 3612 O O . SER B 1 67 ? 24.859 28.969 16.547 1 96.69 67 SER B O 1
ATOM 3614 N N . VAL B 1 68 ? 24.016 30.953 17.188 1 95.94 68 VAL B N 1
ATOM 3615 C CA . VAL B 1 68 ? 24.844 31.703 16.25 1 95.94 68 VAL B CA 1
ATOM 3616 C C . VAL B 1 68 ? 25.422 32.938 16.953 1 95.94 68 VAL B C 1
ATOM 3618 O O . VAL B 1 68 ? 25.109 34.062 16.594 1 95.94 68 VAL B O 1
ATOM 3621 N N . PRO B 1 69 ? 26.391 32.781 17.734 1 95.5 69 PRO B N 1
ATOM 3622 C CA . PRO B 1 69 ? 26.844 33.875 18.594 1 95.5 69 PRO B CA 1
ATOM 3623 C C . PRO B 1 69 ? 27.484 35.031 17.812 1 95.5 69 PRO B C 1
ATOM 3625 O O . PRO B 1 69 ? 27.438 36.188 18.25 1 95.5 69 PRO B O 1
ATOM 3628 N N . ASN B 1 70 ? 28.016 34.719 16.641 1 93.75 70 ASN B N 1
ATOM 3629 C CA . ASN B 1 70 ? 28.719 35.719 15.891 1 93.75 70 ASN B CA 1
ATOM 3630 C C . ASN B 1 70 ? 27.797 36.5 14.953 1 93.75 70 ASN B C 1
ATOM 3632 O O . ASN B 1 70 ? 28.25 37.281 14.125 1 93.75 70 ASN B O 1
ATOM 3636 N N . ASP B 1 71 ? 26.484 36.25 15.008 1 95.25 71 ASP B N 1
ATOM 3637 C CA . ASP B 1 71 ? 25.453 37.062 14.336 1 95.25 71 ASP B CA 1
ATOM 3638 C C . ASP B 1 71 ? 24.203 37.156 15.195 1 95.25 71 ASP B C 1
ATOM 3640 O O . ASP B 1 71 ? 23.25 36.406 15.008 1 95.25 71 ASP B O 1
ATOM 3644 N N . PRO B 1 72 ? 24.078 38.156 15.992 1 95.81 72 PRO B N 1
ATOM 3645 C CA . PRO B 1 72 ? 22.969 38.312 16.922 1 95.81 72 PRO B CA 1
ATOM 3646 C C . PRO B 1 72 ? 21.625 38.5 16.203 1 95.81 72 PRO B C 1
ATOM 3648 O O . PRO B 1 72 ? 20.562 38.375 16.812 1 95.81 72 PRO B O 1
ATOM 3651 N N . SER B 1 73 ? 21.672 38.812 14.93 1 97.25 73 SER B N 1
ATOM 3652 C CA . SER B 1 73 ? 20.422 38.969 14.195 1 97.25 73 SER B CA 1
ATOM 3653 C C . SER B 1 73 ? 19.625 37.688 14.188 1 97.25 73 SER B C 1
ATOM 3655 O O . SER B 1 73 ? 18.391 37.688 14.062 1 97.25 73 SER B O 1
ATOM 3657 N N . PHE B 1 74 ? 20.234 36.594 14.375 1 97.88 74 PHE B N 1
ATOM 3658 C CA . PHE B 1 74 ? 19.594 35.281 14.297 1 97.88 74 PHE B CA 1
ATOM 3659 C C . PHE B 1 74 ? 18.578 35.125 15.422 1 97.88 74 PHE B C 1
ATOM 3661 O O . PHE B 1 74 ? 17.641 34.344 15.297 1 97.88 74 PHE B O 1
ATOM 3668 N N . ASP B 1 75 ? 18.688 35.812 16.453 1 97.19 75 ASP B N 1
ATOM 3669 C CA . ASP B 1 75 ? 17.781 35.75 17.594 1 97.19 75 ASP B CA 1
ATOM 3670 C C . ASP B 1 75 ? 16.375 36.219 17.219 1 97.19 75 ASP B C 1
ATOM 3672 O O . ASP B 1 75 ? 15.406 35.875 17.906 1 97.19 75 ASP B O 1
ATOM 3676 N N . LEU B 1 76 ? 16.328 36.906 16.141 1 97.81 76 LEU B N 1
ATOM 3677 C CA . LEU B 1 76 ? 15.031 37.375 15.672 1 97.81 76 LEU B CA 1
ATOM 3678 C C . LEU B 1 76 ? 14.133 36.219 15.273 1 97.81 76 LEU B C 1
ATOM 3680 O O . LEU B 1 76 ? 12.906 36.344 15.289 1 97.81 76 LEU B O 1
ATOM 3684 N N . VAL B 1 77 ? 14.68 35.094 14.945 1 98.25 77 VAL B N 1
ATOM 3685 C CA . VAL B 1 77 ? 13.922 33.969 14.445 1 98.25 77 VAL B CA 1
ATOM 3686 C C . VAL B 1 77 ? 12.984 33.438 15.539 1 98.25 77 VAL B C 1
ATOM 3688 O O . VAL B 1 77 ? 11.805 33.188 15.289 1 98.25 77 VAL B O 1
ATOM 3691 N N . SER B 1 78 ? 13.391 33.344 16.719 1 96.56 78 SER B N 1
ATOM 3692 C CA . SER B 1 78 ? 12.664 32.656 17.781 1 96.56 78 SER B CA 1
ATOM 3693 C C . SER B 1 78 ? 11.414 33.469 18.172 1 96.56 78 SER B C 1
ATOM 3695 O O . SER B 1 78 ? 10.445 32.875 18.672 1 96.56 78 SER B O 1
ATOM 3697 N N . SER B 1 79 ? 11.414 34.719 17.969 1 95.31 79 SER B N 1
ATOM 3698 C CA . SER B 1 79 ? 10.281 35.531 18.406 1 95.31 79 SER B CA 1
ATOM 3699 C C . SER B 1 79 ? 9.344 35.844 17.234 1 95.31 79 SER B C 1
ATOM 3701 O O . SER B 1 79 ? 8.305 36.469 17.422 1 95.31 79 SER B O 1
ATOM 3703 N N . ALA B 1 80 ? 9.703 35.406 16.094 1 98.25 80 ALA B N 1
ATOM 3704 C CA . ALA B 1 80 ? 8.922 35.75 14.906 1 98.25 80 ALA B CA 1
ATOM 3705 C C . ALA B 1 80 ? 7.656 34.906 14.828 1 98.25 80 ALA B C 1
ATOM 3707 O O . ALA B 1 80 ? 7.629 33.781 15.289 1 98.25 80 ALA B O 1
ATOM 3708 N N . ASN B 1 81 ? 6.582 35.469 14.266 1 98.56 81 ASN B N 1
ATOM 3709 C CA . ASN B 1 81 ? 5.395 34.719 13.875 1 98.56 81 ASN B CA 1
ATOM 3710 C C . ASN B 1 81 ? 5.59 34.031 12.539 1 98.56 81 ASN B C 1
ATOM 3712 O O . ASN B 1 81 ? 5.141 32.906 12.352 1 98.56 81 ASN B O 1
ATOM 3716 N N . PHE B 1 82 ? 6.219 34.781 11.641 1 98.88 82 PHE B N 1
ATOM 3717 C CA . PHE B 1 82 ? 6.457 34.281 10.289 1 98.88 82 PHE B CA 1
ATOM 3718 C C . PHE B 1 82 ? 7.941 34.375 9.945 1 98.88 82 PHE B C 1
ATOM 3720 O O . PHE B 1 82 ? 8.562 35.406 10.047 1 98.88 82 PHE B O 1
ATOM 3727 N N . VAL B 1 83 ? 8.508 33.25 9.578 1 98.81 83 VAL B N 1
ATOM 3728 C CA . VAL B 1 83 ? 9.891 33.156 9.102 1 98.81 83 VAL B CA 1
ATOM 3729 C C . VAL B 1 83 ? 9.906 32.969 7.59 1 98.81 83 VAL B C 1
ATOM 3731 O O . VAL B 1 83 ? 9.43 31.953 7.082 1 98.81 83 VAL B O 1
ATOM 3734 N N . VAL B 1 84 ? 10.516 33.906 6.91 1 98.75 84 VAL B N 1
ATOM 3735 C CA . VAL B 1 84 ? 10.461 34 5.453 1 98.75 84 VAL B CA 1
ATOM 3736 C C . VAL B 1 84 ? 11.789 33.531 4.859 1 98.75 84 VAL B C 1
ATOM 3738 O O . VAL B 1 84 ? 12.852 34 5.25 1 98.75 84 VAL B O 1
ATOM 3741 N N . PHE B 1 85 ? 11.703 32.656 3.896 1 98.5 85 PHE B N 1
ATOM 3742 C CA . PHE B 1 85 ? 12.898 32.125 3.252 1 98.5 85 PHE B CA 1
ATOM 3743 C C . PHE B 1 85 ? 12.969 32.562 1.794 1 98.5 85 PHE B C 1
ATOM 3745 O O . PHE B 1 85 ? 14.055 32.688 1.227 1 98.5 85 PHE B O 1
ATOM 3752 N N . ASP B 1 86 ? 11.859 32.719 1.152 1 98.38 86 ASP B N 1
ATOM 3753 C CA . ASP B 1 86 ? 11.703 33.344 -0.161 1 98.38 86 ASP B CA 1
ATOM 3754 C C . ASP B 1 86 ? 10.852 34.594 -0.074 1 98.38 86 ASP B C 1
ATOM 3756 O O . ASP B 1 86 ? 9.617 34.531 -0.085 1 98.38 86 ASP B O 1
ATOM 3760 N N . GLU B 1 87 ? 11.5 35.719 -0.063 1 98.06 87 GLU B N 1
ATOM 3761 C CA . GLU B 1 87 ? 10.875 36.969 0.334 1 98.06 87 GLU B CA 1
ATOM 3762 C C . GLU B 1 87 ? 9.742 37.344 -0.618 1 98.06 87 GLU B C 1
ATOM 3764 O O . GLU B 1 87 ? 8.625 37.656 -0.182 1 98.06 87 GLU B O 1
ATOM 3769 N N . GLU B 1 88 ? 10.031 37.281 -1.872 1 97.75 88 GLU B N 1
ATOM 3770 C CA . GLU B 1 88 ? 9.023 37.719 -2.838 1 97.75 88 GLU B CA 1
ATOM 3771 C C . GLU B 1 88 ? 7.758 36.844 -2.73 1 97.75 88 GLU B C 1
ATOM 3773 O O . GLU B 1 88 ? 6.656 37.406 -2.574 1 97.75 88 GLU B O 1
ATOM 3778 N N . ARG B 1 89 ? 7.879 35.625 -2.793 1 97.88 89 ARG B N 1
ATOM 3779 C CA . ARG B 1 89 ? 6.723 34.719 -2.771 1 97.88 89 ARG B CA 1
ATOM 3780 C C . ARG B 1 89 ? 6.039 34.75 -1.408 1 97.88 89 ARG B C 1
ATOM 3782 O O . ARG B 1 89 ? 4.809 34.688 -1.322 1 97.88 89 ARG B O 1
ATOM 3789 N N . ALA B 1 90 ? 6.781 34.781 -0.391 1 98.75 90 ALA B N 1
ATOM 3790 C CA . ALA B 1 90 ? 6.227 34.781 0.961 1 98.75 90 ALA B CA 1
ATOM 3791 C C . ALA B 1 90 ? 5.398 36.031 1.205 1 98.75 90 ALA B C 1
ATOM 3793 O O . ALA B 1 90 ? 4.332 35.969 1.82 1 98.75 90 ALA B O 1
ATOM 3794 N N . LEU B 1 91 ? 5.926 37.156 0.783 1 98.06 91 LEU B N 1
ATOM 3795 C CA . LEU B 1 91 ? 5.199 38.406 1.021 1 98.06 91 LEU B CA 1
ATOM 3796 C C . LEU B 1 91 ? 3.895 38.438 0.233 1 98.06 91 LEU B C 1
ATOM 3798 O O . LEU B 1 91 ? 2.9 39 0.691 1 98.06 91 LEU B O 1
ATOM 3802 N N . ASP B 1 92 ? 3.895 37.812 -0.948 1 98.19 92 ASP B N 1
ATOM 3803 C CA . ASP B 1 92 ? 2.648 37.656 -1.69 1 98.19 92 ASP B CA 1
ATOM 3804 C C . ASP B 1 92 ? 1.651 36.812 -0.907 1 98.19 92 ASP B C 1
ATOM 3806 O O . ASP B 1 92 ? 0.455 37.094 -0.887 1 98.19 92 ASP B O 1
ATOM 3810 N N . ILE B 1 93 ? 2.061 35.781 -0.251 1 98.5 93 ILE B N 1
ATOM 3811 C CA . ILE B 1 93 ? 1.236 34.844 0.533 1 98.5 93 ILE B CA 1
ATOM 3812 C C . ILE B 1 93 ? 0.698 35.562 1.767 1 98.5 93 ILE B C 1
ATOM 3814 O O . ILE B 1 93 ? -0.479 35.438 2.109 1 98.5 93 ILE B O 1
ATOM 3818 N N . LEU B 1 94 ? 1.51 36.344 2.393 1 98.5 94 LEU B N 1
ATOM 3819 C CA . LEU B 1 94 ? 1.137 37 3.627 1 98.5 94 LEU B CA 1
ATOM 3820 C C . LEU B 1 94 ? 0.158 38.156 3.346 1 98.5 94 LEU B C 1
ATOM 3822 O O . LEU B 1 94 ? -0.767 38.375 4.129 1 98.5 94 LEU B O 1
ATOM 3826 N N . GLY B 1 95 ? 0.403 38.875 2.236 1 98.19 95 GLY B N 1
ATOM 3827 C CA . GLY B 1 95 ? -0.394 40.062 1.957 1 98.19 95 GLY B CA 1
ATOM 3828 C C . GLY B 1 95 ? 0.014 41.25 2.787 1 98.19 95 GLY B C 1
ATOM 3829 O O . GLY B 1 95 ? 1.122 41.312 3.326 1 98.19 95 GLY B O 1
ATOM 3830 N N . ASN B 1 96 ? -0.93 42.219 2.875 1 97.56 96 ASN B N 1
ATOM 3831 C CA . ASN B 1 96 ? -0.589 43.531 3.445 1 97.56 96 ASN B CA 1
ATOM 3832 C C . ASN B 1 96 ? -0.793 43.531 4.957 1 97.56 96 ASN B C 1
ATOM 3834 O O . ASN B 1 96 ? -0.212 44.375 5.656 1 97.56 96 ASN B O 1
ATOM 3838 N N . ASN B 1 97 ? -1.611 42.656 5.434 1 98.06 97 ASN B N 1
ATOM 3839 C CA . ASN B 1 97 ? -1.935 42.688 6.855 1 98.06 97 ASN B CA 1
ATOM 3840 C C . ASN B 1 97 ? -2.07 41.281 7.43 1 98.06 97 ASN B C 1
ATOM 3842 O O . ASN B 1 97 ? -3.104 40.938 8.008 1 98.06 97 ASN B O 1
ATOM 3846 N N . PRO B 1 98 ? -1.07 40.469 7.348 1 98.56 98 PRO B N 1
ATOM 3847 C CA . PRO B 1 98 ? -1.162 39.156 7.977 1 98.56 98 PRO B CA 1
ATOM 3848 C C . PRO B 1 98 ? -1.268 39.219 9.5 1 98.56 98 PRO B C 1
ATOM 3850 O O . PRO B 1 98 ? -0.726 40.156 10.109 1 98.56 98 PRO B O 1
ATOM 3853 N N . THR B 1 99 ? -1.963 38.312 10.117 1 98.44 99 THR B N 1
ATOM 3854 C CA . THR B 1 99 ? -2.049 38.25 11.57 1 98.44 99 THR B CA 1
ATOM 3855 C C . THR B 1 99 ? -1.879 36.812 12.062 1 98.44 99 THR B C 1
ATOM 3857 O O . THR B 1 99 ? -2.09 35.844 11.312 1 98.44 99 THR B O 1
ATOM 3860 N N . TYR B 1 100 ? -1.431 36.656 13.203 1 98.31 100 TYR B N 1
ATOM 3861 C CA . TYR B 1 100 ? -1.389 35.438 14.008 1 98.31 100 TYR B CA 1
ATOM 3862 C C . TYR B 1 100 ? -1.98 35.688 15.391 1 98.31 100 TYR B C 1
ATOM 3864 O O . TYR B 1 100 ? -1.59 36.625 16.078 1 98.31 100 TYR B O 1
ATOM 3872 N N . GLU B 1 101 ? -2.914 34.844 15.758 1 97.62 101 GLU B N 1
ATOM 3873 C CA . GLU B 1 101 ? -3.525 35.031 17.078 1 97.62 101 GLU B CA 1
ATOM 3874 C C . GLU B 1 101 ? -3.938 33.688 17.672 1 97.62 101 GLU B C 1
ATOM 3876 O O . GLU B 1 101 ? -4.555 32.844 16.984 1 97.62 101 GLU B O 1
ATOM 3881 N N . VAL B 1 102 ? -3.586 33.406 18.922 1 98.06 102 VAL B N 1
ATOM 3882 C CA . VAL B 1 102 ? -4.191 32.312 19.672 1 98.06 102 VAL B CA 1
ATOM 3883 C C . VAL B 1 102 ? -5.629 32.688 20.047 1 98.06 102 VAL B C 1
ATOM 3885 O O . VAL B 1 102 ? -5.867 33.656 20.75 1 98.06 102 VAL B O 1
ATOM 3888 N N . VAL B 1 103 ? -6.535 31.891 19.625 1 97.94 103 VAL B N 1
ATOM 3889 C CA . VAL B 1 103 ? -7.941 32.25 19.75 1 97.94 103 VAL B CA 1
ATOM 3890 C C . VAL B 1 103 ? -8.57 31.484 20.906 1 97.94 103 VAL B C 1
ATOM 3892 O O . VAL B 1 103 ? -9.43 32 21.625 1 97.94 103 VAL B O 1
ATOM 3895 N N . LEU B 1 104 ? -8.203 30.234 21.047 1 97.62 104 LEU B N 1
ATOM 3896 C CA . LEU B 1 104 ? -8.805 29.375 22.062 1 97.62 104 LEU B CA 1
ATOM 3897 C C . LEU B 1 104 ? -7.727 28.609 22.828 1 97.62 104 LEU B C 1
ATOM 3899 O O . LEU B 1 104 ? -6.73 28.188 22.234 1 97.62 104 LEU B O 1
ATOM 3903 N N . ASN B 1 105 ? -7.961 28.438 24.125 1 97.06 105 ASN B N 1
ATOM 3904 C CA . ASN B 1 105 ? -7.211 27.484 24.938 1 97.06 105 ASN B CA 1
ATOM 3905 C C . ASN B 1 105 ? -7.969 26.156 25.078 1 97.06 105 ASN B C 1
ATOM 3907 O O . ASN B 1 105 ? -9.172 26.156 25.344 1 97.06 105 ASN B O 1
ATOM 3911 N N . VAL B 1 106 ? -7.273 25.062 24.828 1 95.5 106 VAL B N 1
ATOM 3912 C CA . VAL B 1 106 ? -7.867 23.734 24.906 1 95.5 106 VAL B CA 1
ATOM 3913 C C . VAL B 1 106 ? -6.961 22.812 25.719 1 95.5 106 VAL B C 1
ATOM 3915 O O . VAL B 1 106 ? -5.988 23.266 26.312 1 95.5 106 VAL B O 1
ATOM 3918 N N . SER B 1 107 ? -7.398 21.531 25.875 1 93.69 107 SER B N 1
ATOM 3919 C CA . SER B 1 107 ? -6.586 20.562 26.609 1 93.69 107 SER B CA 1
ATOM 3920 C C . SER B 1 107 ? -5.203 20.406 25.984 1 93.69 107 SER B C 1
ATOM 3922 O O . SER B 1 107 ? -5.031 20.656 24.781 1 93.69 107 SER B O 1
ATOM 3924 N N . ASN B 1 108 ? -4.207 20.016 26.781 1 94.62 108 ASN B N 1
ATOM 3925 C CA . ASN B 1 108 ? -2.848 19.844 26.297 1 94.62 108 ASN B CA 1
ATOM 3926 C C . ASN B 1 108 ? -2.658 18.469 25.656 1 94.62 108 ASN B C 1
ATOM 3928 O O . ASN B 1 108 ? -1.686 17.781 25.938 1 94.62 108 ASN B O 1
ATOM 3932 N N . THR B 1 109 ? -3.604 17.969 24.891 1 92.81 109 THR B N 1
ATOM 3933 C CA . THR B 1 109 ? -3.58 16.797 24.047 1 92.81 109 THR B CA 1
ATOM 3934 C C . THR B 1 109 ? -3.629 17.188 22.562 1 92.81 109 THR B C 1
ATOM 3936 O O . THR B 1 109 ? -3.941 18.328 22.234 1 92.81 109 THR B O 1
ATOM 3939 N N . PRO B 1 110 ? -3.238 16.266 21.734 1 93.5 110 PRO B N 1
ATOM 3940 C CA . PRO B 1 110 ? -3.34 16.594 20.312 1 93.5 110 PRO B CA 1
ATOM 3941 C C . PRO B 1 110 ? -4.777 16.844 19.859 1 93.5 110 PRO B C 1
ATOM 3943 O O . PRO B 1 110 ? -5.691 16.141 20.297 1 93.5 110 PRO B O 1
ATOM 3946 N N . HIS B 1 111 ? -4.988 17.859 19.094 1 96.38 111 HIS B N 1
ATOM 3947 C CA . HIS B 1 111 ? -6.27 18.141 18.438 1 96.38 111 HIS B CA 1
ATOM 3948 C C . HIS B 1 111 ? -6.191 17.906 16.938 1 96.38 111 HIS B C 1
ATOM 3950 O O . HIS B 1 111 ? -5.43 18.578 16.234 1 96.38 111 HIS B O 1
ATOM 3956 N N . GLU B 1 112 ? -7.031 17 16.453 1 96.88 112 GLU B N 1
ATOM 3957 C CA . GLU B 1 112 ? -6.918 16.453 15.102 1 96.88 112 GLU B CA 1
ATOM 3958 C C . GLU B 1 112 ? -8.25 16.531 14.352 1 96.88 112 GLU B C 1
ATOM 3960 O O . GLU B 1 112 ? -9.266 16.906 14.93 1 96.88 112 GLU B O 1
ATOM 3965 N N . ALA B 1 113 ? -8.195 16.281 13.078 1 97.81 113 ALA B N 1
ATOM 3966 C CA . ALA B 1 113 ? -9.328 16.125 12.164 1 97.81 113 ALA B CA 1
ATOM 3967 C C . ALA B 1 113 ? -10.141 17.406 12.062 1 97.81 113 ALA B C 1
ATOM 3969 O O . ALA B 1 113 ? -11.375 17.375 12.148 1 97.81 113 ALA B O 1
ATOM 3970 N N . PRO B 1 114 ? -9.492 18.469 12.008 1 98.5 114 PRO B N 1
ATOM 3971 C CA . PRO B 1 114 ? -10.281 19.688 11.781 1 98.5 114 PRO B CA 1
ATOM 3972 C C . PRO B 1 114 ? -10.953 19.703 10.406 1 98.5 114 PRO B C 1
ATOM 3974 O O . PRO B 1 114 ? -10.32 19.391 9.398 1 98.5 114 PRO B O 1
ATOM 3977 N N . VAL B 1 115 ? -12.227 20.047 10.398 1 98.62 115 VAL B N 1
ATOM 3978 C CA . VAL B 1 115 ? -13.008 20.141 9.172 1 98.62 115 VAL B CA 1
ATOM 3979 C C . VAL B 1 115 ? -13.891 21.391 9.219 1 98.62 115 VAL B C 1
ATOM 3981 O O . VAL B 1 115 ? -14.672 21.562 10.148 1 98.62 115 VAL B O 1
ATOM 3984 N N . TYR B 1 116 ? -13.727 22.25 8.227 1 98.62 116 TYR B N 1
ATOM 3985 C CA . TYR B 1 116 ? -14.586 23.422 8.078 1 98.62 116 TYR B CA 1
ATOM 3986 C C . TYR B 1 116 ? -15.836 23.078 7.285 1 98.62 116 TYR B C 1
ATOM 3988 O O . TYR B 1 116 ? -15.758 22.469 6.215 1 98.62 116 TYR B O 1
ATOM 3996 N N . VAL B 1 117 ? -16.938 23.422 7.82 1 98.31 117 VAL B N 1
ATOM 3997 C CA . VAL B 1 117 ? -18.219 23.281 7.152 1 98.3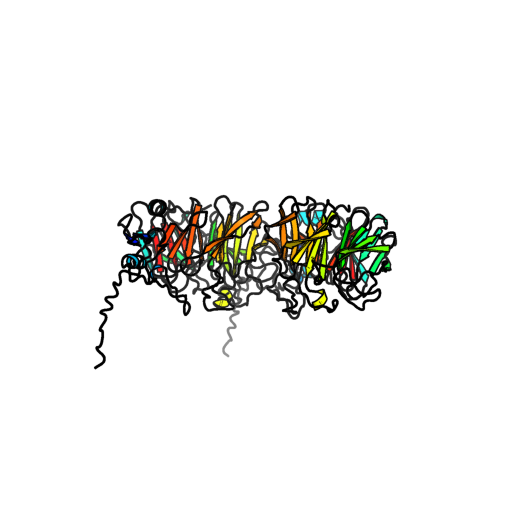1 117 VAL B CA 1
ATOM 3998 C C . VAL B 1 117 ? -18.766 24.656 6.773 1 98.31 117 VAL B C 1
ATOM 4000 O O . VAL B 1 117 ? -19.344 25.359 7.613 1 98.31 117 VAL B O 1
ATOM 4003 N N . PRO B 1 118 ? -18.719 24.969 5.512 1 97.5 118 PRO B N 1
ATOM 4004 C CA . PRO B 1 118 ? -19.062 26.328 5.105 1 97.5 118 PRO B CA 1
ATOM 4005 C C . PRO B 1 118 ? -20.516 26.688 5.379 1 97.5 118 PRO B C 1
ATOM 4007 O O . PRO B 1 118 ? -20.812 27.797 5.828 1 97.5 118 PRO B O 1
ATOM 4010 N N . SER B 1 119 ? -21.453 25.844 5.141 1 97.25 119 SER B N 1
ATOM 4011 C CA . SER B 1 119 ? -22.875 26.141 5.266 1 97.25 119 SER B CA 1
ATOM 4012 C C . SER B 1 119 ? -23.25 26.453 6.711 1 97.25 119 SER B C 1
ATOM 4014 O O . SER B 1 119 ? -24.25 27.125 6.969 1 97.25 119 SER B O 1
ATOM 4016 N N . LEU B 1 120 ? -22.406 25.984 7.629 1 97.81 120 LEU B N 1
ATOM 4017 C CA . LEU B 1 120 ? -22.672 26.234 9.039 1 97.81 120 LEU B CA 1
ATOM 4018 C C . LEU B 1 120 ? -21.703 27.281 9.594 1 97.81 120 LEU B C 1
ATOM 4020 O O . LEU B 1 120 ? -21.906 27.797 10.703 1 97.81 120 LEU B O 1
ATOM 4024 N N . ASN B 1 121 ? -20.672 27.531 8.844 1 98.06 121 ASN B N 1
ATOM 4025 C CA . ASN B 1 121 ? -19.562 28.375 9.289 1 98.06 121 ASN B CA 1
ATOM 4026 C C . ASN B 1 121 ? -19 27.891 10.625 1 98.06 121 ASN B C 1
ATOM 4028 O O . ASN B 1 121 ? -18.891 28.656 11.578 1 98.06 121 ASN B O 1
ATOM 4032 N N . LYS B 1 122 ? -18.703 26.609 10.648 1 98.5 122 LYS B N 1
ATOM 4033 C CA . LYS B 1 122 ? -18.188 25.953 11.836 1 98.5 122 LYS B CA 1
ATOM 4034 C C . LYS B 1 122 ? -17 25.047 11.492 1 98.5 122 LYS B C 1
ATOM 4036 O O . LYS B 1 122 ? -16.875 24.578 10.359 1 98.5 122 LYS B O 1
ATOM 4041 N N . ILE B 1 123 ? -16.172 24.859 12.484 1 98.62 123 ILE B N 1
ATOM 4042 C CA . ILE B 1 123 ? -15.07 23.906 12.375 1 98.62 123 ILE B CA 1
ATOM 4043 C C . ILE B 1 123 ? -15.297 22.75 13.344 1 98.62 123 ILE B C 1
ATOM 4045 O O . ILE B 1 123 ? -15.469 22.953 14.547 1 98.62 123 ILE B O 1
ATOM 4049 N N . PHE B 1 124 ? -15.375 21.562 12.789 1 98.25 124 PHE B N 1
ATOM 4050 C CA . PHE B 1 124 ? -15.398 20.344 13.602 1 98.25 124 PHE B CA 1
ATOM 4051 C C . PHE B 1 124 ? -13.992 19.812 13.82 1 98.25 124 PHE B C 1
ATOM 4053 O O . PHE B 1 124 ? -13.164 19.844 12.906 1 98.25 124 PHE B O 1
ATOM 4060 N N . LEU B 1 125 ? -13.664 19.297 15.023 1 97.69 125 LEU B N 1
ATOM 4061 C CA . LEU B 1 125 ? -12.352 18.719 15.312 1 97.69 125 LEU B CA 1
ATOM 4062 C C . LEU B 1 125 ? -12.438 17.75 16.469 1 97.69 125 LEU B C 1
ATOM 4064 O O . LEU B 1 125 ? -13.5 17.578 17.078 1 97.69 125 LEU B O 1
ATOM 4068 N N . ASN B 1 126 ? -11.328 17.062 16.688 1 95.88 126 ASN B N 1
ATOM 4069 C CA . ASN B 1 126 ? -11.328 16.047 17.734 1 95.88 126 ASN B CA 1
ATOM 4070 C C . ASN B 1 126 ? -10.141 16.234 18.688 1 95.88 126 ASN B C 1
ATOM 4072 O O . ASN B 1 126 ? -9.031 16.531 18.25 1 95.88 126 ASN B O 1
ATOM 4076 N N . ASP B 1 127 ? -10.453 16.078 19.969 1 93.12 127 ASP B N 1
ATOM 4077 C CA . ASP B 1 127 ? -9.438 15.93 21.016 1 93.12 127 ASP B CA 1
ATOM 4078 C C . ASP B 1 127 ? -9.055 14.461 21.203 1 93.12 127 ASP B C 1
ATOM 4080 O O . ASP B 1 127 ? -9.898 13.633 21.547 1 93.12 127 ASP B O 1
ATOM 4084 N N . LEU B 1 128 ? -7.805 14.086 21.047 1 88.5 128 LEU B N 1
ATOM 4085 C CA . LEU B 1 128 ? -7.414 12.68 21.062 1 88.5 128 LEU B CA 1
ATOM 4086 C C . LEU B 1 128 ? -7.477 12.109 22.469 1 88.5 128 LEU B C 1
ATOM 4088 O O . LEU B 1 128 ? -7.383 10.891 22.656 1 88.5 128 LEU B O 1
ATOM 4092 N N . ALA B 1 129 ? -7.543 12.984 23.516 1 77.44 129 ALA B N 1
ATOM 4093 C CA . ALA B 1 129 ? -7.754 12.508 24.875 1 77.44 129 ALA B CA 1
ATOM 4094 C C . ALA B 1 129 ? -9.195 12.055 25.078 1 77.44 129 ALA B C 1
ATOM 4096 O O . ALA B 1 129 ? -9.492 11.281 26 1 77.44 129 ALA B O 1
ATOM 4097 N N . ALA B 1 130 ? -10.062 12.648 24.312 1 62 130 ALA B N 1
ATOM 4098 C CA . ALA B 1 130 ? -11.484 12.414 24.531 1 62 130 ALA B CA 1
ATOM 4099 C C . ALA B 1 130 ? -11.953 11.164 23.781 1 62 130 ALA B C 1
ATOM 4101 O O . ALA B 1 130 ? -11.383 10.797 22.766 1 62 130 ALA B O 1
ATOM 4102 N N . THR B 1 131 ? -12.891 10.461 24.5 1 66.94 131 THR B N 1
ATOM 4103 C CA . THR B 1 131 ? -13.359 9.234 23.844 1 66.94 131 THR B CA 1
ATOM 4104 C C . THR B 1 131 ? -14.531 9.531 22.922 1 66.94 131 THR B C 1
ATOM 4106 O O . THR B 1 131 ? -14.414 10.32 21.984 1 66.94 131 THR B O 1
ATOM 4109 N N . LEU B 1 132 ? -15.766 9.672 23.188 1 74.19 132 LEU B N 1
ATOM 4110 C CA . LEU B 1 132 ? -16.922 9.578 22.297 1 74.19 132 LEU B CA 1
ATOM 4111 C C . LEU B 1 132 ? -17.391 10.969 21.875 1 74.19 132 LEU B C 1
ATOM 4113 O O . LEU B 1 132 ? -18.141 11.102 20.906 1 74.19 132 LEU B O 1
ATOM 4117 N N . SER B 1 133 ? -16.828 12.141 22.5 1 85.38 133 SER B N 1
ATOM 4118 C CA . SER B 1 133 ? -17.266 13.469 22.094 1 85.38 133 SER B CA 1
ATOM 4119 C C . SER B 1 133 ? -16.203 14.164 21.234 1 85.38 133 SER B C 1
ATOM 4121 O O . SER B 1 133 ? -15.008 14.023 21.5 1 85.38 133 SER B O 1
ATOM 4123 N N . GLN B 1 134 ? -16.719 14.93 20.25 1 92.69 134 GLN B N 1
ATOM 4124 C CA . GLN B 1 134 ? -15.883 15.812 19.438 1 92.69 134 GLN B CA 1
ATOM 4125 C C . GLN B 1 134 ? -16.062 17.266 19.844 1 92.69 134 GLN B C 1
ATOM 4127 O O . GLN B 1 134 ? -16.641 17.562 20.891 1 92.69 134 GLN B O 1
ATOM 4132 N N . LEU B 1 135 ? -15.328 18.125 19.188 1 96.31 135 LEU B N 1
ATOM 4133 C CA . LEU B 1 135 ? -15.422 19.562 19.453 1 96.31 135 LEU B CA 1
ATOM 4134 C C . LEU B 1 135 ? -15.906 20.297 18.219 1 96.31 135 LEU B C 1
ATOM 4136 O O . LEU B 1 135 ? -15.648 19.875 17.094 1 96.31 135 LEU B O 1
ATOM 4140 N N . VAL B 1 136 ? -16.609 21.406 18.453 1 97.69 136 VAL B N 1
ATOM 4141 C CA . VAL B 1 136 ? -17.047 22.281 17.375 1 97.69 136 VAL B CA 1
ATOM 4142 C C . VAL B 1 136 ? -16.719 23.734 17.719 1 97.69 136 VAL B C 1
ATOM 4144 O O . VAL B 1 136 ? -17.016 24.203 18.828 1 97.69 136 VAL B O 1
ATOM 4147 N N . ILE B 1 137 ? -16.062 24.375 16.844 1 98.38 137 ILE B N 1
ATOM 4148 C CA . ILE B 1 137 ? -15.836 25.812 16.969 1 98.38 137 ILE B CA 1
ATOM 4149 C C . ILE B 1 137 ? -16.875 26.578 16.141 1 98.38 137 ILE B C 1
ATOM 4151 O O . ILE B 1 137 ? -16.984 26.375 14.922 1 98.38 137 ILE B O 1
ATOM 4155 N N . ASP B 1 138 ? -17.594 27.438 16.75 1 98.5 138 ASP B N 1
ATOM 4156 C CA . ASP B 1 138 ? -18.594 28.281 16.078 1 98.5 138 ASP B CA 1
ATOM 4157 C C . ASP B 1 138 ? -18 29.609 15.641 1 98.5 138 ASP B C 1
ATOM 4159 O O . ASP B 1 138 ? -17.641 30.438 16.484 1 98.5 138 ASP B O 1
ATOM 4163 N N . LEU B 1 139 ? -17.953 29.828 14.352 1 98.19 139 LEU B N 1
ATOM 4164 C CA . LEU B 1 139 ? -17.328 31.016 13.805 1 98.19 139 LEU B CA 1
ATOM 4165 C C . LEU B 1 139 ? -18.344 32.125 13.57 1 98.19 139 LEU B C 1
ATOM 4167 O O . LEU B 1 139 ? -18 33.188 13.055 1 98.19 139 LEU B O 1
ATOM 4171 N N . ASN B 1 140 ? -19.547 31.875 13.945 1 97.25 140 ASN B N 1
ATOM 4172 C CA . ASN B 1 140 ? -20.594 32.875 13.805 1 97.25 140 ASN B CA 1
ATOM 4173 C C . ASN B 1 140 ? -20.547 33.906 14.945 1 97.25 140 ASN B C 1
ATOM 4175 O O . ASN B 1 140 ? -21.25 34.906 14.898 1 97.25 140 ASN B O 1
ATOM 4179 N N . SER B 1 141 ? -19.781 33.625 15.891 1 93 141 SER B N 1
ATOM 4180 C CA . SER B 1 141 ? -19.594 34.531 17 1 93 141 SER B CA 1
ATOM 4181 C C . SER B 1 141 ? -18.172 35.094 17.031 1 93 141 SER B C 1
ATOM 4183 O O . SER B 1 141 ? -17.25 34.438 16.547 1 93 141 SER B O 1
ATOM 4185 N N . GLU B 1 142 ? -18.016 36.312 17.531 1 90.31 142 GLU B N 1
ATOM 4186 C CA . GLU B 1 142 ? -16.703 36.906 17.766 1 90.31 142 GLU B CA 1
ATOM 4187 C C . GLU B 1 142 ? -16.562 37.375 19.203 1 90.31 142 GLU B C 1
ATOM 4189 O O . GLU B 1 142 ? -17.281 38.281 19.641 1 90.31 142 GLU B O 1
ATOM 4194 N N . PRO B 1 143 ? -15.734 36.844 20.047 1 93.38 143 PRO B N 1
ATOM 4195 C CA . PRO B 1 143 ? -14.797 35.812 19.656 1 93.38 143 PRO B CA 1
ATOM 4196 C C . PRO B 1 143 ? -15.484 34.469 19.422 1 93.38 143 PRO B C 1
ATOM 4198 O O . PRO B 1 143 ? -16.578 34.219 19.938 1 93.38 143 PRO B O 1
ATOM 4201 N N . PRO B 1 144 ? -14.852 33.594 18.609 1 96.88 144 PRO B N 1
ATOM 4202 C CA . PRO B 1 144 ? -15.414 32.25 18.391 1 96.88 144 PRO B CA 1
ATOM 4203 C C . PRO B 1 144 ? -15.586 31.469 19.688 1 96.88 144 PRO B C 1
ATOM 4205 O O . PRO B 1 144 ? -14.867 31.703 20.656 1 96.88 144 PRO B O 1
ATOM 4208 N N . THR B 1 145 ? -16.594 30.594 19.672 1 97.31 145 THR B N 1
ATOM 4209 C CA . THR B 1 145 ? -16.828 29.734 20.828 1 97.31 145 THR B CA 1
ATOM 4210 C C . THR B 1 145 ? -16.578 28.266 20.469 1 97.31 145 THR B C 1
ATOM 4212 O O . THR B 1 145 ? -16.641 27.891 19.297 1 97.31 145 THR B O 1
ATOM 4215 N N . ILE B 1 146 ? -16.219 27.484 21.5 1 97 146 ILE B N 1
ATOM 4216 C CA . ILE B 1 146 ? -15.969 26.062 21.328 1 97 146 ILE B CA 1
ATOM 4217 C C . ILE B 1 146 ? -16.891 25.266 22.25 1 97 146 ILE B C 1
ATOM 4219 O O . ILE B 1 146 ? -17.125 25.656 23.391 1 97 146 ILE B O 1
ATOM 4223 N N . SER B 1 147 ? -17.484 24.203 21.766 1 95.88 147 SER B N 1
ATOM 4224 C CA . SER B 1 147 ? -18.375 23.359 22.547 1 95.88 147 SER B CA 1
ATOM 4225 C C . SER B 1 147 ? -18.188 21.875 22.203 1 95.88 147 SER B C 1
ATOM 4227 O O . SER B 1 147 ? -17.609 21.547 21.156 1 95.88 147 SER B O 1
ATOM 4229 N N . ASP B 1 148 ? -18.656 20.984 23.062 1 94.31 148 ASP B N 1
ATOM 4230 C CA . ASP B 1 148 ? -18.688 19.547 22.797 1 94.31 148 ASP B CA 1
ATOM 4231 C C . ASP B 1 148 ? -19.766 19.203 21.766 1 94.31 148 ASP B C 1
ATOM 4233 O O . ASP B 1 148 ? -20.781 19.891 21.656 1 94.31 148 ASP B O 1
ATOM 4237 N N . PHE B 1 149 ? -19.406 18.156 21.016 1 93.12 149 PHE B N 1
ATOM 4238 C CA . PHE B 1 149 ? -20.312 17.641 20 1 93.12 149 PHE B CA 1
ATOM 4239 C C . PHE B 1 149 ? -20.281 16.125 19.969 1 93.12 149 PHE B C 1
ATOM 4241 O O . PHE B 1 149 ? -19.219 15.516 20.062 1 93.12 149 PHE B O 1
ATOM 4248 N N . THR B 1 150 ? -21.484 15.5 19.938 1 93 150 THR B N 1
ATOM 4249 C CA . THR B 1 150 ? -21.547 14.055 19.797 1 93 150 THR B CA 1
ATOM 4250 C C . THR B 1 150 ? -22.438 13.672 18.609 1 93 150 THR B C 1
ATOM 4252 O O . THR B 1 150 ? -23.578 14.117 18.5 1 93 150 THR B O 1
ATOM 4255 N N . SER B 1 151 ? -21.859 12.93 17.734 1 93.25 151 SER B N 1
ATOM 4256 C CA . SER B 1 151 ? -22.594 12.414 16.594 1 93.25 151 SER B CA 1
ATOM 4257 C C . SER B 1 151 ? -23.547 11.297 17.016 1 93.25 151 SER B C 1
ATOM 4259 O O . SER B 1 151 ? -23.484 10.812 18.141 1 93.25 151 SER B O 1
ATOM 4261 N N . ASP B 1 152 ? -24.453 10.992 16.078 1 92.06 152 ASP B N 1
ATOM 4262 C CA . ASP B 1 152 ? -25.391 9.891 16.281 1 92.06 152 ASP B CA 1
ATOM 4263 C C . ASP B 1 152 ? -25.281 8.867 15.141 1 92.06 152 ASP B C 1
ATOM 4265 O O . ASP B 1 152 ? -25.766 9.117 14.031 1 92.06 152 ASP B O 1
ATOM 4269 N N . PRO B 1 153 ? -24.891 7.668 15.422 1 91.5 153 PRO B N 1
ATOM 4270 C CA . PRO B 1 153 ? -24.234 7.227 16.656 1 91.5 153 PRO B CA 1
ATOM 4271 C C . PRO B 1 153 ? -22.906 7.945 16.906 1 91.5 153 PRO B C 1
ATOM 4273 O O . PRO B 1 153 ? -22.391 8.625 16.031 1 91.5 153 PRO B O 1
ATOM 4276 N N . PRO B 1 154 ? -22.406 7.801 18.156 1 92.12 154 PRO B N 1
ATOM 4277 C CA . PRO B 1 154 ? -21.109 8.422 18.453 1 92.12 154 PRO B CA 1
ATOM 4278 C C . PRO B 1 154 ? -19.953 7.801 17.672 1 92.12 154 PRO B C 1
ATOM 4280 O O . PRO B 1 154 ? -20.016 6.617 17.312 1 92.12 154 PRO B O 1
ATOM 4283 N N . VAL B 1 155 ? -18.938 8.594 17.359 1 92.5 155 VAL B N 1
ATOM 4284 C CA . VAL B 1 155 ? -17.766 8.141 16.625 1 92.5 155 VAL B CA 1
ATOM 4285 C C . VAL B 1 155 ? -16.531 8.18 17.516 1 92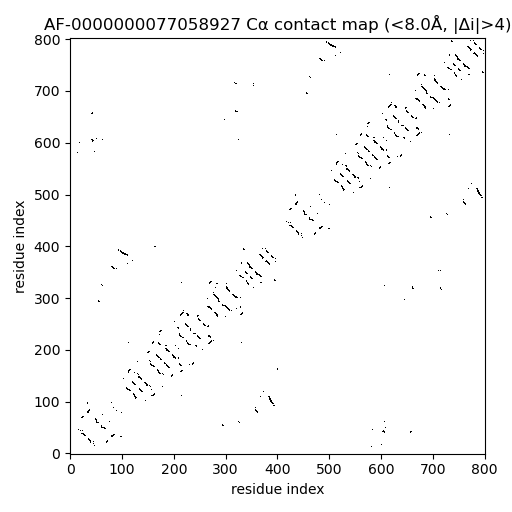.5 155 VAL B C 1
ATOM 4287 O O . VAL B 1 155 ? -16.266 9.195 18.172 1 92.5 155 VAL B O 1
ATOM 4290 N N . LEU B 1 156 ? -15.859 7.086 17.484 1 91.19 156 LEU B N 1
ATOM 4291 C CA . LEU B 1 156 ? -14.703 6.941 18.375 1 91.19 156 LEU B CA 1
ATOM 4292 C C . LEU B 1 156 ? -13.461 7.543 17.734 1 91.19 156 LEU B C 1
ATOM 4294 O O . LEU B 1 156 ? -12.969 7.035 16.719 1 91.19 156 LEU B O 1
ATOM 4298 N N . ILE B 1 157 ? -12.922 8.656 18.172 1 91.62 157 ILE B N 1
ATOM 4299 C CA . ILE B 1 157 ? -11.633 9.32 18 1 91.62 157 ILE B CA 1
ATOM 4300 C C . ILE B 1 157 ? -11.352 9.539 16.531 1 91.62 157 ILE B C 1
ATOM 4302 O O . ILE B 1 157 ? -10.422 8.938 15.969 1 91.62 157 ILE B O 1
ATOM 4306 N N . PRO B 1 158 ? -11.969 10.398 15.82 1 95.62 158 PRO B N 1
ATOM 4307 C CA . PRO B 1 158 ? -11.508 10.883 14.516 1 95.62 158 PRO B CA 1
ATOM 4308 C C . PRO B 1 158 ? -10.125 11.516 14.57 1 95.62 158 PRO B C 1
ATOM 4310 O O . PRO B 1 158 ? -9.867 12.375 15.422 1 95.62 158 PRO B O 1
ATOM 4313 N N . ASN B 1 159 ? -9.242 11.031 13.742 1 96.56 159 ASN B N 1
ATOM 4314 C CA . ASN B 1 159 ? -7.895 11.578 13.688 1 96.56 159 ASN B CA 1
ATOM 4315 C C . ASN B 1 159 ? -7.672 12.375 12.398 1 96.56 159 ASN B C 1
ATOM 4317 O O . ASN B 1 159 ? -6.98 13.398 12.414 1 96.56 159 ASN B O 1
ATOM 4321 N N . GLY B 1 160 ? -8.156 11.914 11.297 1 98.06 160 GLY B N 1
ATOM 4322 C CA . GLY B 1 160 ? -8.164 12.625 10.031 1 98.06 160 GLY B CA 1
ATOM 4323 C C . GLY B 1 160 ? -9.547 13.086 9.617 1 98.06 160 GLY B C 1
ATOM 4324 O O . GLY B 1 160 ? -10.547 12.469 9.984 1 98.06 160 GLY B O 1
ATOM 4325 N N . GLY B 1 161 ? -9.578 14.195 8.789 1 98.25 161 GLY B N 1
ATOM 4326 C CA . GLY B 1 161 ? -10.883 14.672 8.344 1 98.25 161 GLY B CA 1
ATOM 4327 C C . GLY B 1 161 ? -10.805 15.531 7.102 1 98.25 161 GLY B C 1
ATOM 4328 O O . GLY B 1 161 ? -9.812 16.219 6.871 1 98.25 161 GLY B O 1
ATOM 4329 N N . THR B 1 162 ? -11.875 15.461 6.359 1 98.12 162 THR B N 1
ATOM 4330 C CA . THR B 1 162 ? -12.039 16.359 5.219 1 98.12 162 THR B CA 1
ATOM 4331 C C . THR B 1 162 ? -13.523 16.578 4.918 1 98.12 162 THR B C 1
ATOM 4333 O O . THR B 1 162 ? -14.375 15.844 5.418 1 98.12 162 THR B O 1
ATOM 4336 N N . PHE B 1 163 ? -13.812 17.625 4.281 1 97.94 163 PHE B N 1
ATOM 4337 C CA . PHE B 1 163 ? -15.164 17.953 3.842 1 97.94 163 PHE B CA 1
ATOM 4338 C C . PHE B 1 163 ? -15.359 17.594 2.371 1 97.94 163 PHE B C 1
ATOM 4340 O O . PHE B 1 163 ? -14.539 17.969 1.526 1 97.94 163 PHE B O 1
ATOM 4347 N N . HIS B 1 164 ? -16.406 16.875 2.045 1 97.44 164 HIS B N 1
ATOM 4348 C CA . HIS B 1 164 ? -16.688 16.5 0.667 1 97.44 164 HIS B CA 1
ATOM 4349 C C . HIS B 1 164 ? -18.188 16.281 0.45 1 97.44 164 HIS B C 1
ATOM 4351 O O . HIS B 1 164 ? -18.828 15.547 1.196 1 97.44 164 HIS B O 1
ATOM 4357 N N . ASN B 1 165 ? -18.75 16.953 -0.566 1 96.25 165 ASN B N 1
ATOM 4358 C CA . ASN B 1 165 ? -20.141 16.812 -0.979 1 96.25 165 ASN B CA 1
ATOM 4359 C C . ASN B 1 165 ? -21.094 16.938 0.205 1 96.25 165 ASN B C 1
ATOM 4361 O O . ASN B 1 165 ? -21.984 16.109 0.39 1 96.25 165 ASN B O 1
ATOM 4365 N N . GLY B 1 166 ? -20.844 17.859 1.014 1 97.12 166 GLY B N 1
ATOM 4366 C CA . GLY B 1 166 ? -21.75 18.219 2.086 1 97.12 166 GLY B CA 1
ATOM 4367 C C . GLY B 1 166 ? -21.562 17.375 3.336 1 97.12 166 GLY B C 1
ATOM 4368 O O . GLY B 1 166 ? -22.281 17.562 4.324 1 97.12 166 GLY B O 1
ATOM 4369 N N . LEU B 1 167 ? -20.594 16.453 3.289 1 98.25 167 LEU B N 1
ATOM 4370 C CA . LEU B 1 167 ? -20.375 15.578 4.43 1 98.25 167 LEU B CA 1
ATOM 4371 C C . LEU B 1 167 ? -18.969 15.734 4.969 1 98.25 167 LEU B C 1
ATOM 4373 O O . LEU B 1 167 ? -18.047 16.125 4.234 1 98.25 167 LEU B O 1
ATOM 4377 N N . ILE B 1 168 ? -18.859 15.477 6.262 1 98.44 168 ILE B N 1
ATOM 4378 C CA . ILE B 1 168 ? -17.547 15.281 6.871 1 98.44 168 ILE B CA 1
ATOM 4379 C C . ILE B 1 168 ? -17.141 13.812 6.73 1 98.44 168 ILE B C 1
ATOM 4381 O O . ILE B 1 168 ? -17.922 12.906 7.023 1 98.44 168 ILE B O 1
ATOM 4385 N N . TYR B 1 169 ? -15.992 13.57 6.199 1 98.62 169 TYR B N 1
ATOM 4386 C CA . TYR B 1 169 ? -15.352 12.258 6.219 1 98.62 169 TYR B CA 1
ATOM 4387 C C . TYR B 1 169 ? -14.281 12.188 7.301 1 98.62 169 TYR B C 1
ATOM 4389 O O . TYR B 1 169 ? -13.406 13.047 7.371 1 98.62 169 TYR B O 1
ATOM 4397 N N . TRP B 1 170 ? -14.336 11.164 8.133 1 98.25 170 TRP B N 1
ATOM 4398 C CA . TRP B 1 170 ? -13.367 10.977 9.203 1 98.25 170 TRP B CA 1
ATOM 4399 C C . TRP B 1 170 ? -12.625 9.656 9.039 1 98.25 170 TRP B C 1
ATOM 4401 O O . TRP B 1 170 ? -13.227 8.641 8.688 1 98.25 170 TRP B O 1
ATOM 4411 N N . ALA B 1 171 ? -11.359 9.656 9.227 1 98.44 171 ALA B N 1
ATOM 4412 C CA . ALA B 1 171 ? -10.547 8.484 9.555 1 98.44 171 ALA B CA 1
ATOM 4413 C C . ALA B 1 171 ? -10.422 8.312 11.062 1 98.44 171 ALA B C 1
ATOM 4415 O O . ALA B 1 171 ? -9.953 9.211 11.766 1 98.44 171 ALA B O 1
ATOM 4416 N N . THR B 1 172 ? -10.781 7.145 11.555 1 96 172 THR B N 1
ATOM 4417 C CA . THR B 1 172 ? -10.797 6.969 13 1 96 172 THR B CA 1
ATOM 4418 C C . THR B 1 172 ? -9.602 6.129 13.453 1 96 172 THR B C 1
ATOM 4420 O O . THR B 1 172 ? -9.219 5.172 12.781 1 96 172 THR B O 1
ATOM 4423 N N . ALA B 1 173 ? -9.109 6.449 14.625 1 94.19 173 ALA B N 1
ATOM 4424 C CA . ALA B 1 173 ? -7.812 5.906 15.031 1 94.19 173 ALA B CA 1
ATOM 4425 C C . ALA B 1 173 ? -7.977 4.805 16.062 1 94.19 173 ALA B C 1
ATOM 4427 O O . ALA B 1 173 ? -7.055 4.02 16.312 1 94.19 173 ALA B O 1
ATOM 4428 N N . ALA B 1 174 ? -9.141 4.672 16.641 1 90.38 174 ALA B N 1
ATOM 4429 C CA . ALA B 1 174 ? -9.227 3.812 17.812 1 90.38 174 ALA B CA 1
ATOM 4430 C C . ALA B 1 174 ? -10.195 2.656 17.578 1 90.38 174 ALA B C 1
ATOM 4432 O O . ALA B 1 174 ? -11.18 2.799 16.859 1 90.38 174 ALA B O 1
ATOM 4433 N N . GLY B 1 175 ? -9.852 1.553 18.203 1 89.88 175 GLY B N 1
ATOM 4434 C CA . GLY B 1 175 ? -10.727 0.398 18.297 1 89.88 175 GLY B CA 1
ATOM 4435 C C . GLY B 1 175 ? -10.922 -0.106 19.719 1 89.88 175 GLY B C 1
ATOM 4436 O O . GLY B 1 175 ? -9.953 -0.244 20.469 1 89.88 175 GLY B O 1
ATOM 4437 N N . ASN B 1 176 ? -12.148 -0.264 20 1 89.31 176 ASN B N 1
ATOM 4438 C CA . ASN B 1 176 ? -12.445 -0.71 21.359 1 89.31 176 ASN B CA 1
ATOM 4439 C C . ASN B 1 176 ? -13.75 -1.496 21.422 1 89.31 176 ASN B C 1
ATOM 4441 O O . ASN B 1 176 ? -14.75 -1.091 20.812 1 89.31 176 ASN B O 1
ATOM 4445 N N . THR B 1 177 ? -13.719 -2.58 22.125 1 87.12 177 THR B N 1
ATOM 4446 C CA . THR B 1 177 ? -14.898 -3.432 22.25 1 87.12 177 THR B CA 1
ATOM 4447 C C . THR B 1 177 ? -15.859 -2.867 23.297 1 87.12 177 THR B C 1
ATOM 4449 O O . THR B 1 177 ? -17.047 -3.199 23.297 1 87.12 177 THR B O 1
ATOM 4452 N N . THR B 1 178 ? -15.406 -2.027 24.188 1 79.62 178 THR B N 1
ATOM 4453 C CA . THR B 1 178 ? -16.219 -1.606 25.328 1 79.62 178 THR B CA 1
ATOM 4454 C C . THR B 1 178 ? -16.406 -0.093 25.328 1 79.62 178 THR B C 1
ATOM 4456 O O . THR B 1 178 ? -16.609 0.518 26.375 1 79.62 178 THR B O 1
ATOM 4459 N N . ALA B 1 179 ? -16.328 0.512 24.125 1 74.44 179 ALA B N 1
ATOM 4460 C CA . ALA B 1 179 ? -16.547 1.955 24.047 1 74.44 179 ALA B CA 1
ATOM 4461 C C . ALA B 1 179 ? -18 2.309 24.359 1 74.44 179 ALA B C 1
ATOM 4463 O O . ALA B 1 179 ? -18.891 1.479 24.188 1 74.44 179 ALA B O 1
ATOM 4464 N N . PRO B 1 180 ? -18.141 3.535 24.953 1 70.88 180 PRO B N 1
ATOM 4465 C CA . PRO B 1 180 ? -19.516 3.994 25.062 1 70.88 180 PRO B CA 1
ATOM 4466 C C . PRO B 1 180 ? -20.234 3.996 23.703 1 70.88 180 PRO B C 1
ATOM 4468 O O . PRO B 1 180 ? -19.672 4.441 22.703 1 70.88 180 PRO B O 1
ATOM 4471 N N . GLY B 1 181 ? -21.297 3.344 23.547 1 72.44 181 GLY B N 1
ATOM 4472 C CA . GLY B 1 181 ? -22.016 3.232 22.281 1 72.44 181 GLY B CA 1
ATOM 4473 C C . GLY B 1 181 ? -21.812 1.896 21.594 1 72.44 181 GLY B C 1
ATOM 4474 O O . GLY B 1 181 ? -22.438 1.615 20.562 1 72.44 181 GLY B O 1
ATOM 4475 N N . GLY B 1 182 ? -20.828 1.19 22.172 1 83.69 182 GLY B N 1
ATOM 4476 C CA . GLY B 1 182 ? -20.594 -0.149 21.656 1 83.69 182 GLY B CA 1
ATOM 4477 C C . GLY B 1 182 ? -19.266 -0.285 20.953 1 83.69 182 GLY B C 1
ATOM 4478 O O . GLY B 1 182 ? -18.469 0.661 20.906 1 83.69 182 GLY B O 1
ATOM 4479 N N . GLU B 1 183 ? -19.078 -1.398 20.422 1 89.81 183 GLU B N 1
ATOM 4480 C CA . GLU B 1 183 ? -17.812 -1.725 19.766 1 89.81 183 GLU B CA 1
ATOM 4481 C C . GLU B 1 183 ? -17.609 -0.871 18.516 1 89.81 183 GLU B C 1
ATOM 4483 O O . GLU B 1 183 ? -18.547 -0.639 17.75 1 89.81 183 GLU B O 1
ATOM 4488 N N . GLN B 1 184 ? -16.453 -0.39 18.391 1 91.62 184 GLN B N 1
ATOM 4489 C CA . GLN B 1 184 ? -16.016 0.311 17.188 1 91.62 184 GLN B CA 1
ATOM 4490 C C . GLN B 1 184 ? -14.594 -0.084 16.812 1 91.62 184 GLN B C 1
ATOM 4492 O O . GLN B 1 184 ? -13.773 -0.384 17.688 1 91.62 184 GLN B O 1
ATOM 4497 N N . ARG B 1 185 ? -14.32 -0.152 15.57 1 94.5 185 ARG B N 1
ATOM 4498 C CA . ARG B 1 185 ? -12.992 -0.427 15.023 1 94.5 185 ARG B CA 1
ATOM 4499 C C . ARG B 1 185 ? -12.547 0.684 14.078 1 94.5 185 ARG B C 1
ATOM 4501 O O . ARG B 1 185 ? -13.383 1.374 13.492 1 94.5 185 ARG B O 1
ATOM 4508 N N . PRO B 1 186 ? -11.219 0.874 14.008 1 96.19 186 PRO B N 1
ATOM 4509 C CA . PRO B 1 186 ? -10.758 1.923 13.102 1 96.19 186 PRO B CA 1
ATOM 4510 C C . PRO B 1 186 ? -11.336 1.781 11.695 1 96.19 186 PRO B C 1
ATOM 4512 O O . PRO B 1 186 ? -11.477 0.664 11.188 1 96.19 186 PRO B O 1
ATOM 4515 N N . GLY B 1 187 ? -11.672 2.92 11.117 1 97.81 187 GLY B N 1
ATOM 4516 C CA . GLY B 1 187 ? -12.289 2.902 9.797 1 97.81 187 GLY B CA 1
ATOM 4517 C C . GLY B 1 187 ? -12.633 4.289 9.289 1 97.81 187 GLY B C 1
ATOM 4518 O O . GLY B 1 187 ? -12.047 5.281 9.719 1 97.81 187 GLY B O 1
ATOM 4519 N N . ILE B 1 188 ? -13.453 4.316 8.234 1 98.69 188 ILE B N 1
ATOM 4520 C CA . ILE B 1 188 ? -13.93 5.551 7.625 1 98.69 188 ILE B CA 1
ATOM 4521 C C . ILE B 1 188 ? -15.391 5.777 7.996 1 98.69 188 ILE B C 1
ATOM 4523 O O . ILE B 1 188 ? -16.234 4.895 7.809 1 98.69 188 ILE B O 1
ATOM 4527 N N . VAL B 1 189 ? -15.633 6.953 8.516 1 97.5 189 VAL B N 1
ATOM 4528 C CA . VAL B 1 189 ? -16.984 7.332 8.945 1 97.5 189 VAL B CA 1
ATOM 4529 C C . VAL B 1 189 ? -17.344 8.688 8.344 1 97.5 189 VAL B C 1
ATOM 4531 O O . VAL B 1 189 ? -16.516 9.594 8.289 1 97.5 189 VAL B O 1
ATOM 4534 N N . THR B 1 190 ? -18.609 8.805 7.906 1 98.12 190 THR B N 1
ATOM 4535 C CA . THR B 1 190 ? -19.094 10.125 7.508 1 98.12 190 THR B CA 1
ATOM 4536 C C . THR B 1 190 ? -20.016 10.711 8.57 1 98.12 190 THR B C 1
ATOM 4538 O O . THR B 1 190 ? -20.594 9.977 9.375 1 98.12 190 THR B O 1
ATOM 4541 N N . LEU B 1 191 ? -20.062 11.984 8.547 1 98.06 191 LEU B N 1
ATOM 4542 C CA . LEU B 1 191 ? -20.984 12.758 9.375 1 98.06 191 LEU B CA 1
ATOM 4543 C C . LEU B 1 191 ? -21.734 13.797 8.547 1 98.06 191 LEU B C 1
ATOM 4545 O O . LEU B 1 191 ? -21.109 14.57 7.809 1 98.06 191 LEU B O 1
ATOM 4549 N N . ASP B 1 192 ? -23 13.758 8.625 1 98.31 192 ASP B N 1
ATOM 4550 C CA . ASP B 1 192 ? -23.797 14.891 8.172 1 98.31 192 ASP B CA 1
ATOM 4551 C C . ASP B 1 192 ? -23.844 15.984 9.234 1 98.31 192 ASP B C 1
ATOM 4553 O O . ASP B 1 192 ? -24.516 15.836 10.266 1 98.31 192 ASP B O 1
ATOM 4557 N N . PRO B 1 193 ? -23.141 17.031 8.953 1 97.5 193 PRO B N 1
ATOM 4558 C CA . PRO B 1 193 ? -23.016 18.031 10.008 1 97.5 193 PRO B CA 1
ATOM 4559 C C . PRO B 1 193 ? -24.344 18.734 10.297 1 97.5 193 PRO B C 1
ATOM 4561 O O . PRO B 1 193 ? -24.484 19.406 11.328 1 97.5 193 PRO B O 1
ATOM 4564 N N . HIS B 1 194 ? -25.328 18.641 9.453 1 97.56 194 HIS B N 1
ATOM 4565 C CA . HIS B 1 194 ? -26.609 19.297 9.648 1 97.56 194 HIS B CA 1
ATOM 4566 C C . HIS B 1 194 ? -27.547 18.422 10.484 1 97.56 194 HIS B C 1
ATOM 4568 O O . HIS B 1 194 ? -28.406 18.938 11.195 1 97.56 194 HIS B O 1
ATOM 4574 N N . THR B 1 195 ? -27.375 17.109 10.438 1 97.56 195 THR B N 1
ATOM 4575 C CA . THR B 1 195 ? -28.281 16.203 11.125 1 97.56 195 THR B CA 1
ATOM 4576 C C . THR B 1 195 ? -27.578 15.5 12.281 1 97.56 195 THR B C 1
ATOM 4578 O O . THR B 1 195 ? -28.219 14.898 13.141 1 97.56 195 THR B O 1
ATOM 4581 N N . ASN B 1 196 ? -26.281 15.562 12.305 1 96.44 196 ASN B N 1
ATOM 4582 C CA . ASN B 1 196 ? -25.422 14.898 13.281 1 96.44 196 ASN B CA 1
ATOM 4583 C C . ASN B 1 196 ? -25.406 13.383 13.086 1 96.44 196 ASN B C 1
ATOM 4585 O O . ASN B 1 196 ? -24.969 12.641 13.961 1 96.44 196 ASN B O 1
ATOM 4589 N N . LYS B 1 197 ? -25.922 12.938 11.953 1 96.75 197 LYS B N 1
ATOM 4590 C CA . LYS B 1 197 ? -25.938 11.508 11.664 1 96.75 197 LYS B CA 1
ATOM 4591 C C . LYS B 1 197 ? -24.594 11.031 11.141 1 96.75 197 LYS B C 1
ATOM 4593 O O . LYS B 1 197 ? -24.047 11.617 10.203 1 96.75 197 LYS B O 1
ATOM 4598 N N . SER B 1 198 ? -24.078 10.016 11.828 1 95.75 198 SER B N 1
ATOM 4599 C CA . SER B 1 198 ? -22.828 9.398 11.359 1 95.75 198 SER B CA 1
ATOM 4600 C C . SER B 1 198 ? -23.094 8.055 10.703 1 95.75 198 SER B C 1
ATOM 4602 O O . SER B 1 198 ? -24.047 7.363 11.047 1 95.75 198 SER B O 1
ATOM 4604 N N . THR B 1 199 ? -22.25 7.711 9.68 1 96.31 199 THR B N 1
ATOM 4605 C CA . THR B 1 199 ? -22.375 6.457 8.945 1 96.31 199 THR B CA 1
ATOM 4606 C C . THR B 1 199 ? -21 5.828 8.727 1 96.31 199 THR B C 1
ATOM 4608 O O . THR B 1 199 ? -20.078 6.477 8.219 1 96.31 199 THR B O 1
ATOM 4611 N N . VAL B 1 200 ? -20.859 4.531 9.156 1 96.69 200 VAL B N 1
ATOM 4612 C CA . VAL B 1 200 ? -19.641 3.791 8.906 1 96.69 200 VAL B CA 1
ATOM 4613 C C . VAL B 1 200 ? -19.594 3.338 7.445 1 96.69 200 VAL B C 1
ATOM 4615 O O . VAL B 1 200 ? -20.5 2.668 6.969 1 96.69 200 VAL B O 1
ATOM 4618 N N . LEU B 1 201 ? -18.5 3.699 6.719 1 97.75 201 LEU B N 1
ATOM 4619 C CA . LEU B 1 201 ? -18.359 3.311 5.32 1 97.75 201 LEU B CA 1
ATOM 4620 C C . LEU B 1 201 ? -17.406 2.129 5.184 1 97.75 201 LEU B C 1
ATOM 4622 O O . LEU B 1 201 ? -17.469 1.384 4.203 1 97.75 201 LEU B O 1
ATOM 4626 N N . LEU B 1 202 ? -16.516 2 6.105 1 98.44 202 LEU B N 1
ATOM 4627 C CA . LEU B 1 202 ? -15.453 0.997 6.09 1 98.44 202 LEU B CA 1
ATOM 4628 C C . LEU B 1 202 ? -14.961 0.702 7.504 1 98.44 202 LEU B C 1
ATOM 4630 O O . LEU B 1 202 ? -14.688 1.624 8.273 1 98.44 202 LEU B O 1
ATOM 4634 N N . ASN B 1 203 ? -14.844 -0.629 7.895 1 97.5 203 ASN B N 1
ATOM 4635 C CA . ASN B 1 203 ? -14.383 -0.863 9.258 1 97.5 203 ASN B CA 1
ATOM 4636 C C . ASN B 1 203 ? -13.453 -2.064 9.336 1 97.5 203 ASN B C 1
ATOM 4638 O O . ASN B 1 203 ? -13.148 -2.553 10.43 1 97.5 203 ASN B O 1
ATOM 4642 N N . ASN B 1 204 ? -13 -2.594 8.133 1 97.56 204 ASN B N 1
ATOM 4643 C CA . ASN B 1 204 ? -12.094 -3.734 8.125 1 97.56 204 ASN B CA 1
ATOM 4644 C C . ASN B 1 204 ? -11.367 -3.859 6.789 1 97.56 204 ASN B C 1
ATOM 4646 O O . ASN B 1 204 ? -11.75 -3.221 5.809 1 97.56 204 ASN B O 1
ATOM 4650 N N . PHE B 1 205 ? -10.336 -4.551 6.758 1 98.12 205 PHE B N 1
ATOM 4651 C CA . PHE B 1 205 ? -9.656 -4.996 5.547 1 98.12 205 PHE B CA 1
ATOM 4652 C C . PHE B 1 205 ? -9.734 -6.512 5.41 1 98.12 205 PHE B C 1
ATOM 4654 O O . PHE B 1 205 ? -8.875 -7.234 5.918 1 98.12 205 PHE B O 1
ATOM 4661 N N . PHE B 1 206 ? -10.727 -6.965 4.684 1 96.56 206 PHE B N 1
ATOM 4662 C CA . PHE B 1 206 ? -11.008 -8.383 4.523 1 96.56 206 PHE B CA 1
ATOM 4663 C C . PHE B 1 206 ? -11.008 -9.094 5.871 1 96.56 206 PHE B C 1
ATOM 4665 O O . PHE B 1 206 ? -10.336 -10.109 6.047 1 96.56 206 PHE B O 1
ATOM 4672 N N . GLY B 1 207 ? -11.695 -8.523 6.859 1 96.56 207 GLY B N 1
ATOM 4673 C CA . GLY B 1 207 ? -11.898 -9.148 8.156 1 96.56 207 GLY B CA 1
ATOM 4674 C C . GLY B 1 207 ? -10.883 -8.711 9.195 1 96.56 207 GLY B C 1
ATOM 4675 O O . GLY B 1 207 ? -11.102 -8.867 10.398 1 96.56 207 GLY B O 1
ATOM 4676 N N . TYR B 1 208 ? -9.727 -8.258 8.773 1 97.12 208 TYR B N 1
ATOM 4677 C CA . TYR B 1 208 ? -8.727 -7.742 9.711 1 97.12 208 TYR B CA 1
ATOM 4678 C C . TYR B 1 208 ? -9.086 -6.332 10.156 1 97.12 208 TYR B C 1
ATOM 4680 O O . TYR B 1 208 ? -9.594 -5.531 9.375 1 97.12 208 TYR B O 1
ATOM 4688 N N . TYR B 1 209 ? -8.758 -6.055 11.469 1 96.81 209 TYR B N 1
ATOM 4689 C CA . TYR B 1 209 ? -8.859 -4.672 11.922 1 96.81 209 TYR B CA 1
ATOM 4690 C C . TYR B 1 209 ? -7.77 -3.812 11.289 1 96.81 209 TYR B C 1
ATOM 4692 O O . TYR B 1 209 ? -6.609 -4.227 11.203 1 96.81 209 TYR B O 1
ATOM 4700 N N . PHE B 1 210 ? -8.203 -2.643 10.781 1 97.75 210 PHE B N 1
ATOM 4701 C CA . PHE B 1 210 ? -7.172 -1.638 10.547 1 97.75 210 PHE B CA 1
ATOM 4702 C C . PHE B 1 210 ? -6.434 -1.303 11.836 1 97.75 210 PHE B C 1
ATOM 4704 O O . PHE B 1 210 ? -6.949 -1.537 12.93 1 97.75 210 PHE B O 1
ATOM 4711 N N . ASN B 1 211 ? -5.223 -0.793 11.719 1 96.81 211 ASN B N 1
ATOM 4712 C CA . ASN B 1 211 ? -4.41 -0.485 12.898 1 96.81 211 ASN B CA 1
ATOM 4713 C C . ASN B 1 211 ? -4.902 0.776 13.602 1 96.81 211 ASN B C 1
ATOM 4715 O O . ASN B 1 211 ? -5.422 0.706 14.719 1 96.81 211 ASN B O 1
ATOM 4719 N N . SER B 1 212 ? -4.727 1.877 12.969 1 96.62 212 SER B N 1
ATOM 4720 C CA . SER B 1 212 ? -5.055 3.217 13.445 1 96.62 212 SER B CA 1
ATOM 4721 C C . SER B 1 212 ? -5.051 4.227 12.305 1 96.62 212 SER B C 1
ATOM 4723 O O . SER B 1 212 ? -4.012 4.816 12 1 96.62 212 SER B O 1
ATOM 4725 N N . LEU B 1 213 ? -6.246 4.445 11.734 1 98.06 213 LEU B N 1
ATOM 4726 C CA . LEU B 1 213 ? -6.25 5.371 10.609 1 98.06 213 LEU B CA 1
ATOM 4727 C C . LEU B 1 213 ? -5.82 6.766 11.047 1 98.06 213 LEU B C 1
ATOM 4729 O O . LEU B 1 213 ? -6.238 7.246 12.102 1 98.06 213 LEU B O 1
ATOM 4733 N N . ASP B 1 214 ? -4.922 7.367 10.242 1 97.94 214 ASP B N 1
ATOM 4734 C CA . ASP B 1 214 ? -4.301 8.625 10.656 1 97.94 214 ASP B CA 1
ATOM 4735 C C . ASP B 1 214 ? -4.922 9.812 9.922 1 97.94 214 ASP B C 1
ATOM 4737 O O . ASP B 1 214 ? -5.25 10.828 10.539 1 97.94 214 ASP B O 1
ATOM 4741 N N . ASP B 1 215 ? -5 9.742 8.625 1 98.75 215 ASP B N 1
ATOM 4742 C CA . ASP B 1 215 ? -5.523 10.836 7.816 1 98.75 215 ASP B CA 1
ATOM 4743 C C . ASP B 1 215 ? -6.195 10.32 6.547 1 98.75 215 ASP B C 1
ATOM 4745 O O . ASP B 1 215 ? -6.09 9.133 6.223 1 98.75 215 ASP B O 1
ATOM 4749 N N . LEU B 1 216 ? -6.984 11.219 5.898 1 98.81 216 LEU B N 1
ATOM 4750 C CA . LEU B 1 216 ? -7.629 10.844 4.645 1 98.81 216 LEU B CA 1
ATOM 4751 C C . LEU B 1 216 ? -7.852 12.062 3.758 1 98.81 216 LEU B C 1
ATOM 4753 O O . LEU B 1 216 ? -7.789 13.195 4.234 1 98.81 216 LEU B O 1
ATOM 4757 N N . THR B 1 217 ? -8.023 11.867 2.506 1 98.19 217 THR B N 1
ATOM 4758 C CA . THR B 1 217 ? -8.531 12.812 1.521 1 98.19 217 THR B CA 1
ATOM 4759 C C . THR B 1 217 ? -9.484 12.117 0.55 1 98.19 217 THR B C 1
ATOM 4761 O O . THR B 1 217 ? -9.531 10.891 0.487 1 98.19 217 THR B O 1
ATOM 4764 N N . VAL B 1 218 ? -10.367 12.852 -0.052 1 97.81 218 VAL B N 1
ATOM 4765 C CA . VAL B 1 218 ? -11.328 12.336 -1.017 1 97.81 218 VAL B CA 1
ATOM 4766 C C . VAL B 1 218 ? -11.086 12.977 -2.383 1 97.81 218 VAL B C 1
ATOM 4768 O O . VAL B 1 218 ? -11 14.195 -2.494 1 97.81 218 VAL B O 1
ATOM 4771 N N . ASP B 1 219 ? -10.922 12.133 -3.389 1 96.31 219 ASP B N 1
ATOM 4772 C CA . ASP B 1 219 ? -10.664 12.695 -4.711 1 96.31 219 ASP B CA 1
ATOM 4773 C C . ASP B 1 219 ? -11.961 13.109 -5.398 1 96.31 219 ASP B C 1
ATOM 4775 O O . ASP B 1 219 ? -13.039 13 -4.816 1 96.31 219 ASP B O 1
ATOM 4779 N N . SER B 1 220 ? -11.844 13.625 -6.656 1 93.62 220 SER B N 1
ATOM 4780 C CA . SER B 1 220 ? -12.984 14.211 -7.359 1 93.62 220 SER B CA 1
ATOM 4781 C C . SER B 1 220 ? -14.016 13.148 -7.711 1 93.62 220 SER B C 1
ATOM 4783 O O . SER B 1 220 ? -15.18 13.477 -7.977 1 93.62 220 SER B O 1
ATOM 4785 N N . ASN B 1 221 ? -13.641 11.859 -7.695 1 94.25 221 ASN B N 1
ATOM 4786 C CA . ASN B 1 221 ? -14.562 10.766 -8.008 1 94.25 221 ASN B CA 1
ATOM 4787 C C . ASN B 1 221 ? -15.195 10.195 -6.742 1 94.25 221 ASN B C 1
ATOM 4789 O O . ASN B 1 221 ? -15.945 9.219 -6.809 1 94.25 221 ASN B O 1
ATOM 4793 N N . GLY B 1 222 ? -14.883 10.781 -5.633 1 96.69 222 GLY B N 1
ATOM 4794 C CA . GLY B 1 222 ? -15.453 10.328 -4.371 1 96.69 222 GLY B CA 1
ATOM 4795 C C . GLY B 1 222 ? -14.688 9.172 -3.754 1 96.69 222 GLY B C 1
ATOM 4796 O O . GLY B 1 222 ? -15.148 8.562 -2.785 1 96.69 222 GLY B O 1
ATOM 4797 N N . VAL B 1 223 ? -13.578 8.812 -4.309 1 98.06 223 VAL B N 1
ATOM 4798 C CA . VAL B 1 223 ? -12.75 7.742 -3.781 1 98.06 223 VAL B CA 1
ATOM 4799 C C . VAL B 1 223 ? -11.914 8.258 -2.609 1 98.06 223 VAL B C 1
ATOM 4801 O O . VAL B 1 223 ? -11.367 9.367 -2.67 1 98.06 223 VAL B O 1
ATOM 4804 N N . VAL B 1 224 ? -11.82 7.465 -1.538 1 98.69 224 VAL B N 1
ATOM 4805 C CA . VAL B 1 224 ? -11.141 7.871 -0.316 1 98.69 224 VAL B CA 1
ATOM 4806 C C . VAL B 1 224 ? -9.719 7.297 -0.301 1 98.69 224 VAL B C 1
ATOM 4808 O O . VAL B 1 224 ? -9.531 6.098 -0.498 1 98.69 224 VAL B O 1
ATOM 4811 N N . TRP B 1 225 ? -8.75 8.125 -0.138 1 98.88 225 TRP B N 1
ATOM 4812 C CA . TRP B 1 225 ? -7.363 7.738 0.12 1 98.88 225 TRP B CA 1
ATOM 4813 C C . TRP B 1 225 ? -6.996 7.973 1.581 1 98.88 225 TRP B C 1
ATOM 4815 O O . TRP B 1 225 ? -7.266 9.047 2.129 1 98.88 225 TRP B O 1
ATOM 4825 N N . PHE B 1 226 ? -6.406 6.922 2.246 1 98.88 226 PHE B N 1
ATOM 4826 C CA . PHE B 1 226 ? -6.191 7.113 3.676 1 98.88 226 PHE B CA 1
ATOM 4827 C C . PHE B 1 226 ? -4.941 6.375 4.141 1 98.88 226 PHE B C 1
ATOM 4829 O O . PHE B 1 226 ? -4.477 5.453 3.467 1 98.88 226 PHE B O 1
ATOM 4836 N N . THR B 1 227 ? -4.363 6.859 5.223 1 98.88 227 THR B N 1
ATOM 4837 C CA . THR B 1 227 ? -3.176 6.258 5.82 1 98.88 227 THR B CA 1
ATOM 4838 C C . THR B 1 227 ? -3.541 5.496 7.094 1 98.88 227 THR B C 1
ATOM 4840 O O . THR B 1 227 ? -4.398 5.938 7.863 1 98.88 227 THR B O 1
ATOM 4843 N N . ASP B 1 228 ? -2.996 4.32 7.258 1 98.44 228 ASP B N 1
ATOM 4844 C CA . ASP B 1 228 ? -3.148 3.455 8.422 1 98.44 228 ASP B CA 1
ATOM 4845 C C . ASP B 1 228 ? -1.813 3.262 9.141 1 98.44 228 ASP B C 1
ATOM 4847 O O . ASP B 1 228 ? -0.887 2.664 8.594 1 98.44 228 ASP B O 1
ATOM 4851 N N . THR B 1 229 ? -1.719 3.773 10.352 1 96.38 229 THR B N 1
ATOM 4852 C CA . THR B 1 229 ? -0.47 3.768 11.109 1 96.38 229 THR B CA 1
ATOM 4853 C C . THR B 1 229 ? -0.613 2.945 12.383 1 96.38 229 THR B C 1
ATOM 4855 O O . THR B 1 229 ? -1.534 2.137 12.508 1 96.38 229 THR B O 1
ATOM 4858 N N . GLU B 1 230 ? 0.291 3.109 13.359 1 91.56 230 GLU B N 1
ATOM 4859 C CA . GLU B 1 230 ? 0.271 2.264 14.547 1 91.56 230 GLU B CA 1
ATOM 4860 C C . GLU B 1 230 ? 0.015 3.088 15.812 1 91.56 230 GLU B C 1
ATOM 4862 O O . GLU B 1 230 ? 0.15 2.582 16.922 1 91.56 230 GLU B O 1
ATOM 4867 N N . TYR B 1 231 ? -0.39 4.25 15.742 1 87.94 231 TYR B N 1
ATOM 4868 C CA . TYR B 1 231 ? -0.394 5.188 16.859 1 87.94 231 TYR B CA 1
ATOM 4869 C C . TYR B 1 231 ? -1.526 4.871 17.828 1 87.94 231 TYR B C 1
ATOM 4871 O O . TYR B 1 231 ? -1.413 5.125 19.031 1 87.94 231 TYR B O 1
ATOM 4879 N N . GLY B 1 232 ? -2.619 4.324 17.328 1 86.81 232 GLY B N 1
ATOM 4880 C CA . GLY B 1 232 ? -3.715 3.98 18.219 1 86.81 232 GLY B CA 1
ATOM 4881 C C . GLY B 1 232 ? -3.312 3.01 19.312 1 86.81 232 GLY B C 1
ATOM 4882 O O . GLY B 1 232 ? -3.729 3.158 20.469 1 86.81 232 GLY B O 1
ATOM 4883 N N . TYR B 1 233 ? -2.568 2.08 18.938 1 86.5 233 TYR B N 1
ATOM 4884 C CA . TYR B 1 233 ? -2.09 1.104 19.906 1 86.5 233 TYR B CA 1
ATOM 4885 C C . TYR B 1 233 ? -0.978 1.693 20.766 1 86.5 233 TYR B C 1
ATOM 4887 O O . TYR B 1 233 ? -0.949 1.483 21.984 1 86.5 233 TYR B O 1
ATOM 4895 N N . LEU B 1 234 ? -0.098 2.438 20.156 1 81.06 234 LEU B N 1
ATOM 4896 C CA . LEU B 1 234 ? 1.031 3.051 20.844 1 81.06 234 LEU B CA 1
ATOM 4897 C C . LEU B 1 234 ? 0.55 3.965 21.969 1 81.06 234 LEU B C 1
ATOM 4899 O O . LEU B 1 234 ? 1.143 3.992 23.047 1 81.06 234 LEU B O 1
ATOM 4903 N N . PHE B 1 235 ? -0.599 4.66 21.703 1 80.06 235 PHE B N 1
ATOM 4904 C CA . PHE B 1 235 ? -1.073 5.633 22.688 1 80.06 235 PHE B CA 1
ATOM 4905 C C . PHE B 1 235 ? -2.258 5.078 23.469 1 80.06 235 PHE B C 1
ATOM 4907 O O . PHE B 1 235 ? -3.045 5.84 24.031 1 80.06 235 PHE B O 1
ATOM 4914 N N . HIS B 1 236 ? -2.533 3.766 23.375 1 82.56 236 HIS B N 1
ATOM 4915 C CA . HIS B 1 236 ? -3.473 2.992 24.172 1 82.56 236 HIS B CA 1
ATOM 4916 C C . HIS B 1 236 ? -4.914 3.383 23.875 1 82.56 236 HIS B C 1
ATOM 4918 O O . HIS B 1 236 ? -5.785 3.307 24.734 1 82.56 236 HIS B O 1
ATOM 4924 N N . ALA B 1 237 ? -5.105 3.863 22.656 1 84.62 237 ALA B N 1
ATOM 4925 C CA . ALA B 1 237 ? -6.457 4.172 22.203 1 84.62 237 ALA B CA 1
ATOM 4926 C C . ALA B 1 237 ? -7.141 2.926 21.641 1 84.62 237 ALA B C 1
ATOM 4928 O O . ALA B 1 237 ? -8.375 2.84 21.625 1 84.62 237 ALA B O 1
ATOM 4929 N N . SER B 1 238 ? -6.367 1.986 21.203 1 89.31 238 SER B N 1
ATOM 4930 C CA . SER B 1 238 ? -6.898 0.738 20.672 1 89.31 238 SER B CA 1
ATOM 4931 C C . SER B 1 238 ? -6.582 -0.439 21.578 1 89.31 238 SER B C 1
ATOM 4933 O O . SER B 1 238 ? -5.48 -0.525 22.141 1 89.31 238 SER B O 1
ATOM 4935 N N . ASP B 1 239 ? -7.469 -1.337 21.609 1 91.25 239 ASP B N 1
ATOM 4936 C CA . ASP B 1 239 ? -7.328 -2.49 22.5 1 91.25 239 ASP B CA 1
ATOM 4937 C C . ASP B 1 239 ? -6.652 -3.656 21.781 1 91.25 239 ASP B C 1
ATOM 4939 O O . ASP B 1 239 ? -6.457 -4.723 22.359 1 91.25 239 ASP B O 1
ATOM 4943 N N . THR B 1 240 ? -6.375 -3.471 20.531 1 91.62 240 THR B N 1
ATOM 4944 C CA . THR B 1 240 ? -5.77 -4.543 19.75 1 91.62 240 THR B CA 1
ATOM 4945 C C . THR B 1 240 ? -4.453 -4.086 19.141 1 91.62 240 THR B C 1
ATOM 4947 O O . THR B 1 240 ? -4.363 -2.977 18.609 1 91.62 240 THR B O 1
ATOM 4950 N N . ALA B 1 241 ? -3.459 -4.953 19.172 1 91.75 241 ALA B N 1
ATOM 4951 C CA . ALA B 1 241 ? -2.172 -4.66 18.547 1 91.75 241 ALA B CA 1
ATOM 4952 C C . ALA B 1 241 ? -2.291 -4.656 17.016 1 91.75 241 ALA B C 1
ATOM 4954 O O . ALA B 1 241 ? -3.119 -5.375 16.453 1 91.75 241 ALA B O 1
ATOM 4955 N N . PRO B 1 242 ? -1.455 -3.861 16.391 1 92.81 242 PRO B N 1
ATOM 4956 C CA . PRO B 1 242 ? -1.481 -3.842 14.922 1 92.81 242 PRO B CA 1
ATOM 4957 C C . PRO B 1 242 ? -1.204 -5.215 14.312 1 92.81 242 PRO B C 1
ATOM 4959 O O . PRO B 1 242 ? -0.287 -5.914 14.75 1 92.81 242 PRO B O 1
ATOM 4962 N N . VAL B 1 243 ? -1.974 -5.547 13.289 1 92.44 243 VAL B N 1
ATOM 4963 C CA . VAL B 1 243 ? -1.782 -6.828 12.625 1 92.44 243 VAL B CA 1
ATOM 4964 C C . VAL B 1 243 ? -1.461 -6.602 11.148 1 92.44 243 VAL B C 1
ATOM 4966 O O . VAL B 1 243 ? -1.061 -7.531 10.445 1 92.44 243 VAL B O 1
ATOM 4969 N N . LEU B 1 244 ? -1.687 -5.414 10.641 1 95.06 244 LEU B N 1
ATOM 4970 C CA . LEU B 1 244 ? -1.368 -5.039 9.266 1 95.06 244 LEU B CA 1
ATOM 4971 C C . LEU B 1 244 ? -0.145 -4.133 9.219 1 95.06 244 LEU B C 1
ATOM 4973 O O . LEU B 1 244 ? 0.129 -3.404 10.18 1 95.06 244 LEU B O 1
ATOM 4977 N N . LYS B 1 245 ? 0.613 -4.199 8.156 1 93.94 245 LYS B N 1
ATOM 4978 C CA . LYS B 1 245 ? 1.704 -3.25 7.957 1 93.94 245 LYS B CA 1
ATOM 4979 C C . LYS B 1 245 ? 1.173 -1.831 7.789 1 93.94 245 LYS B C 1
ATOM 4981 O O . LYS B 1 245 ? 0.179 -1.613 7.09 1 93.94 245 LYS B O 1
ATOM 4986 N N . PRO B 1 246 ? 1.819 -0.851 8.453 1 96.38 246 PRO B N 1
ATOM 4987 C CA . PRO B 1 246 ? 1.438 0.523 8.117 1 96.38 246 PRO B CA 1
ATOM 4988 C C . PRO B 1 246 ? 1.489 0.802 6.617 1 96.38 246 PRO B C 1
ATOM 4990 O O . PRO B 1 246 ? 2.486 0.489 5.961 1 96.38 246 PRO B O 1
ATOM 4993 N N . SER B 1 247 ? 0.36 1.278 6.082 1 98.44 247 SER B N 1
ATOM 4994 C CA . SER B 1 247 ? 0.241 1.447 4.641 1 98.44 247 SER B CA 1
ATOM 4995 C C . SER B 1 247 ? -0.729 2.572 4.293 1 98.44 247 SER B C 1
ATOM 4997 O O . SER B 1 247 ? -1.4 3.113 5.172 1 98.44 247 SER B O 1
ATOM 4999 N N . THR B 1 248 ? -0.68 2.961 3.062 1 98.81 248 THR B N 1
ATOM 5000 C CA . THR B 1 248 ? -1.698 3.836 2.492 1 98.81 248 THR B CA 1
ATOM 5001 C C . THR B 1 248 ? -2.68 3.039 1.637 1 98.81 248 THR B C 1
ATOM 5003 O O . THR B 1 248 ? -2.273 2.158 0.876 1 98.81 248 THR B O 1
ATOM 5006 N N . TYR B 1 249 ? -3.961 3.385 1.842 1 98.81 249 TYR B N 1
ATOM 5007 C CA . TYR B 1 249 ? -5.035 2.639 1.195 1 98.81 249 TYR B CA 1
ATOM 5008 C C . TYR B 1 249 ? -5.863 3.545 0.291 1 98.81 249 TYR B C 1
ATOM 5010 O O . TYR B 1 249 ? -5.852 4.766 0.452 1 98.81 249 TYR B O 1
ATOM 5018 N N . ARG B 1 250 ? -6.523 2.924 -0.697 1 98.62 250 ARG B N 1
ATOM 5019 C CA . ARG B 1 250 ? -7.566 3.508 -1.533 1 98.62 250 ARG B CA 1
ATOM 5020 C C . ARG B 1 250 ? -8.891 2.762 -1.364 1 98.62 250 ARG B C 1
ATOM 5022 O O . ARG B 1 250 ? -8.93 1.535 -1.479 1 98.62 250 ARG B O 1
ATOM 5029 N N . PHE B 1 251 ? -9.961 3.488 -1.032 1 98.81 251 PHE B N 1
ATOM 5030 C CA . PHE B 1 251 ? -11.281 2.918 -0.767 1 98.81 251 PHE B CA 1
ATOM 5031 C C . PHE B 1 251 ? -12.336 3.559 -1.658 1 98.81 251 PHE B C 1
ATOM 5033 O O . PHE B 1 251 ? -12.5 4.781 -1.656 1 98.81 251 PHE B O 1
ATOM 5040 N N . ASP B 1 252 ? -13.062 2.746 -2.457 1 98.06 252 ASP B N 1
ATOM 5041 C CA . ASP B 1 252 ? -14.188 3.207 -3.266 1 98.06 252 ASP B CA 1
ATOM 5042 C C . ASP B 1 252 ? -15.516 2.953 -2.559 1 98.06 252 ASP B C 1
ATOM 5044 O O . ASP B 1 252 ? -16.016 1.824 -2.545 1 98.06 252 ASP B O 1
ATOM 5048 N N . PRO B 1 253 ? -16.094 4.012 -1.993 1 96.94 253 PRO B N 1
ATOM 5049 C CA . PRO B 1 253 ? -17.344 3.816 -1.249 1 96.94 253 PRO B CA 1
ATOM 5050 C C . PRO B 1 253 ? -18.484 3.283 -2.123 1 96.94 253 PRO B C 1
ATOM 5052 O O . PRO B 1 253 ? -19.438 2.703 -1.61 1 96.94 253 PRO B O 1
ATOM 5055 N N . LYS B 1 254 ? -18.422 3.432 -3.412 1 95.12 254 LYS B N 1
ATOM 5056 C CA . LYS B 1 254 ? -19.484 2.975 -4.305 1 95.12 254 LYS B CA 1
ATOM 5057 C C . LYS B 1 254 ? -19.5 1.453 -4.418 1 95.12 254 LYS B C 1
ATOM 5059 O O . LYS B 1 254 ? -20.562 0.833 -4.473 1 95.12 254 LYS B O 1
ATOM 5064 N N . THR B 1 255 ? -18.328 0.874 -4.398 1 95.19 255 THR B N 1
ATOM 5065 C CA . THR B 1 255 ? -18.234 -0.562 -4.637 1 95.19 255 THR B CA 1
ATOM 5066 C C . THR B 1 255 ? -17.891 -1.305 -3.352 1 95.19 255 THR B C 1
ATOM 5068 O O . THR B 1 255 ? -18.156 -2.504 -3.23 1 95.19 255 THR B O 1
ATOM 5071 N N . GLY B 1 256 ? -17.203 -0.6 -2.447 1 96.75 256 GLY B N 1
ATOM 5072 C CA . GLY B 1 256 ? -16.688 -1.238 -1.243 1 96.75 256 GLY B CA 1
ATOM 5073 C C . GLY B 1 256 ? -15.273 -1.743 -1.391 1 96.75 256 GLY B C 1
ATOM 5074 O O . GLY B 1 256 ? -14.695 -2.275 -0.441 1 96.75 256 GLY B O 1
ATOM 5075 N N . ASN B 1 257 ? -14.703 -1.553 -2.549 1 96.69 257 ASN B N 1
ATOM 5076 C CA . ASN B 1 257 ? -13.344 -2.031 -2.807 1 96.69 257 ASN B CA 1
ATOM 5077 C C . ASN B 1 257 ? -12.305 -1.22 -2.037 1 96.69 257 ASN B C 1
ATOM 5079 O O . ASN B 1 257 ? -12.328 0.012 -2.068 1 96.69 257 ASN B O 1
ATOM 5083 N N . VAL B 1 258 ? -11.445 -1.91 -1.265 1 97.88 258 VAL B N 1
ATOM 5084 C CA . VAL B 1 258 ? -10.344 -1.297 -0.538 1 97.88 258 VAL B CA 1
ATOM 5085 C C . VAL B 1 258 ? -9.039 -2.035 -0.856 1 97.88 258 VAL B C 1
ATOM 5087 O O . VAL B 1 258 ? -9.016 -3.268 -0.9 1 97.88 258 VAL B O 1
ATOM 5090 N N . ARG B 1 259 ? -7.996 -1.292 -1.153 1 97.12 259 ARG B N 1
ATOM 5091 C CA . ARG B 1 259 ? -6.723 -1.901 -1.521 1 97.12 259 ARG B CA 1
ATOM 5092 C C . ARG B 1 259 ? -5.551 -1.056 -1.035 1 97.12 259 ARG B C 1
ATOM 5094 O O . ARG B 1 259 ? -5.684 0.156 -0.851 1 97.12 259 ARG B O 1
ATOM 5101 N N . VAL B 1 260 ? -4.375 -1.729 -0.844 1 98.25 260 VAL B N 1
ATOM 5102 C CA . VAL B 1 260 ? -3.127 -1.045 -0.521 1 98.25 260 VAL B CA 1
ATOM 5103 C C . VAL B 1 260 ? -2.562 -0.382 -1.775 1 98.25 260 VAL B C 1
ATOM 5105 O O . VAL B 1 260 ? -2.465 -1.016 -2.828 1 98.25 260 VAL B O 1
ATOM 5108 N N . VAL B 1 261 ? -2.146 0.934 -1.65 1 98.19 261 VAL B N 1
ATOM 5109 C CA . VAL B 1 261 ? -1.635 1.624 -2.828 1 98.19 261 VAL B CA 1
ATOM 5110 C C . VAL B 1 261 ? -0.226 2.145 -2.553 1 98.19 261 VAL B C 1
ATOM 5112 O O . VAL B 1 261 ? 0.465 2.6 -3.467 1 98.19 261 VAL B O 1
ATOM 5115 N N . GLU B 1 262 ? 0.202 2.119 -1.388 1 98.12 262 GLU B N 1
ATOM 5116 C CA . GLU B 1 262 ? 1.551 2.5 -0.98 1 98.12 262 GLU B CA 1
ATOM 5117 C C . GLU B 1 262 ? 1.943 1.825 0.331 1 98.12 262 GLU B C 1
ATOM 5119 O O . GLU B 1 262 ? 1.192 1.87 1.308 1 98.12 262 GLU B O 1
ATOM 5124 N N . ASP B 1 263 ? 3.107 1.117 0.361 1 97.5 263 ASP B N 1
ATOM 5125 C CA . ASP B 1 263 ? 3.457 0.347 1.551 1 97.5 263 ASP B CA 1
ATOM 5126 C C . ASP B 1 263 ? 4.934 0.514 1.899 1 97.5 263 ASP B C 1
ATOM 5128 O O . ASP B 1 263 ? 5.512 -0.326 2.59 1 97.5 263 ASP B O 1
ATOM 5132 N N . THR B 1 264 ? 5.598 1.573 1.396 1 96.44 264 THR B N 1
ATOM 5133 C CA . THR B 1 264 ? 7.039 1.693 1.583 1 96.44 264 THR B CA 1
ATOM 5134 C C . THR B 1 264 ? 7.359 2.641 2.736 1 96.44 264 THR B C 1
ATOM 5136 O O . THR B 1 264 ? 8.492 2.689 3.211 1 96.44 264 THR B O 1
ATOM 5139 N N . LEU B 1 265 ? 6.453 3.373 3.223 1 97.31 265 LEU B N 1
ATOM 5140 C CA . LEU B 1 265 ? 6.707 4.328 4.297 1 97.31 265 LEU B CA 1
ATOM 5141 C C . LEU B 1 265 ? 6.719 3.633 5.652 1 97.31 265 LEU B C 1
ATOM 5143 O O . LEU B 1 265 ? 6.012 2.641 5.852 1 97.31 265 LEU B O 1
ATOM 5147 N N . THR B 1 266 ? 7.48 4.184 6.562 1 95.69 266 THR B N 1
ATOM 5148 C CA . THR B 1 266 ? 7.586 3.586 7.887 1 95.69 266 THR B CA 1
ATOM 5149 C C . THR B 1 266 ? 6.324 3.85 8.703 1 95.69 266 THR B C 1
ATOM 5151 O O . THR B 1 266 ? 5.715 2.918 9.234 1 95.69 266 THR B O 1
ATOM 5154 N N . VAL B 1 267 ? 5.938 5.059 8.875 1 96.19 267 VAL B N 1
ATOM 5155 C CA . VAL B 1 267 ? 4.719 5.465 9.562 1 96.19 267 VAL B CA 1
ATOM 5156 C C . VAL B 1 267 ? 4.004 6.543 8.75 1 96.19 267 VAL B C 1
ATOM 5158 O O . VAL B 1 267 ? 4.223 7.738 8.961 1 96.19 267 VAL B O 1
ATOM 5161 N N . PRO B 1 268 ? 3.135 6.074 7.777 1 98.31 268 PRO B N 1
ATOM 5162 C CA . PRO B 1 268 ? 2.398 7.082 7.012 1 98.31 268 PRO B CA 1
ATOM 5163 C C . PRO B 1 268 ? 1.487 7.938 7.887 1 98.31 268 PRO B C 1
ATOM 5165 O O . PRO B 1 268 ? 0.834 7.422 8.797 1 98.31 268 PRO B O 1
ATOM 5168 N N . ASN B 1 269 ? 1.489 9.242 7.656 1 97.94 269 ASN B N 1
ATOM 5169 C CA . ASN B 1 269 ? 0.756 10.195 8.477 1 97.94 269 ASN B CA 1
ATOM 5170 C C . ASN B 1 269 ? -0.182 11.055 7.629 1 97.94 269 ASN B C 1
ATOM 5172 O O . ASN B 1 269 ? -1.076 10.531 6.961 1 97.94 269 ASN B O 1
ATOM 5176 N N . GLY B 1 270 ? 0.056 12.297 7.469 1 98.75 270 GLY B N 1
ATOM 5177 C CA . GLY B 1 270 ? -0.792 13.164 6.664 1 98.75 270 GLY B CA 1
ATOM 5178 C C . GLY B 1 270 ? -0.808 12.789 5.195 1 98.75 270 GLY B C 1
ATOM 5179 O O . GLY B 1 270 ? 0.208 12.352 4.648 1 98.75 270 GLY B O 1
ATOM 5180 N N . ILE B 1 271 ? -1.978 13.047 4.539 1 98.88 271 ILE B N 1
ATOM 5181 C CA . ILE B 1 271 ? -2.1 12.75 3.117 1 98.88 271 ILE B CA 1
ATOM 5182 C C . ILE B 1 271 ? -2.898 13.852 2.424 1 98.88 271 ILE B C 1
ATOM 5184 O O . ILE B 1 271 ? -3.881 14.352 2.973 1 98.88 271 ILE B O 1
ATOM 5188 N N . ALA B 1 272 ? -2.457 14.211 1.22 1 98.5 272 ALA B N 1
ATOM 5189 C CA . ALA B 1 272 ? -3.168 15.141 0.349 1 98.5 272 ALA B CA 1
ATOM 5190 C C . ALA B 1 272 ? -2.982 14.766 -1.12 1 98.5 272 ALA B C 1
ATOM 5192 O O . ALA B 1 272 ? -1.961 14.188 -1.496 1 98.5 272 ALA B O 1
ATOM 5193 N N . LEU B 1 273 ? -4.008 15.07 -1.903 1 97.69 273 LEU B N 1
ATOM 5194 C CA . LEU B 1 273 ? -3.91 15 -3.357 1 97.69 273 LEU B CA 1
ATOM 5195 C C . LEU B 1 273 ? -3.801 16.391 -3.961 1 97.69 273 LEU B C 1
ATOM 5197 O O . LEU B 1 273 ? -4.406 17.344 -3.455 1 97.69 273 LEU B O 1
ATOM 5201 N N . SER B 1 274 ? -3.016 16.438 -5.031 1 97.38 274 SER B N 1
ATOM 5202 C CA . SER B 1 274 ? -2.996 17.703 -5.754 1 97.38 274 SER B CA 1
ATOM 5203 C C . SER B 1 274 ? -4.352 18 -6.391 1 97.38 274 SER B C 1
ATOM 5205 O O . SER B 1 274 ? -5.121 17.078 -6.68 1 97.38 274 SER B O 1
ATOM 5207 N N . SER B 1 275 ? -4.574 19.234 -6.645 1 93.56 275 SER B N 1
ATOM 5208 C CA . SER B 1 275 ? -5.879 19.672 -7.137 1 93.56 275 SER B CA 1
ATOM 5209 C C . SER B 1 275 ? -6.184 19.062 -8.5 1 93.56 275 SER B C 1
ATOM 5211 O O . SER B 1 275 ? -7.344 18.797 -8.828 1 93.56 275 SER B O 1
ATOM 5213 N N . ASP B 1 276 ? -5.168 18.844 -9.305 1 94.06 276 ASP B N 1
ATOM 5214 C CA . ASP B 1 276 ? -5.371 18.297 -10.641 1 94.06 276 ASP B CA 1
ATOM 5215 C C . ASP B 1 276 ? -5.375 16.766 -10.609 1 94.06 276 ASP B C 1
ATOM 5217 O O . ASP B 1 276 ? -5.539 16.125 -11.648 1 94.06 276 ASP B O 1
ATOM 5221 N N . GLY B 1 277 ? -5.145 16.203 -9.477 1 95.19 277 GLY B N 1
ATOM 5222 C CA . GLY B 1 277 ? -5.242 14.758 -9.297 1 95.19 277 GLY B CA 1
ATOM 5223 C C . GLY B 1 277 ? -4.016 14.016 -9.789 1 95.19 277 GLY B C 1
ATOM 5224 O O . GLY B 1 277 ? -4.02 12.781 -9.867 1 95.19 277 GLY B O 1
ATOM 5225 N N . LYS B 1 278 ? -2.912 14.68 -10.055 1 97.25 278 LYS B N 1
ATOM 5226 C CA . LYS B 1 278 ? -1.754 14.062 -10.695 1 97.25 278 LYS B CA 1
ATOM 5227 C C . LYS B 1 278 ? -0.74 13.586 -9.656 1 97.25 278 LYS B C 1
ATOM 5229 O O . LYS B 1 278 ? 0.108 12.742 -9.945 1 97.25 278 LYS B O 1
ATOM 5234 N N . TYR B 1 279 ? -0.831 14.18 -8.438 1 98.31 279 TYR B N 1
ATOM 5235 C CA . TYR B 1 279 ? 0.174 13.883 -7.426 1 98.31 279 TYR B CA 1
ATOM 5236 C C . TYR B 1 279 ? -0.479 13.602 -6.074 1 98.31 279 TYR B C 1
ATOM 5238 O O . TYR B 1 279 ? -1.587 14.07 -5.809 1 98.31 279 TYR B O 1
ATOM 5246 N N . ALA B 1 280 ? 0.199 12.773 -5.328 1 98.69 280 ALA B N 1
ATOM 5247 C CA . ALA B 1 280 ? -0.124 12.586 -3.918 1 98.69 280 ALA B CA 1
ATOM 5248 C C . ALA B 1 280 ? 1.052 12.977 -3.027 1 98.69 280 ALA B C 1
ATOM 5250 O O . ALA B 1 280 ? 2.211 12.75 -3.383 1 98.69 280 ALA B O 1
ATOM 5251 N N . TYR B 1 281 ? 0.773 13.641 -1.9 1 98.88 281 TYR B N 1
ATOM 5252 C CA . TYR B 1 281 ? 1.73 13.961 -0.848 1 98.88 281 TYR B CA 1
ATOM 5253 C C . TYR B 1 281 ? 1.418 13.188 0.428 1 98.88 281 TYR B C 1
ATOM 5255 O O . TYR B 1 281 ? 0.294 13.234 0.933 1 98.88 281 TYR B O 1
ATOM 5263 N N . ILE B 1 282 ? 2.379 12.414 0.932 1 98.88 282 ILE B N 1
ATOM 5264 C CA . ILE B 1 282 ? 2.158 11.625 2.137 1 98.88 282 ILE B CA 1
ATOM 5265 C C . ILE B 1 282 ? 3.316 11.836 3.111 1 98.88 282 ILE B C 1
ATOM 5267 O O . ILE B 1 282 ? 4.484 11.68 2.74 1 98.88 282 ILE B O 1
ATOM 5271 N N . GLY B 1 283 ? 2.998 12.195 4.352 1 98.69 283 GLY B N 1
ATOM 5272 C CA . GLY B 1 283 ? 4.016 12.328 5.383 1 98.69 283 GLY B CA 1
ATOM 5273 C C . GLY B 1 283 ? 4.461 10.992 5.957 1 98.69 283 GLY B C 1
ATOM 5274 O O . GLY B 1 283 ? 3.668 10.055 6.055 1 98.69 283 GLY B O 1
ATOM 5275 N N . ASP B 1 284 ? 5.715 10.914 6.32 1 98.31 284 ASP B N 1
ATOM 5276 C CA . ASP B 1 284 ? 6.277 9.789 7.055 1 98.31 284 ASP B CA 1
ATOM 5277 C C . ASP B 1 284 ? 6.883 10.242 8.383 1 98.31 284 ASP B C 1
ATOM 5279 O O . ASP B 1 284 ? 7.883 10.969 8.398 1 98.31 284 ASP B O 1
ATOM 5283 N N . THR B 1 285 ? 6.277 9.805 9.422 1 96.62 285 THR B N 1
ATOM 5284 C CA . THR B 1 285 ? 6.766 10.164 10.75 1 96.62 285 THR B CA 1
ATOM 5285 C C . THR B 1 285 ? 7.477 8.977 11.406 1 96.62 285 THR B C 1
ATOM 5287 O O . THR B 1 285 ? 7.375 8.773 12.617 1 96.62 285 THR B O 1
ATOM 5290 N N . GLY B 1 286 ? 8.188 8.25 10.641 1 94.12 286 GLY B N 1
ATOM 5291 C CA . GLY B 1 286 ? 8.883 7.051 11.07 1 94.12 286 GLY B CA 1
ATOM 5292 C C . GLY B 1 286 ? 10 7.332 12.055 1 94.12 286 GLY B C 1
ATOM 5293 O O . GLY B 1 286 ? 10.609 6.402 12.594 1 94.12 286 GLY B O 1
ATOM 5294 N N . ALA B 1 287 ? 10.312 8.555 12.281 1 92.06 287 ALA B N 1
ATOM 5295 C CA . ALA B 1 287 ? 11.234 8.906 13.359 1 92.06 287 ALA B CA 1
ATOM 5296 C C . ALA B 1 287 ? 10.656 8.531 14.719 1 92.06 287 ALA B C 1
ATOM 5298 O O . ALA B 1 287 ? 11.398 8.383 15.695 1 92.06 287 ALA B O 1
ATOM 5299 N N . HIS B 1 288 ? 9.406 8.43 14.75 1 88.44 288 HIS B N 1
ATOM 5300 C CA . HIS B 1 288 ? 8.688 7.961 15.922 1 88.44 288 HIS B CA 1
ATOM 5301 C C . HIS B 1 288 ? 7.91 6.68 15.625 1 88.44 288 HIS B C 1
ATOM 5303 O O . HIS B 1 288 ? 6.922 6.711 14.891 1 88.44 288 HIS B O 1
ATOM 5309 N N . THR B 1 289 ? 8.32 5.547 16.203 1 86.69 289 THR B N 1
ATOM 5310 C CA . THR B 1 289 ? 7.699 4.258 15.906 1 86.69 289 THR B CA 1
ATOM 5311 C C . THR B 1 289 ? 7.32 3.533 17.203 1 86.69 289 THR B C 1
ATOM 5313 O O . THR B 1 289 ? 7.754 3.918 18.281 1 86.69 289 THR B O 1
ATOM 5316 N N . LEU B 1 290 ? 6.445 2.531 17.031 1 82.75 290 LEU B N 1
ATOM 5317 C CA . LEU B 1 290 ? 6.09 1.654 18.141 1 82.75 290 LEU B CA 1
ATOM 5318 C C . LEU B 1 290 ? 7.32 0.932 18.672 1 82.75 290 LEU B C 1
ATOM 5320 O O . LEU B 1 290 ? 7.445 0.726 19.891 1 82.75 290 LEU B O 1
ATOM 5324 N N . GLU B 1 291 ? 8.188 0.576 17.812 1 80.5 291 GLU B N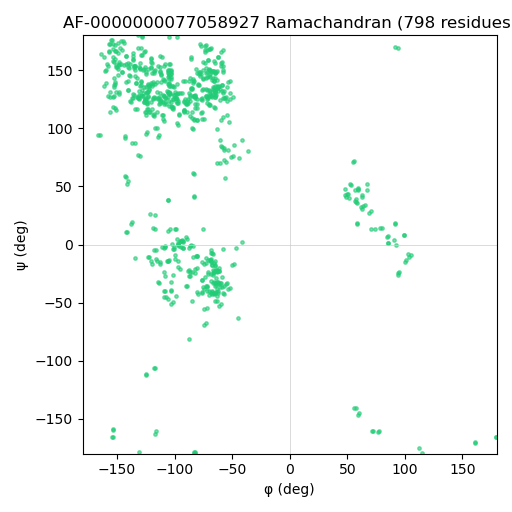 1
ATOM 5325 C CA . GLU B 1 291 ? 9.391 -0.164 18.188 1 80.5 291 GLU B CA 1
ATOM 5326 C C . GLU B 1 291 ? 10.375 0.731 18.938 1 80.5 291 GLU B C 1
ATOM 5328 O O . GLU B 1 291 ? 11.07 0.274 19.844 1 80.5 291 GLU B O 1
ATOM 5333 N N . ASN B 1 292 ? 10.438 1.959 18.531 1 80.75 292 ASN B N 1
ATOM 5334 C CA . ASN B 1 292 ? 11.281 2.961 19.172 1 80.75 292 ASN B CA 1
ATOM 5335 C C . ASN B 1 292 ? 10.477 4.18 19.609 1 80.75 292 ASN B C 1
ATOM 5337 O O . ASN B 1 292 ? 10.375 5.164 18.875 1 80.75 292 ASN B O 1
ATOM 5341 N N . PRO B 1 293 ? 10.102 4.156 20.797 1 77.19 293 PRO B N 1
ATOM 5342 C CA . PRO B 1 293 ? 9.172 5.207 21.219 1 77.19 293 PRO B CA 1
ATOM 5343 C C . PRO B 1 293 ? 9.852 6.562 21.391 1 77.19 293 PRO B C 1
ATOM 5345 O O . PRO B 1 293 ? 9.18 7.59 21.469 1 77.19 293 PRO B O 1
ATOM 5348 N N . ALA B 1 294 ? 11.18 6.492 21.484 1 84.38 294 ALA B N 1
ATOM 5349 C CA . ALA B 1 294 ? 11.891 7.77 21.453 1 84.38 294 ALA B CA 1
ATOM 5350 C C . ALA B 1 294 ? 12.109 8.242 20.016 1 84.38 294 ALA B C 1
ATOM 5352 O O . ALA B 1 294 ? 12.414 7.445 19.125 1 84.38 294 ALA B O 1
ATOM 5353 N N . VAL B 1 295 ? 11.961 9.5 19.875 1 88.31 295 VAL B N 1
ATOM 5354 C CA . VAL B 1 295 ? 12.117 10.039 18.516 1 88.31 295 VAL B CA 1
ATOM 5355 C C . VAL B 1 295 ? 13.562 9.844 18.047 1 88.31 295 VAL B C 1
ATOM 5357 O O . VAL B 1 295 ? 14.5 10.227 18.75 1 88.31 295 VAL B O 1
ATOM 5360 N N . ASN B 1 296 ? 13.711 9.25 16.906 1 88.25 296 ASN B N 1
ATOM 5361 C CA . ASN B 1 296 ? 15 9.016 16.266 1 88.25 296 ASN B CA 1
ATOM 5362 C C . ASN B 1 296 ? 15.367 10.156 15.32 1 88.25 296 ASN B C 1
ATOM 5364 O O . ASN B 1 296 ? 14.75 10.312 14.266 1 88.25 296 ASN B O 1
ATOM 5368 N N . GLN B 1 297 ? 16.438 10.883 15.695 1 85.94 297 GLN B N 1
ATOM 5369 C CA . GLN B 1 297 ? 16.891 12.047 14.953 1 85.94 297 GLN B CA 1
ATOM 5370 C C . GLN B 1 297 ? 17.125 11.703 13.484 1 85.94 297 GLN B C 1
ATOM 5372 O O . GLN B 1 297 ? 16.922 12.539 12.602 1 85.94 297 GLN B O 1
ATOM 5377 N N . LYS B 1 298 ? 17.547 10.484 13.219 1 89.31 298 LYS B N 1
ATOM 5378 C CA . LYS B 1 298 ? 17.938 10.086 11.875 1 89.31 298 LYS B CA 1
ATOM 5379 C C . LYS B 1 298 ? 16.781 9.43 11.141 1 89.31 298 LYS B C 1
ATOM 5381 O O . LYS B 1 298 ? 16.891 9.086 9.961 1 89.31 298 LYS B O 1
ATOM 5386 N N . GLY B 1 299 ? 15.625 9.258 11.781 1 91.94 299 GLY B N 1
ATOM 5387 C CA . GLY B 1 299 ? 14.477 8.602 11.172 1 91.94 299 GLY B CA 1
ATOM 5388 C C . GLY B 1 299 ? 13.719 9.492 10.211 1 91.94 299 GLY B C 1
ATOM 5389 O O . GLY B 1 299 ? 14 10.695 10.117 1 91.94 299 GLY B O 1
ATOM 5390 N N . PRO B 1 300 ? 12.789 8.852 9.547 1 94.19 300 PRO B N 1
ATOM 5391 C CA . PRO B 1 300 ? 12.031 9.633 8.57 1 94.19 300 PRO B CA 1
ATOM 5392 C C . PRO B 1 300 ? 11.188 10.734 9.219 1 94.19 300 PRO B C 1
ATOM 5394 O O . PRO B 1 300 ? 10.438 10.469 10.164 1 94.19 300 PRO B O 1
ATOM 5397 N N . ARG B 1 301 ? 11.234 11.898 8.781 1 96.69 301 ARG B N 1
ATOM 5398 C CA . ARG B 1 301 ? 10.398 13.062 9.039 1 96.69 301 ARG B CA 1
ATOM 5399 C C . ARG B 1 301 ? 10.18 13.867 7.762 1 96.69 301 ARG B C 1
ATOM 5401 O O . ARG B 1 301 ? 10.43 15.078 7.73 1 96.69 301 ARG B O 1
ATOM 5408 N N . THR B 1 302 ? 9.75 13.141 6.773 1 98.25 302 THR B N 1
ATOM 5409 C CA . THR B 1 302 ? 9.734 13.609 5.391 1 98.25 302 THR B CA 1
ATOM 5410 C C . THR B 1 302 ? 8.336 13.492 4.797 1 98.25 302 THR B C 1
ATOM 5412 O O . THR B 1 302 ? 7.629 12.508 5.035 1 98.25 302 THR B O 1
ATOM 5415 N N . VAL B 1 303 ? 7.91 14.523 4.113 1 98.75 303 VAL B N 1
ATOM 5416 C CA . VAL B 1 303 ? 6.793 14.367 3.188 1 98.75 303 VAL B CA 1
ATOM 5417 C C . VAL B 1 303 ? 7.297 13.836 1.849 1 98.75 303 VAL B C 1
ATOM 5419 O O . VAL B 1 303 ? 8.25 14.375 1.276 1 98.75 303 VAL B O 1
ATOM 5422 N N . TYR B 1 304 ? 6.676 12.789 1.413 1 98.81 304 TYR B N 1
ATOM 5423 C CA . TYR B 1 304 ? 7.008 12.211 0.112 1 98.81 304 TYR B CA 1
ATOM 5424 C C . TYR B 1 304 ? 5.957 12.578 -0.929 1 98.81 304 TYR B C 1
ATOM 5426 O O . TYR B 1 304 ? 4.777 12.742 -0.6 1 98.81 304 TYR B O 1
ATOM 5434 N N . LYS B 1 305 ? 6.453 12.719 -2.178 1 98.69 305 LYS B N 1
ATOM 5435 C CA . LYS B 1 305 ? 5.594 12.961 -3.332 1 98.69 305 LYS B CA 1
ATOM 5436 C C . LYS B 1 305 ? 5.516 11.734 -4.234 1 98.69 305 LYS B C 1
ATOM 5438 O O . LYS B 1 305 ? 6.508 11.023 -4.414 1 98.69 305 LYS B O 1
ATOM 5443 N N . PHE B 1 306 ? 4.32 11.445 -4.781 1 98.75 306 PHE B N 1
ATOM 5444 C CA . PHE B 1 306 ? 4.047 10.328 -5.684 1 98.75 306 PHE B CA 1
ATOM 5445 C C . PHE B 1 306 ? 3.311 10.812 -6.926 1 98.75 306 PHE B C 1
ATOM 5447 O O . PHE B 1 306 ? 2.572 11.797 -6.875 1 98.75 306 PHE B O 1
ATOM 5454 N N . ASP B 1 307 ? 3.545 10.078 -8.023 1 98.38 307 ASP B N 1
ATOM 5455 C CA . ASP B 1 307 ? 2.674 10.25 -9.188 1 98.38 307 ASP B CA 1
ATOM 5456 C C . ASP B 1 307 ? 1.435 9.367 -9.07 1 98.38 307 ASP B C 1
ATOM 5458 O O . ASP B 1 307 ? 1.528 8.203 -8.656 1 98.38 307 ASP B O 1
ATOM 5462 N N . VAL B 1 308 ? 0.281 9.945 -9.352 1 98.06 308 VAL B N 1
ATOM 5463 C CA . VAL B 1 308 ? -0.923 9.133 -9.516 1 98.06 308 VAL B CA 1
ATOM 5464 C C . VAL B 1 308 ? -0.954 8.531 -10.914 1 98.06 308 VAL B C 1
ATOM 5466 O O . VAL B 1 308 ? -0.936 9.258 -11.914 1 98.06 308 VAL B O 1
ATOM 5469 N N . VAL B 1 309 ? -0.984 7.184 -10.922 1 96.44 309 VAL B N 1
ATOM 5470 C CA . VAL B 1 309 ? -0.841 6.496 -12.203 1 96.44 309 VAL B CA 1
ATOM 5471 C C . VAL B 1 309 ? -1.981 5.496 -12.383 1 96.44 309 VAL B C 1
ATOM 5473 O O . VAL B 1 309 ? -2.906 5.449 -11.57 1 96.44 309 VAL B O 1
ATOM 5476 N N . ASP B 1 310 ? -2.02 4.754 -13.555 1 95.31 310 ASP B N 1
ATOM 5477 C CA . ASP B 1 310 ? -2.992 3.707 -13.844 1 95.31 310 ASP B CA 1
ATOM 5478 C C . ASP B 1 310 ? -4.418 4.25 -13.797 1 95.31 310 ASP B C 1
ATOM 5480 O O . ASP B 1 310 ? -5.27 3.707 -13.094 1 95.31 310 ASP B O 1
ATOM 5484 N N . ASP B 1 311 ? -4.637 5.363 -14.445 1 93.38 311 ASP B N 1
ATOM 5485 C CA . ASP B 1 311 ? -5.945 5.996 -14.562 1 93.38 311 ASP B CA 1
ATOM 5486 C C . ASP B 1 311 ? -6.469 6.43 -13.195 1 93.38 311 ASP B C 1
ATOM 5488 O O . ASP B 1 311 ? -7.648 6.238 -12.883 1 93.38 311 ASP B O 1
ATOM 5492 N N . GLY B 1 312 ? -5.574 6.816 -12.328 1 95.25 312 GLY B N 1
ATOM 5493 C CA . GLY B 1 312 ? -5.957 7.41 -11.055 1 95.25 312 GLY B CA 1
ATOM 5494 C C . GLY B 1 312 ? -6.109 6.391 -9.945 1 95.25 312 GLY B C 1
ATOM 5495 O O . GLY B 1 312 ? -6.703 6.68 -8.906 1 95.25 312 GLY B O 1
ATOM 5496 N N . THR B 1 313 ? -5.523 5.172 -10.109 1 95.19 313 THR B N 1
ATOM 5497 C CA . THR B 1 313 ? -5.875 4.133 -9.148 1 95.19 313 THR B CA 1
ATOM 5498 C C . THR B 1 313 ? -4.66 3.723 -8.32 1 95.19 313 THR B C 1
ATOM 5500 O O . THR B 1 313 ? -4.801 3.051 -7.301 1 95.19 313 THR B O 1
ATOM 5503 N N . ASN B 1 314 ? -3.477 4.113 -8.758 1 97.19 314 ASN B N 1
ATOM 5504 C CA . ASN B 1 314 ? -2.262 3.666 -8.078 1 97.19 314 ASN B CA 1
ATOM 5505 C C . ASN B 1 314 ? -1.271 4.812 -7.895 1 97.19 314 ASN B C 1
ATOM 5507 O O . ASN B 1 314 ? -1.434 5.879 -8.484 1 97.19 314 ASN B O 1
ATOM 5511 N N . LEU B 1 315 ? -0.302 4.582 -7.02 1 98.12 315 LEU B N 1
ATOM 5512 C CA . LEU B 1 315 ? 0.772 5.535 -6.762 1 98.12 315 LEU B CA 1
ATOM 5513 C C . LEU B 1 315 ? 2.125 4.949 -7.148 1 98.12 315 LEU B C 1
ATOM 5515 O O . LEU B 1 315 ? 2.383 3.766 -6.91 1 98.12 315 LEU B O 1
ATOM 5519 N N . CYS B 1 316 ? 2.951 5.734 -7.766 1 96.31 316 CYS B N 1
ATOM 5520 C CA . CYS B 1 316 ? 4.309 5.32 -8.094 1 96.31 316 CYS B CA 1
ATOM 5521 C C . CYS B 1 316 ? 5.273 6.496 -8.023 1 96.31 316 CYS B C 1
ATOM 5523 O O . CYS B 1 316 ? 4.871 7.613 -7.684 1 96.31 316 CYS B O 1
ATOM 5525 N N . CYS B 1 317 ? 6.582 6.23 -8.203 1 96.06 317 CYS B N 1
ATOM 5526 C CA . CYS B 1 317 ? 7.633 7.234 -8.328 1 96.06 317 CYS B CA 1
ATOM 5527 C C . CYS B 1 317 ? 7.82 7.992 -7.016 1 96.06 317 CYS B C 1
ATOM 5529 O O . CYS B 1 317 ? 7.84 9.227 -7 1 96.06 317 CYS B O 1
ATOM 5531 N N . ARG B 1 318 ? 7.891 7.246 -5.969 1 97.19 318 ARG B N 1
ATOM 5532 C CA . ARG B 1 318 ? 8.141 7.879 -4.676 1 97.19 318 ARG B CA 1
ATOM 5533 C C . ARG B 1 318 ? 9.406 8.734 -4.727 1 97.19 318 ARG B C 1
ATOM 5535 O O . ARG B 1 318 ? 10.445 8.281 -5.199 1 97.19 318 ARG B O 1
ATOM 5542 N N . ARG B 1 319 ? 9.305 9.922 -4.156 1 96.88 319 ARG B N 1
ATOM 5543 C CA . ARG B 1 319 ? 10.484 10.766 -4.008 1 96.88 319 ARG B CA 1
ATOM 5544 C C . ARG B 1 319 ? 10.344 11.703 -2.816 1 96.88 319 ARG B C 1
ATOM 5546 O O . ARG B 1 319 ? 9.242 12.164 -2.504 1 96.88 319 ARG B O 1
ATOM 5553 N N . PRO B 1 320 ? 11.477 11.938 -2.098 1 97.31 320 PRO B N 1
ATOM 5554 C CA . PRO B 1 320 ? 11.391 12.961 -1.057 1 97.31 320 PRO B CA 1
ATOM 5555 C C . PRO B 1 320 ? 10.961 14.32 -1.602 1 97.31 320 PRO B C 1
ATOM 5557 O O . PRO B 1 320 ? 11.453 14.758 -2.643 1 97.31 320 PRO B O 1
ATOM 5560 N N . PHE B 1 321 ? 10 14.867 -0.951 1 98.19 321 PHE B N 1
ATOM 5561 C CA . PHE B 1 321 ? 9.445 16.156 -1.358 1 98.19 321 PHE B CA 1
ATOM 5562 C C . PHE B 1 321 ? 9.891 17.266 -0.407 1 98.19 321 PHE B C 1
ATOM 5564 O O . PHE B 1 321 ? 10.398 18.297 -0.843 1 98.19 321 PHE B O 1
ATOM 5571 N N . TYR B 1 322 ? 9.773 16.953 0.896 1 97.56 322 TYR B N 1
ATOM 5572 C CA . TYR B 1 322 ? 10.133 17.922 1.915 1 97.56 322 TYR B CA 1
ATOM 5573 C C . TYR B 1 322 ? 10.547 17.234 3.211 1 97.56 322 TYR B C 1
ATOM 5575 O O . TYR B 1 322 ? 9.758 16.5 3.805 1 97.56 322 TYR B O 1
ATOM 5583 N N . PHE B 1 323 ? 11.727 17.438 3.609 1 96.56 323 PHE B N 1
ATOM 5584 C CA . PHE B 1 323 ? 12.234 17.031 4.91 1 96.56 323 PHE B CA 1
ATOM 5585 C C . PHE B 1 323 ? 12.008 18.109 5.953 1 96.56 323 PHE B C 1
ATOM 5587 O O . PHE B 1 323 ? 12.562 19.203 5.848 1 96.56 323 PHE B O 1
ATOM 5594 N N . SER B 1 324 ? 11.203 17.859 6.895 1 94.62 324 SER B N 1
ATOM 5595 C CA . SER B 1 324 ? 10.766 18.891 7.836 1 94.62 324 SER B CA 1
ATOM 5596 C C . SER B 1 324 ? 11.961 19.531 8.547 1 94.62 324 SER B C 1
ATOM 5598 O O . SER B 1 324 ? 12.828 18.828 9.062 1 94.62 324 SER B O 1
ATOM 5600 N N . GLN B 1 325 ? 11.883 20.828 8.539 1 90.44 325 GLN B N 1
ATOM 5601 C CA . GLN B 1 325 ? 12.93 21.594 9.219 1 90.44 325 GLN B CA 1
ATOM 5602 C C . GLN B 1 325 ? 12.875 21.375 10.727 1 90.44 325 GLN B C 1
ATOM 5604 O O . GLN B 1 325 ? 13.914 21.266 11.383 1 90.44 325 GLN B O 1
ATOM 5609 N N . ASP B 1 326 ? 11.711 21.344 11.172 1 91 326 ASP B N 1
ATOM 5610 C CA . ASP B 1 326 ? 11.5 21.141 12.602 1 91 326 ASP B CA 1
ATOM 5611 C C . ASP B 1 326 ? 10.562 19.969 12.852 1 91 326 ASP B C 1
ATOM 5613 O O . ASP B 1 326 ? 9.461 19.922 12.297 1 91 326 ASP B O 1
ATOM 5617 N N . TRP B 1 327 ? 10.961 19 13.625 1 93.69 327 TRP B N 1
ATOM 5618 C CA . TRP B 1 327 ? 10.148 17.906 14.148 1 93.69 327 TRP B CA 1
ATOM 5619 C C . TRP B 1 327 ? 9.547 17.078 13.008 1 93.69 327 TRP B C 1
ATOM 5621 O O . TRP B 1 327 ? 10.195 16.859 11.984 1 93.69 327 TRP B O 1
ATOM 5631 N N . LEU B 1 328 ? 8.328 16.578 13.195 1 95.69 328 LEU B N 1
ATOM 5632 C CA . LEU B 1 328 ? 7.742 15.617 12.266 1 95.69 328 LEU B CA 1
ATOM 5633 C C . LEU B 1 328 ? 6.57 16.234 11.516 1 95.69 328 LEU B C 1
ATOM 5635 O O . LEU B 1 328 ? 5.781 16.984 12.094 1 95.69 328 LEU B O 1
ATOM 5639 N N . PRO B 1 329 ? 6.461 15.93 10.211 1 97.75 329 PRO B N 1
ATOM 5640 C CA . PRO B 1 329 ? 5.273 16.391 9.477 1 97.75 329 PRO B CA 1
ATOM 5641 C C . PRO B 1 329 ? 4.012 15.633 9.867 1 97.75 329 PRO B C 1
ATOM 5643 O O . PRO B 1 329 ? 4.039 14.406 10 1 97.75 329 PRO B O 1
ATOM 5646 N N . ASP B 1 330 ? 2.979 16.281 10.109 1 97.31 330 ASP B N 1
ATOM 5647 C CA . ASP B 1 330 ? 1.709 15.703 10.531 1 97.31 330 ASP B CA 1
ATOM 5648 C C . ASP B 1 330 ? 0.616 15.969 9.492 1 97.31 330 ASP B C 1
ATOM 5650 O O . ASP B 1 330 ? 0.698 15.492 8.359 1 97.31 330 ASP B O 1
ATOM 5654 N N . GLY B 1 331 ? -0.326 16.859 9.734 1 98.38 331 GLY B N 1
ATOM 5655 C CA . GLY B 1 331 ? -1.333 17.203 8.742 1 98.38 331 GLY B CA 1
ATOM 5656 C C . GLY B 1 331 ? -0.771 17.984 7.566 1 98.38 331 GLY B C 1
ATOM 5657 O O . GLY B 1 331 ? 0.117 18.812 7.73 1 98.38 331 GLY B O 1
ATOM 5658 N N . LEU B 1 332 ? -1.332 17.734 6.344 1 98.25 332 LEU B N 1
ATOM 5659 C CA . LEU B 1 332 ? -0.901 18.516 5.184 1 98.25 332 LEU B CA 1
ATOM 5660 C C . LEU B 1 332 ? -2.033 18.641 4.172 1 98.25 332 LEU B C 1
ATOM 5662 O O . LEU B 1 332 ? -2.947 17.828 4.141 1 98.25 332 LEU B O 1
ATOM 5666 N N . ARG B 1 333 ? -1.986 19.688 3.43 1 97.88 333 ARG B N 1
ATOM 5667 C CA . ARG B 1 333 ? -2.947 20 2.375 1 97.88 333 ARG B CA 1
ATOM 5668 C C . ARG B 1 333 ? -2.303 20.828 1.276 1 97.88 333 ARG B C 1
ATOM 5670 O O . ARG B 1 333 ? -1.303 21.516 1.513 1 97.88 333 ARG B O 1
ATOM 5677 N N . GLU B 1 334 ? -2.861 20.734 0.106 1 97.88 334 GLU B N 1
ATOM 5678 C CA . GLU B 1 334 ? -2.449 21.625 -0.971 1 97.88 334 GLU B CA 1
ATOM 5679 C C . GLU B 1 334 ? -3.377 22.844 -1.066 1 97.88 334 GLU B C 1
ATOM 5681 O O . GLU B 1 334 ? -4.602 22.688 -1.049 1 97.88 334 GLU B O 1
ATOM 5686 N N . ALA B 1 335 ? -2.797 23.984 -1.123 1 98.19 335 ALA B N 1
ATOM 5687 C CA . ALA B 1 335 ? -3.543 25.219 -1.346 1 98.19 335 ALA B CA 1
ATOM 5688 C C . ALA B 1 335 ? -4.004 25.328 -2.797 1 98.19 335 ALA B C 1
ATOM 5690 O O . ALA B 1 335 ? -3.58 24.547 -3.65 1 98.19 335 ALA B O 1
ATOM 5691 N N . ARG B 1 336 ? -4.832 26.312 -3.014 1 96.31 336 ARG B N 1
ATOM 5692 C CA . ARG B 1 336 ? -5.449 26.5 -4.324 1 96.31 336 ARG B CA 1
ATOM 5693 C C . ARG B 1 336 ? -4.395 26.75 -5.398 1 96.31 336 ARG B C 1
ATOM 5695 O O . ARG B 1 336 ? -4.555 26.328 -6.543 1 96.31 336 ARG B O 1
ATOM 5702 N N . ASN B 1 337 ? -3.342 27.406 -5.031 1 96.56 337 ASN B N 1
ATOM 5703 C CA . ASN B 1 337 ? -2.348 27.797 -6.027 1 96.56 337 ASN B CA 1
ATOM 5704 C C . ASN B 1 337 ? -1.247 26.75 -6.16 1 96.56 337 ASN B C 1
ATOM 5706 O O . ASN B 1 337 ? -0.217 27 -6.789 1 96.56 337 ASN B O 1
ATOM 5710 N N . GLY B 1 338 ? -1.345 25.703 -5.457 1 97.19 338 GLY B N 1
ATOM 5711 C CA . GLY B 1 338 ? -0.407 24.609 -5.633 1 97.19 338 GLY B CA 1
ATOM 5712 C C . GLY B 1 338 ? 0.62 24.516 -4.52 1 97.19 338 GLY B C 1
ATOM 5713 O O . GLY B 1 338 ? 1.371 23.531 -4.441 1 97.19 338 GLY B O 1
ATOM 5714 N N . MET B 1 339 ? 0.675 25.516 -3.635 1 98.19 339 MET B N 1
ATOM 5715 C CA . MET B 1 339 ? 1.534 25.406 -2.459 1 98.19 339 MET B CA 1
ATOM 5716 C C . MET B 1 339 ? 1.055 24.297 -1.534 1 98.19 339 MET B C 1
ATOM 5718 O O . MET B 1 339 ? -0.15 24.094 -1.378 1 98.19 339 MET B O 1
ATOM 5722 N N . VAL B 1 340 ? 1.974 23.594 -1 1 98.69 340 VAL B N 1
ATOM 5723 C CA . VAL B 1 340 ? 1.644 22.562 -0.024 1 98.69 340 VAL B CA 1
ATOM 5724 C C . VAL B 1 340 ? 1.918 23.078 1.387 1 98.69 340 VAL B C 1
ATOM 5726 O O . VAL B 1 340 ? 3.014 23.578 1.674 1 98.69 340 VAL B O 1
ATOM 5729 N N . VAL B 1 341 ? 0.928 23 2.189 1 98.88 341 VAL B N 1
ATOM 5730 C CA . VAL B 1 341 ? 1.001 23.469 3.572 1 98.88 341 VAL B CA 1
ATOM 5731 C C . VAL B 1 341 ? 1.104 22.266 4.516 1 98.88 341 VAL B C 1
ATOM 5733 O O . VAL B 1 341 ? 0.326 21.328 4.406 1 98.88 341 VAL B O 1
ATOM 5736 N N . ILE B 1 342 ? 2.078 22.312 5.461 1 98.81 342 ILE B N 1
ATOM 5737 C CA . ILE B 1 342 ? 2.432 21.141 6.254 1 98.81 342 ILE B CA 1
ATOM 5738 C C . ILE B 1 342 ? 2.559 21.531 7.723 1 98.81 342 ILE B C 1
ATOM 5740 O O . ILE B 1 342 ? 3.408 22.344 8.086 1 98.81 342 ILE B O 1
ATOM 5744 N N . ALA B 1 343 ? 1.712 20.969 8.555 1 98.75 343 ALA B N 1
ATOM 5745 C CA . ALA B 1 343 ? 1.947 21.078 9.992 1 98.75 343 ALA B CA 1
ATOM 5746 C C . ALA B 1 343 ? 3.182 20.297 10.406 1 98.75 343 ALA B C 1
ATOM 5748 O O . ALA B 1 343 ? 3.303 19.109 10.094 1 98.75 343 ALA B O 1
ATOM 5749 N N . ALA B 1 344 ? 4.066 20.922 11.07 1 97.31 344 ALA B N 1
ATOM 5750 C CA . ALA B 1 344 ? 5.301 20.281 11.523 1 97.31 344 ALA B CA 1
ATOM 5751 C C . ALA B 1 344 ? 5.824 20.922 12.797 1 97.31 344 ALA B C 1
ATOM 5753 O O . ALA B 1 344 ? 6.223 22.094 12.797 1 97.31 344 ALA B O 1
ATOM 5754 N N . GLY B 1 345 ? 5.855 20.156 13.844 1 96.38 345 GLY B N 1
ATOM 5755 C CA . GLY B 1 345 ? 6.316 20.719 15.109 1 96.38 345 GLY B CA 1
ATOM 5756 C C . GLY B 1 345 ? 5.527 21.922 15.555 1 96.38 345 GLY B C 1
ATOM 5757 O O . GLY B 1 345 ? 4.297 21.938 15.453 1 96.38 345 GLY B O 1
ATOM 5758 N N . SER B 1 346 ? 6.277 22.859 16.094 1 97.31 346 SER B N 1
ATOM 5759 C CA . SER B 1 346 ? 5.656 24.094 16.578 1 97.31 346 SER B CA 1
ATOM 5760 C C . SER B 1 346 ? 5.445 25.094 15.445 1 97.31 346 SER B C 1
ATOM 5762 O O . SER B 1 346 ? 5.961 26.203 15.492 1 97.31 346 SER B O 1
ATOM 5764 N N . GLY B 1 347 ? 4.66 24.641 14.516 1 98.12 347 GLY B N 1
ATOM 5765 C CA . GLY B 1 347 ? 4.402 25.547 13.406 1 98.12 347 GLY B CA 1
ATOM 5766 C C . GLY B 1 347 ? 3.877 24.844 12.172 1 98.12 347 GLY B C 1
ATOM 5767 O O . GLY B 1 347 ? 3.381 23.719 12.258 1 98.12 347 GLY B O 1
ATOM 5768 N N . VAL B 1 348 ? 3.826 25.578 11.078 1 98.75 348 VAL B N 1
ATOM 5769 C CA . VAL B 1 348 ? 3.342 25.141 9.773 1 98.75 348 VAL B CA 1
ATOM 5770 C C . VAL B 1 348 ? 4.289 25.641 8.68 1 98.75 348 VAL B C 1
ATOM 5772 O O . VAL B 1 348 ? 4.676 26.812 8.664 1 98.75 348 VAL B O 1
ATOM 5775 N N . ASP B 1 349 ? 4.688 24.734 7.84 1 98.75 349 ASP B N 1
ATOM 5776 C CA . ASP B 1 349 ? 5.566 25.062 6.723 1 98.75 349 ASP B CA 1
ATOM 5777 C C . ASP B 1 349 ? 4.781 25.172 5.418 1 98.75 349 ASP B C 1
ATOM 5779 O O . ASP B 1 349 ? 3.881 24.375 5.16 1 98.75 349 ASP B O 1
ATOM 5783 N N . VAL B 1 350 ? 5.09 26.203 4.637 1 98.81 350 VAL B N 1
ATOM 5784 C CA . VAL B 1 350 ? 4.551 26.359 3.287 1 98.81 350 VAL B CA 1
ATOM 5785 C C . VAL B 1 350 ? 5.652 26.109 2.26 1 98.81 350 VAL B C 1
ATOM 5787 O O . VAL B 1 350 ? 6.672 26.797 2.25 1 98.81 350 VAL B O 1
ATOM 5790 N N . VAL B 1 351 ? 5.387 25.156 1.41 1 98.56 351 VAL B N 1
ATOM 5791 C CA . VAL B 1 351 ? 6.379 24.734 0.423 1 98.56 351 VAL B CA 1
ATOM 5792 C C . VAL B 1 351 ? 5.762 24.766 -0.974 1 98.56 351 VAL B C 1
ATOM 5794 O O . VAL B 1 351 ? 4.551 24.594 -1.129 1 98.56 351 VAL B O 1
ATOM 5797 N N . ASP B 1 352 ? 6.637 25.016 -1.974 1 98.06 352 ASP B N 1
ATOM 5798 C CA . ASP B 1 352 ? 6.074 25.047 -3.32 1 98.06 352 ASP B CA 1
ATOM 5799 C C . ASP B 1 352 ? 5.934 23.641 -3.9 1 98.06 352 ASP B C 1
ATOM 5801 O O . ASP B 1 352 ? 6.199 22.656 -3.215 1 98.06 352 ASP B O 1
ATOM 5805 N N . SER B 1 353 ? 5.441 23.547 -5.129 1 96.75 353 SER B N 1
ATOM 5806 C CA . SER B 1 353 ? 5.082 22.266 -5.723 1 96.75 353 SER B CA 1
ATOM 5807 C C . SER B 1 353 ? 6.316 21.406 -5.98 1 96.75 353 SER B C 1
ATOM 5809 O O . SER B 1 353 ? 6.203 20.219 -6.285 1 96.75 353 SER B O 1
ATOM 5811 N N . TYR B 1 354 ? 7.5 21.984 -5.77 1 95.31 354 TYR B N 1
ATOM 5812 C CA . TYR B 1 354 ? 8.75 21.281 -5.996 1 95.31 354 TYR B CA 1
ATOM 5813 C C . TYR B 1 354 ? 9.453 20.969 -4.68 1 95.31 354 TYR B C 1
ATOM 5815 O O . TYR B 1 354 ? 10.531 20.375 -4.668 1 95.31 354 TYR B O 1
ATOM 5823 N N . GLY B 1 355 ? 8.859 21.438 -3.564 1 97.62 355 GLY B N 1
ATOM 5824 C CA . GLY B 1 355 ? 9.383 21.062 -2.26 1 97.62 355 GLY B CA 1
ATOM 5825 C C . GLY B 1 355 ? 10.266 22.141 -1.648 1 97.62 355 GLY B C 1
ATOM 5826 O O . GLY B 1 355 ? 10.93 21.891 -0.638 1 97.62 355 GLY B O 1
ATOM 5827 N N . GLN B 1 356 ? 10.305 23.281 -2.252 1 96.88 356 GLN B N 1
ATOM 5828 C CA . GLN B 1 356 ? 11.102 24.375 -1.712 1 96.88 356 GLN B CA 1
ATOM 5829 C C . GLN B 1 356 ? 10.344 25.109 -0.607 1 96.88 356 GLN B C 1
ATOM 5831 O O . GLN B 1 356 ? 9.211 25.547 -0.807 1 96.88 356 GLN B O 1
ATOM 5836 N N . LEU B 1 357 ? 10.992 25.281 0.54 1 98.38 357 LEU B N 1
ATOM 5837 C CA . LEU B 1 357 ? 10.398 26 1.657 1 98.38 357 LEU B CA 1
ATOM 5838 C C . LEU B 1 357 ? 10.297 27.484 1.34 1 98.38 357 LEU B C 1
ATOM 5840 O O . LEU B 1 357 ? 11.281 28.125 0.949 1 98.38 357 LEU B O 1
ATOM 5844 N N . VAL B 1 358 ? 9.125 28.062 1.534 1 98.69 358 VAL B N 1
ATOM 5845 C CA . VAL B 1 358 ? 8.891 29.469 1.224 1 98.69 358 VAL B CA 1
ATOM 5846 C C . VAL B 1 358 ? 8.742 30.266 2.518 1 98.69 358 VAL B C 1
ATOM 5848 O O . VAL B 1 358 ? 9.312 31.344 2.654 1 98.69 358 VAL B O 1
ATOM 5851 N N . LEU B 1 359 ? 8.008 29.766 3.412 1 97.75 359 LEU B N 1
ATOM 5852 C CA . LEU B 1 359 ? 7.773 30.453 4.68 1 97.75 359 LEU B CA 1
ATOM 5853 C C . LEU B 1 359 ? 7.32 29.469 5.75 1 97.75 359 LEU B C 1
ATOM 5855 O O . LEU B 1 359 ? 6.836 28.375 5.434 1 97.75 359 LEU B O 1
ATOM 5859 N N . ARG B 1 360 ? 7.555 29.828 7.02 1 98.62 360 ARG B N 1
ATOM 5860 C CA . ARG B 1 360 ? 7.086 29.078 8.18 1 98.62 360 ARG B CA 1
ATOM 5861 C C . ARG B 1 360 ? 6.266 29.969 9.109 1 98.62 360 ARG B C 1
ATOM 5863 O O . ARG B 1 360 ? 6.664 31.094 9.406 1 98.62 360 ARG B O 1
ATOM 5870 N N . ILE B 1 361 ? 5.09 29.469 9.484 1 98.81 361 ILE B N 1
ATOM 5871 C CA . ILE B 1 361 ? 4.375 30.016 10.633 1 98.81 361 ILE B CA 1
ATOM 5872 C C . ILE B 1 361 ? 4.926 29.406 11.922 1 98.81 361 ILE B C 1
ATOM 5874 O O . ILE B 1 361 ? 5.008 28.188 12.062 1 98.81 361 ILE B O 1
ATOM 5878 N N . GLN B 1 362 ? 5.273 30.234 12.828 1 98.44 362 GLN B N 1
ATOM 5879 C CA . GLN B 1 362 ? 5.766 29.703 14.102 1 98.44 362 GLN B CA 1
ATOM 5880 C C . GLN B 1 362 ? 4.719 29.844 15.195 1 98.44 362 GLN B C 1
ATOM 5882 O O . GLN B 1 362 ? 4 30.859 15.25 1 98.44 362 GLN B O 1
ATOM 5887 N N . THR B 1 363 ? 4.637 28.844 15.961 1 98.12 363 THR B N 1
ATOM 5888 C CA . THR B 1 363 ? 3.764 28.828 17.125 1 98.12 363 THR B CA 1
ATOM 5889 C C . THR B 1 363 ? 4.551 28.453 18.375 1 98.12 363 THR B C 1
ATOM 5891 O O . THR B 1 363 ? 5.711 28.047 18.297 1 98.12 363 THR B O 1
ATOM 5894 N N . ASP B 1 364 ? 3.955 28.688 19.547 1 96.31 364 ASP B N 1
ATOM 5895 C CA . ASP B 1 364 ? 4.57 28.266 20.797 1 96.31 364 ASP B CA 1
ATOM 5896 C C . ASP B 1 364 ? 3.973 26.953 21.297 1 96.31 364 ASP B C 1
ATOM 5898 O O . ASP B 1 364 ? 4.062 26.641 22.484 1 96.31 364 ASP B O 1
ATOM 5902 N N . PHE B 1 365 ? 3.23 26.281 20.438 1 96.94 365 PHE B N 1
ATOM 5903 C CA . PHE B 1 365 ? 2.672 24.969 20.719 1 96.94 365 PHE B CA 1
ATOM 5904 C C . PHE B 1 365 ? 2.84 24.047 19.516 1 96.94 365 PHE B C 1
ATOM 5906 O O . PHE B 1 365 ? 3.037 24.516 18.391 1 96.94 365 PHE B O 1
ATOM 5913 N N . MET B 1 366 ? 2.775 22.719 19.734 1 96.75 366 MET B N 1
ATOM 5914 C CA . MET B 1 366 ? 2.854 21.75 18.656 1 96.75 366 MET B CA 1
ATOM 5915 C C . MET B 1 366 ? 1.572 21.75 17.828 1 96.75 366 MET B C 1
ATOM 5917 O O . MET B 1 366 ? 0.474 21.656 18.375 1 96.75 366 MET B O 1
ATOM 5921 N N . VAL B 1 367 ? 1.719 21.891 16.531 1 98.31 367 VAL B N 1
ATOM 5922 C CA . VAL B 1 367 ? 0.577 21.906 15.625 1 98.31 367 VAL B CA 1
ATOM 5923 C C . VAL B 1 367 ? 0.447 20.562 14.938 1 98.31 367 VAL B C 1
ATOM 5925 O O . VAL B 1 367 ? 1.347 20.141 14.203 1 98.31 367 VAL B O 1
ATOM 5928 N N . GLN B 1 368 ? -0.62 19.891 15.141 1 97.56 368 GLN B N 1
ATOM 5929 C CA . GLN B 1 368 ? -0.834 18.594 14.5 1 97.56 368 GLN B CA 1
ATOM 5930 C C . GLN B 1 368 ? -1.537 18.75 13.156 1 97.56 368 GLN B C 1
ATOM 5932 O O . GLN B 1 368 ? -1.327 17.953 12.242 1 97.56 368 GLN B O 1
ATOM 5937 N N . ASN B 1 369 ? -2.416 19.688 13.109 1 98.69 369 ASN B N 1
ATOM 5938 C CA . ASN B 1 369 ? -3.221 19.844 11.898 1 98.69 369 ASN B CA 1
ATOM 5939 C C . ASN B 1 369 ? -3.723 21.281 11.75 1 98.69 369 ASN B C 1
ATOM 5941 O O . ASN B 1 369 ? -3.418 22.141 12.57 1 98.69 369 ASN B O 1
ATOM 5945 N N . PHE B 1 370 ? -4.406 21.531 10.594 1 98.81 370 PHE B N 1
ATOM 5946 C CA . PHE B 1 370 ? -4.969 22.844 10.289 1 98.81 370 PHE B CA 1
ATOM 5947 C C . PHE B 1 370 ? -6.113 22.719 9.289 1 98.81 370 PHE B C 1
ATOM 5949 O O . PHE B 1 370 ? -6.309 21.672 8.688 1 98.81 370 PHE B O 1
ATOM 5956 N N . VAL B 1 371 ? -6.863 23.781 9.164 1 98.75 371 VAL B N 1
ATOM 5957 C CA . VAL B 1 371 ? -7.941 23.828 8.18 1 98.75 371 VAL B CA 1
ATOM 5958 C C . VAL B 1 371 ? -8.195 25.281 7.758 1 98.75 371 VAL B C 1
ATOM 5960 O O . VAL B 1 371 ? -8.125 26.188 8.578 1 98.75 371 VAL B O 1
ATOM 5963 N N . TRP B 1 372 ? -8.398 25.5 6.445 1 98.69 372 TRP B N 1
ATOM 5964 C CA . TRP B 1 372 ? -8.867 26.781 5.969 1 98.69 372 TRP B CA 1
ATOM 5965 C C . TRP B 1 372 ? -10.344 26.984 6.305 1 98.69 372 TRP B C 1
ATOM 5967 O O . TRP B 1 372 ? -11.133 26.047 6.246 1 98.69 372 TRP B O 1
ATOM 5977 N N . ALA B 1 373 ? -10.719 28.156 6.633 1 98.25 373 ALA B N 1
ATOM 5978 C CA . ALA B 1 373 ? -12.109 28.516 6.902 1 98.25 373 ALA B CA 1
ATOM 5979 C C . ALA B 1 373 ? -12.414 29.938 6.418 1 98.25 373 ALA B C 1
ATOM 5981 O O . ALA B 1 373 ? -11.539 30.609 5.875 1 98.25 373 ALA B O 1
ATOM 5982 N N . GLY B 1 374 ? -13.695 30.312 6.531 1 95.94 374 GLY B N 1
ATOM 5983 C CA . GLY B 1 374 ? -14.141 31.625 6.102 1 95.94 374 GLY B CA 1
ATOM 5984 C C . GLY B 1 374 ? -14.625 31.656 4.664 1 95.94 374 GLY B C 1
ATOM 5985 O O . GLY B 1 374 ? -14.352 30.734 3.895 1 95.94 374 GLY B O 1
ATOM 5986 N N . ASN B 1 375 ? -15.234 32.719 4.234 1 92.69 375 ASN B N 1
ATOM 5987 C CA . ASN B 1 375 ? -15.891 32.812 2.938 1 92.69 375 ASN B CA 1
ATOM 5988 C C . ASN B 1 375 ? -14.891 32.688 1.791 1 92.69 375 ASN B C 1
ATOM 5990 O O . ASN B 1 375 ? -15.195 32.125 0.75 1 92.69 375 ASN B O 1
ATOM 5994 N N . GLU B 1 376 ? -13.719 33.219 1.996 1 95.19 376 GLU B N 1
ATOM 5995 C CA . GLU B 1 376 ? -12.719 33.219 0.928 1 95.19 376 GLU B CA 1
ATOM 5996 C C . GLU B 1 376 ? -11.695 32.125 1.138 1 95.19 376 GLU B C 1
ATOM 5998 O O . GLU B 1 376 ? -10.773 31.953 0.338 1 95.19 376 GLU B O 1
ATOM 6003 N N . LEU B 1 377 ? -11.82 31.438 2.234 1 97.88 377 LEU B N 1
ATOM 6004 C CA . LEU B 1 377 ? -10.898 30.375 2.602 1 97.88 377 LEU B CA 1
ATOM 6005 C C . LEU B 1 377 ? -9.469 30.891 2.711 1 97.88 377 LEU B C 1
ATOM 6007 O O . LEU B 1 377 ? -8.539 30.312 2.154 1 97.88 377 LEU B O 1
ATOM 6011 N N . LYS B 1 378 ? -9.336 32 3.396 1 98.06 378 LYS B N 1
ATOM 6012 C CA . LYS B 1 378 ? -8.023 32.594 3.584 1 98.06 378 LYS B CA 1
ATOM 6013 C C . LYS B 1 378 ? -7.629 32.594 5.059 1 98.06 378 LYS B C 1
ATOM 6015 O O . LYS B 1 378 ? -6.512 33 5.402 1 98.06 378 LYS B O 1
ATOM 6020 N N . ASP B 1 379 ? -8.586 32.156 5.934 1 98.25 379 ASP B N 1
ATOM 6021 C CA . ASP B 1 379 ? -8.258 32 7.348 1 98.25 379 ASP B CA 1
ATOM 6022 C C . ASP B 1 379 ? -7.742 30.594 7.621 1 98.25 379 ASP B C 1
ATOM 6024 O O . ASP B 1 379 ? -8.453 29.609 7.395 1 98.25 379 ASP B O 1
ATOM 6028 N N . LEU B 1 380 ? -6.586 30.484 8.125 1 98.81 380 LEU B N 1
ATOM 6029 C CA . LEU B 1 380 ? -6.023 29.188 8.477 1 98.81 380 LEU B CA 1
ATOM 6030 C C . LEU B 1 380 ? -6.102 28.953 9.977 1 98.81 380 LEU B C 1
ATOM 6032 O O . LEU B 1 380 ? -5.516 29.703 10.758 1 98.81 380 LEU B O 1
ATOM 6036 N N . TRP B 1 381 ? -6.812 27.984 10.344 1 98.88 381 TRP B N 1
ATOM 6037 C CA . TRP B 1 381 ? -6.941 27.625 11.75 1 98.88 381 TRP B CA 1
ATOM 6038 C C . TRP B 1 381 ? -6.004 26.469 12.094 1 98.88 381 TRP B C 1
ATOM 6040 O O . TRP B 1 381 ? -6.07 25.391 11.484 1 98.88 381 TRP B O 1
ATOM 6050 N N . LEU B 1 382 ? -5.141 26.672 13.062 1 98.88 382 LEU B N 1
ATOM 6051 C CA . LEU B 1 382 ? -4.141 25.703 13.508 1 98.88 382 LEU B CA 1
ATOM 6052 C C . LEU B 1 382 ? -4.613 24.984 14.766 1 98.88 382 LEU B C 1
ATOM 6054 O O . LEU B 1 382 ? -5.02 25.625 15.742 1 98.88 382 LEU B O 1
ATOM 6058 N N . THR B 1 383 ? -4.617 23.672 14.727 1 98.56 383 THR B N 1
ATOM 6059 C CA . THR B 1 383 ? -5.066 22.891 15.867 1 98.56 383 THR B CA 1
ATOM 6060 C C . THR B 1 383 ? -3.912 22.078 16.453 1 98.56 383 THR B C 1
ATOM 6062 O O . THR B 1 383 ? -3.188 21.406 15.734 1 98.56 383 THR B O 1
ATOM 6065 N N . GLY B 1 384 ? -3.709 22.266 17.75 1 97.44 384 GLY B N 1
ATOM 6066 C CA . GLY B 1 384 ? -2.564 21.578 18.344 1 97.44 384 GLY B CA 1
ATOM 6067 C C . GLY B 1 384 ? -2.73 21.312 19.812 1 97.44 384 GLY B C 1
ATOM 6068 O O . GLY B 1 384 ? -3.852 21.141 20.297 1 97.44 384 GLY B O 1
ATOM 6069 N N . ASN B 1 385 ? -1.619 21.109 20.516 1 96.62 385 ASN B N 1
ATOM 6070 C CA . ASN B 1 385 ? -1.588 20.844 21.953 1 96.62 385 ASN B CA 1
ATOM 6071 C C . ASN B 1 385 ? -1.832 22.109 22.75 1 96.62 385 ASN B C 1
ATOM 6073 O O . ASN B 1 385 ? -1.014 23.031 22.734 1 96.62 385 ASN B O 1
ATOM 6077 N N . GLY B 1 386 ? -2.984 22.203 23.344 1 96.69 386 GLY B N 1
ATOM 6078 C CA . GLY B 1 386 ? -3.219 23.266 24.312 1 96.69 386 GLY B CA 1
ATOM 6079 C C . GLY B 1 386 ? -3.865 24.5 23.703 1 96.69 386 GLY B C 1
ATOM 6080 O O . GLY B 1 386 ? -4.496 25.297 24.422 1 96.69 386 GLY B O 1
ATOM 6081 N N . LYS B 1 387 ? -3.652 24.688 22.438 1 98.06 387 LYS B N 1
ATOM 6082 C CA . LYS B 1 387 ? -4.105 25.938 21.859 1 98.06 387 LYS B CA 1
ATOM 6083 C C . LYS B 1 387 ? -4.664 25.734 20.453 1 98.06 387 LYS B C 1
ATOM 6085 O O . LYS B 1 387 ? -4.316 24.766 19.781 1 98.06 387 LYS B O 1
ATOM 6090 N N . ILE B 1 388 ? -5.535 26.641 20.047 1 98.56 388 ILE B N 1
ATOM 6091 C CA . ILE B 1 388 ? -6 26.828 18.672 1 98.56 388 ILE B CA 1
ATOM 6092 C C . ILE B 1 388 ? -5.727 28.266 18.234 1 98.56 388 ILE B C 1
ATOM 6094 O O . ILE B 1 388 ? -6.102 29.219 18.922 1 98.56 388 ILE B O 1
ATOM 6098 N N . ALA B 1 389 ? -5.074 28.359 17.109 1 98.75 389 ALA B N 1
ATOM 6099 C CA . ALA B 1 389 ? -4.699 29.672 16.609 1 98.75 389 ALA B CA 1
ATOM 6100 C C . ALA B 1 389 ? -5.301 29.938 15.234 1 98.75 389 ALA B C 1
ATOM 6102 O O . ALA B 1 389 ? -5.758 29 14.57 1 98.75 389 ALA B O 1
ATOM 6103 N N . ARG B 1 390 ? -5.363 31.188 14.891 1 98.69 390 ARG B N 1
ATOM 6104 C CA . ARG B 1 390 ? -5.848 31.641 13.594 1 98.69 390 ARG B CA 1
ATOM 6105 C C . ARG B 1 390 ? -4.809 32.5 12.891 1 98.69 390 ARG B C 1
ATOM 6107 O O . ARG B 1 390 ? -4.211 33.375 13.508 1 98.69 390 ARG B O 1
ATOM 6114 N N . VAL B 1 391 ? -4.562 32.188 11.641 1 98.81 391 VAL B N 1
ATOM 6115 C CA . VAL B 1 391 ? -3.719 33 10.75 1 98.81 391 VAL B CA 1
ATOM 6116 C C . VAL B 1 391 ? -4.57 33.594 9.641 1 98.81 391 VAL B C 1
ATOM 6118 O O . VAL B 1 391 ? -5.336 32.906 8.977 1 98.81 391 VAL B O 1
ATOM 6121 N N . LYS B 1 392 ? -4.473 34.875 9.5 1 98.31 392 LYS B N 1
ATOM 6122 C CA . LYS B 1 392 ? -5.062 35.562 8.352 1 98.31 392 LYS B CA 1
ATOM 6123 C C . LYS B 1 392 ? -3.992 35.969 7.34 1 98.31 392 LYS B C 1
ATOM 6125 O O . LYS B 1 392 ? -3.012 36.625 7.688 1 98.31 392 LYS B O 1
ATOM 6130 N N . TRP B 1 393 ? -4.156 35.531 6.18 1 98.62 393 TRP B N 1
ATOM 6131 C CA . TRP B 1 393 ? -3.229 35.781 5.082 1 98.62 393 TRP B CA 1
ATOM 6132 C C . TRP B 1 393 ? -3.936 35.688 3.734 1 98.62 393 TRP B C 1
ATOM 6134 O O . TRP B 1 393 ? -5.16 35.812 3.66 1 98.62 393 TRP B O 1
ATOM 6144 N N . GLU B 1 394 ? -3.137 35.594 2.617 1 98.56 394 GLU B N 1
ATOM 6145 C CA . GLU B 1 394 ? -3.74 35.656 1.288 1 98.56 394 GLU B CA 1
ATOM 6146 C C . GLU B 1 394 ? -3.699 34.281 0.612 1 98.56 394 GLU B C 1
ATOM 6148 O O . GLU B 1 394 ? -4.203 34.125 -0.501 1 98.56 394 GLU B O 1
ATOM 6153 N N . LEU B 1 395 ? -3.119 33.281 1.291 1 98.56 395 LEU B N 1
ATOM 6154 C CA . LEU B 1 395 ? -3.051 31.953 0.711 1 98.56 395 LEU B CA 1
ATOM 6155 C C . LEU B 1 395 ? -4.398 31.25 0.818 1 98.56 395 LEU B C 1
ATOM 6157 O O . LEU B 1 395 ? -4.797 30.828 1.907 1 98.56 395 LEU B O 1
ATOM 6161 N N . GLN B 1 396 ? -5.055 31 -0.317 1 98.25 396 GLN B N 1
ATOM 6162 C CA . GLN B 1 396 ? -6.395 30.422 -0.344 1 98.25 396 GLN B CA 1
ATOM 6163 C C . GLN B 1 396 ? -6.344 28.891 -0.261 1 98.25 396 GLN B C 1
ATOM 6165 O O . GLN B 1 396 ? -5.5 28.266 -0.901 1 98.25 396 GLN B O 1
ATOM 6170 N N . GLY B 1 397 ? -7.223 28.391 0.591 1 97.69 397 GLY B N 1
ATOM 6171 C CA . GLY B 1 397 ? -7.352 26.938 0.671 1 97.69 397 GLY B CA 1
ATOM 6172 C C . GLY B 1 397 ? -8 26.328 -0.558 1 97.69 397 GLY B C 1
ATOM 6173 O O . GLY B 1 397 ? -8.516 27.047 -1.416 1 97.69 397 GLY B O 1
ATOM 6174 N N . PRO B 1 398 ? -7.949 25.047 -0.695 1 94.44 398 PRO B N 1
ATOM 6175 C CA . PRO B 1 398 ? -8.57 24.375 -1.835 1 94.44 398 PRO B CA 1
ATOM 6176 C C . PRO B 1 398 ? -10.078 24.562 -1.885 1 94.44 398 PRO B C 1
ATOM 6178 O O . PRO B 1 398 ? -10.703 24.859 -0.861 1 94.44 398 PRO B O 1
ATOM 6181 N N . VAL B 1 399 ? -10.602 24.312 -3.07 1 86.38 399 VAL B N 1
ATOM 6182 C CA . VAL B 1 399 ? -12.047 24.391 -3.225 1 86.38 399 VAL B CA 1
ATOM 6183 C C . VAL B 1 399 ? -12.719 23.25 -2.471 1 86.38 399 VAL B C 1
ATOM 6185 O O . VAL B 1 399 ? -12.289 22.094 -2.578 1 86.38 399 VAL B O 1
ATOM 6188 N N . LEU B 1 400 ? -13.648 23.625 -1.664 1 84.19 400 LEU B N 1
ATOM 6189 C CA . LEU B 1 400 ? -14.391 22.609 -0.92 1 84.19 400 LEU B CA 1
ATOM 6190 C C . LEU B 1 400 ? -15.516 22.031 -1.77 1 84.19 400 LEU B C 1
ATOM 6192 O O . LEU B 1 400 ? -16.297 22.766 -2.379 1 84.19 400 LEU B O 1
ATOM 6196 N N . THR B 1 401 ? -15.398 20.797 -2.238 1 72.5 401 THR B N 1
ATOM 6197 C CA . THR B 1 401 ? -16.391 20.141 -3.086 1 72.5 401 THR B CA 1
ATOM 6198 C C . THR B 1 401 ? -17.375 19.328 -2.246 1 72.5 401 THR B C 1
ATOM 6200 O O . THR B 1 401 ? -17.016 18.859 -1.163 1 72.5 401 THR B O 1
#